Protein AF-A0A366FU27-F1 (afdb_monomer)

Structure (mmCIF, N/CA/C/O backbone):
data_AF-A0A366FU27-F1
#
_entry.id   AF-A0A366FU27-F1
#
loop_
_atom_site.group_PDB
_atom_site.id
_atom_site.type_symbol
_atom_site.label_atom_id
_atom_site.label_alt_id
_atom_site.label_comp_id
_atom_site.label_asym_id
_atom_site.label_entity_id
_atom_site.label_seq_id
_atom_site.pdbx_PDB_ins_code
_atom_site.Cartn_x
_atom_site.Cartn_y
_atom_site.Cartn_z
_atom_site.occupancy
_atom_site.B_iso_or_equiv
_atom_site.auth_seq_id
_atom_site.auth_comp_id
_atom_site.auth_asym_id
_atom_site.auth_atom_id
_atom_site.pdbx_PDB_model_num
ATOM 1 N N . MET A 1 1 ? -55.704 -5.945 47.387 1.00 74.50 1 MET A N 1
ATOM 2 C CA . MET A 1 1 ? -55.134 -5.609 46.074 1.00 74.50 1 MET A CA 1
ATOM 3 C C . MET A 1 1 ? -56.054 -4.610 45.411 1.00 74.50 1 MET A C 1
ATOM 5 O O . MET A 1 1 ? -57.040 -4.972 44.779 1.00 74.50 1 MET A O 1
ATOM 9 N N . THR A 1 2 ? -55.766 -3.348 45.656 1.00 91.44 2 THR A N 1
ATOM 10 C CA . THR A 1 2 ? -56.342 -2.193 44.978 1.00 91.44 2 THR A CA 1
ATOM 11 C C . THR A 1 2 ? -55.203 -1.431 44.317 1.00 91.44 2 THR A C 1
ATOM 13 O O . THR A 1 2 ? -54.064 -1.523 44.774 1.00 91.44 2 THR A O 1
ATOM 16 N N . THR A 1 3 ? -55.480 -0.724 43.225 1.00 96.06 3 THR A N 1
ATOM 17 C CA . THR A 1 3 ? -54.504 0.211 42.657 1.00 96.06 3 THR A CA 1
ATOM 18 C C . THR A 1 3 ? -54.583 1.519 43.434 1.00 96.06 3 THR A C 1
ATOM 20 O O . THR A 1 3 ? -55.664 2.095 43.535 1.00 96.06 3 THR A O 1
ATOM 23 N N . LYS A 1 4 ? -53.456 1.951 43.997 1.00 94.44 4 LYS A N 1
ATOM 24 C CA . LYS A 1 4 ? -53.262 3.196 44.735 1.00 94.44 4 LYS A CA 1
ATOM 25 C C . LYS A 1 4 ? -52.426 4.136 43.879 1.00 94.44 4 LYS A C 1
ATOM 27 O O . LYS A 1 4 ? -51.267 3.852 43.591 1.00 94.44 4 LYS A O 1
ATOM 32 N N . THR A 1 5 ? -53.026 5.235 43.449 1.00 93.75 5 THR A N 1
ATOM 33 C CA . THR A 1 5 ? -52.354 6.259 42.650 1.00 93.75 5 THR A CA 1
ATOM 34 C C . THR A 1 5 ? -51.985 7.437 43.535 1.00 93.75 5 THR A C 1
ATOM 36 O O . THR A 1 5 ? -52.839 7.947 44.262 1.00 93.75 5 THR A O 1
ATOM 39 N N . TRP A 1 6 ? -50.726 7.854 43.470 1.00 92.88 6 TRP A N 1
ATOM 40 C CA . TRP A 1 6 ? -50.245 9.066 44.114 1.00 92.88 6 TRP A CA 1
ATOM 41 C C . TRP A 1 6 ? -50.742 10.296 43.355 1.00 92.88 6 TRP A C 1
ATOM 43 O O . TRP A 1 6 ? -50.497 10.437 42.156 1.00 92.88 6 TRP A O 1
ATOM 53 N N . ASN A 1 7 ? -51.436 11.173 44.069 1.00 85.31 7 ASN A N 1
ATOM 54 C CA . ASN A 1 7 ? -51.923 12.468 43.599 1.00 85.31 7 ASN A CA 1
ATOM 55 C C . ASN A 1 7 ? -51.308 13.638 44.388 1.00 85.31 7 ASN A C 1
ATOM 57 O O . ASN A 1 7 ? -51.693 14.787 44.160 1.00 85.31 7 ASN A O 1
ATOM 61 N N . GLY A 1 8 ? -50.412 13.351 45.336 1.00 76.56 8 GLY A N 1
ATOM 62 C CA . GLY A 1 8 ? -49.719 14.354 46.135 1.00 76.56 8 GLY A CA 1
ATOM 63 C C . GLY A 1 8 ? -48.652 15.118 45.343 1.00 76.56 8 GLY A C 1
ATOM 64 O O . GLY A 1 8 ? -48.301 14.771 44.214 1.00 76.56 8 GLY A O 1
ATOM 65 N N . GLY A 1 9 ? -48.133 16.184 45.956 1.00 84.56 9 GLY A N 1
ATOM 66 C CA . GLY A 1 9 ? -46.940 16.893 45.483 1.00 84.56 9 GLY A CA 1
ATOM 67 C C . GLY A 1 9 ? -45.661 16.153 45.886 1.00 84.56 9 GLY A C 1
ATOM 68 O O . GLY A 1 9 ? -45.522 14.965 45.608 1.00 84.56 9 GLY A O 1
ATOM 69 N N . ASN A 1 10 ? -44.750 16.857 46.561 1.00 87.44 10 ASN A N 1
ATOM 70 C CA . ASN A 1 10 ? -43.615 16.244 47.252 1.00 87.44 10 ASN A CA 1
ATOM 71 C C . ASN A 1 10 ? -44.003 16.032 48.715 1.00 87.44 10 ASN A C 1
ATOM 73 O O . ASN A 1 10 ? -44.158 17.013 49.448 1.00 87.44 10 ASN A O 1
ATOM 77 N N . ALA A 1 11 ? -44.211 14.784 49.119 1.00 89.50 11 ALA A N 1
ATOM 78 C CA . ALA A 1 11 ? -44.597 14.456 50.483 1.00 89.50 11 ALA A CA 1
ATOM 79 C C . ALA A 1 11 ? -44.113 13.060 50.886 1.00 89.50 11 ALA A C 1
ATOM 81 O O . ALA A 1 11 ? -43.762 12.229 50.051 1.00 89.50 11 ALA A O 1
ATOM 82 N N . ASP A 1 12 ? -44.095 12.835 52.193 1.00 89.06 12 ASP A N 1
ATOM 83 C CA . ASP A 1 12 ? -43.779 11.541 52.781 1.00 89.06 12 ASP A CA 1
ATOM 84 C C . ASP A 1 12 ? -44.888 10.513 52.474 1.00 89.06 12 ASP A C 1
ATOM 86 O O . ASP A 1 12 ? -46.065 10.870 52.384 1.00 89.06 12 ASP A O 1
ATOM 90 N N . TRP A 1 13 ? -44.534 9.239 52.314 1.00 91.06 13 TRP A N 1
ATOM 91 C CA . TRP A 1 13 ? -45.439 8.131 51.998 1.00 91.06 13 TRP A CA 1
ATOM 92 C C . TRP A 1 13 ? -46.598 8.021 52.990 1.00 91.06 13 TRP A C 1
ATOM 94 O O . TRP A 1 13 ? -47.720 7.680 52.595 1.00 91.06 13 TRP A O 1
ATOM 104 N N . TYR A 1 14 ? -46.318 8.327 54.260 1.00 88.38 14 TYR A N 1
ATOM 105 C CA . TYR A 1 14 ? -47.270 8.302 55.366 1.00 88.38 14 TYR A CA 1
ATOM 106 C C . TYR A 1 14 ? -47.801 9.700 55.730 1.00 88.38 14 TYR A C 1
ATOM 108 O O . TYR A 1 14 ? -48.590 9.842 56.676 1.00 88.38 14 TYR A O 1
ATOM 116 N N . ALA A 1 15 ? -47.421 10.750 54.988 1.00 77.44 15 ALA A N 1
ATOM 117 C CA . ALA A 1 15 ? -48.007 12.072 55.165 1.00 77.44 15 ALA A CA 1
ATOM 118 C C . ALA A 1 15 ? -49.478 12.055 54.733 1.00 77.44 15 ALA A C 1
ATOM 120 O O . ALA A 1 15 ? -49.824 11.729 53.604 1.00 77.44 15 ALA A O 1
ATOM 121 N N . ASN A 1 16 ? -50.359 12.456 55.656 1.00 66.12 16 ASN A N 1
ATOM 122 C CA . ASN A 1 16 ? -51.783 12.667 55.397 1.00 66.12 16 ASN A CA 1
ATOM 123 C C . ASN A 1 16 ? -52.486 11.450 54.757 1.00 66.12 16 ASN A C 1
ATOM 125 O O . ASN A 1 16 ? -53.028 11.540 53.652 1.00 66.12 16 ASN A O 1
ATOM 129 N N . SER A 1 17 ? -52.551 10.347 55.513 1.00 61.59 17 SER A N 1
ATOM 130 C CA . SER A 1 17 ? -53.090 9.016 55.162 1.00 61.59 17 SER A CA 1
ATOM 131 C C . SER A 1 17 ? -54.532 8.936 54.608 1.00 61.59 17 SER A C 1
ATOM 133 O O . SER A 1 17 ? -55.102 7.855 54.467 1.00 61.59 17 SER A O 1
ATOM 135 N N . GLY A 1 18 ? -55.152 10.060 54.236 1.00 60.66 18 GLY A N 1
ATOM 136 C CA . GLY A 1 18 ? -56.428 10.135 53.524 1.00 60.66 18 GLY A CA 1
ATOM 137 C C . GLY A 1 18 ? -56.489 11.101 52.328 1.00 60.66 18 GLY A C 1
ATOM 138 O O . GLY A 1 18 ? -57.560 11.185 51.728 1.00 60.66 18 GLY A O 1
ATOM 139 N N . GLY A 1 19 ? -55.417 11.832 51.985 1.00 77.94 19 GLY A N 1
ATOM 140 C CA . GLY A 1 19 ? -55.452 12.906 50.974 1.00 77.94 19 GLY A CA 1
ATOM 141 C C . GLY A 1 19 ? -54.652 12.649 49.695 1.00 77.94 19 GLY A C 1
ATOM 142 O O . GLY A 1 19 ? -55.160 12.910 48.605 1.00 77.94 19 GLY A O 1
ATOM 143 N N . ASP A 1 20 ? -53.434 12.122 49.823 1.00 89.00 20 ASP A N 1
ATOM 144 C CA . ASP A 1 20 ? -52.477 12.071 48.706 1.00 89.00 20 ASP A CA 1
ATOM 145 C C . ASP A 1 20 ? -52.554 10.768 47.892 1.00 89.00 20 ASP A C 1
ATOM 147 O O . ASP A 1 20 ? -52.155 10.728 46.727 1.00 89.00 20 ASP A O 1
ATOM 151 N N . TRP A 1 21 ? -53.169 9.722 48.451 1.00 91.50 21 TRP A N 1
ATOM 152 C CA . TRP A 1 21 ? -53.453 8.457 47.769 1.00 91.50 21 TRP A CA 1
ATOM 153 C C . TRP A 1 21 ? -54.894 8.394 47.248 1.00 91.50 21 TRP A C 1
ATOM 155 O O . TRP A 1 21 ? -55.845 8.714 47.961 1.00 91.50 21 TRP A O 1
ATOM 165 N N . SER A 1 22 ? -55.086 7.903 46.020 1.00 90.38 22 SER A N 1
ATOM 166 C CA . SER A 1 22 ? -56.406 7.600 45.453 1.00 90.38 22 SER A CA 1
ATOM 167 C C . SER A 1 22 ? -56.532 6.123 45.062 1.00 90.38 22 SER A C 1
ATOM 169 O O . SER A 1 22 ? -55.721 5.643 44.267 1.00 90.38 22 SER A O 1
ATOM 171 N N . PRO A 1 23 ? -57.546 5.393 45.571 1.00 91.62 23 PRO A N 1
ATOM 172 C CA . PRO A 1 23 ? -58.486 5.811 46.619 1.00 91.62 23 PRO A CA 1
ATOM 173 C C . PRO A 1 23 ? -57.772 6.057 47.970 1.00 91.62 23 PRO A C 1
ATOM 175 O O . PRO A 1 23 ? -56.736 5.429 48.199 1.00 91.62 23 PRO A O 1
ATOM 178 N N . PRO A 1 24 ? -58.328 6.891 48.879 1.00 89.00 24 PRO A N 1
ATOM 179 C CA . PRO A 1 24 ? -57.713 7.245 50.168 1.00 89.00 24 PRO A CA 1
ATOM 180 C C . PRO A 1 24 ? -57.223 6.059 51.008 1.00 89.00 24 PRO A C 1
ATOM 182 O O . PRO A 1 24 ? -57.795 4.964 50.949 1.00 89.00 24 PRO A O 1
ATOM 185 N N . GLY A 1 25 ? -56.185 6.290 51.814 1.00 88.50 25 GLY A N 1
ATOM 186 C CA . GLY A 1 25 ? -55.506 5.285 52.635 1.00 88.50 25 GLY A CA 1
ATOM 187 C C . GLY A 1 25 ? -54.157 4.879 52.053 1.00 88.50 25 GLY A C 1
ATOM 188 O O . GLY A 1 25 ? -54.064 4.650 50.844 1.00 88.50 25 GLY A O 1
ATOM 189 N N . ASP A 1 26 ? -53.158 4.728 52.914 1.00 90.06 26 ASP A N 1
ATOM 190 C CA . ASP A 1 26 ? -51.808 4.316 52.522 1.00 90.06 26 ASP A CA 1
ATOM 191 C C . ASP A 1 26 ? -51.834 2.944 51.816 1.00 90.06 26 ASP A C 1
ATOM 193 O O . ASP A 1 26 ? -52.662 2.086 52.162 1.00 90.06 26 ASP A O 1
ATOM 197 N N . PRO A 1 27 ? -50.976 2.705 50.808 1.00 93.56 27 PRO A N 1
ATOM 198 C CA . PRO A 1 27 ? -50.912 1.417 50.131 1.00 93.56 27 PRO A CA 1
ATOM 199 C C . PRO A 1 27 ? -50.501 0.296 51.087 1.00 93.56 27 PRO A C 1
ATOM 201 O O . PRO A 1 27 ? -49.496 0.388 51.789 1.00 93.56 27 PRO A O 1
ATOM 204 N N . GLY A 1 28 ? -51.282 -0.785 51.103 1.00 90.69 28 GLY A N 1
ATOM 205 C CA . GLY A 1 28 ? -51.053 -1.932 51.973 1.00 90.69 28 GLY A CA 1
ATOM 206 C C . GLY A 1 28 ? -50.503 -3.157 51.244 1.00 90.69 28 GLY A C 1
ATOM 207 O O . GLY A 1 28 ? -50.201 -3.147 50.047 1.00 90.69 28 GLY A O 1
ATOM 208 N N . ARG A 1 29 ? -50.443 -4.274 51.985 1.00 94.50 29 ARG A N 1
ATOM 209 C CA . ARG A 1 29 ? -49.930 -5.559 51.489 1.00 94.50 29 ARG A CA 1
ATOM 210 C C . ARG A 1 29 ? -50.589 -6.002 50.183 1.00 94.50 29 ARG A C 1
ATOM 212 O O . ARG A 1 29 ? -51.761 -6.379 50.161 1.00 94.50 29 ARG A O 1
ATOM 219 N N . GLY A 1 30 ? -49.788 -6.051 49.120 1.00 92.62 30 GLY A N 1
ATOM 220 C CA . GLY A 1 30 ? -50.203 -6.520 47.795 1.00 92.62 30 GLY A CA 1
ATOM 221 C C . GLY A 1 30 ? -50.953 -5.489 46.944 1.00 92.62 30 GLY A C 1
ATOM 222 O O . GLY A 1 30 ? -51.478 -5.856 45.895 1.00 92.62 30 GLY A O 1
ATOM 223 N N . ASP A 1 31 ? -51.046 -4.225 47.361 1.00 96.94 31 ASP A N 1
ATOM 224 C CA . ASP A 1 31 ? -51.638 -3.166 46.534 1.00 96.94 31 ASP A CA 1
ATOM 225 C C . ASP A 1 31 ? -50.713 -2.745 45.384 1.00 96.94 31 ASP A C 1
ATOM 227 O O . ASP A 1 31 ? -49.493 -2.773 45.511 1.00 96.94 31 ASP A O 1
ATOM 231 N N . ALA A 1 32 ? -51.284 -2.375 44.240 1.00 97.19 32 ALA A N 1
ATOM 232 C CA . ALA A 1 32 ? -50.514 -1.881 43.101 1.00 97.19 32 ALA A CA 1
ATOM 233 C C . ALA A 1 32 ? -50.332 -0.368 43.236 1.00 97.19 32 ALA A C 1
ATOM 235 O O . ALA A 1 32 ? -51.322 0.349 43.333 1.00 97.19 32 ALA A O 1
ATOM 236 N N . VAL A 1 33 ? -49.100 0.123 43.225 1.00 97.00 33 VAL A N 1
ATOM 237 C CA . VAL A 1 33 ? -48.789 1.541 43.434 1.00 97.00 33 VAL A CA 1
ATOM 238 C C . VAL A 1 33 ? -48.450 2.201 42.107 1.00 97.00 33 VAL A C 1
ATOM 240 O O . VAL A 1 33 ? -47.660 1.661 41.335 1.00 97.00 33 VAL A O 1
ATOM 243 N N . VAL A 1 34 ? -49.041 3.365 41.842 1.00 96.25 34 VAL A N 1
ATOM 244 C CA . VAL A 1 34 ? -48.754 4.184 40.658 1.00 96.25 34 VAL A CA 1
ATOM 245 C C . VAL A 1 34 ? -48.346 5.587 41.097 1.00 96.25 34 VAL A C 1
ATOM 247 O O . VAL A 1 34 ? -49.153 6.296 41.692 1.00 96.25 34 VAL A O 1
ATOM 250 N N . VAL A 1 35 ? -47.127 6.002 40.761 1.00 95.00 35 VAL A N 1
ATOM 251 C CA . VAL A 1 35 ? -46.602 7.351 41.003 1.00 95.00 35 VAL A CA 1
ATOM 252 C C . VAL A 1 35 ? -46.558 8.098 39.670 1.00 95.00 35 VAL A C 1
ATOM 254 O O . VAL A 1 35 ? -45.629 7.965 38.867 1.00 95.00 35 VAL A O 1
ATOM 257 N N . ALA A 1 36 ? -47.632 8.836 39.386 1.00 91.25 36 ALA A N 1
ATOM 258 C CA . ALA A 1 36 ? -47.817 9.472 38.083 1.00 91.25 36 ALA A CA 1
ATOM 259 C C . ALA A 1 36 ? -47.068 10.810 37.942 1.00 91.25 36 ALA A C 1
ATOM 261 O O . ALA A 1 36 ? -46.682 11.175 36.835 1.00 91.25 36 ALA A O 1
ATOM 262 N N . SER A 1 37 ? -46.862 11.521 39.052 1.00 90.31 37 SER A N 1
ATOM 263 C CA . SER A 1 37 ? -46.200 12.830 39.150 1.00 90.31 37 SER A CA 1
ATOM 264 C C . SER A 1 37 ? -45.815 13.114 40.607 1.00 90.31 37 SER A C 1
ATOM 266 O O . SER A 1 37 ? -46.306 12.417 41.490 1.00 90.31 37 SER A O 1
ATOM 268 N N . GLY A 1 38 ? -45.022 14.156 40.872 1.00 89.94 38 GLY A N 1
ATOM 269 C CA . GLY A 1 38 ? -44.605 14.519 42.238 1.00 89.94 38 GLY A CA 1
ATOM 270 C C . GLY A 1 38 ? -43.522 13.590 42.791 1.00 89.94 38 GLY A C 1
ATOM 271 O O . GLY A 1 38 ? -43.002 12.757 42.053 1.00 89.94 38 GLY A O 1
ATOM 272 N N . SER A 1 39 ? -43.175 13.739 44.068 1.00 89.50 39 SER A N 1
ATOM 273 C CA . SER A 1 39 ? -42.239 12.851 44.766 1.00 89.50 39 SER A CA 1
ATOM 274 C C . SER A 1 39 ? -42.920 12.245 45.986 1.00 89.50 39 SER A C 1
ATOM 276 O O . SER A 1 39 ? -43.482 12.975 46.807 1.00 89.50 39 SER A O 1
ATOM 278 N N . VAL A 1 40 ? -42.882 10.921 46.096 1.00 92.00 40 VAL A N 1
ATOM 279 C CA . VAL A 1 40 ? -43.289 10.216 47.309 1.00 92.00 40 VAL A CA 1
ATOM 280 C C . VAL A 1 40 ? -42.037 9.691 47.999 1.00 92.00 40 VAL A C 1
ATOM 282 O O . VAL A 1 40 ? -41.271 8.933 47.404 1.00 92.00 40 VAL A O 1
ATOM 285 N N . LYS A 1 41 ? -41.833 10.127 49.241 1.00 91.06 41 LYS A N 1
ATOM 286 C CA . LYS A 1 41 ? -40.620 9.863 50.015 1.00 91.06 41 LYS A CA 1
ATOM 287 C C . LYS A 1 41 ? -40.876 8.866 51.140 1.00 91.06 41 LYS A C 1
ATOM 289 O O . LYS A 1 41 ? -41.865 9.005 51.846 1.00 91.06 41 LYS A O 1
ATOM 294 N N . LEU A 1 42 ? -39.994 7.894 51.329 1.00 91.44 42 LEU A N 1
ATOM 295 C CA . LEU A 1 42 ? -39.903 7.098 52.554 1.00 91.44 42 LEU A CA 1
ATOM 296 C C . LEU A 1 42 ? -38.742 7.633 53.383 1.00 91.44 42 LEU A C 1
ATOM 298 O O . LEU A 1 42 ? -37.611 7.643 52.905 1.00 91.44 42 LEU A O 1
ATOM 302 N N . SER A 1 43 ? -39.022 8.103 54.590 1.00 89.12 43 SER A N 1
ATOM 303 C CA . SER A 1 43 ? -38.049 8.768 55.455 1.00 89.12 43 SER A CA 1
ATOM 304 C C . SER A 1 43 ? -37.603 7.870 56.609 1.00 89.12 43 SER A C 1
ATOM 306 O O . SER A 1 43 ? -38.285 6.924 56.998 1.00 89.12 43 SER A O 1
ATOM 308 N N . SER A 1 44 ? -36.473 8.209 57.231 1.00 87.12 44 SER A N 1
ATOM 309 C CA . SER A 1 44 ? -35.987 7.501 58.417 1.00 87.12 44 SER A CA 1
ATOM 310 C C . SER A 1 44 ? -37.038 7.415 59.529 1.00 87.12 44 SER A C 1
ATOM 312 O O . SER A 1 44 ? -37.549 8.428 60.016 1.00 87.12 44 SER A O 1
ATOM 314 N N . GLY A 1 45 ? -37.299 6.186 59.981 1.00 85.38 45 GLY A N 1
ATOM 315 C CA . GLY A 1 45 ? -38.256 5.896 61.053 1.00 85.38 45 GLY A CA 1
ATOM 316 C C . GLY A 1 45 ? -39.652 5.526 60.555 1.00 85.38 45 GLY A C 1
ATOM 317 O O . GLY A 1 45 ? -40.508 5.177 61.377 1.00 85.38 45 GLY A O 1
ATOM 318 N N . ASP A 1 46 ? -39.862 5.548 59.241 1.00 90.00 46 ASP A N 1
ATOM 319 C CA . ASP A 1 46 ? -41.056 5.019 58.609 1.00 90.00 46 ASP A CA 1
ATOM 320 C C . ASP A 1 46 ? -41.171 3.498 58.760 1.00 90.00 46 ASP A C 1
ATOM 322 O O . ASP A 1 46 ? -40.216 2.759 59.011 1.00 90.00 46 ASP A O 1
ATOM 326 N N . ALA A 1 47 ? -42.402 2.999 58.638 1.00 90.19 47 ALA A N 1
ATOM 327 C CA . ALA A 1 47 ? -42.637 1.564 58.613 1.00 90.19 47 ALA A CA 1
ATOM 328 C C . ALA A 1 47 ? -42.298 0.985 57.231 1.00 90.19 47 ALA A C 1
ATOM 330 O O . ALA A 1 47 ? -42.652 1.561 56.203 1.00 90.19 47 ALA A O 1
ATOM 331 N N . ALA A 1 48 ? -41.721 -0.221 57.213 1.00 93.06 48 ALA A N 1
ATOM 332 C CA . ALA A 1 48 ? -41.446 -0.950 55.978 1.00 93.06 48 ALA A CA 1
ATOM 333 C C . ALA A 1 48 ? -42.707 -1.116 55.117 1.00 93.06 48 ALA A C 1
ATOM 335 O O . ALA A 1 48 ? -43.708 -1.693 55.566 1.00 93.06 48 ALA A O 1
ATOM 336 N N . ILE A 1 49 ? -42.635 -0.708 53.852 1.00 95.31 49 ILE A N 1
ATOM 337 C CA . ILE A 1 49 ? -43.705 -0.966 52.894 1.00 95.31 49 ILE A CA 1
ATOM 338 C C . ILE A 1 49 ? -43.665 -2.419 52.412 1.00 95.31 49 ILE A C 1
ATOM 340 O O . ILE A 1 49 ? -42.616 -3.055 52.275 1.00 95.31 49 ILE A O 1
ATOM 344 N N . ASN A 1 50 ? -44.843 -2.954 52.103 1.00 95.69 50 ASN A N 1
ATOM 345 C CA . ASN A 1 50 ? -44.991 -4.228 51.414 1.00 95.69 50 ASN A CA 1
ATOM 346 C C . ASN A 1 50 ? -46.099 -4.070 50.379 1.00 95.69 50 ASN A C 1
ATOM 348 O O . ASN A 1 50 ? -47.266 -4.121 50.737 1.00 95.69 50 ASN A O 1
ATOM 352 N N . VAL A 1 51 ? -45.767 -3.840 49.115 1.00 97.50 51 VAL A N 1
ATOM 353 C CA . VAL A 1 51 ? -46.754 -3.573 48.056 1.00 97.50 51 VAL A CA 1
ATOM 354 C C . VAL A 1 51 ? -46.700 -4.645 46.966 1.00 97.50 51 VAL A C 1
ATOM 356 O O . VAL A 1 51 ? -45.786 -5.466 46.900 1.00 97.50 51 VAL A O 1
ATOM 359 N N . GLY A 1 52 ? -47.741 -4.721 46.146 1.00 97.25 52 GLY A N 1
ATOM 360 C CA . GLY A 1 52 ? -47.895 -5.683 45.053 1.00 97.25 52 GLY A CA 1
ATOM 361 C C . GLY A 1 52 ? -47.060 -5.340 43.822 1.00 97.25 52 GLY A C 1
ATOM 362 O O . GLY A 1 52 ? -46.429 -6.218 43.247 1.00 97.25 52 GLY A O 1
ATOM 363 N N . SER A 1 53 ? -47.027 -4.073 43.425 1.00 98.06 53 SER A N 1
ATOM 364 C CA . SER A 1 53 ? -46.228 -3.570 42.300 1.00 98.06 53 SER A CA 1
ATOM 365 C C . SER A 1 53 ? -45.975 -2.078 42.471 1.00 98.06 53 SER A C 1
ATOM 367 O O . SER A 1 53 ? -46.726 -1.418 43.187 1.00 98.06 53 SER A O 1
ATOM 369 N N . LEU A 1 54 ? -44.977 -1.545 41.770 1.00 98.06 54 LEU A N 1
ATOM 370 C CA . LEU A 1 54 ? -44.714 -0.109 41.690 1.00 98.06 54 LEU A CA 1
ATOM 371 C C . LEU A 1 54 ? -44.615 0.308 40.221 1.00 98.06 54 LEU A C 1
ATOM 373 O O . LEU A 1 54 ? -43.938 -0.337 39.422 1.00 98.06 54 LEU A O 1
ATOM 377 N N . THR A 1 55 ? -45.308 1.375 39.847 1.00 97.44 55 THR A N 1
ATOM 378 C CA . THR A 1 55 ? -45.260 1.938 38.499 1.00 97.44 55 THR A CA 1
ATOM 379 C C . THR A 1 55 ? -45.022 3.437 38.575 1.00 97.44 55 THR A C 1
ATOM 381 O O . THR A 1 55 ? -45.886 4.169 39.048 1.00 97.44 55 THR A O 1
ATOM 384 N N . GLY A 1 56 ? -43.868 3.897 38.099 1.00 95.75 56 GLY A N 1
ATOM 385 C CA . GLY A 1 56 ? -43.550 5.317 37.961 1.00 95.75 56 GLY A CA 1
ATOM 386 C C . GLY A 1 56 ? -43.731 5.749 36.509 1.00 95.75 56 GLY A C 1
ATOM 387 O O . GLY A 1 56 ? -43.011 5.269 35.639 1.00 95.75 56 GLY A O 1
ATOM 388 N N . THR A 1 57 ? -44.689 6.630 36.216 1.00 93.31 57 THR A N 1
ATOM 389 C CA . THR A 1 57 ? -44.876 7.170 34.847 1.00 93.31 57 THR A CA 1
ATOM 390 C C . THR A 1 57 ? -44.401 8.614 34.704 1.00 93.31 57 THR A C 1
ATOM 392 O O . THR A 1 57 ? -44.379 9.152 33.598 1.00 93.31 57 THR A O 1
ATOM 395 N N . GLY A 1 58 ? -44.057 9.259 35.819 1.00 90.00 58 GLY A N 1
ATOM 396 C CA . GLY A 1 58 ? -43.625 10.654 35.822 1.00 90.00 58 GLY A CA 1
ATOM 397 C C . GLY A 1 58 ? -43.239 11.236 37.180 1.00 90.00 58 GLY A C 1
ATOM 398 O O . GLY A 1 58 ? -42.685 12.331 37.202 1.00 90.00 58 GLY A O 1
ATOM 399 N N . GLY A 1 59 ? -43.521 10.544 38.292 1.00 91.06 59 GLY A N 1
ATOM 400 C CA . GLY A 1 59 ? -43.081 10.959 39.627 1.00 91.06 59 GLY A CA 1
ATOM 401 C C . GLY A 1 59 ? -41.897 10.157 40.169 1.00 91.06 59 GLY A C 1
ATOM 402 O O . GLY A 1 59 ? -41.559 9.103 39.624 1.00 91.06 59 GLY A O 1
ATOM 403 N N . ASN A 1 60 ? -41.298 10.675 41.239 1.00 92.31 60 ASN A N 1
ATOM 404 C CA . ASN A 1 60 ? -40.165 10.089 41.946 1.00 92.31 60 ASN A CA 1
ATOM 405 C C . ASN A 1 60 ? -40.638 9.209 43.110 1.00 92.31 60 ASN A C 1
ATOM 407 O O . ASN A 1 60 ? -41.515 9.609 43.878 1.00 92.31 60 ASN A O 1
ATOM 411 N N . PHE A 1 61 ? -40.072 8.010 43.216 1.00 94.12 61 PHE A N 1
ATOM 412 C CA . PHE A 1 61 ? -40.167 7.157 44.394 1.00 94.12 61 PHE A CA 1
ATOM 413 C C . PHE A 1 61 ? -38.825 7.209 45.128 1.00 94.12 61 PHE A C 1
ATOM 415 O O . PHE A 1 61 ? -37.891 6.511 44.741 1.00 94.12 61 PHE A O 1
ATOM 422 N N . ASP A 1 62 ? -38.762 8.059 46.148 1.00 92.31 62 ASP A N 1
ATOM 423 C CA . ASP A 1 62 ? -37.558 8.422 46.899 1.00 92.31 62 ASP A CA 1
ATOM 424 C C . ASP A 1 62 ? -37.496 7.626 48.211 1.00 92.31 62 ASP A C 1
ATOM 426 O O . ASP A 1 62 ? -38.441 7.639 49.004 1.00 92.31 62 ASP A O 1
ATOM 430 N N . ILE A 1 63 ? -36.414 6.886 48.435 1.00 92.56 63 ILE A N 1
ATOM 431 C CA . ILE A 1 63 ? -36.198 6.065 49.627 1.00 92.56 63 ILE A CA 1
ATOM 432 C C . ILE A 1 63 ? -34.973 6.594 50.367 1.00 92.56 63 ILE A C 1
ATOM 434 O O . ILE A 1 63 ? -33.850 6.427 49.907 1.00 92.56 63 ILE A O 1
ATOM 438 N N . GLN A 1 64 ? -35.224 7.162 51.545 1.00 89.81 64 GLN A N 1
ATOM 439 C CA . GLN A 1 64 ? -34.235 7.656 52.505 1.00 89.81 64 GLN A CA 1
ATOM 440 C C . GLN A 1 64 ? -34.567 7.094 53.899 1.00 89.81 64 GLN A C 1
ATOM 442 O O . GLN A 1 64 ? -34.767 7.832 54.871 1.00 89.81 64 GLN A O 1
ATOM 447 N N . ASP A 1 65 ? -34.714 5.767 53.988 1.00 87.06 65 ASP A N 1
ATOM 448 C CA . ASP A 1 65 ? -35.140 5.045 55.197 1.00 87.06 65 ASP A CA 1
ATOM 449 C C . ASP A 1 65 ? -34.092 3.993 55.607 1.00 87.06 65 ASP A C 1
ATOM 451 O O . ASP A 1 65 ? -34.225 2.797 55.298 1.00 87.06 65 ASP A O 1
ATOM 455 N N . PRO A 1 66 ? -33.012 4.425 56.286 1.00 84.12 66 PRO A N 1
ATOM 456 C CA . PRO A 1 66 ? -31.893 3.560 56.617 1.00 84.12 66 PRO A CA 1
ATOM 457 C C . PRO A 1 66 ? -32.286 2.426 57.567 1.00 84.12 66 PRO A C 1
ATOM 459 O O . PRO A 1 66 ? -32.903 2.632 58.613 1.00 84.12 66 PRO A O 1
ATOM 462 N N . GLY A 1 67 ? -31.837 1.209 57.247 1.00 79.44 67 GLY A N 1
ATOM 463 C CA . GLY A 1 67 ? -31.993 0.029 58.108 1.00 79.44 67 GLY A CA 1
ATOM 464 C C . GLY A 1 67 ? -33.337 -0.700 57.988 1.00 79.44 67 GLY A C 1
ATOM 465 O O . GLY A 1 67 ? -33.506 -1.760 58.602 1.00 79.44 67 GLY A O 1
ATOM 466 N N . THR A 1 68 ? -34.256 -0.199 57.161 1.00 89.12 68 THR A N 1
ATOM 467 C CA . THR A 1 68 ? -35.544 -0.833 56.861 1.00 89.12 68 THR A CA 1
ATOM 468 C C . THR A 1 68 ? -35.561 -1.341 55.416 1.00 89.12 68 THR A C 1
ATOM 470 O O . THR A 1 68 ? -35.143 -0.651 54.492 1.00 89.12 68 THR A O 1
ATOM 473 N N . ILE A 1 69 ? -36.051 -2.568 55.189 1.00 93.81 69 ILE A N 1
ATOM 474 C CA . ILE A 1 69 ? -36.176 -3.135 53.835 1.00 93.81 69 ILE A CA 1
ATOM 475 C C . ILE A 1 69 ? -37.577 -2.868 53.292 1.00 93.81 69 ILE A C 1
ATOM 477 O O . ILE A 1 69 ? -38.552 -3.474 53.745 1.00 93.81 69 ILE A O 1
ATOM 481 N N . GLN A 1 70 ? -37.656 -2.044 52.254 1.00 96.88 70 GLN A N 1
ATOM 482 C CA . GLN A 1 70 ? -38.874 -1.796 51.493 1.00 96.88 70 GLN A CA 1
ATOM 483 C C . GLN A 1 70 ? -39.133 -2.960 50.533 1.00 96.88 70 GLN A C 1
ATOM 485 O O . GLN A 1 70 ? -38.213 -3.464 49.885 1.00 96.88 70 GLN A O 1
ATOM 490 N N . SER A 1 71 ? -40.377 -3.437 50.434 1.00 97.12 71 SER A N 1
ATOM 491 C CA . SER A 1 71 ? -40.703 -4.612 49.617 1.00 97.12 71 SER A CA 1
ATOM 492 C C . SER A 1 71 ? -41.780 -4.333 48.574 1.00 97.12 71 SER A C 1
ATOM 494 O O . SER A 1 71 ? -42.918 -3.994 48.894 1.00 97.12 71 SER A O 1
ATOM 496 N N . VAL A 1 72 ? -41.445 -4.591 47.311 1.00 98.31 72 VAL A N 1
ATOM 497 C CA . VAL A 1 72 ? -42.391 -4.714 46.200 1.00 98.31 72 VAL A CA 1
ATOM 498 C C . VAL A 1 72 ? -42.440 -6.189 45.819 1.00 98.31 72 VAL A C 1
ATOM 500 O O . VAL A 1 72 ? -41.463 -6.738 45.336 1.00 98.31 72 VAL A O 1
ATOM 503 N N . THR A 1 73 ? -43.548 -6.881 46.063 1.00 97.69 73 THR A N 1
ATOM 504 C CA . THR A 1 73 ? -43.644 -8.340 45.851 1.00 97.69 73 THR A CA 1
ATOM 505 C C . THR A 1 73 ? -43.725 -8.753 44.377 1.00 97.69 73 THR A C 1
ATOM 507 O O . THR A 1 73 ? -43.367 -9.882 44.047 1.00 97.69 73 THR A O 1
ATOM 510 N N . GLY A 1 74 ? -44.167 -7.853 43.498 1.00 97.56 74 GLY A N 1
ATOM 511 C CA . GLY A 1 74 ? -44.212 -8.010 42.044 1.00 97.56 74 GLY A CA 1
ATOM 512 C C . GLY A 1 74 ? -43.226 -7.085 41.330 1.00 97.56 74 GLY A C 1
ATOM 513 O O . GLY A 1 74 ? -42.109 -6.887 41.799 1.00 97.56 74 GLY A O 1
ATOM 514 N N . ASN A 1 75 ? -43.620 -6.556 40.169 1.00 98.25 75 ASN A N 1
ATOM 515 C CA . ASN A 1 75 ? -42.730 -5.782 39.297 1.00 98.25 75 ASN A CA 1
ATOM 516 C C . ASN A 1 75 ? -42.602 -4.313 39.723 1.00 98.25 75 ASN A C 1
ATOM 518 O O . ASN A 1 75 ? -43.558 -3.721 40.239 1.00 98.25 75 ASN A O 1
ATOM 522 N N . VAL A 1 76 ? -41.451 -3.725 39.394 1.00 98.62 76 VAL A N 1
ATOM 523 C CA . VAL A 1 76 ? -41.243 -2.274 39.325 1.00 98.62 76 VAL A CA 1
ATOM 524 C C . VAL A 1 76 ? -41.099 -1.881 37.856 1.00 98.62 76 VAL A C 1
ATOM 526 O O . VAL A 1 76 ? -40.278 -2.459 37.143 1.00 98.62 76 VAL A O 1
ATOM 529 N N . ALA A 1 77 ? -41.903 -0.925 37.394 1.00 98.12 77 ALA A N 1
ATOM 530 C CA . ALA A 1 77 ? -41.885 -0.445 36.013 1.00 98.12 77 ALA A CA 1
ATOM 531 C C . ALA A 1 77 ? -41.815 1.085 35.960 1.00 98.12 77 ALA A C 1
ATOM 533 O O . ALA A 1 77 ? -42.682 1.762 36.512 1.00 98.12 77 ALA A O 1
ATOM 534 N N . LEU A 1 78 ? -40.808 1.620 35.274 1.00 98.31 78 LEU A N 1
ATOM 535 C CA . LEU A 1 78 ? -40.564 3.053 35.123 1.00 98.31 78 LEU A CA 1
ATOM 536 C C . LEU A 1 78 ? -40.692 3.451 33.656 1.00 98.31 78 LEU A C 1
ATOM 538 O O . LEU A 1 78 ? -40.204 2.754 32.769 1.00 98.31 78 LEU A O 1
ATOM 542 N N . SER A 1 79 ? -41.382 4.554 33.397 1.00 96.62 79 SER A N 1
ATOM 543 C CA . SER A 1 79 ? -41.636 5.099 32.060 1.00 96.62 79 SER A CA 1
ATOM 544 C C . SER A 1 79 ? -41.856 6.609 32.148 1.00 96.62 79 SER A C 1
ATOM 546 O O . SER A 1 79 ? -42.021 7.148 33.245 1.00 96.62 79 SER A O 1
ATOM 548 N N . GLY A 1 80 ? -41.866 7.302 31.006 1.00 94.88 80 GLY A N 1
ATOM 549 C CA . GLY A 1 80 ? -41.967 8.764 31.002 1.00 94.88 80 GLY A CA 1
ATOM 550 C C . GLY A 1 80 ? -40.808 9.367 31.794 1.00 94.88 80 GLY A C 1
ATOM 551 O O . GLY A 1 80 ? -39.670 8.985 31.567 1.00 94.88 80 GLY A O 1
ATOM 552 N N . SER A 1 81 ? -41.081 10.250 32.753 1.00 93.50 81 SER A N 1
ATOM 553 C CA . SER A 1 81 ? -40.051 10.822 33.637 1.00 93.50 81 SER A CA 1
ATOM 554 C C . SER A 1 81 ? -39.965 10.158 35.018 1.00 93.50 81 SER A C 1
ATOM 556 O O . SER A 1 81 ? -39.369 10.743 35.919 1.00 93.50 81 SER A O 1
ATOM 558 N N . GLY A 1 82 ? -40.601 8.996 35.215 1.00 95.62 82 GLY A N 1
ATOM 559 C CA . GLY A 1 82 ? -40.666 8.332 36.520 1.00 95.62 82 GLY A CA 1
ATOM 560 C C . GLY A 1 82 ? -39.315 7.787 36.982 1.00 95.62 82 GLY A C 1
ATOM 561 O O . GLY A 1 82 ? -38.530 7.317 36.156 1.00 95.62 82 GLY A O 1
ATOM 562 N N . THR A 1 83 ? -39.060 7.826 38.288 1.00 95.69 83 THR A N 1
ATOM 563 C CA . THR A 1 83 ? -37.767 7.445 38.878 1.00 95.69 83 THR A CA 1
ATOM 564 C C . THR A 1 83 ? -37.938 6.588 40.130 1.00 95.69 83 THR A C 1
ATOM 566 O O . THR A 1 83 ? -38.977 6.637 40.795 1.00 95.69 83 THR A O 1
ATOM 569 N N . VAL A 1 84 ? -36.922 5.782 40.426 1.00 95.88 84 VAL A N 1
ATOM 570 C CA . VAL A 1 84 ? -36.699 5.172 41.743 1.00 95.88 84 VAL A CA 1
ATOM 571 C C . VAL A 1 84 ? -35.343 5.644 42.220 1.00 95.88 84 VAL A C 1
ATOM 573 O O . VAL A 1 84 ? -34.348 5.419 41.531 1.00 95.88 84 VAL A O 1
ATOM 576 N N . ASP A 1 85 ? -35.339 6.266 43.384 1.00 92.94 85 ASP A N 1
ATOM 577 C CA . ASP A 1 85 ? -34.174 6.895 43.974 1.00 92.94 85 ASP A CA 1
ATOM 578 C C . ASP A 1 85 ? -33.946 6.321 45.376 1.00 92.94 85 ASP A C 1
ATOM 580 O O . ASP A 1 85 ? -34.872 6.256 46.187 1.00 92.94 85 ASP A O 1
ATOM 584 N N . LEU A 1 86 ? -32.742 5.815 45.624 1.00 93.25 86 LEU A N 1
ATOM 585 C CA . LEU A 1 86 ? -32.263 5.421 46.942 1.00 93.25 86 LEU A CA 1
ATOM 586 C C . LEU A 1 86 ? -31.097 6.349 47.273 1.00 93.25 86 LEU A C 1
ATOM 588 O O . LEU A 1 86 ? -29.994 6.113 46.785 1.00 93.25 86 LEU A O 1
ATOM 592 N N . ASP A 1 87 ? -31.364 7.362 48.095 1.00 87.56 87 ASP A N 1
ATOM 593 C CA . ASP A 1 87 ? -30.371 8.310 48.617 1.00 87.56 87 ASP A CA 1
ATOM 594 C C . ASP A 1 87 ? -29.573 9.124 47.558 1.00 87.56 87 ASP A C 1
ATOM 596 O O . ASP A 1 87 ? -28.469 9.575 47.850 1.00 87.56 87 ASP A O 1
ATOM 600 N N . GLY A 1 88 ? -30.102 9.352 46.346 1.00 71.31 88 GLY A N 1
ATOM 601 C CA . GLY A 1 88 ? -29.344 9.893 45.207 1.00 71.31 88 GLY A CA 1
ATOM 602 C C . GLY A 1 88 ? -29.322 11.404 44.964 1.00 71.31 88 GLY A C 1
ATOM 603 O O . GLY A 1 88 ? -28.476 11.849 44.189 1.00 71.31 88 GLY A O 1
ATOM 604 N N . ASP A 1 89 ? -30.179 12.224 45.588 1.00 64.56 89 ASP A N 1
ATOM 605 C CA . ASP A 1 89 ? -30.255 13.667 45.265 1.00 64.56 89 ASP A CA 1
ATOM 606 C C . ASP A 1 89 ? -30.214 14.657 46.450 1.00 64.56 89 ASP A C 1
ATOM 608 O O . ASP A 1 89 ? -30.513 15.843 46.264 1.00 64.56 89 ASP A O 1
ATOM 612 N N . ASN A 1 90 ? -29.834 14.232 47.666 1.00 58.72 90 ASN A N 1
ATOM 613 C CA . ASN A 1 90 ? -30.017 15.075 48.855 1.00 58.72 90 ASN A CA 1
ATOM 614 C C . ASN A 1 90 ? -28.902 15.017 49.923 1.00 58.72 90 ASN A C 1
ATOM 616 O O . ASN A 1 90 ? -28.287 13.988 50.171 1.00 58.72 90 ASN A O 1
ATOM 620 N N . THR A 1 91 ? -28.735 16.149 50.623 1.00 52.12 91 THR A N 1
ATOM 621 C CA . THR A 1 91 ? -27.635 16.578 51.523 1.00 52.12 91 THR A CA 1
ATOM 622 C C . THR A 1 91 ? -27.366 15.733 52.777 1.00 52.12 91 THR A C 1
ATOM 624 O O . THR A 1 91 ? -26.573 16.134 53.634 1.00 52.12 91 THR A O 1
ATOM 627 N N . ASP A 1 92 ? -28.038 14.597 52.929 1.00 57.38 92 ASP A N 1
ATOM 628 C CA . ASP A 1 92 ? -27.985 13.762 54.122 1.00 57.38 92 ASP A CA 1
ATOM 629 C C . ASP A 1 92 ? -27.395 12.395 53.728 1.00 57.38 92 ASP A C 1
ATOM 631 O O . ASP A 1 92 ? -28.116 11.407 53.660 1.00 57.38 92 ASP A O 1
ATOM 635 N N . ALA A 1 93 ? -26.078 12.365 53.473 1.00 59.19 93 ALA A N 1
ATOM 636 C CA . ALA A 1 93 ? -25.195 11.262 53.032 1.00 59.19 93 ALA A CA 1
ATOM 637 C C . ALA A 1 93 ? -25.191 9.958 53.891 1.00 59.19 93 ALA A C 1
ATOM 639 O O . ALA A 1 93 ? -24.174 9.272 54.070 1.00 59.19 93 ALA A O 1
ATOM 640 N N . GLY A 1 94 ? -26.315 9.609 54.514 1.00 75.69 94 GLY A N 1
ATOM 641 C CA . GLY A 1 94 ? -26.452 8.494 55.446 1.00 75.69 94 GLY A CA 1
ATOM 642 C C . GLY A 1 94 ? -26.343 7.123 54.779 1.00 75.69 94 GLY A C 1
ATOM 643 O O . GLY A 1 94 ? -25.746 6.216 55.369 1.00 75.69 94 GLY A O 1
ATOM 644 N N . GLY A 1 95 ? -26.877 6.982 53.559 1.00 86.06 95 GLY A N 1
ATOM 645 C CA . GLY A 1 95 ? -27.095 5.688 52.904 1.00 86.06 95 GLY A CA 1
ATOM 646 C C . GLY A 1 95 ? -27.819 4.678 53.808 1.00 86.06 95 GLY A C 1
ATOM 647 O O . GLY A 1 95 ? -28.341 5.007 54.876 1.00 86.06 95 GLY A O 1
ATOM 648 N N . GLY A 1 96 ? -27.774 3.399 53.446 1.00 90.94 96 GLY A N 1
ATOM 649 C CA . GLY A 1 96 ? -28.391 2.305 54.201 1.00 90.94 96 GLY A CA 1
ATOM 650 C C . GLY A 1 96 ? -29.836 1.993 53.800 1.00 90.94 96 GLY A C 1
ATOM 651 O O . GLY A 1 96 ? -30.495 1.200 54.490 1.00 90.94 96 GLY A O 1
ATOM 652 N N . SER A 1 97 ? -30.333 2.578 52.712 1.00 93.38 97 SER A N 1
ATOM 653 C CA . SER A 1 97 ? -31.656 2.326 52.149 1.00 93.38 97 SER A CA 1
ATOM 654 C C . SER A 1 97 ? -31.693 1.005 51.379 1.00 93.38 97 SER A C 1
ATOM 656 O O . SER A 1 97 ? -30.757 0.603 50.684 1.00 93.38 97 SER A O 1
ATOM 658 N N . ASN A 1 98 ? -32.795 0.264 51.525 1.00 95.38 98 ASN A N 1
ATOM 659 C CA . ASN A 1 98 ? -32.919 -1.082 50.968 1.00 95.38 98 ASN A CA 1
ATOM 660 C C . ASN A 1 98 ? -34.270 -1.299 50.278 1.00 95.38 98 ASN A C 1
ATOM 662 O O . ASN A 1 98 ? -35.323 -1.159 50.900 1.00 95.38 98 ASN A O 1
ATOM 666 N N . LEU A 1 99 ? -34.249 -1.768 49.027 1.00 97.81 99 LEU A N 1
ATOM 667 C CA . LEU A 1 99 ? -35.441 -2.129 48.253 1.00 97.81 99 LEU A CA 1
ATOM 668 C C . LEU A 1 99 ? -35.344 -3.568 47.729 1.00 97.81 99 LEU A C 1
ATOM 670 O O . LEU A 1 99 ? -34.439 -3.923 46.984 1.00 97.81 99 LEU A O 1
ATOM 674 N N . THR A 1 100 ? -36.321 -4.414 48.057 1.00 98.44 100 THR A N 1
ATOM 675 C CA . THR A 1 100 ? -36.471 -5.749 47.458 1.00 98.44 100 THR A CA 1
ATOM 676 C C . THR A 1 100 ? -37.644 -5.784 46.486 1.00 98.44 100 THR A C 1
ATOM 678 O O . THR A 1 100 ? -38.797 -5.615 46.886 1.00 98.44 100 THR A O 1
ATOM 681 N N . ILE A 1 101 ? -37.354 -6.123 45.233 1.00 98.69 101 ILE A N 1
ATOM 682 C CA . ILE A 1 101 ? -38.308 -6.337 44.148 1.00 98.69 101 ILE A CA 1
ATOM 683 C C . ILE A 1 101 ? -38.457 -7.847 43.928 1.00 98.69 101 ILE A C 1
ATOM 685 O O . ILE A 1 101 ? -37.514 -8.539 43.550 1.00 98.69 101 ILE A O 1
ATOM 689 N N . GLY A 1 102 ? -39.640 -8.392 44.197 1.00 98.06 102 GLY A N 1
ATOM 690 C CA . GLY A 1 102 ? -39.965 -9.807 44.026 1.00 98.06 102 GLY A CA 1
ATOM 691 C C . GLY A 1 102 ? -40.122 -10.213 42.559 1.00 98.06 102 GLY A C 1
ATOM 692 O O . GLY A 1 102 ? -39.826 -11.355 42.209 1.00 98.06 102 GLY A O 1
ATOM 693 N N . GLY A 1 103 ? -40.561 -9.278 41.712 1.00 98.12 103 GLY A N 1
ATOM 694 C CA . GLY A 1 103 ? -40.657 -9.411 40.260 1.00 98.12 103 GLY A CA 1
ATOM 695 C C . GLY A 1 103 ? -39.474 -8.786 39.516 1.00 98.12 103 GLY A C 1
ATOM 696 O O . GLY A 1 103 ? -38.357 -8.735 40.029 1.00 98.12 103 GLY A O 1
ATOM 697 N N . ASN A 1 104 ? -39.717 -8.353 38.280 1.00 98.25 104 ASN A N 1
ATOM 698 C CA . ASN A 1 104 ? -38.705 -7.746 37.410 1.00 98.25 104 ASN A CA 1
ATOM 699 C C . ASN A 1 104 ? -38.599 -6.231 37.657 1.00 98.25 104 ASN A C 1
ATOM 701 O O . ASN A 1 104 ? -39.580 -5.600 38.063 1.00 98.25 104 ASN A O 1
ATOM 705 N N . LEU A 1 105 ? -37.437 -5.657 37.338 1.00 98.50 105 LEU A N 1
ATOM 706 C CA . LEU A 1 105 ? -37.230 -4.211 37.239 1.00 98.50 105 LEU A CA 1
ATOM 707 C C . LEU A 1 105 ? -37.168 -3.821 35.759 1.00 98.50 105 LEU A C 1
ATOM 709 O O . LEU A 1 105 ? -36.307 -4.299 35.025 1.00 98.50 105 LEU A O 1
ATOM 713 N N . THR A 1 106 ? -38.096 -2.981 35.307 1.00 98.31 106 THR A N 1
ATOM 714 C CA . THR A 1 106 ? -38.153 -2.487 33.925 1.00 98.31 106 THR A CA 1
ATOM 715 C C . THR A 1 106 ? -38.032 -0.974 33.919 1.00 98.31 106 THR A C 1
ATOM 717 O O . THR A 1 106 ? -38.948 -0.281 34.355 1.00 98.31 106 THR A O 1
ATOM 720 N N . ASN A 1 107 ? -36.916 -0.465 33.411 1.00 98.06 107 ASN A N 1
ATOM 721 C CA . ASN A 1 107 ? -36.660 0.955 33.254 1.00 98.06 107 ASN A CA 1
ATOM 722 C C . ASN A 1 107 ? -36.795 1.353 31.784 1.00 98.06 107 ASN A C 1
ATOM 724 O O . ASN A 1 107 ? -35.998 0.951 30.949 1.00 98.06 107 ASN A O 1
ATOM 728 N N . THR A 1 108 ? -37.817 2.140 31.478 1.00 97.50 108 THR A N 1
ATOM 729 C CA . THR A 1 108 ? -38.006 2.833 30.192 1.00 97.50 108 THR A CA 1
ATOM 730 C C . THR A 1 108 ? -38.179 4.337 30.420 1.00 97.50 108 THR A C 1
ATOM 732 O O . THR A 1 108 ? -38.817 5.036 29.632 1.00 97.50 108 THR A O 1
ATOM 735 N N . SER A 1 109 ? -37.682 4.830 31.560 1.00 97.25 109 SER A N 1
ATOM 736 C CA . SER A 1 109 ? -37.708 6.246 31.903 1.00 97.25 109 SER A CA 1
ATOM 737 C C . SER A 1 109 ? -36.790 7.026 30.970 1.00 97.25 109 SER A C 1
ATOM 739 O O . SER A 1 109 ? -35.696 6.573 30.649 1.00 97.25 109 SER A O 1
ATOM 741 N N . THR A 1 110 ? -37.223 8.204 30.545 1.00 95.19 110 THR A N 1
ATOM 742 C CA . THR A 1 110 ? -36.406 9.184 29.821 1.00 95.19 110 THR A CA 1
ATOM 743 C C . THR A 1 110 ? -35.751 10.183 30.777 1.00 95.19 110 THR A C 1
ATOM 745 O O . THR A 1 110 ? -35.174 11.170 30.329 1.00 95.19 110 THR A O 1
ATOM 748 N N . ASN A 1 111 ? -35.906 9.995 32.092 1.00 92.56 111 ASN A N 1
ATOM 749 C CA . ASN A 1 111 ? -35.213 10.785 33.101 1.00 92.56 111 ASN A CA 1
ATOM 750 C C . ASN A 1 111 ? -33.769 10.278 33.254 1.00 92.56 111 ASN A C 1
ATOM 752 O O . ASN A 1 111 ? -33.539 9.067 33.307 1.00 92.56 111 ASN A O 1
ATOM 756 N N . SER A 1 112 ? -32.809 11.199 33.375 1.00 85.81 112 SER A N 1
ATOM 757 C CA . SER A 1 112 ? -31.397 10.891 33.641 1.00 85.81 112 SER A CA 1
ATOM 758 C C . SER A 1 112 ? -31.171 10.138 34.958 1.00 85.81 112 SER A C 1
ATOM 760 O O . SER A 1 112 ? -30.117 9.539 35.134 1.00 85.81 112 SER A O 1
ATOM 762 N N . TYR A 1 113 ? -32.159 10.123 35.852 1.00 85.75 113 TYR A N 1
ATOM 763 C CA . TYR A 1 113 ? -32.131 9.424 37.137 1.00 85.75 113 TYR A CA 1
ATOM 764 C C . TYR A 1 113 ? -33.188 8.314 37.213 1.00 85.75 113 TYR A C 1
ATOM 766 O O . TYR A 1 113 ? -33.804 8.108 38.252 1.00 85.75 113 TYR A O 1
ATOM 774 N N . GLY A 1 114 ? -33.455 7.620 36.096 1.00 94.12 114 GLY A N 1
ATOM 775 C CA . GLY A 1 114 ? -34.465 6.556 36.023 1.00 94.12 114 GLY A CA 1
ATOM 776 C C . GLY A 1 114 ? -34.380 5.574 37.197 1.00 94.12 114 GLY A C 1
ATOM 777 O O . GLY A 1 114 ? -35.349 5.412 37.933 1.00 94.12 114 GLY A O 1
ATOM 778 N N . VAL A 1 115 ? -33.212 4.970 37.410 1.00 96.62 115 VAL A N 1
ATOM 779 C CA . VAL A 1 115 ? -32.893 4.252 38.652 1.00 96.62 115 VAL A CA 1
ATOM 780 C C . VAL A 1 115 ? -31.613 4.835 39.224 1.00 96.62 115 VAL A C 1
ATOM 782 O O . VAL A 1 115 ? -30.591 4.816 38.536 1.00 96.62 115 VAL A O 1
ATOM 785 N N . PHE A 1 116 ? -31.659 5.306 40.463 1.00 94.25 116 PHE A N 1
ATOM 786 C CA . PHE A 1 116 ? -30.512 5.870 41.160 1.00 94.25 116 PHE A CA 1
ATOM 787 C C . PHE A 1 116 ? -30.336 5.182 42.521 1.00 94.25 116 PHE A C 1
ATOM 789 O O . PHE A 1 116 ? -31.306 5.003 43.254 1.00 94.25 116 PHE A O 1
ATOM 796 N N . ILE A 1 117 ? -29.130 4.682 42.801 1.00 94.62 117 ILE A N 1
ATOM 797 C CA . ILE A 1 117 ? -28.771 3.990 44.041 1.00 94.62 117 ILE A CA 1
ATOM 798 C C . ILE A 1 117 ? -27.473 4.582 44.590 1.00 94.62 117 ILE A C 1
ATOM 800 O O . ILE A 1 117 ? -26.426 4.453 43.948 1.00 94.62 117 ILE A O 1
ATOM 804 N N . GLY A 1 118 ? -27.541 5.137 45.794 1.00 91.25 118 GLY A N 1
ATOM 805 C CA . GLY A 1 118 ? -26.459 5.870 46.437 1.00 91.25 118 GLY A CA 1
ATOM 806 C C . GLY A 1 118 ? -26.289 7.276 45.875 1.00 91.25 118 GLY A C 1
ATOM 807 O O . GLY A 1 118 ? -27.113 7.728 45.095 1.00 91.25 118 GLY A O 1
ATOM 808 N N . ASP A 1 119 ? -25.198 7.945 46.237 1.00 86.19 119 ASP A N 1
ATOM 809 C CA . ASP A 1 119 ? -25.005 9.390 46.061 1.00 86.19 119 ASP A CA 1
ATOM 810 C C . ASP A 1 119 ? -23.743 9.701 45.234 1.00 86.19 119 ASP A C 1
ATOM 812 O O . ASP A 1 119 ? -22.674 9.131 45.481 1.00 86.19 119 ASP A O 1
ATOM 816 N N . ILE A 1 120 ? -23.875 10.608 44.257 1.00 76.25 120 ILE A N 1
ATOM 817 C CA . ILE A 1 120 ? -22.819 11.052 43.328 1.00 76.25 120 ILE A CA 1
ATOM 818 C C . ILE A 1 120 ? -22.121 12.349 43.734 1.00 76.25 120 ILE A C 1
ATOM 820 O O . ILE A 1 120 ? -21.221 12.742 42.991 1.00 76.25 120 ILE A O 1
ATOM 824 N N . ASP A 1 121 ? -22.515 13.000 44.838 1.00 74.12 121 ASP A N 1
ATOM 825 C CA . ASP A 1 121 ? -21.959 14.285 45.293 1.00 74.12 121 ASP A CA 1
ATOM 826 C C . ASP A 1 121 ? -21.125 14.178 46.589 1.00 74.12 121 ASP A C 1
ATOM 828 O O . ASP A 1 121 ? -19.974 14.624 46.599 1.00 74.12 121 ASP A O 1
ATOM 832 N N . ASP A 1 122 ? -21.651 13.562 47.656 1.00 72.38 122 ASP A N 1
ATOM 833 C CA . ASP A 1 122 ? -20.952 13.426 48.952 1.00 72.38 122 ASP A CA 1
ATOM 834 C C . ASP A 1 122 ? -20.623 11.963 49.311 1.00 72.38 122 ASP A C 1
ATOM 836 O O . ASP A 1 122 ? -19.677 11.678 50.060 1.00 72.38 122 ASP A O 1
ATOM 840 N N . GLY A 1 123 ? -21.373 11.027 48.731 1.00 76.12 123 GLY A N 1
ATOM 841 C CA . GLY A 1 123 ? -21.183 9.592 48.867 1.00 76.12 123 GLY A CA 1
ATOM 842 C C . GLY A 1 123 ? -21.852 8.996 50.082 1.00 76.12 123 GLY A C 1
ATOM 843 O O . GLY A 1 123 ? -22.052 9.635 51.105 1.00 76.12 123 GLY A O 1
ATOM 844 N N . ILE A 1 124 ? -22.151 7.707 49.997 1.00 85.50 124 ILE A N 1
ATOM 845 C CA . ILE A 1 124 ? -22.881 7.014 51.056 1.00 85.50 124 ILE A CA 1
ATOM 846 C C . ILE A 1 124 ? -21.969 6.582 52.207 1.00 85.50 124 ILE A C 1
ATOM 848 O O . ILE A 1 124 ? -20.863 6.073 52.005 1.00 85.50 124 ILE A O 1
ATOM 852 N N . THR A 1 125 ? -22.452 6.737 53.442 1.00 88.19 125 THR A N 1
ATOM 853 C CA . THR A 1 125 ? -21.761 6.248 54.652 1.00 88.19 125 THR A CA 1
ATOM 854 C C . THR A 1 125 ? -22.207 4.849 55.091 1.00 88.19 125 THR A C 1
ATOM 856 O O . THR A 1 125 ? -21.495 4.186 55.849 1.00 88.19 125 THR A O 1
ATOM 859 N N . SER A 1 126 ? -23.338 4.364 54.572 1.00 91.62 126 SER A N 1
ATOM 860 C CA . SER A 1 126 ? -23.844 2.992 54.716 1.00 91.62 126 SER A CA 1
ATOM 861 C C . SER A 1 126 ? -24.290 2.446 53.358 1.00 91.62 126 SER A C 1
ATOM 863 O O . SER A 1 126 ? -24.667 3.213 52.488 1.00 91.62 126 SER A O 1
ATOM 865 N N . ALA A 1 127 ? -24.234 1.127 53.161 1.00 93.38 127 ALA A N 1
ATOM 866 C CA . ALA A 1 127 ? -24.501 0.505 51.862 1.00 93.38 127 ALA A CA 1
ATOM 867 C C . ALA A 1 127 ? -25.982 0.568 51.452 1.00 93.38 127 ALA A C 1
ATOM 869 O O . ALA A 1 127 ? -26.839 0.066 52.184 1.00 93.38 127 ALA A O 1
ATOM 870 N N . ASP A 1 128 ? -26.246 1.063 50.244 1.00 94.88 128 ASP A N 1
ATOM 871 C CA . ASP A 1 128 ? -27.564 0.987 49.612 1.00 94.88 128 ASP A CA 1
ATOM 872 C C . ASP A 1 128 ? -27.699 -0.264 48.767 1.00 94.88 128 ASP A C 1
ATOM 874 O O . ASP A 1 128 ? -26.749 -0.724 48.123 1.00 94.88 128 ASP A O 1
ATOM 878 N N . THR A 1 129 ? -28.886 -0.867 48.782 1.00 96.94 129 THR A N 1
ATOM 879 C CA . THR A 1 129 ? -29.123 -2.102 48.031 1.00 96.94 129 THR A CA 1
ATOM 880 C C . THR A 1 129 ? -30.515 -2.167 47.423 1.00 96.94 129 THR A C 1
ATOM 882 O O . THR A 1 129 ? -31.531 -2.200 48.120 1.00 96.94 129 THR A O 1
ATOM 885 N N . VAL A 1 130 ? -30.559 -2.345 46.104 1.00 98.50 130 VAL A N 1
ATOM 886 C CA . VAL A 1 130 ? -31.743 -2.825 45.384 1.00 98.50 130 VAL A CA 1
ATOM 887 C C . VAL A 1 130 ? -31.542 -4.297 45.035 1.00 98.50 130 VAL A C 1
ATOM 889 O O . VAL A 1 130 ? -30.566 -4.659 44.392 1.00 98.50 130 VAL A O 1
ATOM 892 N N . THR A 1 131 ? -32.467 -5.174 45.428 1.00 98.56 131 THR A N 1
ATOM 893 C CA . THR A 1 131 ? -32.448 -6.603 45.067 1.00 98.56 131 THR A CA 1
ATOM 894 C C . THR A 1 131 ? -33.627 -6.959 44.167 1.00 98.56 131 THR A C 1
ATOM 896 O O . THR A 1 131 ? -34.775 -6.897 44.603 1.00 98.56 131 THR A O 1
ATOM 899 N N . VAL A 1 132 ? -33.358 -7.424 42.948 1.00 98.69 132 VAL A N 1
ATOM 900 C CA . VAL A 1 132 ? -34.341 -7.888 41.959 1.00 98.69 132 VAL A CA 1
ATOM 901 C C . VAL A 1 132 ? -34.376 -9.418 41.927 1.00 98.69 132 VAL A C 1
ATOM 903 O O . VAL A 1 132 ? -33.390 -10.076 41.603 1.00 98.69 132 VAL A O 1
ATOM 906 N N . LYS A 1 133 ? -35.526 -10.010 42.259 1.00 98.12 133 LYS A N 1
ATOM 907 C CA . LYS A 1 133 ? -35.712 -11.470 42.381 1.00 98.12 133 LYS A CA 1
ATOM 908 C C . LYS A 1 133 ? -36.525 -12.090 41.247 1.00 98.12 133 LYS A C 1
ATOM 910 O O . LYS A 1 133 ? -36.637 -13.318 41.202 1.00 98.12 133 LYS A O 1
ATOM 915 N N . GLY A 1 134 ? -37.083 -11.287 40.346 1.00 96.56 134 GLY A N 1
ATOM 916 C CA . GLY A 1 134 ? -37.819 -11.774 39.186 1.00 96.56 134 GLY A CA 1
ATOM 917 C C . GLY A 1 134 ? -36.929 -12.553 38.223 1.00 96.56 134 GLY A C 1
ATOM 918 O O . GLY A 1 134 ? -35.778 -12.197 37.987 1.00 96.56 134 GLY A O 1
ATOM 919 N N . ALA A 1 135 ? -37.476 -13.617 37.634 1.00 93.56 135 ALA A N 1
ATOM 920 C CA . ALA A 1 135 ? -36.753 -14.444 36.665 1.00 93.56 135 ALA A CA 1
ATOM 921 C C . ALA A 1 135 ? -36.468 -13.716 35.337 1.00 93.56 135 ALA A C 1
ATOM 923 O O . ALA A 1 135 ? -35.574 -14.130 34.607 1.00 93.56 135 ALA A O 1
ATOM 924 N N . GLY A 1 136 ? -37.216 -12.649 35.024 1.00 91.81 136 GLY A N 1
ATOM 925 C CA . GLY A 1 136 ? -36.921 -11.761 33.895 1.00 91.81 136 GLY A CA 1
ATOM 926 C C . GLY A 1 136 ? -35.861 -10.704 34.215 1.00 91.81 136 GLY A C 1
ATOM 927 O O . GLY A 1 136 ? -35.407 -10.029 33.302 1.00 91.81 136 GLY A O 1
ATOM 928 N N . GLY A 1 137 ? -35.458 -10.577 35.485 1.00 96.38 137 GLY A N 1
ATOM 929 C CA . GLY A 1 137 ? -34.335 -9.750 35.908 1.00 96.38 137 GLY A CA 1
ATOM 930 C C . GLY A 1 137 ? -34.535 -8.256 35.675 1.00 96.38 137 GLY A C 1
ATOM 931 O O . GLY A 1 137 ? -35.555 -7.679 36.067 1.00 96.38 137 GLY A O 1
ATOM 932 N N . LEU A 1 138 ? -33.512 -7.656 35.072 1.00 97.94 138 LEU A N 1
ATOM 933 C CA . LEU A 1 138 ? -33.393 -6.237 34.774 1.00 97.94 138 LEU A CA 1
ATOM 934 C C . LEU A 1 138 ? -33.652 -5.987 33.285 1.00 97.94 138 LEU A C 1
ATOM 936 O O . LEU A 1 138 ? -33.137 -6.702 32.430 1.00 97.94 138 LEU A O 1
ATOM 940 N N . SER A 1 139 ? -34.414 -4.943 32.975 1.00 97.81 139 SER A N 1
ATOM 941 C CA . SER A 1 139 ? -34.516 -4.383 31.631 1.00 97.81 139 SER A CA 1
ATOM 942 C C . SER A 1 139 ? -34.292 -2.880 31.677 1.00 97.81 139 SER A C 1
ATOM 944 O O . SER A 1 139 ? -34.916 -2.206 32.496 1.00 97.81 139 SER A O 1
ATOM 946 N N . ASN A 1 140 ? -33.415 -2.373 30.812 1.00 97.50 140 ASN A N 1
ATOM 947 C CA . ASN A 1 140 ? -33.111 -0.951 30.694 1.00 97.50 140 ASN A CA 1
ATOM 948 C C . ASN A 1 140 ? -33.241 -0.540 29.228 1.00 97.50 140 ASN A C 1
ATOM 950 O O . ASN A 1 140 ? -32.513 -1.031 28.370 1.00 97.50 140 ASN A O 1
ATOM 954 N N . GLY A 1 141 ? -34.237 0.283 28.925 1.00 95.75 141 GLY A N 1
ATOM 955 C CA . GLY A 1 141 ? -34.554 0.692 27.566 1.00 95.75 141 GLY A CA 1
ATOM 956 C C . GLY A 1 141 ? -33.486 1.603 26.969 1.00 95.75 141 GLY A C 1
ATOM 957 O O . GLY A 1 141 ? -32.734 2.270 27.676 1.00 95.75 141 GLY A O 1
ATOM 958 N N . VAL A 1 142 ? -33.457 1.673 25.639 1.00 94.12 142 VAL A N 1
ATOM 959 C CA . VAL A 1 142 ? -32.630 2.650 24.919 1.00 94.12 142 VAL A CA 1
ATOM 960 C C . VAL A 1 142 ? -33.019 4.066 25.363 1.00 94.12 142 VAL A C 1
ATOM 962 O O . VAL A 1 142 ? -34.198 4.420 25.336 1.00 94.12 142 VAL A O 1
ATOM 965 N N . GLY A 1 143 ? -32.029 4.864 25.774 1.00 91.56 143 GLY A N 1
ATOM 966 C CA . GLY A 1 143 ? -32.229 6.211 26.322 1.00 91.56 143 GLY A CA 1
ATOM 967 C C . GLY A 1 143 ? -32.635 6.259 27.801 1.00 91.56 143 GLY A C 1
ATOM 968 O O . GLY A 1 143 ? -32.880 7.348 28.317 1.00 91.56 143 GLY A O 1
ATOM 969 N N . SER A 1 144 ? -32.710 5.113 28.485 1.00 96.75 144 SER A N 1
ATOM 970 C CA . SER A 1 144 ? -32.963 5.031 29.926 1.00 96.75 144 SER A CA 1
ATOM 971 C C . SER A 1 144 ? -31.676 4.851 30.714 1.00 96.75 144 SER A C 1
ATOM 973 O O . SER A 1 144 ? -30.780 4.127 30.287 1.00 96.75 144 SER A O 1
ATOM 975 N N . ARG A 1 145 ? -31.593 5.491 31.884 1.00 96.31 145 ARG A N 1
ATOM 976 C CA . ARG A 1 145 ? -30.374 5.533 32.696 1.00 96.31 145 ARG A CA 1
ATOM 977 C C . ARG A 1 145 ? -30.530 4.831 34.041 1.00 96.31 145 ARG A C 1
ATOM 979 O O . ARG A 1 145 ? -31.548 4.991 34.719 1.00 96.31 145 ARG A O 1
ATOM 986 N N . ILE A 1 146 ? -29.499 4.075 34.405 1.00 97.44 146 ILE A N 1
ATOM 987 C CA . ILE A 1 146 ? -29.262 3.508 35.732 1.00 97.44 146 ILE A CA 1
ATOM 988 C C . ILE A 1 146 ? -27.956 4.104 36.256 1.00 97.44 146 ILE A C 1
ATOM 990 O O . ILE A 1 146 ? -26.947 4.113 35.551 1.00 97.44 146 ILE A O 1
ATOM 994 N N . THR A 1 147 ? -27.960 4.602 37.486 1.00 94.44 147 THR A N 1
ATOM 995 C CA . THR A 1 147 ? -26.768 5.118 38.164 1.00 94.44 147 THR A CA 1
ATOM 996 C C . THR A 1 147 ? -26.631 4.447 39.526 1.00 94.44 147 THR A C 1
ATOM 998 O O . THR A 1 147 ? -27.587 4.375 40.294 1.00 94.44 147 THR A O 1
ATOM 1001 N N . ILE A 1 148 ? -25.443 3.909 39.794 1.00 94.88 148 ILE A N 1
ATOM 1002 C CA . ILE A 1 148 ? -25.069 3.289 41.065 1.00 94.88 148 ILE A CA 1
ATOM 1003 C C . ILE A 1 148 ? -23.811 4.004 41.543 1.00 94.88 148 ILE A C 1
ATOM 1005 O O . ILE A 1 148 ? -22.794 3.968 40.850 1.00 94.88 148 ILE A O 1
ATOM 1009 N N . ALA A 1 149 ? -23.874 4.642 42.704 1.00 91.19 149 ALA A N 1
ATOM 1010 C CA . ALA A 1 149 ? -22.799 5.471 43.223 1.00 91.19 149 ALA A CA 1
ATOM 1011 C C . ALA A 1 149 ? -22.458 5.068 44.662 1.00 91.19 149 ALA A C 1
ATOM 1013 O O . ALA A 1 149 ? -23.230 5.271 45.595 1.00 91.19 149 ALA A O 1
ATOM 1014 N N . GLY A 1 150 ? -21.303 4.424 44.831 1.00 90.56 150 GLY A N 1
ATOM 1015 C CA . GLY A 1 150 ? -20.791 4.015 46.138 1.00 90.56 150 GLY A CA 1
ATOM 1016 C C . GLY A 1 150 ? -19.817 5.034 46.728 1.00 90.56 150 GLY A C 1
ATOM 1017 O O . GLY A 1 150 ? -19.075 5.700 46.005 1.00 90.56 150 GLY A O 1
ATOM 1018 N N . GLY A 1 151 ? -19.755 5.098 48.057 1.00 86.38 151 GLY A N 1
ATOM 1019 C CA . GLY A 1 151 ? -18.751 5.870 48.788 1.00 86.38 151 GLY A CA 1
ATOM 1020 C C . GLY A 1 151 ? -17.404 5.143 48.877 1.00 86.38 151 GLY A C 1
ATOM 1021 O O . GLY A 1 151 ? -17.285 3.961 48.564 1.00 86.38 151 GLY A O 1
ATOM 1022 N N . ALA A 1 152 ? -16.359 5.825 49.350 1.00 82.44 152 ALA A N 1
ATOM 1023 C CA . ALA A 1 152 ? -15.048 5.201 49.544 1.00 82.44 152 ALA A CA 1
ATOM 1024 C C . ALA A 1 152 ? -15.099 4.108 50.635 1.00 82.44 152 ALA A C 1
ATOM 1026 O O . ALA A 1 152 ? -15.232 4.401 51.823 1.00 82.44 152 ALA A O 1
ATOM 1027 N N . GLY A 1 153 ? -14.969 2.841 50.239 1.00 86.19 153 GLY A N 1
ATOM 1028 C CA . GLY A 1 153 ? -15.098 1.675 51.112 1.00 86.19 153 GLY A CA 1
ATOM 1029 C C . GLY A 1 153 ? -16.543 1.289 51.447 1.00 86.19 153 GLY A C 1
ATOM 1030 O O . GLY A 1 153 ? -16.743 0.379 52.256 1.00 86.19 153 GLY A O 1
ATOM 1031 N N . VAL A 1 154 ? -17.539 1.953 50.850 1.00 91.56 154 VAL A N 1
ATOM 1032 C CA . VAL A 1 154 ? -18.967 1.735 51.123 1.00 91.56 154 VAL A CA 1
ATOM 1033 C C . VAL A 1 154 ? -19.693 1.453 49.817 1.00 91.56 154 VAL A C 1
ATOM 1035 O O . VAL A 1 154 ? -19.840 2.321 48.963 1.00 91.56 154 VAL A O 1
ATOM 1038 N N . GLN A 1 155 ? -20.156 0.214 49.668 1.00 93.56 155 GLN A N 1
ATOM 1039 C CA . GLN A 1 155 ? -20.668 -0.261 48.394 1.00 93.56 155 GLN A CA 1
ATOM 1040 C C . GLN A 1 155 ? -22.157 0.031 48.184 1.00 93.56 155 GLN A C 1
ATOM 1042 O O . GLN A 1 155 ? -22.977 -0.396 48.993 1.00 93.56 155 GLN A O 1
ATOM 1047 N N . ALA A 1 156 ? -22.502 0.651 47.055 1.00 95.06 156 ALA A N 1
ATOM 1048 C CA . ALA A 1 156 ? -23.872 0.701 46.539 1.00 95.06 156 ALA A CA 1
ATOM 1049 C C . ALA A 1 156 ? -24.112 -0.490 45.601 1.00 95.06 156 ALA A C 1
ATOM 1051 O O . ALA A 1 156 ? -23.260 -0.798 44.763 1.00 95.06 156 ALA A O 1
ATOM 1052 N N . THR A 1 157 ? -25.248 -1.181 45.741 1.00 98.00 157 THR A N 1
ATOM 1053 C CA . THR A 1 157 ? -25.501 -2.441 45.022 1.00 98.00 157 THR A CA 1
ATOM 1054 C C . THR A 1 157 ? -26.853 -2.483 44.312 1.00 98.00 157 THR A C 1
ATOM 1056 O O . THR A 1 157 ? -27.904 -2.323 44.933 1.00 98.00 157 THR A O 1
ATOM 1059 N N . LEU A 1 158 ? -26.841 -2.853 43.030 1.00 98.62 158 LEU A N 1
ATOM 1060 C CA . LEU A 1 158 ? -27.998 -3.421 42.333 1.00 98.62 158 LEU A CA 1
ATOM 1061 C C . LEU A 1 158 ? -27.772 -4.924 42.140 1.00 98.62 158 LEU A C 1
ATOM 1063 O O . LEU A 1 158 ? -26.950 -5.338 41.329 1.00 98.62 158 LEU A O 1
ATOM 1067 N N . ASN A 1 159 ? -28.507 -5.749 42.881 1.00 98.62 159 ASN A N 1
ATOM 1068 C CA . ASN A 1 159 ? -28.404 -7.206 42.848 1.00 98.62 159 ASN A CA 1
ATOM 1069 C C . ASN A 1 159 ? -29.553 -7.834 42.047 1.00 98.62 159 ASN A C 1
ATOM 1071 O O . ASN A 1 159 ? -30.688 -7.916 42.518 1.00 98.62 159 ASN A O 1
ATOM 1075 N N . VAL A 1 160 ? -29.257 -8.352 40.859 1.00 98.50 160 VAL A N 1
ATOM 1076 C CA . VAL A 1 160 ? -30.160 -9.139 40.012 1.00 98.50 160 VAL A CA 1
ATOM 1077 C C . VAL A 1 160 ? -30.030 -10.629 40.364 1.00 98.50 160 VAL A C 1
ATOM 1079 O O . VAL A 1 160 ? -29.483 -11.452 39.627 1.00 98.50 160 VAL A O 1
ATOM 1082 N N . ALA A 1 161 ? -30.581 -10.983 41.523 1.00 97.31 161 ALA A N 1
ATOM 1083 C CA . ALA A 1 161 ? -30.299 -12.226 42.242 1.00 97.31 161 ALA A CA 1
ATOM 1084 C C . ALA A 1 161 ? -30.723 -13.524 41.529 1.00 97.31 161 ALA A C 1
ATOM 1086 O O . ALA A 1 161 ? -30.223 -14.603 41.853 1.00 97.31 161 ALA A O 1
ATOM 1087 N N . ASN A 1 162 ? -31.681 -13.460 40.598 1.00 96.31 162 ASN A N 1
ATOM 1088 C CA . ASN A 1 162 ? -32.320 -14.648 40.013 1.00 96.31 162 ASN A CA 1
ATOM 1089 C C . ASN A 1 162 ? -32.262 -14.745 38.485 1.00 96.31 162 ASN A C 1
ATOM 1091 O O . ASN A 1 162 ? -32.762 -15.735 37.943 1.00 96.31 162 ASN A O 1
ATOM 1095 N N . ALA A 1 163 ? -31.646 -13.782 37.803 1.00 96.62 163 ALA A N 1
ATOM 1096 C CA . ALA A 1 163 ? -31.562 -13.759 36.346 1.00 96.62 163 ALA A CA 1
ATOM 1097 C C . ALA A 1 163 ? -30.109 -13.734 35.868 1.00 96.62 163 ALA A C 1
ATOM 1099 O O . ALA A 1 163 ? -29.198 -13.373 36.615 1.00 96.62 163 ALA A O 1
ATOM 1100 N N . ALA A 1 164 ? -29.907 -14.164 34.622 1.00 96.44 164 ALA A N 1
ATOM 1101 C CA . ALA A 1 164 ? -28.606 -14.073 33.983 1.00 96.44 164 ALA A CA 1
ATOM 1102 C C . ALA A 1 164 ? -28.263 -12.618 33.614 1.00 96.44 164 ALA A C 1
ATOM 1104 O O . ALA A 1 164 ? -29.169 -11.793 33.498 1.00 96.44 164 ALA A O 1
ATOM 1105 N N . ALA A 1 165 ? -26.977 -12.327 33.402 1.00 97.56 165 ALA A N 1
ATOM 1106 C CA . ALA A 1 165 ? -26.505 -11.017 32.956 1.00 97.56 165 ALA A CA 1
ATOM 1107 C C . ALA A 1 165 ? -27.226 -10.538 31.682 1.00 97.56 165 ALA A C 1
ATOM 1109 O O . ALA A 1 165 ? -27.277 -11.264 30.685 1.00 97.56 165 ALA A O 1
ATOM 1110 N N . GLY A 1 166 ? -27.794 -9.328 31.719 1.00 96.88 166 GLY A N 1
ATOM 1111 C CA . GLY A 1 166 ? -28.505 -8.714 30.594 1.00 96.88 166 GLY A CA 1
ATOM 1112 C C . GLY A 1 166 ? -29.513 -7.638 31.010 1.00 96.88 166 GLY A C 1
ATOM 1113 O O . GLY A 1 166 ? -29.934 -7.586 32.166 1.00 96.88 166 GLY A O 1
ATOM 1114 N N . PHE A 1 167 ? -29.913 -6.802 30.047 1.00 97.50 167 PHE A N 1
ATOM 1115 C CA . PHE A 1 167 ? -30.781 -5.632 30.251 1.00 97.50 167 PHE A CA 1
ATOM 1116 C C . PHE A 1 167 ? -32.090 -5.735 29.449 1.00 97.50 167 PHE A C 1
ATOM 1118 O O . PHE A 1 167 ? -32.564 -4.797 28.814 1.00 97.50 167 PHE A O 1
ATOM 1125 N N . GLY A 1 168 ? -32.741 -6.895 29.533 1.00 92.19 168 GLY A N 1
ATOM 1126 C CA . GLY A 1 168 ? -33.962 -7.247 28.795 1.00 92.19 168 GLY A CA 1
ATOM 1127 C C . GLY A 1 168 ? -33.696 -8.264 27.685 1.00 92.19 168 GLY A C 1
ATOM 1128 O O . GLY A 1 168 ? -34.565 -9.078 27.374 1.00 92.19 168 GLY A O 1
ATOM 1129 N N . ALA A 1 169 ? -32.464 -8.292 27.176 1.00 94.44 169 ALA A N 1
ATOM 1130 C CA . ALA A 1 169 ? -31.908 -9.375 26.378 1.00 94.44 169 ALA A CA 1
ATOM 1131 C C . ALA A 1 169 ? -30.695 -9.978 27.103 1.00 94.44 169 ALA A C 1
ATOM 1133 O O . ALA A 1 169 ? -29.886 -9.258 27.688 1.00 94.44 169 ALA A O 1
ATOM 1134 N N . ALA A 1 170 ? -30.577 -11.307 27.089 1.00 95.25 170 ALA A N 1
ATOM 1135 C CA . ALA A 1 170 ? -29.464 -11.995 27.739 1.00 95.25 170 ALA A CA 1
ATOM 1136 C C . ALA A 1 170 ? -28.133 -11.626 27.066 1.00 95.25 170 ALA A C 1
ATOM 1138 O O . ALA A 1 170 ? -28.018 -11.695 25.845 1.00 95.25 170 ALA A O 1
ATOM 1139 N N . GLY A 1 171 ? -27.140 -11.258 27.872 1.00 97.56 171 GLY A N 1
ATOM 1140 C CA . GLY A 1 171 ? -25.792 -10.905 27.436 1.00 97.56 171 GLY A CA 1
ATOM 1141 C C . GLY A 1 171 ? -25.653 -9.571 26.702 1.00 97.56 171 GLY A C 1
ATOM 1142 O O . GLY A 1 171 ? -24.572 -9.287 26.192 1.00 97.56 171 GLY A O 1
ATOM 1143 N N . VAL A 1 172 ? -26.703 -8.751 26.657 1.00 98.12 172 VAL A N 1
ATOM 1144 C CA . VAL A 1 172 ? -26.675 -7.443 25.992 1.00 98.12 172 VAL A CA 1
ATOM 1145 C C . VAL A 1 172 ? -26.960 -6.353 27.015 1.00 98.12 172 VAL A C 1
ATOM 1147 O O . VAL A 1 172 ? -27.962 -6.413 27.734 1.00 98.12 172 VAL A O 1
ATOM 1150 N N . GLU A 1 173 ? -26.055 -5.383 27.088 1.00 98.31 173 GLU A N 1
ATOM 1151 C CA . GLU A 1 173 ? -26.273 -4.103 27.753 1.00 98.31 173 GLU A CA 1
ATOM 1152 C C . GLU A 1 173 ? -26.982 -3.138 26.795 1.00 98.31 173 GLU A C 1
ATOM 1154 O O . GLU A 1 173 ? -26.655 -3.077 25.611 1.00 98.31 173 GLU A O 1
ATOM 1159 N N . THR A 1 174 ? -28.000 -2.448 27.317 1.00 96.94 174 THR A N 1
ATOM 1160 C CA . THR A 1 174 ? -28.798 -1.442 26.610 1.00 96.94 174 THR A CA 1
ATOM 1161 C C . THR A 1 174 ? -29.127 -0.271 27.539 1.00 96.94 174 THR A C 1
ATOM 1163 O O . THR A 1 174 ? -29.317 -0.447 28.748 1.00 96.94 174 THR A O 1
ATOM 1166 N N . GLY A 1 175 ? -29.315 0.913 26.948 1.00 96.56 175 GLY A N 1
ATOM 1167 C CA . GLY A 1 175 ? -29.546 2.155 27.693 1.00 96.56 175 GLY A CA 1
ATOM 1168 C C . GLY A 1 175 ? -28.232 2.753 28.192 1.00 96.56 175 GLY A C 1
ATOM 1169 O O . GLY A 1 175 ? -27.221 2.590 27.536 1.00 96.56 175 GLY A O 1
ATOM 1170 N N . THR A 1 176 ? -28.248 3.470 29.311 1.00 97.50 176 THR A N 1
ATOM 1171 C CA . THR A 1 176 ? -27.046 3.992 29.976 1.00 97.50 176 THR A CA 1
ATOM 1172 C C . THR A 1 176 ? -26.938 3.387 31.371 1.00 97.50 176 THR A C 1
ATOM 1174 O O . THR A 1 176 ? -27.908 3.396 32.137 1.00 97.50 176 THR A O 1
ATOM 1177 N N . VAL A 1 177 ? -25.761 2.885 31.726 1.00 97.75 177 VAL A N 1
ATOM 1178 C CA . VAL A 1 177 ? -25.466 2.232 33.000 1.00 97.75 177 VAL A CA 1
ATOM 1179 C C . VAL A 1 177 ? -24.154 2.785 33.541 1.00 97.75 177 VAL A C 1
ATOM 1181 O O . VAL A 1 177 ? -23.085 2.534 32.991 1.00 97.75 177 VAL A O 1
ATOM 1184 N N . ILE A 1 178 ? -24.242 3.526 34.643 1.00 94.00 178 ILE A N 1
ATOM 1185 C CA . ILE A 1 178 ? -23.102 4.229 35.235 1.00 94.00 178 ILE A CA 1
ATOM 1186 C C . ILE A 1 178 ? -22.847 3.692 36.633 1.00 94.00 178 ILE A C 1
ATOM 1188 O O . ILE A 1 178 ? -23.746 3.672 37.477 1.00 94.00 178 ILE A O 1
ATOM 1192 N N . LEU A 1 179 ? -21.614 3.252 36.859 1.00 94.75 179 LEU A N 1
ATOM 1193 C CA . LEU A 1 179 ? -21.124 2.753 38.132 1.00 94.75 179 LEU A CA 1
ATOM 1194 C C . LEU A 1 179 ? -19.978 3.652 38.589 1.00 94.75 179 LEU A C 1
ATOM 1196 O O . LEU A 1 179 ? -18.933 3.685 37.944 1.00 94.75 179 LEU A O 1
ATOM 1200 N N . GLN A 1 180 ? -20.177 4.349 39.705 1.00 89.94 180 GLN A N 1
ATOM 1201 C CA . GLN A 1 180 ? -19.226 5.307 40.266 1.00 89.94 180 GLN A CA 1
ATOM 1202 C C . GLN A 1 180 ? -18.780 4.904 41.675 1.00 89.94 180 GLN A C 1
ATOM 1204 O O . GLN A 1 180 ? -19.572 4.406 42.479 1.00 89.94 180 GLN A O 1
ATOM 1209 N N . GLY A 1 181 ? -17.500 5.114 41.986 1.00 89.81 181 GLY A N 1
ATOM 1210 C CA . GLY A 1 181 ? -16.925 4.773 43.288 1.00 89.81 181 GLY A CA 1
ATOM 1211 C C . GLY A 1 181 ? -16.969 3.267 43.571 1.00 89.81 181 GLY A C 1
ATOM 1212 O O . GLY A 1 181 ? -16.643 2.457 42.705 1.00 89.81 181 GLY A O 1
ATOM 1213 N N . ASP A 1 182 ? -17.336 2.853 44.790 1.00 91.69 182 ASP A N 1
ATOM 1214 C CA . ASP A 1 182 ? -17.555 1.432 45.120 1.00 91.69 182 ASP A CA 1
ATOM 1215 C C . ASP A 1 182 ? -18.958 0.961 44.687 1.00 91.69 182 ASP A C 1
ATOM 1217 O O . ASP A 1 182 ? -19.786 0.559 45.496 1.00 91.69 182 ASP A O 1
ATOM 1221 N N . ALA A 1 183 ? -19.250 0.987 43.391 1.00 95.06 183 ALA A N 1
ATOM 1222 C CA . ALA A 1 183 ? -20.525 0.516 42.849 1.00 95.06 183 ALA A CA 1
ATOM 1223 C C . ALA A 1 183 ? -20.474 -0.955 42.402 1.00 95.06 183 ALA A C 1
ATOM 1225 O O . ALA A 1 183 ? -19.512 -1.399 41.771 1.00 95.06 183 ALA A O 1
ATOM 1226 N N . LEU A 1 184 ? -21.535 -1.717 42.681 1.00 98.19 184 LEU A N 1
ATOM 1227 C CA . LEU A 1 184 ? -21.692 -3.101 42.230 1.00 98.19 184 LEU A CA 1
ATOM 1228 C C . LEU A 1 184 ? -23.033 -3.318 41.523 1.00 98.19 184 LEU A C 1
ATOM 1230 O O . LEU A 1 184 ? -24.098 -3.228 42.130 1.00 98.19 184 LEU A O 1
ATOM 1234 N N . LEU A 1 185 ? -22.965 -3.710 40.253 1.00 98.69 185 LEU A N 1
ATOM 1235 C CA . LEU A 1 185 ? -24.062 -4.379 39.562 1.00 98.69 185 LEU A CA 1
ATOM 1236 C C . LEU A 1 185 ? -23.796 -5.887 39.579 1.00 98.69 185 LEU A C 1
ATOM 1238 O O . LEU A 1 185 ? -22.885 -6.374 38.910 1.00 98.69 185 LEU A O 1
ATOM 1242 N N . GLU A 1 186 ? -24.579 -6.623 40.361 1.00 98.56 186 GLU A N 1
ATOM 1243 C CA . GLU A 1 186 ? -24.444 -8.070 40.525 1.00 98.56 186 GLU A CA 1
ATOM 1244 C C . GLU A 1 186 ? -25.528 -8.814 39.736 1.00 98.56 186 GLU A C 1
ATOM 1246 O O . GLU A 1 186 ? -26.711 -8.496 39.837 1.00 98.56 186 GLU A O 1
ATOM 1251 N N . PHE A 1 187 ? -25.141 -9.854 39.001 1.00 98.56 187 PHE A N 1
ATOM 1252 C CA . PHE A 1 187 ? -26.051 -10.833 38.408 1.00 98.56 187 PHE A CA 1
ATOM 1253 C C . PHE A 1 187 ? -25.854 -12.207 39.041 1.00 98.56 187 PHE A C 1
ATOM 1255 O O . PHE A 1 187 ? -24.793 -12.532 39.568 1.00 98.56 187 PHE A O 1
ATOM 1262 N N . LYS A 1 188 ? -26.860 -13.079 38.940 1.00 97.50 188 LYS A N 1
ATOM 1263 C CA . LYS A 1 188 ? -26.729 -14.464 39.416 1.00 97.50 188 LYS A CA 1
ATOM 1264 C C . LYS A 1 188 ? -25.598 -15.226 38.715 1.00 97.50 188 LYS A C 1
ATOM 1266 O O . LYS A 1 188 ? -24.918 -16.035 39.346 1.00 97.50 188 LYS A O 1
ATOM 1271 N N . SER A 1 189 ? -25.489 -15.044 37.401 1.00 96.12 189 SER A N 1
ATOM 1272 C CA . SER A 1 189 ? -24.558 -15.744 36.508 1.00 96.12 189 SER A CA 1
ATOM 1273 C C . SER A 1 189 ? -24.611 -15.147 35.099 1.00 96.12 189 SER A C 1
ATOM 1275 O O . SER A 1 189 ? -25.651 -14.621 34.708 1.00 96.12 189 SER A O 1
ATOM 1277 N N . GLY A 1 190 ? -23.613 -15.412 34.266 1.00 95.31 190 GLY A N 1
ATOM 1278 C CA . GLY A 1 190 ? -23.688 -15.185 32.822 1.00 95.31 190 GLY A CA 1
ATOM 1279 C C . GLY A 1 190 ? -22.631 -14.198 32.358 1.00 95.31 190 GLY A C 1
ATOM 1280 O O . GLY A 1 190 ? -21.718 -13.857 33.093 1.00 95.31 190 GLY A O 1
ATOM 1281 N N . GLN A 1 191 ? -22.711 -13.775 31.100 1.00 96.94 191 GLN A N 1
ATOM 1282 C CA . GLN A 1 191 ? -21.740 -12.835 30.545 1.00 96.94 191 GLN A CA 1
ATOM 1283 C C . GLN A 1 191 ? -22.470 -11.786 29.724 1.00 96.94 191 GLN A C 1
ATOM 1285 O O . GLN A 1 191 ? -23.315 -12.142 28.904 1.00 96.94 191 GLN A O 1
ATOM 1290 N N . ILE A 1 192 ? -22.113 -10.519 29.916 1.00 98.62 192 ILE A N 1
ATOM 1291 C CA . ILE A 1 192 ? -22.393 -9.462 28.952 1.00 98.62 192 ILE A CA 1
ATOM 1292 C C . ILE A 1 192 ? -21.417 -9.656 27.795 1.00 98.62 192 ILE A C 1
ATOM 1294 O O . ILE A 1 192 ? -20.208 -9.492 27.937 1.00 98.62 192 ILE A O 1
ATOM 1298 N N . THR A 1 193 ? -21.954 -10.074 26.656 1.00 98.50 193 THR A N 1
ATOM 1299 C CA . THR A 1 193 ? -21.217 -10.301 25.412 1.00 98.50 193 THR A CA 1
ATOM 1300 C C . THR A 1 193 ? -21.231 -9.074 24.505 1.00 98.50 193 THR A C 1
ATOM 1302 O O . THR A 1 193 ? -20.388 -8.971 23.611 1.00 98.50 193 THR A O 1
ATOM 1305 N N . THR A 1 194 ? -22.170 -8.148 24.718 1.00 98.62 194 THR A N 1
ATOM 1306 C CA . THR A 1 194 ? -22.347 -6.949 23.892 1.00 98.62 194 THR A CA 1
ATOM 1307 C C . THR A 1 194 ? -22.696 -5.731 24.739 1.00 98.62 194 THR A C 1
ATOM 1309 O O . THR A 1 194 ? -23.619 -5.799 25.548 1.00 98.62 194 THR A O 1
ATOM 1312 N N . VAL A 1 195 ? -21.975 -4.633 24.510 1.00 98.69 195 VAL A N 1
ATOM 1313 C CA . VAL A 1 195 ? -22.336 -3.278 24.955 1.00 98.69 195 VAL A CA 1
ATOM 1314 C C . VAL A 1 195 ? -22.946 -2.554 23.758 1.00 98.69 195 VAL A C 1
ATOM 1316 O O . VAL A 1 195 ? -22.235 -2.234 22.800 1.00 98.69 195 VAL A O 1
ATOM 1319 N N . ASP A 1 196 ? -24.268 -2.391 23.778 1.00 98.06 196 ASP A N 1
ATOM 1320 C CA . ASP A 1 196 ? -25.041 -1.714 22.725 1.00 98.06 196 ASP A CA 1
ATOM 1321 C C . ASP A 1 196 ? -25.520 -0.324 23.171 1.00 98.06 196 ASP A C 1
ATOM 1323 O O . ASP A 1 196 ? -25.790 0.536 22.334 1.00 98.06 196 ASP A O 1
ATOM 1327 N N . GLY A 1 197 ? -25.610 -0.104 24.485 1.00 96.75 197 GLY A N 1
ATOM 1328 C CA . GLY A 1 197 ? -25.878 1.175 25.122 1.00 96.75 197 GLY A CA 1
ATOM 1329 C C . GLY A 1 197 ? -24.594 1.871 25.571 1.00 96.75 197 GLY A C 1
ATOM 1330 O O . GLY A 1 197 ? -23.633 1.948 24.817 1.00 96.75 197 GLY A O 1
ATOM 1331 N N . GLU A 1 198 ? -24.578 2.396 26.788 1.00 95.94 198 GLU A N 1
ATOM 1332 C CA . GLU A 1 198 ? -23.440 3.058 27.423 1.00 95.94 198 GLU A CA 1
ATOM 1333 C C . GLU A 1 198 ? -23.162 2.359 28.753 1.00 95.94 198 GLU A C 1
ATOM 1335 O O . GLU A 1 198 ? -23.981 2.398 29.673 1.00 95.94 198 GLU A O 1
ATOM 1340 N N . LEU A 1 199 ? -21.995 1.731 28.870 1.00 97.69 199 LEU A N 1
ATOM 1341 C CA . LEU A 1 199 ? -21.514 1.141 30.110 1.00 97.69 199 LEU A CA 1
ATOM 1342 C C . LEU A 1 199 ? -20.298 1.919 30.603 1.00 97.69 199 LEU A C 1
ATOM 1344 O O . LEU A 1 199 ? -19.215 1.825 30.026 1.00 97.69 199 LEU A O 1
ATOM 1348 N N . TRP A 1 200 ? -20.466 2.632 31.711 1.00 94.38 200 TRP A N 1
ATOM 1349 C CA . TRP A 1 200 ? -19.427 3.466 32.298 1.00 94.38 200 TRP A CA 1
ATOM 1350 C C . TRP A 1 200 ? -19.026 2.937 33.672 1.00 94.38 200 TRP A C 1
ATOM 1352 O O . TRP A 1 200 ? -19.826 2.919 34.612 1.00 94.38 200 TRP A O 1
ATOM 1362 N N . LEU A 1 201 ? -17.771 2.499 33.783 1.00 94.81 201 LEU A N 1
ATOM 1363 C CA . LEU A 1 201 ? -17.135 2.152 35.049 1.00 94.81 201 LEU A CA 1
ATOM 1364 C C . LEU A 1 201 ? -16.168 3.266 35.443 1.00 94.81 201 LEU A C 1
ATOM 1366 O O . LEU A 1 201 ? -15.209 3.540 34.724 1.00 94.81 201 LEU A O 1
ATOM 1370 N N . ASP A 1 202 ? -16.410 3.884 36.592 1.00 90.25 202 ASP A N 1
ATOM 1371 C CA . ASP A 1 202 ? -15.581 4.950 37.139 1.00 90.25 202 ASP A CA 1
ATOM 1372 C C . ASP A 1 202 ? -15.250 4.649 38.599 1.00 90.25 202 ASP A C 1
ATOM 1374 O O . ASP A 1 202 ? -16.119 4.610 39.472 1.00 90.25 202 ASP A O 1
ATOM 1378 N N . THR A 1 203 ? -13.972 4.427 38.896 1.00 88.88 203 THR A N 1
ATOM 1379 C CA . THR A 1 203 ? -13.552 4.155 40.273 1.00 88.88 203 THR A CA 1
ATOM 1380 C C . THR A 1 203 ? -13.389 5.407 41.128 1.00 88.88 203 THR A C 1
ATOM 1382 O O . THR A 1 203 ? -13.131 5.262 42.322 1.00 88.88 203 THR A O 1
ATOM 1385 N N . SER A 1 204 ? -13.509 6.617 40.572 1.00 81.00 204 SER A N 1
ATOM 1386 C CA . SER A 1 204 ? -13.476 7.856 41.349 1.00 81.00 204 SER A CA 1
ATOM 1387 C C . SER A 1 204 ? -14.879 8.210 41.855 1.00 81.00 204 SER A C 1
ATOM 1389 O O . SER A 1 204 ? -15.787 8.469 41.067 1.00 81.00 204 SER A O 1
ATOM 1391 N N . PRO A 1 205 ? -15.096 8.242 43.176 1.00 66.62 205 PRO A N 1
ATOM 1392 C CA . PRO A 1 205 ? -16.245 8.936 43.728 1.00 66.62 205 PRO A CA 1
ATOM 1393 C C . PRO A 1 205 ? -16.046 10.443 43.482 1.00 66.62 205 PRO A C 1
ATOM 1395 O O . PRO A 1 205 ? -14.968 10.967 43.776 1.00 66.62 205 PRO A O 1
ATOM 1398 N N . PHE A 1 206 ? -17.052 11.147 42.957 1.00 62.34 206 PHE A N 1
ATOM 1399 C CA . PHE A 1 206 ? -17.091 12.624 42.894 1.00 62.34 206 PHE A CA 1
ATOM 1400 C C . PHE A 1 206 ? -15.994 13.293 42.040 1.00 62.34 206 PHE A C 1
ATOM 1402 O O . PHE A 1 206 ? -15.747 14.493 42.175 1.00 62.34 206 PHE A O 1
ATOM 1409 N N . GLY A 1 207 ? -15.275 12.543 41.194 1.00 59.38 207 GLY A N 1
ATOM 1410 C CA . GLY A 1 207 ? -14.159 13.084 40.413 1.00 59.38 207 GLY A CA 1
ATOM 1411 C C . GLY A 1 207 ? -13.038 13.692 41.269 1.00 59.38 207 GLY A C 1
ATOM 1412 O O . GLY A 1 207 ? -12.332 14.580 40.791 1.00 59.38 207 GLY A O 1
ATOM 1413 N N . VAL A 1 208 ? -12.876 13.260 42.532 1.00 58.28 208 VAL A N 1
ATOM 1414 C CA . VAL A 1 208 ? -11.823 13.761 43.437 1.00 58.28 208 VAL A CA 1
ATOM 1415 C C . VAL A 1 208 ? -10.596 12.857 43.414 1.00 58.28 208 VAL A C 1
ATOM 1417 O O . VAL A 1 208 ? -10.663 11.657 43.688 1.00 58.28 208 VAL A O 1
ATOM 1420 N N . ALA A 1 209 ? -9.432 13.458 43.175 1.00 57.59 209 ALA A N 1
ATOM 1421 C CA . ALA A 1 209 ? -8.151 12.764 43.189 1.00 57.59 209 ALA A CA 1
ATOM 1422 C C . ALA A 1 209 ? -7.896 12.061 44.537 1.00 57.59 209 ALA A C 1
ATOM 1424 O O . ALA A 1 209 ? -7.840 12.706 45.585 1.00 57.59 209 ALA A O 1
ATOM 1425 N N . GLY A 1 210 ? -7.647 10.748 44.504 1.00 57.47 210 GLY A N 1
ATOM 1426 C CA . GLY A 1 210 ? -7.152 9.982 45.656 1.00 57.47 210 GLY A CA 1
ATOM 1427 C C . GLY A 1 210 ? -8.208 9.232 46.472 1.00 57.47 210 GLY A C 1
ATOM 1428 O O . GLY A 1 210 ? -7.829 8.426 47.322 1.00 57.47 210 GLY A O 1
ATOM 142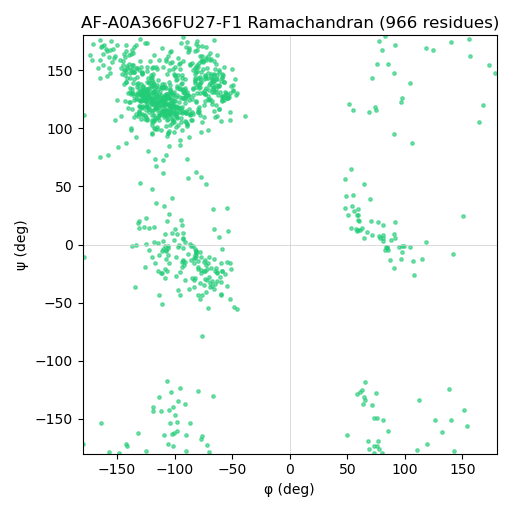9 N N . LEU A 1 211 ? -9.499 9.417 46.187 1.00 63.56 211 LEU A N 1
ATOM 1430 C CA . LEU A 1 211 ? -10.554 8.515 46.651 1.00 63.56 211 LEU A CA 1
ATOM 1431 C C . LEU A 1 211 ? -10.744 7.431 45.584 1.00 63.56 211 LEU A C 1
ATOM 1433 O O . LEU A 1 211 ? -11.091 7.736 44.449 1.00 63.56 211 LEU A O 1
ATOM 1437 N N . LYS A 1 212 ? -10.443 6.172 45.922 1.00 70.56 212 LYS A N 1
ATOM 1438 C CA . LYS A 1 212 ? -10.578 5.036 44.999 1.00 70.56 212 LYS A CA 1
ATOM 1439 C C . LYS A 1 212 ? -11.622 4.062 45.519 1.00 70.56 212 LYS A C 1
ATOM 1441 O O . LYS A 1 212 ? -11.441 3.501 46.599 1.00 70.56 212 LYS A O 1
ATOM 1446 N N . GLY A 1 213 ? -12.674 3.872 44.736 1.00 84.94 213 GLY A N 1
ATOM 1447 C CA . GLY A 1 213 ? -13.599 2.756 44.856 1.00 84.94 213 GLY A CA 1
ATOM 1448 C C . GLY A 1 213 ? -13.324 1.688 43.797 1.00 84.94 213 GLY A C 1
ATOM 1449 O O . GLY A 1 213 ? -12.254 1.640 43.191 1.00 84.94 213 GLY A O 1
ATOM 1450 N N . ASN A 1 214 ? -14.295 0.810 43.587 1.00 89.69 214 ASN A N 1
ATOM 1451 C CA . ASN A 1 214 ? -14.242 -0.286 42.637 1.00 89.69 214 ASN A CA 1
ATOM 1452 C C . ASN A 1 214 ? -15.604 -0.494 41.954 1.00 89.69 214 ASN A C 1
ATOM 1454 O O . ASN A 1 214 ? -16.394 -1.342 42.382 1.00 89.69 214 ASN A O 1
ATOM 1458 N N . ALA A 1 215 ? -15.833 0.226 40.860 1.00 93.94 215 ALA A N 1
ATOM 1459 C CA . ALA A 1 215 ? -16.983 0.043 39.987 1.00 93.94 215 ALA A CA 1
ATOM 1460 C C . ALA A 1 215 ? -16.907 -1.313 39.267 1.00 93.94 215 ALA A C 1
ATOM 1462 O O . ALA A 1 215 ? -15.924 -1.607 38.574 1.00 93.94 215 ALA A O 1
ATOM 1463 N N . ARG A 1 216 ? -17.917 -2.175 39.457 1.00 97.56 216 ARG A N 1
ATOM 1464 C CA . ARG A 1 216 ? -17.918 -3.531 38.886 1.00 97.56 216 ARG A CA 1
ATOM 1465 C C . ARG A 1 216 ? -19.280 -4.012 38.401 1.00 97.56 216 ARG A C 1
ATOM 1467 O O . ARG A 1 216 ? -20.277 -3.896 39.110 1.00 97.56 216 ARG A O 1
ATOM 1474 N N . VAL A 1 217 ? -19.270 -4.697 37.256 1.00 98.62 217 VAL A N 1
ATOM 1475 C CA . VAL A 1 217 ? -20.355 -5.584 36.812 1.00 98.62 217 VAL A CA 1
ATOM 1476 C C . VAL A 1 217 ? -19.903 -7.029 36.999 1.00 98.62 217 VAL A C 1
ATOM 1478 O O . VAL A 1 217 ? -18.950 -7.485 36.359 1.00 98.62 217 VAL A O 1
ATOM 1481 N N . ALA A 1 218 ? -20.556 -7.758 37.899 1.00 98.44 218 ALA A N 1
ATOM 1482 C CA . ALA A 1 218 ? -20.060 -9.045 38.364 1.00 98.44 218 ALA A CA 1
ATOM 1483 C C . ALA A 1 218 ? -21.148 -10.114 38.482 1.00 98.44 218 ALA A C 1
ATOM 1485 O O . ALA A 1 218 ? -22.316 -9.828 38.721 1.00 98.44 218 ALA A O 1
ATOM 1486 N N . ASP A 1 219 ? -20.727 -11.367 38.375 1.00 97.12 219 ASP A N 1
ATOM 1487 C CA . ASP A 1 219 ? -21.514 -12.518 38.784 1.00 97.12 219 ASP A CA 1
ATOM 1488 C C . ASP A 1 219 ? -21.378 -12.753 40.294 1.00 97.12 219 ASP A C 1
ATOM 1490 O O . ASP A 1 219 ? -20.292 -12.616 40.865 1.00 97.12 219 ASP A O 1
ATOM 1494 N N . ALA A 1 220 ? -22.447 -13.243 40.921 1.00 96.88 220 ALA A N 1
ATOM 1495 C CA . ALA A 1 220 ? -22.498 -13.569 42.348 1.00 96.88 220 ALA A CA 1
ATOM 1496 C C . ALA A 1 220 ? -21.447 -14.609 42.782 1.00 96.88 220 ALA A C 1
ATOM 1498 O O . ALA A 1 220 ? -21.059 -14.680 43.947 1.00 96.88 220 ALA A O 1
ATOM 1499 N N . GLY A 1 221 ? -20.956 -15.425 41.842 1.00 93.75 221 GLY A N 1
ATOM 1500 C CA . GLY A 1 221 ? -19.860 -16.364 42.088 1.00 93.75 221 GLY A CA 1
ATOM 1501 C C . GLY A 1 221 ? -18.480 -15.706 42.227 1.00 93.75 221 GLY A C 1
ATOM 1502 O O . GLY A 1 221 ? -17.560 -16.350 42.727 1.00 93.75 221 GLY A O 1
ATOM 1503 N N . SER A 1 222 ? -18.314 -14.456 41.780 1.00 95.69 222 SER A N 1
ATOM 1504 C CA . SER A 1 222 ? -17.044 -13.721 41.796 1.00 95.69 222 SER A CA 1
ATOM 1505 C C . SER A 1 222 ? -17.275 -12.205 41.733 1.00 95.69 222 SER A C 1
ATOM 1507 O O . SER A 1 222 ? -17.054 -11.574 40.698 1.00 95.69 222 SER A O 1
ATOM 1509 N N . THR A 1 223 ? -17.672 -11.602 42.854 1.00 95.75 223 THR A N 1
ATOM 1510 C CA . THR A 1 223 ? -18.034 -10.173 42.941 1.00 95.75 223 THR A CA 1
ATOM 1511 C C . THR A 1 223 ? -16.855 -9.214 43.069 1.00 95.75 223 THR A C 1
ATOM 1513 O O . THR A 1 223 ? -17.038 -8.004 42.968 1.00 95.75 223 THR A O 1
ATOM 1516 N N . SER A 1 224 ? -15.639 -9.720 43.288 1.00 93.75 224 SER A N 1
ATOM 1517 C CA . SER A 1 224 ? -14.430 -8.903 43.458 1.00 93.75 224 SER A CA 1
ATOM 1518 C C . SER A 1 224 ? -13.799 -8.443 42.140 1.00 93.75 224 SER A C 1
ATOM 1520 O O . SER A 1 224 ? -12.806 -7.722 42.158 1.00 93.75 224 SER A O 1
ATOM 1522 N N . THR A 1 225 ? -14.331 -8.878 40.998 1.00 94.94 225 THR A N 1
ATOM 1523 C CA . THR A 1 225 ? -13.831 -8.567 39.652 1.00 94.94 225 THR A CA 1
ATOM 1524 C C . THR A 1 225 ? -14.996 -8.252 38.718 1.00 94.94 225 THR A C 1
ATOM 1526 O O . THR A 1 225 ? -16.146 -8.536 39.047 1.00 94.94 225 THR A O 1
ATOM 1529 N N . ASN A 1 226 ? -14.706 -7.710 37.534 1.00 97.62 226 ASN A N 1
ATOM 1530 C CA . ASN A 1 226 ? -15.676 -7.547 36.446 1.00 97.62 226 ASN A CA 1
ATOM 1531 C C . ASN A 1 226 ? -16.031 -8.897 35.781 1.00 97.62 226 ASN A C 1
ATOM 1533 O O . ASN A 1 226 ? -15.887 -9.079 34.573 1.00 97.62 226 ASN A O 1
ATOM 1537 N N . SER A 1 227 ? -16.420 -9.894 36.582 1.00 97.62 227 SER A N 1
ATOM 1538 C CA . SER A 1 227 ? -16.580 -11.291 36.155 1.00 97.62 227 SER A CA 1
ATOM 1539 C C . SER A 1 227 ? -17.665 -11.478 35.091 1.00 97.62 227 SER A C 1
ATOM 1541 O O . SER A 1 227 ? -17.484 -12.296 34.188 1.00 97.62 227 SER A O 1
ATOM 1543 N N . ALA A 1 228 ? -18.719 -10.659 35.114 1.00 98.31 228 ALA A N 1
ATOM 1544 C CA . ALA A 1 228 ? -19.772 -10.680 34.101 1.00 98.31 228 ALA A CA 1
ATOM 1545 C C . ALA A 1 228 ? -19.331 -10.065 32.755 1.00 98.31 228 ALA A C 1
ATOM 1547 O O . ALA A 1 228 ? -20.006 -10.271 31.751 1.00 98.31 228 ALA A O 1
ATOM 1548 N N . LEU A 1 229 ? -18.200 -9.348 32.691 1.00 98.56 229 LEU A N 1
ATOM 1549 C CA . LEU A 1 229 ? -17.659 -8.758 31.453 1.00 98.56 229 LEU A CA 1
ATOM 1550 C C . LEU A 1 229 ? -16.587 -9.633 30.781 1.00 98.56 229 LEU A C 1
ATOM 1552 O O . LEU A 1 229 ? -16.068 -9.290 29.722 1.00 98.56 229 LEU A O 1
ATOM 1556 N N . THR A 1 230 ? -16.252 -10.788 31.362 1.00 98.00 230 THR A N 1
ATOM 1557 C CA . THR A 1 230 ? -15.181 -11.671 30.853 1.00 98.00 230 THR A CA 1
ATOM 1558 C C . THR A 1 230 ? -15.447 -12.236 29.452 1.00 98.00 230 THR A C 1
ATOM 1560 O O . THR A 1 230 ? -14.503 -12.576 28.728 1.00 98.00 230 THR A O 1
ATOM 1563 N N . GLY A 1 231 ? -16.719 -12.307 29.059 1.00 97.88 231 GLY A N 1
ATOM 1564 C CA . GLY A 1 231 ? -17.179 -12.757 27.746 1.00 97.88 231 GLY A CA 1
ATOM 1565 C C . GLY A 1 231 ? -17.497 -11.637 26.756 1.00 97.88 231 GLY A C 1
ATOM 1566 O O . GLY A 1 231 ? -18.067 -11.936 25.708 1.00 97.88 231 GLY A O 1
ATOM 1567 N N . LEU A 1 232 ? -17.175 -10.376 27.069 1.00 98.81 232 LEU A N 1
ATOM 1568 C CA . LEU A 1 232 ? -17.440 -9.244 26.182 1.00 98.81 232 LEU A CA 1
ATOM 1569 C C . LEU A 1 232 ? -16.734 -9.442 24.834 1.00 98.81 232 LEU A C 1
ATOM 1571 O O . LEU A 1 232 ? -15.516 -9.626 24.783 1.00 98.81 232 LEU A O 1
ATOM 1575 N N . ALA A 1 233 ? -17.518 -9.400 23.756 1.00 98.69 233 ALA A N 1
ATOM 1576 C CA . ALA A 1 233 ? -17.065 -9.686 22.398 1.00 98.69 233 ALA A CA 1
ATOM 1577 C C . ALA A 1 233 ? -17.380 -8.567 21.396 1.00 98.69 233 ALA A C 1
ATOM 1579 O O . ALA A 1 233 ? -16.741 -8.495 20.345 1.00 98.69 233 ALA A O 1
ATOM 1580 N N . SER A 1 234 ? -18.334 -7.682 21.704 1.00 98.56 234 SER A N 1
ATOM 1581 C CA . SER A 1 234 ? -18.721 -6.575 20.827 1.00 98.56 234 SER A CA 1
ATOM 1582 C C . SER A 1 234 ? -19.041 -5.298 21.601 1.00 98.56 234 SER A C 1
ATOM 1584 O O . SER A 1 234 ? -19.719 -5.348 22.625 1.00 98.56 234 SER A O 1
ATOM 1586 N N . VAL A 1 235 ? -18.610 -4.161 21.058 1.00 98.69 235 VAL A N 1
ATOM 1587 C CA . VAL A 1 235 ? -18.995 -2.809 21.476 1.00 98.69 235 VAL A CA 1
ATOM 1588 C C . VAL A 1 235 ? -19.564 -2.092 20.249 1.00 98.69 235 VAL A C 1
ATOM 1590 O O . VAL A 1 235 ? -18.838 -1.803 19.293 1.00 98.69 235 VAL A O 1
ATOM 1593 N N . SER A 1 236 ? -20.879 -1.882 20.242 1.00 97.56 236 SER A N 1
ATOM 1594 C CA . SER A 1 236 ? -21.611 -1.091 19.236 1.00 97.56 236 SER A CA 1
ATOM 1595 C C . SER A 1 236 ? -22.108 0.243 19.795 1.00 97.56 236 SER A C 1
ATOM 1597 O O . SER A 1 236 ? -22.330 1.168 19.012 1.00 97.56 236 SER A O 1
ATOM 1599 N N . GLY A 1 237 ? -22.230 0.337 21.121 1.00 96.88 237 GLY A N 1
ATOM 1600 C CA . GLY A 1 237 ? -22.419 1.572 21.874 1.00 96.88 237 GLY A CA 1
ATOM 1601 C C . GLY A 1 237 ? -21.118 2.051 22.532 1.00 96.88 237 GLY A C 1
ATOM 1602 O O . GLY A 1 237 ? -20.049 1.969 21.933 1.00 96.88 237 GLY A O 1
ATOM 1603 N N . GLU A 1 238 ? -21.175 2.542 23.760 1.00 95.88 238 GLU A N 1
ATOM 1604 C CA . GLU A 1 238 ? -20.061 3.179 24.462 1.00 95.88 238 GLU A CA 1
ATOM 1605 C C . GLU A 1 238 ? -19.618 2.351 25.671 1.00 95.88 238 GLU A C 1
ATOM 1607 O O . GLU A 1 238 ? -20.422 1.991 26.527 1.00 95.88 238 GLU A O 1
ATOM 1612 N N . PHE A 1 239 ? -18.327 2.033 25.752 1.00 97.56 239 PHE A N 1
ATOM 1613 C CA . PHE A 1 239 ? -17.748 1.332 26.892 1.00 97.56 239 PHE A CA 1
ATOM 1614 C C . PHE A 1 239 ? -16.589 2.134 27.473 1.00 97.56 239 PHE A C 1
ATOM 1616 O O . PHE A 1 239 ? -15.536 2.241 26.840 1.00 97.56 239 PHE A O 1
ATOM 1623 N N . TRP A 1 240 ? -16.801 2.694 28.664 1.00 94.19 240 TRP A N 1
ATOM 1624 C CA . TRP A 1 240 ? -15.874 3.618 29.312 1.00 94.19 240 TRP A CA 1
ATOM 1625 C C . TRP A 1 240 ? -15.288 3.013 30.582 1.00 94.19 240 TRP A C 1
ATOM 1627 O O . TRP A 1 240 ? -16.013 2.526 31.459 1.00 94.19 240 TRP A O 1
ATOM 1637 N N . LEU A 1 241 ? -13.964 3.064 30.677 1.00 94.56 241 LEU A N 1
ATOM 1638 C CA . LEU A 1 241 ? -13.192 2.675 31.845 1.00 94.56 241 LEU A CA 1
ATOM 1639 C C . LEU A 1 241 ? -12.411 3.893 32.326 1.00 94.56 241 LEU A C 1
ATOM 1641 O O . LEU A 1 241 ? -11.420 4.269 31.713 1.00 94.56 241 LEU A O 1
ATOM 1645 N N . GLU A 1 242 ? -12.839 4.465 33.443 1.00 89.88 242 GLU A N 1
ATOM 1646 C CA . GLU A 1 242 ? -12.259 5.695 33.974 1.00 89.88 242 GLU A CA 1
ATOM 1647 C C . GLU A 1 242 ? -11.600 5.480 35.342 1.00 89.88 242 GLU A C 1
ATOM 1649 O O . GLU A 1 242 ? -12.013 4.630 36.148 1.00 89.88 242 GLU A O 1
ATOM 1654 N N . ASN A 1 243 ? -10.603 6.321 35.619 1.00 86.94 243 ASN A N 1
ATOM 1655 C CA . ASN A 1 243 ? -9.991 6.586 36.918 1.00 86.94 243 ASN A CA 1
ATOM 1656 C C . ASN A 1 243 ? -9.348 5.390 37.638 1.00 86.94 243 ASN A C 1
ATOM 1658 O O . ASN A 1 243 ? -9.154 5.438 38.863 1.00 86.94 243 ASN A O 1
ATOM 1662 N N . GLY A 1 244 ? -8.988 4.328 36.915 1.00 89.19 244 GLY A N 1
ATOM 1663 C CA . GLY A 1 244 ? -8.443 3.101 37.502 1.00 89.19 244 GLY A CA 1
ATOM 1664 C C . GLY A 1 244 ? -9.281 1.849 37.261 1.00 89.19 244 GLY A C 1
ATOM 1665 O O . GLY A 1 244 ? -8.927 0.775 37.760 1.00 89.19 244 GLY A O 1
ATOM 1666 N N . SER A 1 245 ? -10.379 1.964 36.517 1.00 92.81 245 SER A N 1
ATOM 1667 C CA . SER A 1 245 ? -11.251 0.837 36.194 1.00 92.81 245 SER A CA 1
ATOM 1668 C C . SER A 1 245 ? -10.509 -0.241 35.405 1.00 92.81 245 SER A C 1
ATOM 1670 O O . SER A 1 245 ? -9.744 0.045 34.484 1.00 92.81 245 SER A O 1
ATOM 1672 N N . SER A 1 246 ? -10.729 -1.514 35.760 1.00 95.31 246 SER A N 1
ATOM 1673 C CA . SER A 1 246 ? -10.030 -2.633 35.119 1.00 95.31 246 SER A CA 1
ATOM 1674 C C . SER A 1 246 ? -10.946 -3.778 34.699 1.00 95.31 246 SER A C 1
ATOM 1676 O O . SER A 1 246 ? -11.716 -4.314 35.501 1.00 95.31 246 SER A O 1
ATOM 1678 N N . VAL A 1 247 ? -10.822 -4.188 33.435 1.00 98.38 247 VAL A N 1
ATOM 1679 C CA . VAL A 1 247 ? -11.587 -5.279 32.821 1.00 98.38 247 VAL A CA 1
ATOM 1680 C C . VAL A 1 247 ? -10.656 -6.213 32.049 1.00 98.38 247 VAL A C 1
ATOM 1682 O O . VAL A 1 247 ? -9.674 -5.796 31.436 1.00 98.38 247 VAL A O 1
ATOM 1685 N N . ALA A 1 248 ? -10.964 -7.509 32.077 1.00 98.31 248 ALA A N 1
ATOM 1686 C CA . ALA A 1 248 ? -10.273 -8.512 31.280 1.00 98.31 248 ALA A CA 1
ATOM 1687 C C . ALA A 1 248 ? -11.289 -9.409 30.569 1.00 98.31 248 ALA A C 1
ATOM 1689 O O . ALA A 1 248 ? -12.136 -10.018 31.223 1.00 98.31 248 ALA A O 1
ATOM 1690 N N . THR A 1 249 ? -11.176 -9.514 29.248 1.00 98.44 249 THR A N 1
ATOM 1691 C CA . THR A 1 249 ? -11.974 -10.417 28.415 1.00 98.44 249 THR A CA 1
ATOM 1692 C C . THR A 1 249 ? -11.141 -11.626 27.995 1.00 98.44 249 THR A C 1
ATOM 1694 O O . THR A 1 249 ? -9.908 -11.592 27.977 1.00 98.44 249 THR A O 1
ATOM 1697 N N . THR A 1 250 ? -11.805 -12.733 27.673 1.00 97.69 250 THR A N 1
ATOM 1698 C CA . THR A 1 250 ? -11.134 -13.994 27.311 1.00 97.69 250 THR A CA 1
ATOM 1699 C C . THR A 1 250 ? -11.037 -14.225 25.804 1.00 97.69 250 THR A C 1
ATOM 1701 O O . THR A 1 250 ? -10.120 -14.911 25.355 1.00 97.69 250 THR A O 1
ATOM 1704 N N . GLY A 1 251 ? -11.963 -13.658 25.028 1.00 97.88 251 GLY A N 1
ATOM 1705 C CA . GLY A 1 251 ? -12.082 -13.858 23.585 1.00 97.88 251 GLY A CA 1
ATOM 1706 C C . GLY A 1 251 ? -11.696 -12.636 22.755 1.00 97.88 251 GLY A C 1
ATOM 1707 O O . GLY A 1 251 ? -11.047 -11.707 23.235 1.00 97.88 251 GLY A O 1
ATOM 1708 N N . ASN A 1 252 ? -12.098 -12.663 21.484 1.00 98.69 252 ASN A N 1
ATOM 1709 C CA . ASN A 1 252 ? -11.950 -11.532 20.570 1.00 98.69 252 A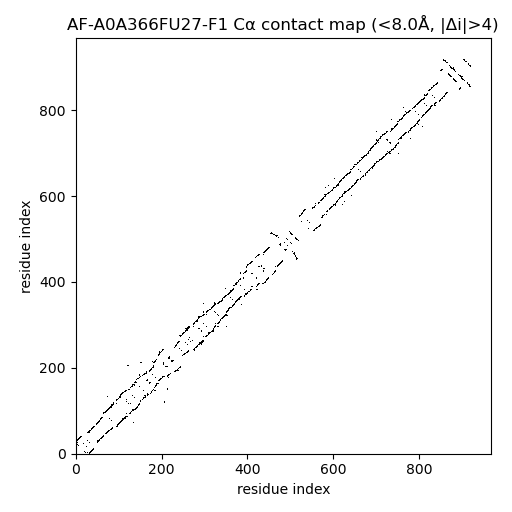SN A CA 1
ATOM 1710 C C . ASN A 1 252 ? -12.915 -10.407 20.953 1.00 98.69 252 ASN A C 1
ATOM 1712 O O . ASN A 1 252 ? -14.033 -10.692 21.378 1.00 98.69 252 ASN A O 1
ATOM 1716 N N . LEU A 1 253 ? -12.513 -9.160 20.718 1.00 98.81 253 LEU A N 1
ATOM 1717 C CA . LEU A 1 253 ? -13.355 -7.979 20.890 1.00 98.81 253 LEU A CA 1
ATOM 1718 C C . LEU A 1 253 ? -13.464 -7.216 19.568 1.00 98.81 253 LEU A C 1
ATOM 1720 O O . LEU A 1 253 ? -12.454 -6.957 18.913 1.00 98.81 253 LEU A O 1
ATOM 1724 N N . SER A 1 254 ? -14.685 -6.855 19.180 1.00 98.69 254 SER A N 1
ATOM 1725 C CA . SER A 1 254 ? -14.953 -6.019 18.007 1.00 98.69 254 SER A CA 1
ATOM 1726 C C . SER A 1 254 ? -15.586 -4.694 18.419 1.00 98.69 254 SER A C 1
ATOM 1728 O O . SER A 1 254 ? -16.583 -4.694 19.135 1.00 98.69 254 SER A O 1
ATOM 1730 N N . VAL A 1 255 ? -15.046 -3.575 17.939 1.00 98.69 255 VAL A N 1
ATOM 1731 C CA . VAL A 1 255 ? -15.672 -2.250 18.048 1.00 98.69 255 VAL A CA 1
ATOM 1732 C C . VAL A 1 255 ? -16.238 -1.891 16.677 1.00 98.69 255 VAL A C 1
ATOM 1734 O O . VAL A 1 255 ? -15.509 -1.890 15.679 1.00 98.69 255 VAL A O 1
ATOM 1737 N N . THR A 1 256 ? -17.550 -1.680 16.593 1.00 97.94 256 THR A N 1
ATOM 1738 C CA . THR A 1 256 ? -18.280 -1.627 15.313 1.00 97.94 256 THR A CA 1
ATOM 1739 C C . THR A 1 256 ? -19.332 -0.523 15.299 1.00 97.94 256 THR A C 1
ATOM 1741 O O . THR A 1 256 ? -19.723 -0.012 16.345 1.00 97.94 256 THR A O 1
ATOM 1744 N N . GLY A 1 257 ? -19.817 -0.151 14.110 1.00 96.50 257 GLY A N 1
ATOM 1745 C CA . GLY A 1 257 ? -20.871 0.856 13.978 1.00 96.50 257 GLY A CA 1
ATOM 1746 C C . GLY A 1 257 ? -20.416 2.217 14.506 1.00 96.50 257 GLY A C 1
ATOM 1747 O O . GLY A 1 257 ? -19.388 2.729 14.070 1.00 96.50 257 GLY A O 1
ATOM 1748 N N . ALA A 1 258 ? -21.176 2.795 15.436 1.00 94.56 258 ALA A N 1
ATOM 1749 C CA . ALA A 1 258 ? -20.816 4.034 16.129 1.00 94.56 258 ALA A CA 1
ATOM 1750 C C . ALA A 1 258 ? -20.073 3.784 17.455 1.00 94.56 258 ALA A C 1
ATOM 1752 O O . ALA A 1 258 ? -19.881 4.725 18.222 1.00 94.56 258 ALA A O 1
ATOM 1753 N N . GLY A 1 259 ? -19.670 2.539 17.727 1.00 96.94 259 GLY A N 1
ATOM 1754 C CA . GLY A 1 259 ? -19.190 2.146 19.041 1.00 96.94 259 GLY A CA 1
ATOM 1755 C C . GLY A 1 259 ? -17.884 2.823 19.451 1.00 96.94 259 GLY A C 1
ATOM 1756 O O . GLY A 1 259 ? -17.025 3.089 18.607 1.00 96.94 259 GLY A O 1
ATOM 1757 N N . ALA A 1 260 ? -17.723 3.084 20.742 1.00 96.75 260 ALA A N 1
ATOM 1758 C CA . ALA A 1 260 ? -16.538 3.702 21.320 1.00 96.75 260 ALA A CA 1
ATOM 1759 C C . ALA A 1 260 ? -16.026 2.867 22.495 1.00 96.75 260 ALA A C 1
ATOM 1761 O O . ALA A 1 260 ? -16.782 2.518 23.402 1.00 96.75 260 ALA A O 1
ATOM 1762 N N . LEU A 1 261 ? -14.735 2.555 22.468 1.00 97.38 261 LEU A N 1
ATOM 1763 C CA . LEU A 1 261 ? -14.007 1.961 23.579 1.00 97.38 261 LEU A CA 1
ATOM 1764 C C . LEU A 1 261 ? -13.057 3.017 24.139 1.00 97.38 261 LEU A C 1
ATOM 1766 O O . LEU A 1 261 ? -12.108 3.406 23.459 1.00 97.38 261 LEU A O 1
ATOM 1770 N N . ASP A 1 262 ? -13.308 3.457 25.364 1.00 94.44 262 ASP A N 1
ATOM 1771 C CA . ASP A 1 262 ? -12.617 4.591 25.967 1.00 94.44 262 ASP A CA 1
ATOM 1772 C C . ASP A 1 262 ? -12.000 4.186 27.316 1.00 94.44 262 ASP A C 1
ATOM 1774 O O . ASP A 1 262 ? -12.660 3.574 28.161 1.00 94.44 262 ASP A O 1
ATOM 1778 N N . LEU A 1 263 ? -10.701 4.442 27.469 1.00 94.75 263 LEU A N 1
ATOM 1779 C CA . LEU A 1 263 ? -9.956 4.278 28.715 1.00 94.75 263 LEU A CA 1
ATOM 1780 C C . LEU A 1 263 ? -9.394 5.646 29.107 1.00 94.75 263 LEU A C 1
ATOM 1782 O O . LEU A 1 263 ? -8.335 6.001 28.586 1.00 94.75 263 LEU A O 1
ATOM 1786 N N . ASP A 1 264 ? -10.074 6.390 29.986 1.00 89.12 264 ASP A N 1
ATOM 1787 C CA . ASP A 1 264 ? -9.676 7.741 30.420 1.00 89.12 264 ASP A CA 1
ATOM 1788 C C . ASP A 1 264 ? -9.334 8.660 29.222 1.00 89.12 264 ASP A C 1
ATOM 1790 O O . ASP A 1 264 ? -8.336 9.385 29.208 1.00 89.12 264 ASP A O 1
ATOM 1794 N N . GLY A 1 265 ? -10.135 8.581 28.164 1.00 78.31 265 GLY A N 1
ATOM 1795 C CA . GLY A 1 265 ? -9.977 9.267 26.890 1.00 78.31 265 GLY A CA 1
ATOM 1796 C C . GLY A 1 265 ? -10.651 10.637 26.830 1.00 78.31 265 GLY A C 1
ATOM 1797 O O . GLY A 1 265 ? -10.972 11.277 27.832 1.00 78.31 265 GLY A O 1
ATOM 1798 N N . PHE A 1 266 ? -10.826 11.150 25.611 1.00 68.25 266 PHE A N 1
ATOM 1799 C CA . PHE A 1 266 ? -11.350 12.502 25.371 1.00 68.25 266 PHE A CA 1
ATOM 1800 C C . PHE A 1 266 ? -12.871 12.624 25.424 1.00 68.25 266 PHE A C 1
ATOM 1802 O O . PHE A 1 266 ? -13.384 13.746 25.382 1.00 68.25 266 PHE A O 1
ATOM 1809 N N . ASN A 1 267 ? -13.599 11.505 25.435 1.00 61.41 267 ASN A N 1
ATOM 1810 C CA . ASN A 1 267 ? -15.056 11.537 25.340 1.00 61.41 267 ASN A CA 1
ATOM 1811 C C . ASN A 1 267 ? -15.723 11.873 26.688 1.00 61.41 267 ASN A C 1
ATOM 1813 O O . ASN A 1 267 ? -16.853 12.359 26.720 1.00 61.41 267 ASN A O 1
ATOM 1817 N N . THR A 1 268 ? -15.014 11.700 27.806 1.00 55.19 268 THR A N 1
ATOM 1818 C CA . THR A 1 268 ? -15.543 11.977 29.142 1.00 55.19 268 THR A CA 1
ATOM 1819 C C . THR A 1 268 ? -15.146 13.397 29.572 1.00 55.19 268 THR A C 1
ATOM 1821 O O . THR A 1 268 ? -13.979 13.748 29.732 1.00 55.19 268 THR A O 1
ATOM 1824 N N . GLY A 1 269 ? -16.123 14.282 29.789 1.00 50.91 269 GLY A N 1
ATOM 1825 C CA . GLY A 1 269 ? -15.888 15.645 30.301 1.00 50.91 269 GLY A CA 1
ATOM 1826 C C . GLY A 1 269 ? -15.341 15.712 31.743 1.00 50.91 269 GLY A C 1
ATOM 1827 O O . GLY A 1 269 ? -15.404 16.774 32.361 1.00 50.91 269 GLY A O 1
ATOM 1828 N N . GLY A 1 270 ? -14.868 14.592 32.302 1.00 55.47 270 GLY A N 1
ATOM 1829 C CA . GLY A 1 270 ? -14.395 14.452 33.678 1.00 55.47 270 GLY A CA 1
ATOM 1830 C C . GLY A 1 270 ? -12.903 14.743 33.848 1.00 55.47 270 GLY A C 1
ATOM 1831 O O . GLY A 1 270 ? -12.160 14.946 32.892 1.00 55.47 270 GLY A O 1
ATOM 1832 N N . LEU A 1 271 ? -12.427 14.756 35.094 1.00 60.78 271 LEU A N 1
ATOM 1833 C CA . LEU A 1 271 ? -11.003 14.823 35.428 1.00 60.78 271 LEU A CA 1
ATOM 1834 C C . LEU A 1 271 ? -10.401 13.401 35.501 1.00 60.78 271 LEU A C 1
ATOM 1836 O O . LEU A 1 271 ? -9.852 13.047 36.530 1.00 60.78 271 LEU A O 1
ATOM 1840 N N . GLY A 1 272 ? -10.482 12.600 34.429 1.00 65.88 272 GLY A N 1
ATOM 1841 C CA . GLY A 1 272 ? -9.751 11.329 34.275 1.00 65.88 272 GLY A CA 1
ATOM 1842 C C . GLY A 1 272 ? -8.314 11.366 34.828 1.00 65.88 272 GLY A C 1
ATOM 1843 O O . GLY A 1 272 ? -7.433 12.070 34.311 1.00 65.88 272 GLY A O 1
ATOM 1844 N N . TYR A 1 273 ? -8.100 10.644 35.924 1.00 78.69 273 TYR A N 1
ATOM 1845 C CA . TYR A 1 273 ? -6.833 10.496 36.641 1.00 78.69 273 TYR A CA 1
ATOM 1846 C C . TYR A 1 273 ? -5.955 9.374 36.051 1.00 78.69 273 TYR A C 1
ATOM 1848 O O . TYR A 1 273 ? -4.821 9.169 36.507 1.00 78.69 273 TYR A O 1
ATOM 1856 N N . GLY A 1 274 ? -6.450 8.681 35.024 1.00 87.00 274 GLY A N 1
ATOM 1857 C CA . GLY A 1 274 ? -5.791 7.542 34.402 1.00 87.00 274 GLY A CA 1
ATOM 1858 C C . GLY A 1 274 ? -5.733 6.320 35.320 1.00 87.00 274 GLY A C 1
ATOM 1859 O O . GLY A 1 274 ? -6.298 6.284 36.422 1.00 87.00 274 GLY A O 1
ATOM 1860 N N . GLY A 1 275 ? -4.954 5.330 34.895 1.00 90.62 275 GLY A N 1
ATOM 1861 C CA . GLY A 1 275 ? -4.773 4.062 35.592 1.00 90.62 275 GLY A CA 1
ATOM 1862 C C . GLY A 1 275 ? -5.753 2.979 35.147 1.00 90.62 275 GLY A C 1
ATOM 1863 O O . GLY A 1 275 ? -5.779 1.908 35.761 1.00 90.62 275 GLY A O 1
ATOM 1864 N N . SER A 1 276 ? -6.562 3.234 34.124 1.00 93.88 276 SER A N 1
ATOM 1865 C CA . SER A 1 276 ? -7.547 2.307 33.585 1.00 93.88 276 SER A CA 1
ATOM 1866 C C . SER A 1 276 ? -6.902 1.248 32.695 1.00 93.88 276 SER A C 1
ATOM 1868 O O . SER A 1 276 ? -5.899 1.464 32.010 1.00 93.88 276 SER A O 1
ATOM 1870 N N . ASN A 1 277 ? -7.442 0.032 32.762 1.00 96.75 277 ASN A N 1
ATOM 1871 C CA . ASN A 1 277 ? -6.816 -1.147 32.172 1.00 96.75 277 ASN A CA 1
ATOM 1872 C C . ASN A 1 277 ? -7.840 -2.063 31.502 1.00 96.75 277 ASN A C 1
ATOM 1874 O O . ASN A 1 277 ? -8.702 -2.630 32.174 1.00 96.75 277 ASN A O 1
ATOM 1878 N N . LEU A 1 278 ? -7.660 -2.333 30.210 1.00 98.62 278 LEU A N 1
ATOM 1879 C CA . LEU A 1 278 ? -8.404 -3.370 29.495 1.00 98.62 278 LEU A CA 1
ATOM 1880 C C . LEU A 1 278 ? -7.444 -4.414 28.933 1.00 98.62 278 LEU A C 1
ATOM 1882 O O . LEU A 1 278 ? -6.548 -4.104 28.154 1.00 98.62 278 LEU A O 1
ATOM 1886 N N . THR A 1 279 ? -7.641 -5.679 29.300 1.00 98.81 279 THR A N 1
ATOM 1887 C CA . THR A 1 279 ? -6.948 -6.811 28.671 1.00 98.81 279 THR A CA 1
ATOM 1888 C C . THR A 1 279 ? -7.910 -7.614 27.808 1.00 98.81 279 THR A C 1
ATOM 1890 O O . THR A 1 279 ? -8.875 -8.170 28.319 1.00 98.81 279 THR A O 1
ATOM 1893 N N . ILE A 1 280 ? -7.601 -7.749 26.523 1.00 98.88 280 ILE A N 1
ATOM 1894 C CA . ILE A 1 280 ? -8.321 -8.587 25.567 1.00 98.88 280 ILE A CA 1
ATOM 1895 C C . ILE A 1 280 ? -7.531 -9.883 25.372 1.00 98.88 280 ILE A C 1
ATOM 1897 O O . ILE A 1 280 ? -6.382 -9.870 24.919 1.00 98.88 280 ILE A O 1
ATOM 1901 N N . GLY A 1 281 ? -8.135 -11.012 25.746 1.00 98.50 281 GLY A N 1
ATOM 1902 C CA . GLY A 1 281 ? -7.522 -12.337 25.612 1.00 98.50 281 GLY A CA 1
ATOM 1903 C C . GLY A 1 281 ? -7.336 -12.784 24.159 1.00 98.50 281 GLY A C 1
ATOM 1904 O O . GLY A 1 281 ? -6.370 -13.485 23.860 1.00 98.50 281 GLY A O 1
ATOM 1905 N N . GLY A 1 282 ? -8.230 -12.359 23.263 1.00 98.56 282 GLY A N 1
ATOM 1906 C CA . GLY A 1 282 ? -8.179 -12.614 21.824 1.00 98.56 282 GLY A CA 1
ATOM 1907 C C . GLY A 1 282 ? -7.717 -11.411 20.995 1.00 98.56 282 GLY A C 1
ATOM 1908 O O . GLY A 1 282 ? -6.947 -10.568 21.456 1.00 98.56 282 GLY A O 1
ATOM 1909 N N . ASN A 1 283 ? -8.158 -11.375 19.737 1.00 98.62 283 ASN A N 1
ATOM 1910 C CA . ASN A 1 283 ? -7.847 -10.314 18.775 1.00 98.62 283 ASN A CA 1
ATOM 1911 C C . ASN A 1 283 ? -8.743 -9.086 19.003 1.00 98.62 283 ASN A C 1
ATOM 1913 O O . ASN A 1 283 ?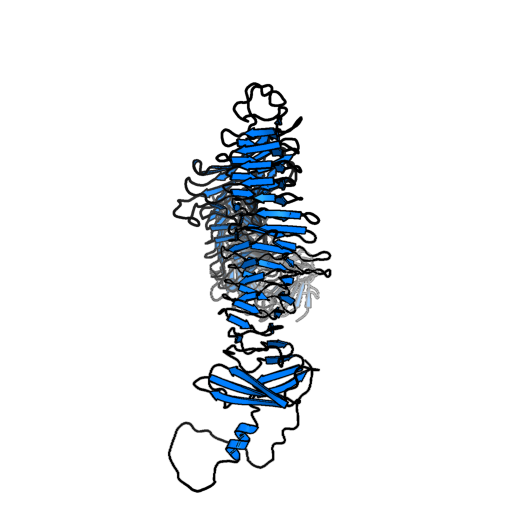 -9.882 -9.230 19.456 1.00 98.62 283 ASN A O 1
ATOM 1917 N N . LEU A 1 284 ? -8.268 -7.903 18.605 1.00 98.81 284 LEU A N 1
ATOM 1918 C CA . LEU A 1 284 ? -9.076 -6.681 18.546 1.00 98.81 284 LEU A CA 1
ATOM 1919 C C . LEU A 1 284 ? -9.372 -6.316 17.087 1.00 98.81 284 LEU A C 1
ATOM 1921 O O . LEU A 1 284 ? -8.458 -6.183 16.278 1.00 98.81 284 LEU A O 1
ATOM 1925 N N . THR A 1 285 ? -10.648 -6.148 16.744 1.00 98.75 285 THR A N 1
ATOM 1926 C CA . THR A 1 285 ? -11.077 -5.594 15.450 1.00 98.75 285 THR A CA 1
ATOM 1927 C C . THR A 1 285 ? -11.755 -4.250 15.676 1.00 98.75 285 THR A C 1
ATOM 1929 O O . THR A 1 285 ? -12.831 -4.197 16.264 1.00 98.75 285 THR A O 1
ATOM 1932 N N . ASN A 1 286 ? -11.145 -3.164 15.209 1.00 98.69 286 ASN A N 1
ATOM 1933 C CA . ASN A 1 286 ? -11.746 -1.835 15.238 1.00 98.69 286 ASN A CA 1
ATOM 1934 C C . ASN A 1 286 ? -12.239 -1.452 13.841 1.00 98.69 286 ASN A C 1
ATOM 1936 O O . ASN A 1 286 ? -11.453 -1.273 12.911 1.00 98.69 286 ASN A O 1
ATOM 1940 N N . SER A 1 287 ? -13.551 -1.311 13.707 1.00 98.19 287 SER A N 1
ATOM 1941 C CA . SER A 1 287 ? -14.239 -0.859 12.491 1.00 98.19 287 SER A CA 1
ATOM 1942 C C . SER A 1 287 ? -15.245 0.249 12.786 1.00 98.19 287 SER A C 1
ATOM 1944 O O . SER A 1 287 ? -16.187 0.472 12.027 1.00 98.19 287 SER A O 1
ATOM 1946 N N . SER A 1 288 ? -15.067 0.921 13.925 1.00 97.38 288 SER A N 1
ATOM 1947 C CA . SER A 1 288 ? -15.939 2.008 14.335 1.00 97.38 288 SER A CA 1
ATOM 1948 C C . SER A 1 288 ? -15.818 3.202 13.393 1.00 97.38 288 SER A C 1
ATOM 1950 O O . SER A 1 288 ? -14.718 3.631 13.043 1.00 97.38 288 SER A O 1
ATOM 1952 N N . ALA A 1 289 ? -16.968 3.767 13.034 1.00 95.31 289 ALA A N 1
ATOM 1953 C CA . ALA A 1 289 ? -17.076 5.049 12.353 1.00 95.31 289 ALA A CA 1
ATOM 1954 C C . ALA A 1 289 ? -16.974 6.240 13.326 1.00 95.31 289 ALA A C 1
ATOM 1956 O O . ALA A 1 289 ? -16.926 7.388 12.885 1.00 95.31 289 ALA A O 1
ATOM 1957 N N . SER A 1 290 ? -16.950 5.992 14.642 1.00 91.88 290 SER A N 1
ATOM 1958 C CA . SER A 1 290 ? -16.728 7.035 15.642 1.00 91.88 290 SER A CA 1
ATOM 1959 C C . SER A 1 290 ? -15.302 7.572 15.549 1.00 91.88 290 SER A C 1
ATOM 1961 O O . SER A 1 290 ? -14.342 6.818 15.362 1.00 91.88 290 SER A O 1
ATOM 1963 N N . ARG A 1 291 ? -15.144 8.887 15.749 1.00 87.06 291 ARG A N 1
ATOM 1964 C CA . ARG A 1 291 ? -13.820 9.514 15.911 1.00 87.06 291 ARG A CA 1
ATOM 1965 C C . ARG A 1 291 ? -13.091 9.021 17.166 1.00 87.06 291 ARG A C 1
ATOM 1967 O O . ARG A 1 291 ? -11.876 9.116 17.226 1.00 87.06 291 ARG A O 1
ATOM 1974 N N . TYR A 1 292 ? -13.838 8.475 18.126 1.00 85.00 292 TYR A N 1
ATOM 1975 C CA . TYR A 1 292 ? -13.342 7.895 19.374 1.00 85.00 292 TYR A CA 1
ATOM 1976 C C . TYR A 1 292 ? -13.483 6.367 19.381 1.00 85.00 292 TYR A C 1
ATOM 1978 O O . TYR A 1 292 ? -13.783 5.783 20.416 1.00 85.00 292 TYR A O 1
ATOM 1986 N N . GLY A 1 293 ? -13.341 5.713 18.219 1.00 95.19 293 GLY A N 1
ATOM 1987 C CA . GLY A 1 293 ? -13.524 4.263 18.093 1.00 95.19 293 GLY A CA 1
ATOM 1988 C C . GLY A 1 293 ? -12.761 3.484 19.167 1.00 95.19 293 GLY A C 1
ATOM 1989 O O . GLY A 1 293 ? -13.362 2.730 19.927 1.00 95.19 293 GLY A O 1
ATOM 1990 N N . VAL A 1 294 ? -11.456 3.730 19.280 1.00 97.88 294 VAL A N 1
ATOM 1991 C CA . VAL A 1 294 ? -10.653 3.322 20.438 1.00 97.88 294 VAL A CA 1
ATOM 1992 C C . VAL A 1 294 ? -9.854 4.525 20.927 1.00 97.88 294 VAL A C 1
ATOM 1994 O O . VAL A 1 294 ? -9.013 5.033 20.189 1.00 97.88 294 VAL A O 1
ATOM 1997 N N . SER A 1 295 ? -10.085 4.965 22.160 1.00 96.00 295 SER A N 1
ATOM 1998 C CA . SER A 1 295 ? -9.317 6.029 22.810 1.00 96.00 295 SER A CA 1
ATOM 1999 C C . SER A 1 295 ? -8.633 5.471 24.051 1.00 96.00 295 SER A C 1
ATOM 2001 O O . SER A 1 295 ? -9.287 4.876 24.905 1.00 96.00 295 SER A O 1
ATOM 2003 N N . VAL A 1 296 ? -7.316 5.646 24.148 1.00 96.12 296 VAL A N 1
ATOM 2004 C CA . VAL A 1 296 ? -6.544 5.264 25.333 1.00 96.12 296 VAL A CA 1
ATOM 2005 C C . VAL A 1 296 ? -5.796 6.477 25.835 1.00 96.12 296 VAL A C 1
ATOM 2007 O O . VAL A 1 296 ? -4.799 6.913 25.252 1.00 96.12 296 VAL A O 1
ATOM 2010 N N . GLY A 1 297 ? -6.290 6.974 26.952 1.00 92.81 297 GLY A N 1
ATOM 2011 C CA . GLY A 1 297 ? -5.748 8.110 27.633 1.00 92.81 297 GLY A CA 1
ATOM 2012 C C . GLY A 1 297 ? -6.013 9.448 26.950 1.00 92.81 297 GLY A C 1
ATOM 2013 O O . GLY A 1 297 ? -6.661 9.562 25.908 1.00 92.81 297 GLY A O 1
ATOM 2014 N N . ARG A 1 298 ? -5.491 10.483 27.600 1.00 88.94 298 ARG A N 1
ATOM 2015 C CA . ARG A 1 298 ? -5.676 11.903 27.345 1.00 88.94 298 ARG A CA 1
ATOM 2016 C C . ARG A 1 298 ? -4.527 12.722 27.964 1.00 88.94 298 ARG A C 1
ATOM 2018 O O . ARG A 1 298 ? -3.802 12.240 28.843 1.00 88.94 298 ARG A O 1
ATOM 2025 N N . PRO A 1 299 ? -4.385 14.003 27.603 1.00 86.94 299 PRO A N 1
ATOM 2026 C CA . PRO A 1 299 ? -3.421 14.899 28.224 1.00 86.94 299 PRO A CA 1
ATOM 2027 C C . PRO A 1 299 ? -3.601 15.009 29.743 1.00 86.94 299 PRO A C 1
ATOM 2029 O O . PRO A 1 299 ? -4.704 14.913 30.274 1.00 86.94 299 PRO A O 1
ATOM 2032 N N . SER A 1 300 ? -2.514 15.314 30.455 1.00 84.00 300 SER A N 1
ATOM 2033 C CA . SER A 1 300 ? -2.489 15.652 31.896 1.00 84.00 300 SER A CA 1
ATOM 2034 C C . SER A 1 300 ? -2.852 14.549 32.911 1.00 84.00 300 SER A C 1
ATOM 2036 O O . SER A 1 300 ? -2.947 14.840 34.104 1.00 84.00 300 SER A O 1
ATOM 2038 N N . MET A 1 301 ? -2.962 13.283 32.496 1.00 86.75 301 MET A N 1
ATOM 2039 C CA . MET A 1 301 ? -3.169 12.168 33.435 1.00 86.75 301 MET A CA 1
ATOM 2040 C C . MET A 1 301 ? -1.948 11.907 34.351 1.00 86.75 301 MET A C 1
ATOM 2042 O O . MET A 1 301 ? -0.805 11.903 33.880 1.00 86.75 301 MET A O 1
ATOM 2046 N N . PRO A 1 302 ? -2.135 11.658 35.660 1.00 87.88 302 PRO A N 1
ATOM 2047 C CA . PRO A 1 302 ? -1.050 11.311 36.582 1.00 87.88 302 PRO A CA 1
ATOM 2048 C C . PRO A 1 302 ? -0.663 9.825 36.580 1.00 87.88 302 PRO A C 1
ATOM 2050 O O . PRO A 1 302 ? 0.393 9.488 37.112 1.00 87.88 302 PRO A O 1
ATOM 2053 N N . THR A 1 303 ? -1.498 8.935 36.040 1.00 91.25 303 THR A N 1
ATOM 2054 C CA . THR A 1 303 ? -1.224 7.492 35.962 1.00 91.25 303 THR A CA 1
ATOM 2055 C C . THR A 1 303 ? -1.528 6.957 34.570 1.00 91.25 303 THR A C 1
ATOM 2057 O O . THR A 1 303 ? -2.308 7.561 33.853 1.00 91.25 303 THR A O 1
ATOM 2060 N N . ALA A 1 304 ? -0.839 5.892 34.159 1.00 94.44 304 ALA A N 1
ATOM 2061 C CA . ALA A 1 304 ? -0.895 5.388 32.790 1.00 94.44 304 ALA A CA 1
ATOM 2062 C C . ALA A 1 304 ? -2.118 4.502 32.540 1.00 94.44 304 ALA A C 1
ATOM 2064 O O . ALA A 1 304 ? -2.424 3.636 33.363 1.00 94.44 304 ALA A O 1
ATOM 2065 N N . ASP A 1 305 ? -2.705 4.643 31.358 1.00 95.94 305 ASP A N 1
ATOM 2066 C CA . ASP A 1 305 ? -3.751 3.758 30.854 1.00 95.94 305 ASP A CA 1
ATOM 2067 C C . ASP A 1 305 ? -3.156 2.703 29.941 1.00 95.94 305 ASP A C 1
ATOM 2069 O O . ASP A 1 305 ? -2.150 2.928 29.258 1.00 95.94 305 ASP A O 1
ATOM 2073 N N . THR A 1 306 ? -3.732 1.503 29.969 1.00 98.06 306 THR A N 1
ATOM 2074 C CA . THR A 1 306 ? -3.224 0.388 29.168 1.00 98.06 306 THR A CA 1
ATOM 2075 C C . THR A 1 306 ? -4.343 -0.457 28.573 1.00 98.06 306 THR A C 1
ATOM 2077 O O . THR A 1 306 ? -5.077 -1.151 29.277 1.00 98.06 306 THR A O 1
ATOM 2080 N N . LEU A 1 307 ? -4.388 -0.489 27.242 1.00 98.81 307 LEU A N 1
ATOM 2081 C CA . LEU A 1 307 ? -5.114 -1.478 26.455 1.00 98.81 307 LEU A CA 1
ATOM 2082 C C . LEU A 1 307 ? -4.141 -2.571 25.995 1.00 98.81 307 LEU A C 1
ATOM 2084 O O . LEU A 1 307 ? -3.187 -2.300 25.272 1.00 98.81 307 LEU A O 1
ATOM 2088 N N . THR A 1 308 ? -4.371 -3.819 26.405 1.00 98.88 308 THR A N 1
ATOM 2089 C CA . THR A 1 308 ? -3.549 -4.980 26.026 1.00 98.88 308 THR A CA 1
ATOM 2090 C C . THR A 1 308 ? -4.326 -5.942 25.129 1.00 98.88 308 THR A C 1
ATOM 2092 O O . THR A 1 308 ? -5.391 -6.409 25.522 1.00 98.88 308 THR A O 1
ATOM 2095 N N . VAL A 1 309 ? -3.763 -6.324 23.981 1.00 98.88 309 VAL A N 1
ATOM 2096 C CA . VAL A 1 309 ? -4.310 -7.318 23.040 1.00 98.88 309 VAL A CA 1
ATOM 2097 C C . VAL A 1 309 ? -3.373 -8.526 22.958 1.00 98.88 309 VAL A C 1
ATOM 2099 O O . VAL A 1 309 ? -2.191 -8.395 22.621 1.00 98.88 309 VAL A O 1
ATOM 2102 N N . LYS A 1 310 ? -3.886 -9.720 23.280 1.00 98.31 310 LYS A N 1
ATOM 2103 C CA . LYS A 1 310 ? -3.084 -10.958 23.383 1.00 98.31 310 LYS A CA 1
ATOM 2104 C C . LYS A 1 310 ? -3.294 -11.954 22.245 1.00 98.31 310 LYS A C 1
ATOM 2106 O O . LYS A 1 310 ? -2.526 -12.907 22.129 1.00 98.31 310 LYS A O 1
ATOM 2111 N N . GLY A 1 311 ? -4.322 -11.762 21.424 1.00 97.00 311 GLY A N 1
ATOM 2112 C CA . GLY A 1 311 ? -4.679 -12.694 20.363 1.00 97.00 311 GLY A CA 1
ATOM 2113 C C . GLY A 1 311 ? -3.601 -12.846 19.293 1.00 97.00 311 GLY A C 1
ATOM 2114 O O . GLY A 1 311 ? -2.907 -11.890 18.944 1.00 97.00 311 GLY A O 1
ATOM 2115 N N . ALA A 1 312 ? -3.484 -14.061 18.752 1.00 95.31 312 ALA A N 1
ATOM 2116 C CA . ALA A 1 312 ? -2.499 -14.422 17.730 1.00 95.31 312 ALA A CA 1
ATOM 2117 C C . ALA A 1 312 ? -2.672 -13.656 16.406 1.00 95.31 312 ALA A C 1
ATOM 2119 O O . ALA A 1 312 ? -1.709 -13.504 15.668 1.00 95.31 312 ALA A O 1
ATOM 2120 N N . GLY A 1 313 ? -3.885 -13.174 16.111 1.00 94.00 313 GLY A N 1
ATOM 2121 C CA . GLY A 1 313 ? -4.155 -12.320 14.951 1.00 94.00 313 GLY A CA 1
ATOM 2122 C C . GLY A 1 313 ? -3.928 -10.830 15.213 1.00 94.00 313 GLY A C 1
ATOM 2123 O O . GLY A 1 313 ? -4.169 -10.033 14.317 1.00 94.00 313 GLY A O 1
ATOM 2124 N N . GLY A 1 314 ? -3.516 -10.452 16.429 1.00 98.25 314 GLY A N 1
ATOM 2125 C CA . GLY A 1 314 ? -3.178 -9.076 16.775 1.00 98.25 314 GLY A CA 1
ATOM 2126 C C . GLY A 1 314 ? -4.368 -8.116 16.720 1.00 98.25 314 GLY A C 1
ATOM 2127 O O . GLY A 1 314 ? -5.444 -8.406 17.263 1.00 98.25 314 GLY A O 1
ATOM 2128 N N . LEU A 1 315 ? -4.148 -6.955 16.102 1.00 98.81 315 LEU A N 1
ATOM 2129 C CA . LEU A 1 315 ? -5.126 -5.878 15.967 1.00 98.81 315 LEU A CA 1
ATOM 2130 C C . LEU A 1 315 ? -5.366 -5.548 14.491 1.00 98.81 315 LEU A C 1
ATOM 2132 O O . LEU A 1 315 ? -4.424 -5.256 13.760 1.00 98.81 315 LEU A O 1
ATOM 2136 N N . SER A 1 316 ? -6.634 -5.507 14.077 1.00 98.69 316 SER A N 1
ATOM 2137 C CA . SER A 1 316 ? -7.041 -4.988 12.765 1.00 98.69 316 SER A CA 1
ATOM 2138 C C . SER A 1 316 ? -7.815 -3.682 12.923 1.00 98.69 316 SER A C 1
ATOM 2140 O O . SER A 1 316 ? -8.820 -3.640 13.637 1.00 98.69 316 SER A O 1
ATOM 2142 N N . ASN A 1 317 ? -7.353 -2.618 12.263 1.00 98.69 317 ASN A N 1
ATOM 2143 C CA . ASN A 1 317 ? -7.957 -1.291 12.323 1.00 98.69 317 ASN A CA 1
ATOM 2144 C C . ASN A 1 317 ? -8.432 -0.814 10.944 1.00 98.69 317 ASN A C 1
ATOM 2146 O O . ASN A 1 317 ? -7.648 -0.645 10.013 1.00 98.69 317 ASN A O 1
ATOM 2150 N N . THR A 1 318 ? -9.725 -0.534 10.841 1.00 98.38 318 THR A N 1
ATOM 2151 C CA . THR A 1 318 ? -10.366 0.191 9.729 1.00 98.38 318 THR A CA 1
ATOM 2152 C C . THR A 1 318 ? -11.047 1.479 10.213 1.00 98.38 318 THR A C 1
ATOM 2154 O O . THR A 1 318 ? -11.445 2.296 9.389 1.00 98.38 318 THR A O 1
ATOM 2157 N N . GLY A 1 319 ? -11.167 1.661 11.535 1.00 98.00 319 GLY A N 1
ATOM 2158 C CA . GLY A 1 319 ? -11.722 2.849 12.186 1.00 98.00 319 GLY A CA 1
ATOM 2159 C C . GLY A 1 319 ? -10.643 3.810 12.694 1.00 98.00 319 GLY A C 1
ATOM 2160 O O . GLY A 1 319 ? -9.575 3.938 12.093 1.00 98.00 319 GLY A O 1
ATOM 2161 N N . ASN A 1 320 ? -10.930 4.476 13.817 1.00 96.81 320 ASN A N 1
ATOM 2162 C CA . ASN A 1 320 ? -10.032 5.439 14.465 1.00 96.81 320 ASN A CA 1
ATOM 2163 C C . ASN A 1 320 ? -9.479 4.899 15.788 1.00 96.81 320 ASN A C 1
ATOM 2165 O O . ASN A 1 320 ? -10.239 4.354 16.596 1.00 96.81 320 ASN A O 1
ATOM 2169 N N . ILE A 1 321 ? -8.177 5.085 16.009 1.00 98.19 321 ILE A N 1
ATOM 2170 C CA . ILE A 1 321 ? -7.493 4.831 17.283 1.00 98.19 321 ILE A CA 1
ATOM 2171 C C . ILE A 1 321 ? -6.763 6.104 17.713 1.00 98.19 321 ILE A C 1
ATOM 2173 O O . ILE A 1 321 ? -6.039 6.682 16.906 1.00 98.19 321 ILE A O 1
ATOM 2177 N N . THR A 1 322 ? -6.891 6.498 18.977 1.00 96.44 322 THR A N 1
ATOM 2178 C CA . THR A 1 322 ? -6.180 7.641 19.566 1.00 96.44 322 THR A CA 1
ATOM 2179 C C . THR A 1 322 ? -5.487 7.225 20.856 1.00 96.44 322 THR A C 1
ATOM 2181 O O . THR A 1 322 ? -6.113 6.645 21.740 1.00 96.44 322 THR A O 1
ATOM 2184 N N . LEU A 1 323 ? -4.188 7.512 20.952 1.00 97.12 323 LEU A N 1
ATOM 2185 C CA . LEU A 1 323 ? -3.347 7.238 22.114 1.00 97.12 323 LEU A CA 1
ATOM 2186 C C . LEU A 1 323 ? -2.699 8.540 22.572 1.00 97.12 323 LEU A C 1
ATOM 2188 O O . LEU A 1 323 ? -1.912 9.121 21.823 1.00 97.12 323 LEU A O 1
ATOM 2192 N N . GLU A 1 324 ? -2.984 8.972 23.794 1.00 93.25 324 GLU A N 1
ATOM 2193 C CA . GLU A 1 324 ? -2.441 10.215 24.347 1.00 93.25 324 GLU A CA 1
ATOM 2194 C C . GLU A 1 324 ? -2.155 10.098 25.842 1.00 93.25 324 GLU A C 1
ATOM 2196 O O . GLU A 1 324 ? -2.707 9.250 26.540 1.00 93.25 324 GLU A O 1
ATOM 2201 N N . GLY A 1 325 ? -1.268 10.950 26.350 1.00 93.56 325 GLY A N 1
ATOM 2202 C CA . GLY A 1 325 ? -0.904 10.944 27.758 1.00 93.56 325 GLY A CA 1
ATOM 2203 C C . GLY A 1 325 ? -0.189 12.208 28.217 1.00 93.56 325 GLY A C 1
ATOM 2204 O O . GLY A 1 325 ? -0.328 13.308 27.684 1.00 93.56 325 GLY A O 1
ATOM 2205 N N . SER A 1 326 ? 0.615 12.042 29.255 1.00 91.94 326 SER A N 1
ATOM 2206 C CA . SER A 1 326 ? 1.481 13.048 29.843 1.00 91.94 326 SER A CA 1
ATOM 2207 C C . SER A 1 326 ? 2.809 12.425 30.286 1.00 91.94 326 SER A C 1
ATOM 2209 O O . SER A 1 326 ? 2.969 11.204 30.341 1.00 91.94 326 SER A O 1
ATOM 2211 N N . ALA A 1 327 ? 3.762 13.264 30.693 1.00 90.12 327 ALA A N 1
ATOM 2212 C CA . ALA A 1 327 ? 5.027 12.795 31.255 1.00 90.12 327 ALA A CA 1
ATOM 2213 C C . ALA A 1 327 ? 4.863 11.918 32.518 1.00 90.12 327 ALA A C 1
ATOM 2215 O O . ALA A 1 327 ? 5.772 11.157 32.847 1.00 90.12 327 ALA A O 1
ATOM 2216 N N . SER A 1 328 ? 3.738 12.029 33.237 1.00 88.56 328 SER A N 1
ATOM 2217 C CA . SER A 1 328 ? 3.439 11.247 34.447 1.00 88.56 328 SER A CA 1
ATOM 2218 C C . SER A 1 328 ? 2.591 9.995 34.199 1.00 88.56 328 SER A C 1
ATOM 2220 O O . SER A 1 328 ? 2.673 9.056 34.987 1.00 88.56 328 SER A O 1
ATOM 2222 N N . GLY A 1 329 ? 1.815 9.947 33.116 1.00 91.81 329 GLY A N 1
ATOM 2223 C CA . GLY A 1 329 ? 0.945 8.822 32.772 1.00 91.81 329 GLY A CA 1
ATOM 2224 C C . GLY A 1 329 ? 0.790 8.717 31.261 1.00 91.81 329 GLY A C 1
ATOM 2225 O O . GLY A 1 329 ? 0.436 9.691 30.615 1.00 91.81 329 GLY A O 1
ATOM 2226 N N . THR A 1 330 ? 1.110 7.562 30.690 1.00 94.88 330 THR A N 1
ATOM 2227 C CA . THR A 1 330 ? 1.114 7.333 29.236 1.00 94.88 330 THR A CA 1
ATOM 2228 C C . THR A 1 330 ? -0.167 6.628 28.800 1.00 94.88 330 THR A C 1
ATOM 2230 O O . THR A 1 330 ? -0.650 5.757 29.522 1.00 94.88 330 THR A O 1
ATOM 2233 N N . GLY A 1 331 ? -0.677 6.949 27.609 1.00 96.88 331 GLY A N 1
ATOM 2234 C CA . GLY A 1 331 ? -1.724 6.166 26.949 1.00 96.88 331 GLY A CA 1
ATOM 2235 C C . GLY A 1 331 ? -1.094 5.018 26.165 1.00 96.88 331 GLY A C 1
ATOM 2236 O O . GLY A 1 331 ? -0.449 5.249 25.139 1.00 96.88 331 GLY A O 1
ATOM 2237 N N . ASN A 1 332 ? -1.223 3.783 26.656 1.00 98.12 332 ASN A N 1
ATOM 2238 C CA . ASN A 1 332 ? -0.530 2.625 26.087 1.00 98.12 332 ASN A CA 1
ATOM 2239 C C . ASN A 1 332 ? -1.479 1.671 25.360 1.00 98.12 332 ASN A C 1
ATOM 2241 O O . ASN A 1 332 ? -2.405 1.122 25.954 1.00 98.12 332 ASN A O 1
ATOM 2245 N N . LEU A 1 333 ? -1.152 1.357 24.110 1.00 98.75 333 LEU A N 1
ATOM 2246 C CA . LEU A 1 333 ? -1.700 0.216 23.385 1.00 98.75 333 LEU A CA 1
ATOM 2247 C C . LEU A 1 333 ? -0.603 -0.831 23.198 1.00 98.75 333 LEU A C 1
ATOM 2249 O O . LEU A 1 333 ? 0.395 -0.591 22.522 1.00 98.75 333 LEU A O 1
ATOM 2253 N N . VAL A 1 334 ? -0.787 -1.998 23.813 1.00 98.81 334 VAL A N 1
ATOM 2254 C CA . VAL A 1 334 ? 0.159 -3.116 23.784 1.00 98.81 334 VAL A CA 1
ATOM 2255 C C . VAL A 1 334 ? -0.469 -4.292 23.050 1.00 98.81 334 VAL A C 1
ATOM 2257 O O . VAL A 1 334 ? -1.373 -4.949 23.559 1.00 98.81 334 VAL A O 1
ATOM 2260 N N . VAL A 1 335 ? 0.035 -4.592 21.862 1.00 98.88 335 VAL A N 1
ATOM 2261 C CA . VAL A 1 335 ? -0.387 -5.716 21.028 1.00 98.88 335 VAL A CA 1
ATOM 2262 C C . VAL A 1 335 ? 0.737 -6.745 21.010 1.00 98.88 335 VAL A C 1
ATOM 2264 O O . VAL A 1 335 ? 1.891 -6.426 20.758 1.00 98.88 335 VAL A O 1
ATOM 2267 N N . THR A 1 336 ? 0.417 -7.997 21.335 1.00 97.94 336 THR A N 1
ATOM 2268 C CA . THR A 1 336 ? 1.437 -9.062 21.440 1.00 97.94 336 THR A CA 1
ATOM 2269 C C . THR A 1 336 ? 2.011 -9.460 20.075 1.00 97.94 336 THR A C 1
ATOM 2271 O O . THR A 1 336 ? 3.151 -9.907 19.998 1.00 97.94 336 THR A O 1
ATOM 2274 N N . ASN A 1 337 ? 1.214 -9.304 19.018 1.00 98.00 337 ASN A N 1
ATOM 2275 C CA . ASN A 1 337 ? 1.564 -9.615 17.632 1.00 98.00 337 ASN A CA 1
ATOM 2276 C C . ASN A 1 337 ? 1.488 -8.329 16.794 1.00 98.00 337 ASN A C 1
ATOM 2278 O O . ASN A 1 337 ? 1.824 -7.253 17.292 1.00 98.00 337 ASN A O 1
ATOM 2282 N N . ASP A 1 338 ? 1.036 -8.437 15.549 1.00 98.31 338 ASP A N 1
ATOM 2283 C CA . ASP A 1 338 ? 1.036 -7.327 14.604 1.00 98.31 338 ASP A CA 1
ATOM 2284 C C . ASP A 1 338 ? -0.217 -6.449 14.712 1.00 98.31 338 ASP A C 1
ATOM 2286 O O . ASP A 1 338 ? -1.297 -6.874 15.141 1.00 98.31 338 ASP A O 1
ATOM 2290 N N . VAL A 1 339 ? -0.056 -5.194 14.309 1.00 98.88 339 VAL A N 1
ATOM 2291 C CA . VAL A 1 339 ? -1.128 -4.228 14.083 1.00 98.88 339 VAL A CA 1
ATOM 2292 C C . VAL A 1 339 ? -1.227 -4.007 12.584 1.00 98.88 339 VAL A C 1
ATOM 2294 O O . VAL A 1 339 ? -0.282 -3.513 11.986 1.00 98.88 339 VAL A O 1
ATOM 2297 N N . THR A 1 340 ? -2.374 -4.298 11.979 1.00 98.62 340 THR A N 1
ATOM 2298 C CA . THR A 1 340 ? -2.640 -3.949 10.578 1.00 98.62 340 THR A CA 1
ATOM 2299 C C . THR A 1 340 ? -3.681 -2.841 10.524 1.00 98.62 340 THR A C 1
ATOM 2301 O O . THR A 1 340 ? -4.811 -3.020 10.987 1.00 98.62 340 THR A O 1
ATOM 2304 N N . SER A 1 341 ? -3.324 -1.700 9.935 1.00 98.50 341 SER A N 1
ATOM 2305 C CA . SER A 1 341 ? -4.216 -0.551 9.797 1.00 98.50 341 SER A CA 1
ATOM 2306 C C . SER A 1 341 ? -4.481 -0.197 8.341 1.00 98.50 341 SER A C 1
ATOM 2308 O O . SER A 1 341 ? -3.581 -0.112 7.505 1.00 98.50 341 SER A O 1
ATOM 2310 N N . SER A 1 342 ? -5.756 0.038 8.062 1.00 98.19 342 SER A N 1
ATOM 2311 C CA . SER A 1 342 ? -6.264 0.732 6.878 1.00 98.19 342 SER A CA 1
ATOM 2312 C C . SER A 1 342 ? -7.109 1.964 7.246 1.00 98.19 342 SER A C 1
ATOM 2314 O O . SER A 1 342 ? -7.539 2.692 6.352 1.00 98.19 342 SER A O 1
ATOM 2316 N N . GLY A 1 343 ? -7.344 2.183 8.548 1.00 98.00 343 GLY A N 1
ATOM 2317 C CA . GLY A 1 343 ? -7.968 3.374 9.131 1.00 98.00 343 GLY A CA 1
ATOM 2318 C C . GLY A 1 343 ? -6.939 4.345 9.721 1.00 98.00 343 GLY A C 1
ATOM 2319 O O . GLY A 1 343 ? -5.751 4.259 9.407 1.00 98.00 343 GLY A O 1
ATOM 2320 N N . ALA A 1 344 ? -7.388 5.259 10.583 1.00 97.62 344 ALA A N 1
ATOM 2321 C CA . ALA A 1 344 ? -6.534 6.272 11.206 1.00 97.62 344 ALA A CA 1
ATOM 2322 C C . ALA A 1 344 ? -6.023 5.825 12.584 1.00 97.62 344 ALA A C 1
ATOM 2324 O O . ALA A 1 344 ? -6.775 5.279 13.400 1.00 97.62 344 ALA A O 1
ATOM 2325 N N . ILE A 1 345 ? -4.746 6.087 12.849 1.00 98.44 345 ILE A N 1
ATOM 2326 C CA . ILE A 1 345 ? -4.102 5.920 14.150 1.00 98.44 345 ILE A CA 1
ATOM 2327 C C . ILE A 1 345 ? -3.434 7.242 14.525 1.00 98.44 345 ILE A C 1
ATOM 2329 O O . ILE A 1 345 ? -2.591 7.759 13.796 1.00 98.44 345 ILE A O 1
ATOM 2333 N N . VAL A 1 346 ? -3.785 7.767 15.691 1.00 97.69 346 VAL A N 1
ATOM 2334 C CA . VAL A 1 346 ? -3.152 8.932 16.300 1.00 97.69 346 VAL A CA 1
ATOM 2335 C C . VAL A 1 346 ? -2.328 8.460 17.491 1.00 97.69 346 VAL A C 1
ATOM 2337 O O . VAL A 1 346 ? -2.880 7.961 18.470 1.00 97.69 346 VAL A O 1
ATOM 2340 N N . VAL A 1 347 ? -1.007 8.611 17.409 1.00 97.81 347 VAL A N 1
ATOM 2341 C CA . VAL A 1 347 ? -0.076 8.370 18.519 1.00 97.81 347 VAL A CA 1
ATOM 2342 C C . VAL A 1 347 ? 0.425 9.730 18.993 1.00 97.81 347 VAL A C 1
ATOM 2344 O O . VAL A 1 347 ? 1.507 10.163 18.609 1.00 97.81 347 VAL A O 1
ATOM 2347 N N . GLY A 1 348 ? -0.410 10.439 19.751 1.00 95.50 348 GLY A N 1
ATOM 2348 C CA . GLY A 1 348 ? -0.134 11.805 20.195 1.00 95.50 348 GLY A CA 1
ATOM 2349 C C . GLY A 1 348 ? 0.875 11.886 21.348 1.00 95.50 348 GLY A C 1
ATOM 2350 O O . GLY A 1 348 ? 1.552 10.894 21.655 1.00 95.50 348 GLY A O 1
ATOM 2351 N N . PRO A 1 349 ? 0.971 13.042 22.032 1.00 94.56 349 PRO A N 1
ATOM 2352 C CA . PRO A 1 349 ? 2.000 13.283 23.030 1.00 94.56 349 PRO A CA 1
ATOM 2353 C C . PRO A 1 349 ? 1.928 12.244 24.143 1.00 94.56 349 PRO A C 1
ATOM 2355 O O . PRO A 1 349 ? 0.876 12.032 24.747 1.00 94.56 349 PRO A O 1
ATOM 2358 N N . TYR A 1 350 ? 3.056 11.588 24.426 1.00 95.56 350 TYR A N 1
ATOM 2359 C CA . TYR A 1 350 ? 3.157 10.510 25.422 1.00 95.56 350 TYR A CA 1
ATOM 2360 C C . TYR A 1 350 ? 2.218 9.307 25.180 1.00 95.56 350 TYR A C 1
ATOM 2362 O O . TYR A 1 350 ? 2.077 8.449 26.057 1.00 95.56 350 TYR A O 1
ATOM 2370 N N . GLY A 1 351 ? 1.613 9.211 23.996 1.00 97.44 351 GLY A N 1
ATOM 2371 C CA . GLY A 1 351 ? 0.979 8.003 23.496 1.00 97.44 351 GLY A CA 1
ATOM 2372 C C . GLY A 1 351 ? 2.034 6.972 23.098 1.00 97.44 351 GLY A C 1
ATOM 2373 O O . GLY A 1 351 ? 3.105 7.313 22.580 1.00 97.44 351 GLY A O 1
ATOM 2374 N N . LYS A 1 352 ? 1.747 5.694 23.349 1.00 98.25 352 LYS A N 1
ATOM 2375 C CA . LYS A 1 352 ? 2.664 4.598 23.038 1.00 98.25 352 LYS A CA 1
ATOM 2376 C C . LYS A 1 352 ? 1.942 3.413 22.410 1.00 98.25 352 LYS A C 1
ATOM 2378 O O . LYS A 1 352 ? 1.158 2.732 23.069 1.00 98.25 352 LYS A O 1
ATOM 2383 N N . LEU A 1 353 ? 2.295 3.112 21.164 1.00 98.75 353 LEU A N 1
ATOM 2384 C CA . LEU A 1 353 ? 1.881 1.90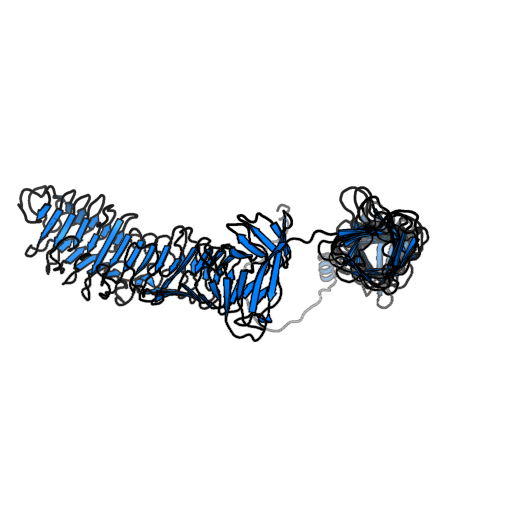7 20.450 1.00 98.75 353 LEU A CA 1
ATOM 2385 C C . LEU A 1 353 ? 3.013 0.880 20.481 1.00 98.75 353 LEU A C 1
ATOM 2387 O O . LEU A 1 353 ? 4.106 1.149 19.997 1.00 98.75 353 LEU A O 1
ATOM 2391 N N . THR A 1 354 ? 2.775 -0.293 21.060 1.00 98.69 354 THR A N 1
ATOM 2392 C CA . THR A 1 354 ? 3.738 -1.402 21.107 1.00 98.69 354 THR A CA 1
ATOM 2393 C C . THR A 1 354 ? 3.170 -2.615 20.385 1.00 98.69 354 THR A C 1
ATOM 2395 O O . THR A 1 354 ? 2.105 -3.091 20.768 1.00 98.69 354 THR A O 1
ATOM 2398 N N . ALA A 1 355 ? 3.881 -3.118 19.379 1.00 98.56 355 ALA A N 1
ATOM 2399 C CA . ALA A 1 355 ? 3.535 -4.298 18.589 1.00 98.56 355 ALA A CA 1
ATOM 2400 C C . ALA A 1 355 ? 4.809 -5.005 18.089 1.00 98.56 355 ALA A C 1
ATOM 2402 O O . ALA A 1 355 ? 5.913 -4.480 18.240 1.00 98.56 355 ALA A O 1
ATOM 2403 N N . ALA A 1 356 ? 4.680 -6.192 17.493 1.00 96.75 356 ALA A N 1
ATOM 2404 C CA . ALA A 1 356 ? 5.797 -6.803 16.765 1.00 96.75 356 ALA A CA 1
ATOM 2405 C C . ALA A 1 356 ? 6.065 -6.031 15.458 1.00 96.75 356 ALA A C 1
ATOM 2407 O O . ALA A 1 356 ? 7.167 -5.505 15.263 1.00 96.75 356 ALA A O 1
ATOM 2408 N N . ALA A 1 357 ? 5.028 -5.871 14.636 1.00 97.56 357 ALA A N 1
ATOM 2409 C CA . ALA A 1 357 ? 4.977 -4.929 13.525 1.00 97.56 357 ALA A CA 1
ATOM 2410 C C . ALA A 1 357 ? 3.707 -4.058 13.561 1.00 97.56 357 ALA A C 1
ATOM 2412 O O . ALA A 1 357 ? 2.666 -4.452 14.089 1.00 97.56 357 ALA A O 1
ATOM 2413 N N . VAL A 1 358 ? 3.806 -2.862 12.989 1.00 98.69 358 VAL A N 1
ATOM 2414 C CA . VAL A 1 358 ? 2.712 -1.937 12.697 1.00 98.69 358 VAL A CA 1
ATOM 2415 C C . VAL A 1 358 ? 2.700 -1.722 11.188 1.00 98.69 358 VAL A C 1
ATOM 2417 O O . VAL A 1 358 ? 3.535 -0.999 10.648 1.00 98.69 358 VAL A O 1
ATOM 2420 N N . ASP A 1 359 ? 1.757 -2.371 10.517 1.00 98.44 359 ASP A N 1
ATOM 2421 C CA . ASP A 1 359 ? 1.592 -2.344 9.071 1.00 98.44 359 ASP A CA 1
ATOM 2422 C C . ASP A 1 359 ? 0.516 -1.328 8.684 1.00 98.44 359 ASP A C 1
ATOM 2424 O O . ASP A 1 359 ? -0.684 -1.535 8.903 1.00 98.44 359 ASP A O 1
ATOM 2428 N N . ILE A 1 360 ? 0.941 -0.227 8.071 1.00 98.62 360 ILE A N 1
ATOM 2429 C CA . ILE A 1 360 ? 0.052 0.754 7.454 1.00 98.62 360 ILE A CA 1
ATOM 2430 C C . ILE A 1 360 ? -0.125 0.353 5.989 1.00 98.62 360 ILE A C 1
ATOM 2432 O O . ILE A 1 360 ? 0.822 0.310 5.199 1.00 98.62 360 ILE A O 1
ATOM 2436 N N . THR A 1 361 ? -1.355 -0.031 5.656 1.00 97.88 361 THR A N 1
ATOM 2437 C CA . THR A 1 361 ? -1.739 -0.534 4.325 1.00 97.88 361 THR A CA 1
ATOM 2438 C C . THR A 1 361 ? -2.600 0.472 3.565 1.00 97.88 361 THR A C 1
ATOM 2440 O O . THR A 1 361 ? -2.584 0.504 2.337 1.00 97.88 361 THR A O 1
ATOM 2443 N N . ARG A 1 362 ? -3.360 1.296 4.299 1.00 97.19 362 ARG A N 1
ATOM 2444 C CA . ARG A 1 362 ? -4.142 2.469 3.869 1.00 97.19 362 ARG A CA 1
ATOM 2445 C C . ARG A 1 362 ? -4.341 3.374 5.100 1.00 97.19 362 ARG A C 1
ATOM 2447 O O . ARG A 1 362 ? -3.900 3.023 6.192 1.00 97.19 362 ARG A O 1
ATOM 2454 N N . GLY A 1 363 ? -5.058 4.487 4.950 1.00 97.06 363 GLY A N 1
ATOM 2455 C CA . GLY A 1 363 ? -5.370 5.375 6.075 1.00 97.06 363 GLY A CA 1
ATOM 2456 C C . GLY A 1 363 ? -4.144 6.163 6.528 1.00 97.06 363 GLY A C 1
ATOM 2457 O O . GLY A 1 363 ? -3.293 6.481 5.695 1.00 97.06 363 GLY A O 1
ATOM 2458 N N . SER A 1 364 ? -4.059 6.487 7.818 1.00 97.31 364 SER A N 1
ATOM 2459 C CA . SER A 1 364 ? -2.958 7.291 8.353 1.00 97.31 364 SER A CA 1
ATOM 2460 C C . SER A 1 364 ? -2.436 6.799 9.700 1.00 97.31 364 SER A C 1
ATOM 2462 O O . SER A 1 364 ? -3.181 6.251 10.514 1.00 97.31 364 SER A O 1
ATOM 2464 N N . LEU A 1 365 ? -1.150 7.042 9.949 1.00 98.50 365 LEU A N 1
ATOM 2465 C CA . LEU A 1 365 ? -0.562 7.072 11.284 1.00 98.50 365 LEU A CA 1
ATOM 2466 C C . LEU A 1 365 ? 0.084 8.441 11.490 1.00 98.50 365 LEU A C 1
ATOM 2468 O O . LEU A 1 365 ? 1.024 8.797 10.786 1.00 98.50 365 LEU A O 1
ATOM 2472 N N . GLN A 1 366 ? -0.406 9.204 12.460 1.00 97.31 366 GLN A N 1
ATOM 2473 C CA . GLN A 1 366 ? 0.107 10.541 12.758 1.00 97.31 366 GLN A CA 1
ATOM 2474 C C . GLN A 1 366 ? 0.394 10.718 14.247 1.00 97.31 366 GLN A C 1
ATOM 2476 O O . GLN A 1 366 ? -0.278 10.121 15.090 1.00 97.31 366 GLN A O 1
ATOM 2481 N N . GLY A 1 367 ? 1.363 11.566 14.571 1.00 97.00 367 GLY A N 1
ATOM 2482 C CA . GLY A 1 367 ? 1.577 12.049 15.930 1.00 97.00 367 GLY A CA 1
ATOM 2483 C C . GLY A 1 367 ? 3.036 12.218 16.316 1.00 97.00 367 GLY A C 1
ATOM 2484 O O . GLY A 1 367 ? 3.945 12.049 15.508 1.00 97.00 367 GLY A O 1
ATOM 2485 N N . ASP A 1 368 ? 3.250 12.604 17.565 1.00 95.88 368 ASP A N 1
ATOM 2486 C CA . ASP A 1 368 ? 4.542 12.896 18.189 1.00 95.88 368 ASP A CA 1
ATOM 2487 C C . ASP A 1 368 ? 4.855 11.954 19.372 1.00 95.88 368 ASP A C 1
ATOM 2489 O O . ASP A 1 368 ? 5.735 12.211 20.197 1.00 95.88 368 ASP A O 1
ATOM 2493 N N . GLY A 1 369 ? 4.119 10.845 19.472 1.00 97.19 369 GLY A N 1
ATOM 2494 C CA . GLY A 1 369 ? 4.325 9.795 20.459 1.00 97.19 369 GLY A CA 1
ATOM 2495 C C . GLY A 1 369 ? 5.348 8.741 20.027 1.00 97.19 369 GLY A C 1
ATOM 2496 O O . GLY A 1 369 ? 6.290 9.002 19.278 1.00 97.19 369 GLY A O 1
ATOM 2497 N N . THR A 1 370 ? 5.207 7.524 20.561 1.00 97.62 370 THR A N 1
ATOM 2498 C CA . THR A 1 370 ? 6.176 6.433 20.358 1.00 97.62 370 THR A CA 1
ATOM 2499 C C . THR A 1 370 ? 5.545 5.183 19.755 1.00 97.62 370 THR A C 1
ATOM 2501 O O . THR A 1 370 ? 4.588 4.632 20.297 1.00 97.62 370 THR A O 1
ATOM 2504 N N . VAL A 1 371 ? 6.168 4.667 18.698 1.00 98.50 371 VAL A N 1
ATOM 2505 C CA . VAL A 1 371 ? 5.929 3.342 18.126 1.00 98.50 371 VAL A CA 1
ATOM 2506 C C . VAL A 1 371 ? 7.080 2.402 18.505 1.00 98.50 371 VAL A C 1
ATOM 2508 O O . VAL A 1 371 ? 8.265 2.679 18.291 1.00 98.50 371 VAL A O 1
ATOM 2511 N N . VAL A 1 372 ? 6.730 1.265 19.096 1.00 97.19 372 VAL A N 1
ATOM 2512 C CA . VAL A 1 372 ? 7.646 0.181 19.454 1.00 97.19 372 VAL A CA 1
ATOM 2513 C C . VAL A 1 372 ? 7.285 -1.044 18.630 1.00 97.19 372 VAL A C 1
ATOM 2515 O O . VAL A 1 372 ? 6.149 -1.501 18.697 1.00 97.19 372 VAL A O 1
ATOM 2518 N N . GLY A 1 373 ? 8.252 -1.562 17.876 1.00 95.19 373 GLY A N 1
ATOM 2519 C CA . GLY A 1 373 ? 8.020 -2.564 16.832 1.00 95.19 373 GLY A CA 1
ATOM 2520 C C . GLY A 1 373 ? 8.419 -2.039 15.457 1.00 95.19 373 GLY A C 1
ATOM 2521 O O . GLY A 1 373 ? 8.720 -0.852 15.311 1.00 95.19 373 GLY A O 1
ATOM 2522 N N . ALA A 1 374 ? 8.469 -2.926 14.464 1.00 96.44 374 ALA A N 1
ATOM 2523 C CA . ALA A 1 374 ? 8.690 -2.508 13.082 1.00 96.44 374 ALA A CA 1
ATOM 2524 C C . ALA A 1 374 ? 7.519 -1.634 12.604 1.00 96.44 374 ALA A C 1
ATOM 2526 O O . ALA A 1 374 ? 6.371 -1.955 12.886 1.00 96.44 374 ALA A O 1
ATOM 2527 N N . LEU A 1 375 ? 7.796 -0.545 11.891 1.00 98.12 375 LEU A N 1
ATOM 2528 C CA . LEU A 1 375 ? 6.799 0.286 11.225 1.00 98.12 375 LEU A CA 1
ATOM 2529 C C . LEU A 1 375 ? 6.940 0.081 9.716 1.00 98.12 375 LEU A C 1
ATOM 2531 O O . LEU A 1 375 ? 7.925 0.523 9.123 1.00 98.12 375 LEU A O 1
ATOM 2535 N N . ASN A 1 376 ? 5.959 -0.589 9.114 1.00 97.62 376 ASN A N 1
ATOM 2536 C CA . ASN A 1 376 ? 5.945 -0.905 7.692 1.00 97.62 376 ASN A CA 1
ATOM 2537 C C . ASN A 1 376 ? 4.849 -0.105 6.992 1.00 97.62 376 ASN A C 1
ATOM 2539 O O . ASN A 1 376 ? 3.678 -0.173 7.361 1.00 97.62 376 ASN A O 1
ATOM 2543 N N . ILE A 1 377 ? 5.220 0.616 5.942 1.00 98.12 377 ILE A N 1
ATOM 2544 C CA . ILE A 1 377 ? 4.316 1.460 5.169 1.00 98.12 377 ILE A CA 1
ATOM 2545 C C . ILE A 1 377 ? 4.286 0.905 3.751 1.00 98.12 377 ILE A C 1
ATOM 2547 O O . ILE A 1 377 ? 5.203 1.105 2.954 1.00 98.12 377 ILE A O 1
ATOM 2551 N N . THR A 1 378 ? 3.238 0.144 3.458 1.00 96.31 378 THR A N 1
ATOM 2552 C CA . THR A 1 378 ? 2.997 -0.446 2.126 1.00 96.31 378 THR A CA 1
ATOM 2553 C C . THR A 1 378 ? 1.891 0.293 1.369 1.00 96.31 378 THR A C 1
ATOM 2555 O O . THR A 1 378 ? 1.778 0.184 0.146 1.00 96.31 378 THR A O 1
ATOM 2558 N N . GLY A 1 379 ? 1.108 1.086 2.104 1.00 92.56 379 GLY A N 1
ATOM 2559 C CA . GLY A 1 379 ? 0.157 2.077 1.618 1.00 92.56 379 GLY A CA 1
ATOM 2560 C C . GLY A 1 379 ? -0.254 3.023 2.751 1.00 92.56 379 GLY A C 1
ATOM 2561 O O . GLY A 1 379 ? 0.151 2.834 3.894 1.00 92.56 379 GLY A O 1
ATOM 2562 N N . GLY A 1 380 ? -1.067 4.037 2.450 1.00 97.25 380 GLY A N 1
ATOM 2563 C CA . GLY A 1 380 ? -1.456 5.054 3.438 1.00 97.25 380 GLY A CA 1
ATOM 2564 C C . GLY A 1 380 ? -0.326 6.032 3.774 1.00 97.25 380 GLY A C 1
ATOM 2565 O O . GLY A 1 380 ? 0.729 6.005 3.142 1.00 97.25 380 GLY A O 1
ATOM 2566 N N . THR A 1 381 ? -0.568 6.892 4.763 1.00 98.06 381 THR A N 1
ATOM 2567 C CA . THR A 1 381 ? 0.297 8.040 5.073 1.00 98.06 381 THR A CA 1
ATOM 2568 C C . THR A 1 381 ? 0.816 7.994 6.506 1.00 98.06 381 THR A C 1
ATOM 2570 O O . THR A 1 381 ? 0.046 7.788 7.444 1.00 98.06 381 THR A O 1
ATOM 2573 N N . VAL A 1 382 ? 2.110 8.241 6.697 1.00 98.50 382 VAL A N 1
ATOM 2574 C CA . VAL A 1 382 ? 2.710 8.470 8.018 1.00 98.50 382 VAL A CA 1
ATOM 2575 C C . VAL A 1 382 ? 3.158 9.921 8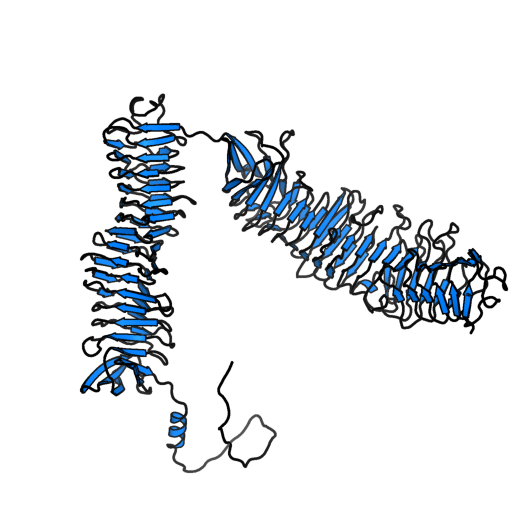.146 1.00 98.50 382 VAL A C 1
ATOM 2577 O O . VAL A 1 382 ? 3.775 10.440 7.221 1.00 98.50 382 VAL A O 1
ATOM 2580 N N . VAL A 1 383 ? 2.865 10.563 9.282 1.00 97.75 383 VAL A N 1
ATOM 2581 C CA . VAL A 1 383 ? 3.228 11.968 9.554 1.00 97.75 383 VAL A CA 1
ATOM 2582 C C . VAL A 1 383 ? 3.757 12.130 10.977 1.00 97.75 383 VAL A C 1
ATOM 2584 O O . VAL A 1 383 ? 3.121 11.696 11.938 1.00 97.75 383 VAL A O 1
ATOM 2587 N N . GLY A 1 384 ? 4.905 12.792 11.127 1.00 96.62 384 GLY A N 1
ATOM 2588 C CA . GLY A 1 384 ? 5.397 13.234 12.433 1.00 96.62 384 GLY A CA 1
ATOM 2589 C C . GLY A 1 384 ? 4.698 14.516 12.889 1.00 96.62 384 GLY A C 1
ATOM 2590 O O . GLY A 1 384 ? 4.904 15.566 12.300 1.00 96.62 384 GLY A O 1
ATOM 2591 N N . GLY A 1 385 ? 3.909 14.464 13.958 1.00 94.25 385 GLY A N 1
ATOM 2592 C CA . GLY A 1 385 ? 3.128 15.608 14.448 1.00 94.25 385 GLY A CA 1
ATOM 2593 C C . GLY A 1 385 ? 1.619 15.464 14.263 1.00 94.25 385 GLY A C 1
ATOM 2594 O O . GLY A 1 385 ? 1.118 14.411 13.866 1.00 94.25 385 GLY A O 1
ATOM 2595 N N . LEU A 1 386 ? 0.873 16.507 14.630 1.00 91.94 386 LEU A N 1
ATOM 2596 C CA . LEU A 1 386 ? -0.584 16.461 14.778 1.00 91.94 386 LEU A CA 1
ATOM 2597 C C . LEU A 1 386 ? -1.255 17.671 14.139 1.00 91.94 386 LEU A C 1
ATOM 2599 O O . LEU A 1 386 ? -0.782 18.788 14.277 1.00 91.94 386 LEU A O 1
ATOM 2603 N N . ASN A 1 387 ? -2.418 17.458 13.518 1.00 87.06 387 ASN A N 1
ATOM 2604 C CA . ASN A 1 387 ? -3.287 18.528 13.003 1.00 87.06 387 ASN A CA 1
ATOM 2605 C C . ASN A 1 387 ? -2.594 19.515 12.042 1.00 87.06 387 ASN A C 1
ATOM 2607 O O . ASN A 1 387 ? -2.941 20.691 12.025 1.00 87.06 387 ASN A O 1
ATOM 2611 N N . GLY A 1 388 ? -1.628 19.038 11.251 1.00 86.44 388 GLY A N 1
ATOM 2612 C CA . GLY A 1 388 ? -0.826 19.884 10.359 1.00 86.44 388 GLY A CA 1
ATOM 2613 C C . GLY A 1 388 ? 0.449 20.428 11.010 1.00 86.44 388 GLY A C 1
ATOM 2614 O O . GLY A 1 388 ? 1.406 20.733 10.304 1.00 86.44 388 GLY A O 1
ATOM 2615 N N . ASP A 1 389 ? 0.521 20.455 12.342 1.00 91.31 389 ASP A N 1
ATOM 2616 C CA . ASP A 1 389 ? 1.678 20.975 13.062 1.00 91.31 389 ASP A CA 1
ATOM 2617 C C . ASP A 1 389 ? 2.855 19.981 13.025 1.00 91.31 389 ASP A C 1
ATOM 2619 O O . ASP A 1 389 ? 2.681 18.801 13.361 1.00 91.31 389 ASP A O 1
ATOM 2623 N N . PRO A 1 390 ? 4.070 20.448 12.677 1.00 94.56 390 PRO A N 1
ATOM 2624 C CA . PRO A 1 390 ? 5.281 19.644 12.737 1.00 94.56 390 PRO A CA 1
ATOM 2625 C C . PRO A 1 390 ? 5.552 19.044 14.121 1.00 94.56 390 PRO A C 1
ATOM 2627 O O . PRO A 1 390 ? 5.594 19.755 15.127 1.00 94.56 390 PRO A O 1
ATOM 2630 N N . GLY A 1 391 ? 5.831 17.742 14.166 1.00 95.56 391 GLY A N 1
ATOM 2631 C CA . GLY A 1 391 ? 6.258 17.030 15.373 1.00 95.56 391 GLY A CA 1
ATOM 2632 C C . GLY A 1 391 ? 7.206 15.876 15.057 1.00 95.56 391 GLY A C 1
ATOM 2633 O O . GLY A 1 391 ? 7.560 15.648 13.902 1.00 95.56 391 GLY A O 1
ATOM 2634 N N . ALA A 1 392 ? 7.638 15.148 16.087 1.00 96.38 392 ALA A N 1
ATOM 2635 C CA . ALA A 1 392 ? 8.565 14.028 15.932 1.00 96.38 392 ALA A CA 1
ATOM 2636 C C . ALA A 1 392 ? 7.922 12.710 16.374 1.00 96.38 392 ALA A C 1
ATOM 2638 O O . ALA A 1 392 ? 7.763 12.477 17.570 1.00 96.38 392 ALA A O 1
ATOM 2639 N N . LEU A 1 393 ? 7.604 11.830 15.424 1.00 98.25 393 LEU A N 1
ATOM 2640 C CA . LEU A 1 393 ? 7.152 10.474 15.729 1.00 98.25 393 LEU A CA 1
ATOM 2641 C C . LEU A 1 393 ? 8.362 9.593 16.049 1.00 98.25 393 LEU A C 1
ATOM 2643 O O . LEU A 1 393 ? 9.205 9.355 15.183 1.00 98.25 393 LEU A O 1
ATOM 2647 N N . SER A 1 394 ? 8.447 9.077 17.272 1.00 97.62 394 SER A N 1
ATOM 2648 C CA . SER A 1 394 ? 9.539 8.187 17.674 1.00 97.62 394 SER A CA 1
ATOM 2649 C C . SER A 1 394 ? 9.251 6.742 17.272 1.00 97.62 394 SER A C 1
ATOM 2651 O O . SER A 1 394 ? 8.207 6.195 17.620 1.00 97.62 394 SER A O 1
ATOM 2653 N N . VAL A 1 395 ? 10.189 6.093 16.585 1.00 97.50 395 VAL A N 1
ATOM 2654 C CA . VAL A 1 395 ? 10.120 4.683 16.181 1.00 97.50 395 VAL A CA 1
ATOM 2655 C C . VAL A 1 395 ? 11.336 3.957 16.743 1.00 97.50 395 VAL A C 1
ATOM 2657 O O . VAL A 1 395 ? 12.473 4.367 16.528 1.00 97.50 395 VAL A O 1
ATOM 2660 N N . SER A 1 396 ? 11.121 2.871 17.484 1.00 92.44 396 SER A N 1
ATOM 2661 C CA . SER A 1 396 ? 12.217 2.086 18.093 1.00 92.44 396 SER A CA 1
ATOM 2662 C C . SER A 1 396 ? 12.470 0.722 17.435 1.00 92.44 396 SER A C 1
ATOM 2664 O O . SER A 1 396 ? 13.404 0.010 17.811 1.00 92.44 396 SER A O 1
ATOM 2666 N N . GLY A 1 397 ? 11.646 0.328 16.459 1.00 92.56 397 GLY A N 1
ATOM 2667 C CA . GLY A 1 397 ? 11.920 -0.810 15.577 1.00 92.56 397 GLY A CA 1
ATOM 2668 C C . GLY A 1 397 ? 12.523 -0.387 14.239 1.00 92.56 397 GLY A C 1
ATOM 2669 O O . GLY A 1 397 ? 13.106 0.687 14.122 1.00 92.56 397 GLY A O 1
ATOM 2670 N N . ALA A 1 398 ? 12.440 -1.270 13.243 1.00 93.81 398 ALA A N 1
ATOM 2671 C CA . ALA A 1 398 ? 12.801 -0.928 11.870 1.00 93.81 398 ALA A CA 1
ATOM 2672 C C . ALA A 1 398 ? 11.725 -0.029 11.251 1.00 93.81 398 ALA A C 1
ATOM 2674 O O . ALA A 1 398 ? 10.541 -0.230 11.511 1.00 93.81 398 ALA A O 1
ATOM 2675 N N . TYR A 1 399 ? 12.127 0.914 10.411 1.00 96.88 399 TYR A N 1
ATOM 2676 C CA . TYR A 1 399 ? 11.235 1.660 9.533 1.00 96.88 399 TYR A CA 1
ATOM 2677 C C . TYR A 1 399 ? 11.372 1.110 8.115 1.00 96.88 399 TYR A C 1
ATOM 2679 O O . TYR A 1 399 ? 12.487 0.945 7.617 1.00 96.88 399 TYR A O 1
ATOM 2687 N N . SER A 1 400 ? 10.262 0.802 7.453 1.00 96.31 400 SER A N 1
ATOM 2688 C CA . SER A 1 400 ? 10.266 0.333 6.067 1.00 96.31 400 SER A CA 1
ATOM 2689 C C . SER A 1 400 ? 9.141 0.964 5.261 1.00 96.31 400 SER A C 1
ATOM 2691 O O . SER A 1 400 ? 7.996 0.981 5.706 1.00 96.31 400 SER A O 1
ATOM 2693 N N . GLN A 1 401 ? 9.457 1.431 4.055 1.00 96.62 401 GLN A N 1
ATOM 2694 C CA . GLN A 1 401 ? 8.485 2.004 3.125 1.00 96.62 401 GLN A CA 1
ATOM 2695 C C . GLN A 1 401 ? 8.649 1.411 1.725 1.00 96.62 401 GLN A C 1
ATOM 2697 O O . GLN A 1 401 ? 9.764 1.172 1.256 1.00 96.62 401 GLN A O 1
ATOM 2702 N N . SER A 1 402 ? 7.521 1.123 1.076 1.00 93.56 402 SER A N 1
ATOM 2703 C CA . SER A 1 402 ? 7.468 0.547 -0.270 1.00 93.56 402 SER A CA 1
ATOM 2704 C C . SER A 1 402 ? 6.093 0.759 -0.912 1.00 93.56 402 SER A C 1
ATOM 2706 O O . SER A 1 402 ? 5.137 1.161 -0.246 1.00 93.56 402 SER A O 1
ATOM 2708 N N . GLY A 1 403 ? 5.971 0.436 -2.203 1.00 93.38 403 GLY A N 1
ATOM 2709 C CA . GLY A 1 403 ? 4.683 0.432 -2.898 1.00 93.38 403 GLY A CA 1
ATOM 2710 C C . GLY A 1 403 ? 4.022 1.811 -2.902 1.00 93.38 403 GLY A C 1
ATOM 2711 O O . GLY A 1 403 ? 4.645 2.783 -3.308 1.00 93.38 403 GLY A O 1
ATOM 2712 N N . ALA A 1 404 ? 2.770 1.885 -2.446 1.00 93.62 404 ALA A N 1
ATOM 2713 C CA . ALA A 1 404 ? 1.986 3.123 -2.390 1.00 93.62 404 ALA A CA 1
ATOM 2714 C C . ALA A 1 404 ? 2.077 3.833 -1.023 1.00 93.62 404 ALA A C 1
ATOM 2716 O O . ALA A 1 404 ? 1.196 4.619 -0.674 1.00 93.62 404 ALA A O 1
ATOM 2717 N N . GLY A 1 405 ? 3.063 3.478 -0.194 1.00 97.62 405 GLY A N 1
ATOM 2718 C CA . GLY A 1 405 ? 3.276 4.108 1.105 1.00 97.62 405 GLY A CA 1
ATOM 2719 C C . GLY A 1 405 ? 3.767 5.546 0.966 1.00 97.62 405 GLY A C 1
ATOM 2720 O O . GLY A 1 405 ? 4.641 5.814 0.139 1.00 97.62 405 GLY A O 1
ATOM 2721 N N . VAL A 1 406 ? 3.239 6.442 1.802 1.00 98.44 406 VAL A N 1
ATOM 2722 C CA . VAL A 1 406 ? 3.587 7.867 1.832 1.00 98.44 406 VAL A CA 1
ATOM 2723 C C . VAL A 1 406 ? 4.169 8.238 3.194 1.00 98.44 406 VAL A C 1
ATOM 2725 O O . VAL A 1 406 ? 3.552 7.987 4.232 1.00 98.44 406 VAL A O 1
ATOM 2728 N N . LEU A 1 407 ? 5.331 8.884 3.190 1.00 98.38 407 LEU A N 1
ATOM 2729 C CA . LEU A 1 407 ? 5.813 9.667 4.323 1.00 98.38 407 LEU A CA 1
ATOM 2730 C C . LEU A 1 407 ? 5.504 11.127 4.019 1.00 98.38 407 LEU A C 1
ATOM 2732 O O . LEU A 1 407 ? 6.072 11.681 3.084 1.00 98.38 407 LEU A O 1
ATOM 2736 N N . GLN A 1 408 ? 4.600 11.735 4.780 1.00 97.75 408 GLN A N 1
ATOM 2737 C CA . GLN A 1 408 ? 4.294 13.150 4.631 1.00 97.75 408 GLN A CA 1
ATOM 2738 C C . GLN A 1 408 ? 5.061 13.970 5.668 1.00 97.75 408 GLN A C 1
ATOM 2740 O O . GLN A 1 408 ? 5.092 13.648 6.860 1.00 97.75 408 GLN A O 1
ATOM 2745 N N . THR A 1 409 ? 5.650 15.062 5.194 1.00 97.19 409 THR A N 1
ATOM 2746 C CA . THR A 1 409 ? 6.361 16.040 5.998 1.00 97.19 409 THR A CA 1
ATOM 2747 C C . THR A 1 409 ? 5.675 17.394 5.895 1.00 97.19 409 THR A C 1
ATOM 2749 O O . THR A 1 409 ? 5.818 18.081 4.888 1.00 97.19 409 THR A O 1
ATOM 2752 N N . ASN A 1 410 ? 4.976 17.804 6.958 1.00 95.81 410 ASN A N 1
ATOM 2753 C CA . ASN A 1 410 ? 4.447 19.165 7.056 1.00 95.81 410 ASN A CA 1
ATOM 2754 C C . ASN A 1 410 ? 5.566 20.121 7.446 1.00 95.81 410 ASN A C 1
ATOM 2756 O O . ASN A 1 410 ? 6.378 19.796 8.324 1.00 95.81 410 ASN A O 1
ATOM 2760 N N . VAL A 1 411 ? 5.587 21.294 6.824 1.00 93.88 411 VAL A N 1
ATOM 2761 C CA . VAL A 1 411 ? 6.662 22.277 6.952 1.00 93.88 411 VAL A CA 1
ATOM 2762 C C . VAL A 1 411 ? 6.098 23.620 7.389 1.00 93.88 411 VAL A C 1
ATOM 2764 O O . VAL A 1 411 ? 5.136 24.125 6.813 1.00 93.88 411 VAL A O 1
ATOM 2767 N N . VAL A 1 412 ? 6.756 24.240 8.371 1.00 89.56 412 VAL A N 1
ATOM 2768 C CA . VAL A 1 412 ? 6.485 25.623 8.780 1.00 89.56 412 VAL A CA 1
ATOM 2769 C C . VAL A 1 412 ? 7.727 26.468 8.476 1.00 89.56 412 VAL A C 1
ATOM 2771 O O . VAL A 1 412 ? 8.697 26.439 9.241 1.00 89.56 412 VAL A O 1
ATOM 2774 N N . PRO A 1 413 ? 7.741 27.211 7.351 1.00 82.62 413 PRO A N 1
ATOM 2775 C CA . PRO A 1 413 ? 8.878 28.048 6.980 1.00 82.62 413 PRO A CA 1
ATOM 2776 C C . PRO A 1 413 ? 9.013 29.306 7.850 1.00 82.62 413 PRO A C 1
ATOM 2778 O O . PRO A 1 413 ? 8.050 29.800 8.434 1.00 82.62 413 PRO A O 1
ATOM 2781 N N . GLY A 1 414 ? 10.219 29.883 7.895 1.00 77.56 414 GLY A N 1
ATOM 2782 C CA . GLY A 1 414 ? 10.452 31.215 8.478 1.00 77.56 414 GLY A CA 1
ATOM 2783 C C . GLY A 1 414 ? 10.585 31.274 10.007 1.00 77.56 414 GLY A C 1
ATOM 2784 O O . GLY A 1 414 ? 10.719 32.364 10.566 1.00 77.56 414 GLY A O 1
ATOM 2785 N N . VAL A 1 415 ? 10.598 30.125 10.686 1.00 80.56 415 VAL A N 1
ATOM 2786 C CA . VAL A 1 415 ? 10.970 29.992 12.105 1.00 80.56 415 VAL A CA 1
ATOM 2787 C C . VAL A 1 415 ? 12.442 29.576 12.245 1.00 80.56 415 VAL A C 1
ATOM 2789 O O . VAL A 1 415 ? 13.029 29.021 11.319 1.00 80.56 415 VAL A O 1
ATOM 2792 N N . SER A 1 416 ? 13.073 29.882 13.386 1.00 81.06 416 SER A N 1
ATOM 2793 C CA . SER A 1 416 ? 14.473 29.520 13.660 1.00 81.06 416 SER A CA 1
ATOM 2794 C C . SER A 1 416 ? 14.570 28.670 14.934 1.00 81.06 416 SER A C 1
ATOM 2796 O O . SER A 1 416 ? 14.250 29.185 16.011 1.00 81.06 416 SER A O 1
ATOM 2798 N N . PRO A 1 417 ? 15.024 27.402 14.846 1.00 82.56 417 PRO A N 1
ATOM 2799 C CA . PRO A 1 417 ? 15.364 26.660 13.620 1.00 82.56 417 PRO A CA 1
ATOM 2800 C C . PRO A 1 417 ? 14.124 26.332 12.755 1.00 82.56 417 PRO A C 1
ATOM 2802 O O . PRO A 1 417 ? 13.016 26.343 13.293 1.00 82.56 417 PRO A O 1
ATOM 2805 N N . PRO A 1 418 ? 14.292 26.049 11.446 1.00 83.31 418 PRO A N 1
ATOM 2806 C CA . PRO A 1 418 ? 13.197 25.616 10.575 1.00 83.31 418 PRO A CA 1
ATOM 2807 C C . PRO A 1 418 ? 12.517 24.354 11.123 1.00 83.31 418 PRO A C 1
ATOM 2809 O O . PRO A 1 418 ? 13.186 23.455 11.636 1.00 83.31 418 PRO A O 1
ATOM 2812 N N . GLN A 1 419 ? 11.185 24.294 11.034 1.00 91.81 419 GLN A N 1
ATOM 2813 C CA . GLN A 1 419 ? 10.387 23.196 11.581 1.00 91.81 419 GLN A CA 1
ATOM 2814 C C . GLN A 1 419 ? 9.793 22.339 10.466 1.00 91.81 419 GLN A C 1
ATOM 2816 O O . GLN A 1 419 ? 9.252 22.847 9.485 1.00 91.81 419 GLN A O 1
ATOM 2821 N N . SER A 1 420 ? 9.897 21.027 10.646 1.00 95.00 420 SER A N 1
ATOM 2822 C CA . SER A 1 420 ? 9.376 20.004 9.740 1.00 95.00 420 SER A CA 1
ATOM 2823 C C . SER A 1 420 ? 8.922 18.798 10.552 1.00 95.00 420 SER A C 1
ATOM 2825 O O . SER A 1 420 ? 9.387 18.582 11.672 1.00 95.00 420 SER A O 1
ATOM 2827 N N . SER A 1 421 ? 7.949 18.072 10.020 1.00 97.50 421 SER A N 1
ATOM 2828 C CA . SER A 1 421 ? 7.475 16.810 10.582 1.00 97.50 421 SER A CA 1
ATOM 2829 C C . SER A 1 421 ? 8.548 15.736 10.409 1.00 97.50 421 SER A C 1
ATOM 2831 O O . SER A 1 421 ? 8.990 15.487 9.287 1.00 97.50 421 SER A O 1
ATOM 2833 N N . VAL A 1 422 ? 8.952 15.096 11.506 1.00 97.56 422 VAL A N 1
ATOM 2834 C CA . VAL A 1 422 ? 10.076 14.150 11.539 1.00 97.56 422 VAL A CA 1
ATOM 2835 C C . VAL A 1 422 ? 9.611 12.765 11.969 1.00 97.56 422 VAL A C 1
ATOM 2837 O O . VAL A 1 422 ? 8.887 12.617 12.953 1.00 97.56 422 VAL A O 1
ATOM 2840 N N . VAL A 1 423 ? 10.116 11.727 11.304 1.00 98.00 423 VAL A N 1
ATOM 2841 C CA . VAL A 1 423 ? 10.148 10.369 11.868 1.00 98.00 423 VAL A CA 1
ATOM 2842 C C . VAL A 1 423 ? 11.532 10.116 12.466 1.00 98.00 423 VAL A C 1
ATOM 2844 O O . VAL A 1 423 ? 12.548 10.172 11.776 1.00 98.00 423 VAL A O 1
ATOM 2847 N N . ALA A 1 424 ? 11.593 9.877 13.772 1.00 96.56 424 ALA A N 1
ATOM 2848 C CA . ALA A 1 424 ? 12.835 9.663 14.507 1.00 96.56 424 ALA A CA 1
ATOM 2849 C C . ALA A 1 424 ? 13.020 8.175 14.814 1.00 96.56 424 ALA A C 1
ATOM 2851 O O . ALA A 1 424 ? 12.392 7.632 15.723 1.00 96.56 424 ALA A O 1
ATOM 2852 N N . VAL A 1 425 ? 13.887 7.510 14.055 1.00 95.56 425 VAL A N 1
ATOM 2853 C CA . VAL A 1 425 ? 14.165 6.078 14.176 1.00 95.56 425 VAL A CA 1
ATOM 2854 C C . VAL A 1 425 ? 15.352 5.858 15.114 1.00 95.56 425 VAL A C 1
ATOM 2856 O O . VAL A 1 425 ? 16.430 6.420 14.941 1.00 95.56 425 VAL A O 1
ATOM 2859 N N . SER A 1 426 ? 15.163 5.026 16.135 1.00 89.31 426 SER A N 1
ATOM 2860 C CA . SER A 1 426 ? 16.143 4.772 17.195 1.00 89.31 426 SER A CA 1
ATOM 2861 C C . SER A 1 426 ? 16.401 3.274 17.385 1.00 89.31 426 SER A C 1
ATOM 2863 O O . SER A 1 426 ? 15.516 2.447 17.187 1.00 89.31 426 SER A O 1
ATOM 2865 N N . GLY A 1 427 ? 17.628 2.906 17.764 1.00 79.56 427 GLY A N 1
ATOM 2866 C CA . GLY A 1 427 ? 18.066 1.509 17.905 1.00 79.56 427 GLY A CA 1
ATOM 2867 C C . GLY A 1 427 ? 19.490 1.306 17.386 1.00 79.56 427 GLY A C 1
ATOM 2868 O O . GLY A 1 427 ? 20.079 2.246 16.869 1.00 79.56 427 GLY A O 1
ATOM 2869 N N . GLY A 1 428 ? 20.062 0.109 17.554 1.00 65.81 428 GLY A N 1
ATOM 2870 C CA . GLY A 1 428 ? 21.367 -0.262 16.985 1.00 65.81 428 GLY A CA 1
ATOM 2871 C C . GLY A 1 428 ? 21.192 -1.272 15.845 1.00 65.81 428 GLY A C 1
ATOM 2872 O O . GLY A 1 428 ? 20.391 -2.195 16.007 1.00 65.81 428 GLY A O 1
ATOM 2873 N N . PRO A 1 429 ? 21.919 -1.150 14.723 1.00 60.00 429 PRO A N 1
ATOM 2874 C CA . PRO A 1 429 ? 21.671 -1.929 13.525 1.00 60.00 429 PRO A CA 1
ATOM 2875 C C . PRO A 1 429 ? 22.391 -3.282 13.628 1.00 60.00 429 PRO A C 1
ATOM 2877 O O . PRO A 1 429 ? 23.406 -3.434 14.311 1.00 60.00 429 PRO A O 1
ATOM 2880 N N . ALA A 1 430 ? 21.901 -4.269 12.889 1.00 54.72 430 ALA A N 1
ATOM 2881 C CA . ALA A 1 430 ? 22.665 -5.485 12.603 1.00 54.72 430 ALA A CA 1
ATOM 2882 C C . ALA A 1 430 ? 22.569 -5.866 11.118 1.00 54.72 430 ALA A C 1
ATOM 2884 O O . ALA A 1 430 ? 23.560 -6.311 10.548 1.00 54.72 430 ALA A O 1
ATOM 2885 N N . THR A 1 431 ? 21.396 -5.657 10.502 1.00 62.12 431 THR A N 1
ATOM 2886 C CA . THR A 1 431 ? 21.058 -5.903 9.083 1.00 62.12 431 THR A CA 1
ATOM 2887 C C . THR A 1 431 ? 19.778 -5.126 8.694 1.00 62.12 431 THR A C 1
ATOM 2889 O O . THR A 1 431 ? 19.046 -4.728 9.609 1.00 62.12 431 THR A O 1
ATOM 2892 N N . PRO A 1 432 ? 19.448 -4.932 7.396 1.00 62.22 432 PRO A N 1
ATOM 2893 C CA . PRO A 1 432 ? 18.148 -4.394 6.971 1.00 62.22 432 PRO A CA 1
ATOM 2894 C C . PRO A 1 432 ? 16.970 -5.122 7.639 1.00 62.22 432 PRO A C 1
ATOM 2896 O O . PRO A 1 432 ? 16.956 -6.351 7.703 1.00 62.22 432 PRO A O 1
ATOM 2899 N N . GLY A 1 433 ? 16.002 -4.371 8.172 1.00 63.41 433 GLY A N 1
ATOM 2900 C CA . GLY A 1 433 ? 14.854 -4.918 8.911 1.00 63.41 433 GLY A CA 1
ATOM 2901 C C . GLY A 1 433 ? 15.117 -5.196 10.398 1.00 63.41 433 GLY A C 1
ATOM 2902 O O . GLY A 1 433 ? 14.203 -5.581 11.122 1.00 63.41 433 GLY A O 1
ATOM 2903 N N . SER A 1 434 ? 16.341 -4.978 10.892 1.00 78.31 434 SER A N 1
ATOM 2904 C CA . SER A 1 434 ? 16.635 -4.988 12.335 1.00 78.31 434 SER A CA 1
ATOM 2905 C C . SER A 1 434 ? 16.217 -3.668 12.997 1.00 78.31 434 SER A C 1
ATOM 2907 O O . SER A 1 434 ? 16.144 -2.633 12.331 1.00 78.31 434 SER A O 1
ATOM 2909 N N . SER A 1 435 ? 15.962 -3.680 14.309 1.00 81.19 435 SER A N 1
ATOM 2910 C CA . SER A 1 435 ? 15.607 -2.476 15.076 1.00 81.19 435 SER A CA 1
ATOM 2911 C C . SER A 1 435 ? 16.567 -1.314 14.807 1.00 81.19 435 SER A C 1
ATOM 2913 O O . SER A 1 435 ? 17.780 -1.493 14.848 1.00 81.19 435 SER A O 1
ATOM 2915 N N . GLY A 1 436 ? 16.028 -0.125 14.539 1.00 83.06 436 GLY A N 1
ATOM 2916 C CA . GLY A 1 436 ? 16.819 1.066 14.235 1.00 83.06 436 GLY A CA 1
ATOM 2917 C C . GLY A 1 436 ? 17.234 1.227 12.768 1.00 83.06 436 GLY A C 1
ATOM 2918 O O . GLY A 1 436 ? 17.824 2.257 12.454 1.00 83.06 436 GLY A O 1
ATOM 2919 N N . SER A 1 437 ? 16.948 0.257 11.886 1.00 89.88 437 SER A N 1
ATOM 2920 C CA . SER A 1 437 ? 17.192 0.388 10.438 1.00 89.88 437 SER A CA 1
ATOM 2921 C C . SER A 1 437 ? 16.093 1.174 9.722 1.00 89.88 437 SER A C 1
ATOM 2923 O O . SER A 1 437 ? 14.928 1.118 10.115 1.00 89.88 437 SER A O 1
ATOM 2925 N N . VAL A 1 438 ? 16.470 1.870 8.650 1.00 94.00 438 VAL A N 1
ATOM 2926 C CA . VAL A 1 438 ? 15.580 2.564 7.714 1.00 94.00 438 VAL A CA 1
ATOM 2927 C C . VAL A 1 438 ? 15.743 1.926 6.339 1.00 94.00 438 VAL A C 1
ATOM 2929 O O . VAL A 1 438 ? 16.846 1.895 5.798 1.00 94.00 438 VAL A O 1
ATOM 2932 N N . ASN A 1 439 ? 14.652 1.416 5.773 1.00 92.94 439 ASN A N 1
ATOM 2933 C CA . ASN A 1 439 ? 14.641 0.764 4.466 1.00 92.94 439 ASN A CA 1
ATOM 2934 C C . ASN A 1 439 ? 13.600 1.407 3.539 1.00 92.94 439 ASN A C 1
ATOM 2936 O O . ASN A 1 439 ? 12.396 1.225 3.726 1.00 92.94 439 ASN A O 1
ATOM 2940 N N . LEU A 1 440 ? 14.066 2.147 2.539 1.00 94.31 440 LEU A N 1
ATOM 2941 C CA . LEU A 1 440 ? 13.241 2.801 1.529 1.00 94.31 440 LEU A CA 1
ATOM 2942 C C . LEU A 1 440 ? 13.355 2.029 0.210 1.00 94.31 440 LEU A C 1
ATOM 2944 O O . LEU A 1 440 ? 14.284 2.222 -0.568 1.00 94.31 440 LEU A O 1
ATOM 2948 N N . ALA A 1 441 ? 12.406 1.133 -0.048 1.00 89.00 441 ALA A N 1
ATOM 2949 C CA . ALA A 1 441 ? 12.353 0.349 -1.284 1.00 89.00 441 ALA A CA 1
ATOM 2950 C C . ALA A 1 441 ? 11.449 1.000 -2.355 1.00 89.00 441 ALA A C 1
ATOM 2952 O O . ALA A 1 441 ? 10.944 0.307 -3.240 1.00 89.00 441 ALA A O 1
ATOM 2953 N N . GLY A 1 442 ? 11.192 2.308 -2.241 1.00 87.81 442 GLY A N 1
ATOM 2954 C CA . GLY A 1 442 ? 10.251 3.083 -3.052 1.00 87.81 442 GLY A CA 1
ATOM 2955 C C . GLY A 1 442 ? 9.236 3.852 -2.197 1.00 87.81 442 GLY A C 1
ATOM 2956 O O . GLY A 1 442 ? 9.522 4.209 -1.055 1.00 87.81 442 GLY A O 1
ATOM 2957 N N . GLY A 1 443 ? 8.039 4.081 -2.743 1.00 94.38 443 GLY A N 1
ATOM 2958 C CA . GLY A 1 443 ? 7.014 4.929 -2.124 1.00 94.38 443 GLY A CA 1
ATOM 2959 C C . GLY A 1 443 ? 7.296 6.424 -2.295 1.00 94.38 443 GLY A C 1
ATOM 2960 O O . GLY A 1 443 ? 8.267 6.807 -2.951 1.00 94.38 443 GLY A O 1
ATOM 2961 N N . THR A 1 444 ? 6.443 7.250 -1.691 1.00 97.75 444 THR A N 1
ATOM 2962 C CA . THR A 1 444 ? 6.442 8.706 -1.885 1.00 97.75 444 THR A CA 1
ATOM 2963 C C . THR A 1 444 ? 6.891 9.447 -0.627 1.00 97.75 444 THR A C 1
ATOM 2965 O O . THR A 1 444 ? 6.421 9.152 0.478 1.00 97.75 444 THR A O 1
ATOM 2968 N N . LEU A 1 445 ? 7.759 10.443 -0.796 1.00 98.38 445 LEU A N 1
ATOM 2969 C CA . LEU A 1 445 ? 7.931 11.530 0.168 1.00 98.38 445 LEU A CA 1
ATOM 2970 C C . LEU A 1 445 ? 7.030 12.697 -0.248 1.00 98.38 445 LEU A C 1
ATOM 2972 O O . LEU A 1 445 ? 7.252 13.289 -1.299 1.00 98.38 445 LEU A O 1
ATOM 2976 N N . LEU A 1 446 ? 6.028 13.028 0.564 1.00 97.88 446 LEU A N 1
ATOM 2977 C CA . LEU A 1 446 ? 5.123 14.153 0.323 1.00 97.88 446 LEU A CA 1
ATOM 2978 C C . LEU A 1 446 ? 5.523 15.343 1.200 1.00 97.88 446 LEU A C 1
ATOM 2980 O O . LEU A 1 446 ? 5.509 15.245 2.424 1.00 97.88 446 LEU A O 1
ATOM 2984 N N . ILE A 1 447 ? 5.850 16.476 0.591 1.00 97.31 447 ILE A N 1
ATOM 2985 C CA . ILE A 1 447 ? 6.220 17.706 1.293 1.00 97.31 447 ILE A CA 1
ATOM 2986 C C . ILE A 1 447 ? 5.033 18.665 1.249 1.00 97.31 447 ILE A C 1
ATOM 2988 O O . ILE A 1 447 ? 4.688 19.209 0.200 1.00 97.31 447 ILE A O 1
ATOM 2992 N N . ASP A 1 448 ? 4.416 18.878 2.406 1.00 94.69 448 ASP A N 1
ATOM 2993 C CA . ASP A 1 448 ? 3.260 19.757 2.556 1.00 94.69 448 ASP A CA 1
ATOM 2994 C C . ASP A 1 448 ? 3.696 21.073 3.209 1.00 94.69 448 ASP A C 1
ATOM 2996 O O . ASP A 1 448 ? 4.152 21.108 4.357 1.00 94.69 448 ASP A O 1
ATOM 3000 N N . GLY A 1 449 ? 3.630 22.163 2.445 1.00 86.31 449 GLY A N 1
ATOM 3001 C CA . GLY A 1 449 ? 4.062 23.483 2.891 1.00 86.31 449 GLY A CA 1
ATOM 3002 C C . GLY A 1 449 ? 2.905 24.470 2.942 1.00 86.31 449 GLY A C 1
ATOM 3003 O O . GLY A 1 449 ? 2.260 24.727 1.933 1.00 86.31 449 GLY A O 1
ATOM 3004 N N . GLU A 1 450 ? 2.707 25.128 4.084 1.00 80.88 450 GLU A N 1
ATOM 3005 C CA . GLU A 1 450 ? 1.726 26.222 4.227 1.00 80.88 450 GLU A CA 1
ATOM 3006 C C . GLU A 1 450 ? 2.198 27.539 3.568 1.00 80.88 450 GLU A C 1
ATOM 3008 O O . GLU A 1 450 ? 1.416 28.465 3.347 1.00 80.88 450 GLU A O 1
ATOM 3013 N N . LEU A 1 451 ? 3.495 27.643 3.246 1.00 82.00 451 LEU A N 1
ATOM 3014 C CA . LEU A 1 451 ? 4.141 28.786 2.589 1.00 82.00 451 LEU A CA 1
ATOM 3015 C C . LEU A 1 451 ? 5.237 28.308 1.624 1.00 82.00 451 LEU A C 1
ATOM 3017 O O . LEU A 1 451 ? 5.729 27.189 1.742 1.00 82.00 451 LEU A O 1
ATOM 3021 N N . SER A 1 452 ? 5.677 29.191 0.721 1.00 83.75 452 SER A N 1
ATOM 3022 C CA . SER A 1 452 ? 6.858 28.961 -0.122 1.00 83.75 452 SER A CA 1
ATOM 3023 C C . SER A 1 452 ? 8.112 28.699 0.719 1.00 83.75 452 SER A C 1
ATOM 3025 O O . SER A 1 452 ? 8.352 29.398 1.712 1.00 83.75 452 SER A O 1
ATOM 3027 N N . LEU A 1 453 ? 8.945 27.754 0.288 1.00 89.62 453 LEU A N 1
ATOM 3028 C CA . LEU A 1 453 ? 10.215 27.449 0.943 1.00 89.62 453 LEU A CA 1
ATOM 3029 C C . LEU A 1 453 ? 11.257 28.545 0.651 1.00 89.62 453 LEU A C 1
ATOM 3031 O O . LEU A 1 453 ? 11.457 28.902 -0.509 1.00 89.62 453 LEU A O 1
ATOM 3035 N N . PRO A 1 454 ? 11.947 29.088 1.669 1.00 90.94 454 PRO A N 1
ATOM 3036 C CA . PRO A 1 454 ? 13.148 29.880 1.447 1.00 90.94 454 PRO A CA 1
ATOM 3037 C C . PRO A 1 454 ? 14.227 29.024 0.777 1.00 90.94 454 PRO A C 1
ATOM 3039 O O . PRO A 1 454 ? 14.453 27.888 1.202 1.00 90.94 454 PRO A O 1
ATOM 3042 N N . LEU A 1 455 ? 14.904 29.588 -0.228 1.00 89.75 455 LEU A N 1
ATOM 3043 C CA . LEU A 1 455 ? 16.015 28.909 -0.892 1.00 89.75 455 LEU A CA 1
ATOM 3044 C C . LEU A 1 455 ? 17.159 28.615 0.089 1.00 89.75 455 LEU A C 1
ATOM 3046 O O . LEU A 1 455 ? 17.361 29.357 1.058 1.00 89.75 455 LEU A O 1
ATOM 3050 N N . ASP A 1 456 ? 17.887 27.532 -0.174 1.00 90.06 456 ASP A N 1
ATOM 3051 C CA . ASP A 1 456 ? 19.063 27.072 0.573 1.00 90.06 456 ASP A CA 1
ATOM 3052 C C . ASP A 1 456 ? 18.789 26.872 2.080 1.00 90.06 456 ASP A C 1
ATOM 3054 O O . ASP A 1 456 ? 19.658 27.065 2.937 1.00 90.06 456 ASP A O 1
ATOM 3058 N N . THR A 1 457 ? 17.539 26.544 2.432 1.00 92.69 457 THR A N 1
ATOM 3059 C CA . THR A 1 457 ? 17.131 26.204 3.800 1.00 92.69 457 THR A CA 1
ATOM 3060 C C . THR A 1 457 ? 16.818 24.721 3.890 1.00 92.69 457 THR A C 1
ATOM 3062 O O . THR A 1 457 ? 15.834 24.251 3.323 1.00 92.69 457 THR A O 1
ATOM 3065 N N . THR A 1 458 ? 17.633 24.003 4.657 1.00 93.06 458 THR A N 1
ATOM 3066 C CA . THR A 1 458 ? 17.496 22.561 4.857 1.00 93.06 458 THR A CA 1
ATOM 3067 C C . THR A 1 458 ? 16.442 22.220 5.916 1.00 93.06 458 THR A C 1
ATOM 3069 O O . THR A 1 458 ? 16.442 22.784 7.016 1.00 93.06 458 THR A O 1
ATOM 3072 N N . TYR A 1 459 ? 15.597 21.236 5.616 1.00 95.44 459 TYR A N 1
ATOM 3073 C CA . TYR A 1 459 ? 14.595 20.664 6.519 1.00 95.44 459 TYR A CA 1
ATOM 3074 C C . TYR A 1 459 ? 14.859 19.170 6.718 1.00 95.44 459 TYR A C 1
ATOM 3076 O O . TYR A 1 459 ? 15.270 18.481 5.786 1.00 95.44 459 TYR A O 1
ATOM 3084 N N . THR A 1 460 ? 14.626 18.658 7.926 1.00 95.50 460 THR A N 1
ATOM 3085 C CA . THR A 1 460 ? 14.853 17.243 8.251 1.00 95.50 460 THR A CA 1
ATOM 3086 C C . THR A 1 460 ? 13.539 16.476 8.167 1.00 95.50 460 THR A C 1
ATOM 3088 O O . THR A 1 460 ? 12.555 16.844 8.790 1.00 95.50 460 THR A O 1
ATOM 3091 N N . VAL A 1 461 ? 13.538 15.372 7.428 1.00 96.31 461 VAL A N 1
ATOM 3092 C CA . VAL A 1 461 ? 12.377 14.481 7.253 1.00 96.31 461 VAL A CA 1
ATOM 3093 C C . VAL A 1 461 ? 12.464 13.296 8.205 1.00 96.31 461 VAL A C 1
ATOM 3095 O O . VAL A 1 461 ? 11.478 12.842 8.786 1.00 96.31 461 VAL A O 1
ATOM 3098 N N . MET A 1 462 ? 13.677 12.778 8.378 1.00 96.50 462 MET A N 1
ATOM 3099 C CA . MET A 1 462 ? 13.922 11.583 9.165 1.00 96.50 462 MET A CA 1
ATOM 3100 C C . MET A 1 462 ? 15.262 11.676 9.878 1.00 96.50 462 MET A C 1
ATOM 3102 O O . MET A 1 462 ? 16.218 12.231 9.337 1.00 96.50 462 MET A O 1
ATOM 3106 N N . THR A 1 463 ? 15.335 11.090 11.072 1.00 94.94 463 THR A N 1
ATOM 3107 C CA . THR A 1 463 ? 16.596 10.873 11.792 1.00 94.94 463 THR A CA 1
ATOM 3108 C C . THR A 1 463 ? 16.786 9.391 12.115 1.00 94.94 463 THR A C 1
ATOM 3110 O O . THR A 1 463 ? 15.815 8.687 12.386 1.00 94.94 463 THR A O 1
ATOM 3113 N N . PHE A 1 464 ? 18.026 8.908 12.049 1.00 92.88 464 PHE A N 1
ATOM 3114 C CA . PHE A 1 464 ? 18.438 7.524 12.304 1.00 92.88 464 PHE A CA 1
ATOM 3115 C C . PHE A 1 464 ? 19.922 7.470 12.728 1.00 92.88 464 PHE A C 1
ATOM 3117 O O . PHE A 1 464 ? 20.598 8.494 12.784 1.00 92.88 464 PHE A O 1
ATOM 3124 N N . GLY A 1 465 ? 20.443 6.296 13.099 1.00 85.00 465 GLY A N 1
ATOM 3125 C CA . GLY A 1 465 ? 21.873 6.133 13.415 1.00 85.00 465 GLY A CA 1
ATOM 3126 C C . GLY A 1 465 ? 22.739 5.963 12.160 1.00 85.00 465 GLY A C 1
ATOM 3127 O O . GLY A 1 465 ? 22.256 5.473 11.147 1.00 85.00 465 GLY A O 1
ATOM 3128 N N . ALA A 1 466 ? 24.019 6.340 12.210 1.00 76.31 466 ALA A N 1
ATOM 3129 C CA . ALA A 1 466 ? 24.945 6.078 11.099 1.00 76.31 466 ALA A CA 1
ATOM 3130 C C . ALA A 1 466 ? 25.055 4.567 10.808 1.00 76.31 466 ALA A C 1
ATOM 3132 O O . ALA A 1 466 ? 25.045 3.770 11.741 1.00 76.31 466 ALA A O 1
ATOM 3133 N N . ASP A 1 467 ? 25.174 4.194 9.536 1.00 72.19 467 ASP A N 1
ATOM 3134 C CA . ASP A 1 467 ? 25.180 2.844 8.948 1.00 72.19 467 ASP A CA 1
ATOM 3135 C C . ASP A 1 467 ? 23.820 2.110 8.974 1.00 72.19 467 ASP A C 1
ATOM 3137 O O . ASP A 1 467 ? 23.762 0.881 8.886 1.00 72.19 467 ASP A O 1
ATOM 3141 N N . HIS A 1 468 ? 22.697 2.833 9.119 1.00 77.69 468 HIS A N 1
ATOM 3142 C CA . HIS A 1 468 ? 21.356 2.233 9.290 1.00 77.69 468 HIS A CA 1
ATOM 3143 C C . HIS A 1 468 ? 20.418 2.379 8.080 1.00 77.69 468 HIS A C 1
ATOM 3145 O O . HIS A 1 468 ? 19.277 1.915 8.155 1.00 77.69 468 HIS A O 1
ATOM 3151 N N . PHE A 1 469 ? 20.848 3.038 7.002 1.00 85.62 469 PHE A N 1
ATOM 3152 C CA . PHE A 1 469 ? 19.978 3.482 5.909 1.00 85.62 469 PHE A CA 1
ATOM 3153 C C . PHE A 1 469 ? 20.196 2.707 4.608 1.00 85.62 469 PHE A C 1
ATOM 3155 O O . PHE A 1 469 ? 21.332 2.498 4.181 1.00 85.62 469 PHE A O 1
ATOM 3162 N N . TYR A 1 470 ? 19.097 2.311 3.964 1.00 87.25 470 TYR A N 1
ATOM 3163 C CA . TYR A 1 470 ? 19.098 1.549 2.718 1.00 87.25 470 TYR A CA 1
ATOM 3164 C C . TYR A 1 470 ? 18.030 2.079 1.751 1.00 87.25 470 TYR A C 1
ATOM 3166 O O . TYR A 1 470 ? 16.861 2.167 2.121 1.00 87.25 470 TYR A O 1
ATOM 3174 N N . GLY A 1 471 ? 18.423 2.353 0.503 1.00 89.81 471 GLY A N 1
ATOM 3175 C CA . GLY A 1 471 ? 17.515 2.728 -0.590 1.00 89.81 471 GLY A CA 1
ATOM 3176 C C . GLY A 1 471 ? 17.170 4.221 -0.656 1.00 89.81 471 GLY A C 1
ATOM 3177 O O . GLY A 1 471 ? 17.918 5.044 -0.145 1.00 89.81 471 GLY A O 1
ATOM 3178 N N . GLN A 1 472 ? 16.075 4.567 -1.334 1.00 93.94 472 GLN A N 1
ATOM 3179 C CA . GLN A 1 472 ? 15.580 5.941 -1.515 1.00 93.94 472 GLN A CA 1
ATOM 3180 C C . GLN A 1 472 ? 14.069 5.940 -1.799 1.00 93.94 472 GLN A C 1
ATOM 3182 O O . GLN A 1 472 ? 13.492 4.886 -2.090 1.00 93.94 472 GLN A O 1
ATOM 3187 N N . PHE A 1 473 ? 13.419 7.105 -1.725 1.00 96.00 473 PHE A N 1
ATOM 3188 C CA . PHE A 1 473 ? 12.039 7.246 -2.203 1.00 96.00 473 PHE A CA 1
ATOM 3189 C C . PHE A 1 473 ? 11.974 7.031 -3.724 1.00 96.00 473 PHE A C 1
ATOM 3191 O O . PHE A 1 473 ? 12.949 7.279 -4.434 1.00 96.00 473 PHE A O 1
ATOM 3198 N N . ALA A 1 474 ? 10.841 6.541 -4.236 1.00 90.69 474 ALA A N 1
ATOM 3199 C CA . ALA A 1 474 ? 10.630 6.443 -5.683 1.00 90.69 474 ALA A CA 1
ATOM 3200 C C . ALA A 1 474 ? 10.278 7.820 -6.257 1.00 90.69 474 ALA A C 1
ATOM 3202 O O . ALA A 1 474 ? 10.889 8.261 -7.232 1.00 90.69 474 ALA A O 1
ATOM 3203 N N . ASP A 1 475 ? 9.356 8.497 -5.575 1.00 92.94 475 ASP A N 1
ATOM 3204 C CA . ASP A 1 475 ? 8.805 9.783 -5.969 1.00 92.94 475 ASP A CA 1
ATOM 3205 C C . ASP A 1 475 ? 8.901 10.775 -4.806 1.00 92.94 475 ASP A C 1
ATOM 3207 O O . ASP A 1 475 ? 8.792 10.410 -3.627 1.00 92.94 475 ASP A O 1
ATOM 3211 N N . VAL A 1 476 ? 9.075 12.046 -5.150 1.00 96.62 476 VAL A N 1
ATOM 3212 C CA . VAL A 1 476 ? 8.917 13.168 -4.225 1.00 96.62 476 VAL A CA 1
ATOM 3213 C C . VAL A 1 476 ? 7.793 14.035 -4.771 1.00 96.62 476 VAL A C 1
ATOM 3215 O O . VAL A 1 476 ? 7.762 14.365 -5.960 1.00 96.62 476 VAL A O 1
ATOM 3218 N N . GLU A 1 477 ? 6.847 14.373 -3.908 1.00 96.81 477 GLU A N 1
ATOM 3219 C CA . GLU A 1 477 ? 5.671 15.165 -4.241 1.00 96.81 477 GLU A CA 1
ATOM 3220 C C . GLU A 1 477 ? 5.589 16.393 -3.342 1.00 96.81 477 GLU A C 1
ATOM 3222 O O . GLU A 1 477 ? 6.073 16.389 -2.208 1.00 96.81 477 GLU A O 1
ATOM 3227 N N . THR A 1 478 ? 4.954 17.448 -3.841 1.00 95.75 478 THR A N 1
ATOM 3228 C CA . THR A 1 478 ? 4.637 18.638 -3.050 1.00 95.75 478 THR A CA 1
ATOM 3229 C C . THR A 1 478 ? 3.147 18.927 -3.089 1.00 95.75 478 THR A C 1
ATOM 3231 O O . THR A 1 478 ? 2.494 18.662 -4.098 1.00 95.75 478 THR A O 1
ATOM 3234 N N . GLU A 1 479 ? 2.616 19.511 -2.018 1.00 93.69 479 GLU A N 1
ATOM 3235 C CA . GLU A 1 479 ? 1.247 20.034 -1.951 1.00 93.69 479 GLU A CA 1
ATOM 3236 C C . GLU A 1 479 ? 1.192 21.350 -1.140 1.00 93.69 479 GLU A C 1
ATOM 3238 O O . GLU A 1 479 ? 2.216 21.975 -0.840 1.00 93.69 479 GLU A O 1
ATOM 3243 N N . GLY A 1 480 ? -0.018 21.837 -0.853 1.00 88.56 480 GLY A N 1
ATOM 3244 C CA . GLY A 1 480 ? -0.232 23.085 -0.125 1.00 88.56 480 GLY A CA 1
ATOM 3245 C C . GLY A 1 480 ? 0.129 24.321 -0.954 1.00 88.56 480 GLY A C 1
ATOM 3246 O O . GLY A 1 480 ? -0.181 24.423 -2.145 1.00 88.56 480 GLY A O 1
ATOM 3247 N N . ALA A 1 481 ? 0.786 25.290 -0.322 1.00 86.44 481 ALA A N 1
ATOM 3248 C CA . ALA A 1 481 ? 1.259 26.521 -0.951 1.00 86.44 481 ALA A CA 1
ATOM 3249 C C . ALA A 1 481 ? 2.431 26.307 -1.924 1.00 86.44 481 ALA A C 1
ATOM 3251 O O . ALA A 1 481 ? 2.770 27.233 -2.660 1.00 86.44 481 ALA A O 1
ATOM 3252 N N . LEU A 1 482 ? 3.036 25.114 -1.940 1.00 85.88 482 LEU A N 1
ATOM 3253 C CA . LEU A 1 482 ? 4.088 24.745 -2.891 1.00 85.88 482 LEU A CA 1
ATOM 3254 C C . LEU A 1 482 ? 3.532 24.343 -4.259 1.00 85.88 482 LEU A C 1
ATOM 3256 O O . LEU A 1 482 ? 4.289 24.291 -5.217 1.00 85.88 482 LEU A O 1
ATOM 3260 N N . GLY A 1 483 ? 2.222 24.091 -4.360 1.00 87.38 483 GLY A N 1
ATOM 3261 C CA . GLY A 1 483 ? 1.608 23.542 -5.565 1.00 87.38 483 GLY A CA 1
ATOM 3262 C C . GLY A 1 483 ? 1.785 22.028 -5.672 1.00 87.38 483 GLY A C 1
ATOM 3263 O O . GLY A 1 483 ? 2.552 21.421 -4.928 1.00 87.38 483 GLY A O 1
ATOM 3264 N N . SER A 1 484 ? 1.039 21.417 -6.596 1.00 91.38 484 SER A N 1
ATOM 3265 C CA . SER A 1 484 ? 1.111 19.978 -6.864 1.00 91.38 484 SER A CA 1
ATOM 3266 C C . SER A 1 484 ? 2.172 19.710 -7.925 1.00 91.38 484 SER A C 1
ATOM 3268 O O . SER A 1 484 ? 1.956 19.973 -9.112 1.00 91.38 484 SER A O 1
ATOM 3270 N N . HIS A 1 485 ? 3.322 19.219 -7.475 1.00 90.06 485 HIS A N 1
ATOM 3271 C CA . HIS A 1 485 ? 4.451 18.849 -8.316 1.00 90.06 485 HIS A CA 1
ATOM 3272 C C . HIS A 1 485 ? 4.883 17.427 -7.975 1.00 90.06 485 HIS A C 1
ATOM 3274 O O . HIS A 1 485 ? 4.807 17.010 -6.822 1.00 90.06 485 HIS A O 1
ATOM 3280 N N . THR A 1 486 ? 5.364 16.703 -8.981 1.00 90.88 486 THR A N 1
ATOM 3281 C CA . THR A 1 486 ? 5.900 15.350 -8.823 1.00 90.88 486 THR A CA 1
ATOM 3282 C C . THR A 1 486 ? 7.256 15.297 -9.499 1.00 90.88 486 THR A C 1
ATOM 3284 O O . THR A 1 486 ? 7.413 15.745 -10.639 1.00 90.88 486 THR A O 1
ATOM 3287 N N . GLY A 1 487 ? 8.231 14.757 -8.789 1.00 88.12 487 GLY A N 1
ATOM 3288 C CA . GLY A 1 487 ? 9.557 14.475 -9.301 1.00 88.12 487 GLY A CA 1
ATOM 3289 C C . GLY A 1 487 ? 9.996 13.064 -8.940 1.00 88.12 487 GLY A C 1
ATOM 3290 O O . GLY A 1 487 ? 9.174 12.212 -8.615 1.00 88.12 487 GLY A O 1
ATOM 3291 N N . ASN A 1 488 ? 11.296 12.811 -9.020 1.00 88.94 488 ASN A N 1
ATOM 3292 C CA . ASN A 1 488 ? 11.867 11.522 -8.638 1.00 88.94 488 ASN A CA 1
ATOM 3293 C C . ASN A 1 488 ? 12.319 11.549 -7.171 1.00 88.94 488 ASN A C 1
ATOM 3295 O O . ASN A 1 488 ? 12.237 12.581 -6.510 1.00 88.94 488 ASN A O 1
ATOM 3299 N N . GLY A 1 489 ? 12.839 10.423 -6.682 1.00 86.31 489 GLY A N 1
ATOM 3300 C CA . GLY A 1 489 ? 13.380 10.277 -5.328 1.00 86.31 489 GLY A CA 1
ATOM 3301 C C . GLY A 1 489 ? 14.418 11.316 -4.887 1.00 86.31 489 GLY A C 1
ATOM 3302 O O . GLY A 1 489 ? 14.665 11.422 -3.689 1.00 86.31 489 GLY A O 1
ATOM 3303 N N . ASP A 1 490 ? 15.008 12.077 -5.809 1.00 89.19 490 ASP A N 1
ATOM 3304 C CA . ASP A 1 490 ? 16.081 13.028 -5.517 1.00 89.19 490 ASP A CA 1
ATOM 3305 C C . ASP A 1 490 ? 15.654 14.489 -5.697 1.00 89.19 490 ASP A C 1
ATOM 3307 O O . ASP A 1 490 ? 16.272 15.376 -5.113 1.00 89.19 490 ASP A O 1
ATOM 3311 N N . SER A 1 491 ? 14.634 14.780 -6.515 1.00 88.81 491 SER A N 1
ATOM 3312 C CA . SER A 1 491 ? 14.281 16.167 -6.828 1.00 88.81 491 SER A CA 1
ATOM 3313 C C . SER A 1 491 ? 12.885 16.369 -7.413 1.00 88.81 491 SER A C 1
ATOM 3315 O O . SER A 1 491 ? 12.357 15.493 -8.096 1.00 88.81 491 SER A O 1
ATOM 3317 N N . VAL A 1 492 ? 12.330 17.574 -7.221 1.00 89.94 492 VAL A N 1
ATOM 3318 C CA . VAL A 1 492 ? 11.060 18.050 -7.798 1.00 89.94 492 VAL A CA 1
ATOM 3319 C C . VAL A 1 492 ? 11.240 19.445 -8.390 1.00 89.94 492 VAL A C 1
ATOM 3321 O O . VAL A 1 492 ? 11.711 20.354 -7.716 1.00 89.94 492 VAL A O 1
ATOM 3324 N N . ASN A 1 493 ? 10.818 19.660 -9.636 1.00 86.31 493 ASN A N 1
ATOM 3325 C CA . ASN A 1 493 ? 10.788 21.003 -10.221 1.00 86.31 493 ASN A CA 1
ATOM 3326 C C . ASN A 1 493 ? 9.546 21.763 -9.725 1.00 86.31 493 ASN A C 1
ATOM 3328 O O . ASN A 1 493 ? 8.420 21.397 -10.074 1.00 86.31 493 ASN A O 1
ATOM 3332 N N . LEU A 1 494 ? 9.761 22.827 -8.949 1.00 84.12 494 LEU A N 1
ATOM 3333 C CA . LEU A 1 494 ? 8.698 23.642 -8.351 1.00 84.12 494 LEU A CA 1
ATOM 3334 C C . LEU A 1 494 ? 8.115 24.673 -9.335 1.00 84.12 494 LEU A C 1
ATOM 3336 O O . LEU A 1 494 ? 7.126 25.337 -9.039 1.00 84.12 494 LEU A O 1
ATOM 3340 N N . GLY A 1 495 ? 8.698 24.811 -10.529 1.00 75.31 495 GLY A N 1
ATOM 3341 C CA . GLY A 1 4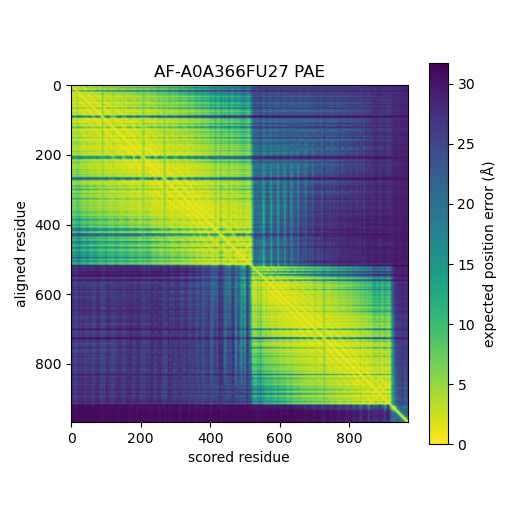95 ? 8.382 25.898 -11.450 1.00 75.31 495 GLY A CA 1
ATOM 3342 C C . GLY A 1 495 ? 9.097 27.198 -11.072 1.00 75.31 495 GLY A C 1
ATOM 3343 O O . GLY A 1 495 ? 9.914 27.233 -10.160 1.00 75.31 495 GLY A O 1
ATOM 3344 N N . ASP A 1 496 ? 8.866 28.258 -11.853 1.00 70.25 496 ASP A N 1
ATOM 3345 C CA . ASP A 1 496 ? 9.418 29.611 -11.640 1.00 70.25 496 ASP A CA 1
ATOM 3346 C C . ASP A 1 496 ? 10.949 29.722 -11.489 1.00 70.25 496 ASP A C 1
ATOM 3348 O O . ASP A 1 496 ? 11.479 30.785 -11.170 1.00 70.25 496 ASP A O 1
ATOM 3352 N N . GLY A 1 497 ? 11.672 28.659 -11.847 1.00 74.94 497 GLY A N 1
ATOM 3353 C CA . GLY A 1 497 ? 13.120 28.603 -11.754 1.00 74.94 497 GLY A CA 1
ATOM 3354 C C . GLY A 1 497 ? 13.637 28.042 -10.436 1.00 74.94 497 GLY A C 1
ATOM 3355 O O . GLY A 1 497 ? 14.819 28.226 -10.199 1.00 74.94 497 GLY A O 1
ATOM 3356 N N . ASP A 1 498 ? 12.844 27.303 -9.653 1.00 86.56 498 ASP A N 1
ATOM 3357 C CA . ASP A 1 498 ? 13.258 26.653 -8.398 1.00 86.56 498 ASP A CA 1
ATOM 3358 C C . ASP A 1 498 ? 13.078 25.120 -8.452 1.00 86.56 498 ASP A C 1
ATOM 3360 O O . ASP A 1 498 ? 12.170 24.594 -9.097 1.00 86.56 498 ASP A O 1
ATOM 3364 N N . THR A 1 499 ? 13.977 24.388 -7.797 1.00 88.44 499 THR A N 1
ATOM 3365 C CA . THR A 1 499 ? 13.976 22.923 -7.687 1.00 88.44 499 THR A CA 1
ATOM 3366 C C . THR A 1 499 ? 14.071 22.546 -6.214 1.00 88.44 499 THR A C 1
ATOM 3368 O O . THR A 1 499 ? 14.856 23.127 -5.476 1.00 88.44 499 THR A O 1
ATOM 3371 N N . LEU A 1 500 ? 13.272 21.583 -5.772 1.00 93.75 500 LEU A N 1
ATOM 3372 C CA . LEU A 1 500 ? 13.420 20.939 -4.476 1.00 93.75 500 LEU A CA 1
ATOM 3373 C C . LEU A 1 500 ? 14.369 19.752 -4.630 1.00 93.75 500 LEU A C 1
ATOM 3375 O O . LEU A 1 500 ? 14.145 18.927 -5.508 1.00 93.75 500 LEU A O 1
ATOM 3379 N N . GLU A 1 501 ? 15.396 19.659 -3.795 1.00 94.56 501 GLU A N 1
ATOM 3380 C CA . GLU A 1 501 ? 16.376 18.568 -3.766 1.00 94.56 501 GLU A CA 1
ATOM 3381 C C . GLU A 1 501 ? 16.259 17.787 -2.455 1.00 94.56 501 GLU A C 1
ATOM 3383 O O . GLU A 1 501 ? 16.043 18.376 -1.395 1.00 94.56 501 GLU A O 1
ATOM 3388 N N . VAL A 1 502 ? 16.406 16.463 -2.516 1.00 96.12 502 VAL A N 1
ATOM 3389 C CA . VAL A 1 502 ? 16.371 15.555 -1.362 1.00 96.12 502 VAL A CA 1
ATOM 3390 C C . VAL A 1 502 ? 17.755 14.949 -1.144 1.00 96.12 502 VAL A C 1
ATOM 3392 O O . VAL A 1 502 ? 18.390 14.438 -2.062 1.00 96.12 502 VAL A O 1
ATOM 3395 N N . PHE A 1 503 ? 18.221 14.973 0.103 1.00 92.75 503 PHE A N 1
ATOM 3396 C CA . PHE A 1 503 ? 19.528 14.477 0.516 1.00 92.75 503 PHE A CA 1
ATOM 3397 C C . PHE A 1 503 ? 19.389 13.289 1.463 1.00 92.75 503 PHE A C 1
ATOM 3399 O O . PHE A 1 503 ? 18.756 13.376 2.518 1.00 92.75 503 PHE A O 1
ATOM 3406 N N . TYR A 1 504 ? 20.078 12.202 1.133 1.00 93.00 504 TYR A N 1
ATOM 3407 C CA . TYR A 1 504 ? 20.153 10.990 1.945 1.00 93.00 504 TYR A CA 1
ATOM 3408 C C . TYR A 1 504 ? 21.520 10.910 2.633 1.00 93.00 504 TYR A C 1
ATOM 3410 O O . TYR A 1 504 ? 22.468 10.311 2.125 1.00 93.00 504 TYR A O 1
ATOM 3418 N N . ASN A 1 505 ? 21.659 11.566 3.787 1.00 87.06 505 ASN A N 1
ATOM 3419 C CA . ASN A 1 505 ? 22.933 11.680 4.490 1.00 87.06 505 ASN A CA 1
ATOM 3420 C C . ASN A 1 505 ? 23.080 10.596 5.561 1.00 87.06 505 ASN A C 1
ATOM 3422 O O . ASN A 1 505 ? 22.805 10.808 6.747 1.00 87.06 505 ASN A O 1
ATOM 3426 N N . GLU A 1 506 ? 23.570 9.444 5.119 1.00 84.25 506 GLU A N 1
ATOM 3427 C CA . GLU A 1 506 ? 23.807 8.269 5.951 1.00 84.25 506 GLU A CA 1
ATOM 3428 C C . GLU A 1 506 ? 24.796 8.545 7.101 1.00 84.25 506 GLU A C 1
ATOM 3430 O O . GLU A 1 506 ? 24.491 8.225 8.250 1.00 84.25 506 GLU A O 1
ATOM 3435 N N . ALA A 1 507 ? 25.898 9.259 6.843 1.00 80.94 507 ALA A N 1
ATOM 3436 C CA . ALA A 1 507 ? 26.922 9.542 7.852 1.00 80.94 507 ALA A CA 1
ATOM 3437 C C . ALA A 1 507 ? 26.405 10.425 9.001 1.00 80.94 507 ALA A C 1
ATOM 3439 O O . ALA A 1 507 ? 26.833 10.288 10.149 1.00 80.94 507 ALA A O 1
ATOM 3440 N N . SER A 1 508 ? 25.496 11.354 8.693 1.00 83.25 508 SER A N 1
ATOM 3441 C CA . SER A 1 508 ? 24.840 12.199 9.698 1.00 83.25 508 SER A CA 1
ATOM 3442 C C . SER A 1 508 ? 23.564 11.584 10.275 1.00 83.25 508 SER A C 1
ATOM 3444 O O . SER A 1 508 ? 23.009 12.141 11.222 1.00 83.25 508 SER A O 1
ATOM 3446 N N . GLY A 1 509 ? 23.101 10.464 9.711 1.00 89.56 509 GLY A N 1
ATOM 3447 C CA . GLY A 1 509 ? 21.880 9.793 10.128 1.00 89.56 509 GLY A CA 1
ATOM 3448 C C . GLY A 1 509 ? 20.606 10.569 9.792 1.00 89.56 509 GLY A C 1
ATOM 3449 O O . GLY A 1 509 ? 19.713 10.652 10.634 1.00 89.56 509 GLY A O 1
ATOM 3450 N N . GLN A 1 510 ? 20.531 11.220 8.625 1.00 92.81 510 GLN A N 1
ATOM 3451 C CA . GLN A 1 510 ? 19.396 12.079 8.269 1.00 92.81 510 GLN A CA 1
ATOM 3452 C C . GLN A 1 510 ? 18.952 11.919 6.814 1.00 92.81 510 GLN A C 1
ATOM 3454 O O . GLN A 1 510 ? 19.782 11.811 5.914 1.00 92.81 510 GLN A O 1
ATOM 3459 N N . VAL A 1 511 ? 17.637 11.997 6.592 1.00 95.62 511 VAL A N 1
ATOM 3460 C CA . VAL A 1 511 ? 17.068 12.384 5.291 1.00 95.62 511 VAL A CA 1
ATOM 3461 C C . VAL A 1 511 ? 16.606 13.830 5.395 1.00 95.62 511 VAL A C 1
ATOM 3463 O O . VAL A 1 511 ? 15.927 14.197 6.361 1.00 95.62 511 VAL A O 1
ATOM 3466 N N . GLN A 1 512 ? 16.995 14.650 4.427 1.00 96.50 512 GLN A N 1
ATOM 3467 C CA . GLN A 1 512 ? 16.738 16.086 4.410 1.00 96.50 512 GLN A CA 1
ATOM 3468 C C . GLN A 1 512 ? 16.277 16.540 3.025 1.00 96.50 512 GLN A C 1
ATOM 3470 O O . GLN A 1 512 ? 16.456 15.812 2.056 1.00 96.50 512 GLN A O 1
ATOM 3475 N N . PHE A 1 513 ? 15.720 17.741 2.919 1.00 96.25 513 PHE A N 1
ATOM 3476 C CA . PHE A 1 513 ? 15.481 18.395 1.632 1.00 96.25 513 PHE A CA 1
ATOM 3477 C C . PHE A 1 513 ? 15.726 19.901 1.724 1.00 96.25 513 PHE A C 1
ATOM 3479 O O . PHE A 1 513 ? 15.707 20.471 2.820 1.00 96.25 513 PHE A O 1
ATOM 3486 N N . GLU A 1 514 ? 15.915 20.547 0.579 1.00 94.69 514 GLU A N 1
ATOM 3487 C CA . GLU A 1 514 ? 15.945 22.004 0.459 1.00 94.69 514 GLU A CA 1
ATOM 3488 C C . GLU A 1 514 ? 15.398 22.467 -0.896 1.00 94.69 514 GLU A C 1
ATOM 3490 O O . GLU A 1 514 ? 15.333 21.690 -1.843 1.00 94.69 514 GLU A O 1
ATOM 3495 N N . ALA A 1 515 ? 14.972 23.727 -0.986 1.00 92.56 515 ALA A N 1
ATOM 3496 C CA . ALA A 1 515 ? 14.660 24.359 -2.266 1.00 92.56 515 ALA A CA 1
ATOM 3497 C C . ALA A 1 515 ? 15.876 25.163 -2.744 1.00 92.56 515 ALA A C 1
ATOM 3499 O O . ALA A 1 515 ? 16.453 25.914 -1.961 1.00 92.56 515 ALA A O 1
ATOM 3500 N N . VAL A 1 516 ? 16.241 25.041 -4.016 1.00 90.19 516 VAL A N 1
ATOM 3501 C CA . VAL A 1 516 ? 17.366 25.737 -4.657 1.00 90.19 516 VAL A CA 1
ATOM 3502 C C . VAL A 1 516 ? 16.918 26.401 -5.957 1.00 90.19 516 VAL A C 1
ATOM 3504 O O . VAL A 1 516 ? 15.933 25.996 -6.573 1.00 90.19 516 VAL A O 1
ATOM 3507 N N . ALA A 1 517 ? 17.661 27.408 -6.417 1.00 84.44 517 ALA A N 1
ATOM 3508 C CA . ALA A 1 517 ? 17.427 27.982 -7.738 1.00 84.44 517 ALA A CA 1
ATOM 3509 C C . ALA A 1 517 ? 17.841 26.987 -8.842 1.00 84.44 517 ALA A C 1
ATOM 3511 O O . ALA A 1 517 ? 18.996 26.567 -8.935 1.00 84.44 517 ALA A O 1
ATOM 3512 N N . THR A 1 518 ? 16.911 26.665 -9.736 1.00 74.12 518 THR A N 1
ATOM 3513 C CA . THR A 1 518 ? 17.126 25.875 -10.952 1.00 74.12 518 THR A CA 1
ATOM 3514 C C . THR A 1 518 ? 18.116 26.590 -11.869 1.00 74.12 518 THR A C 1
ATOM 3516 O O . THR A 1 518 ? 17.852 27.675 -12.395 1.00 74.12 518 THR A O 1
ATOM 3519 N N . SER A 1 519 ? 19.271 25.971 -12.109 1.00 56.84 519 SER A N 1
ATOM 3520 C CA . SER A 1 519 ? 20.278 26.535 -13.011 1.00 56.84 519 SER A CA 1
ATOM 3521 C C . SER A 1 519 ? 19.760 26.626 -14.462 1.00 56.84 519 SER A C 1
ATOM 3523 O O . SER A 1 519 ? 19.397 25.629 -15.083 1.00 56.84 519 SER A O 1
ATOM 3525 N N . SER A 1 520 ? 19.714 27.838 -15.034 1.00 57.69 520 SER A N 1
ATOM 3526 C CA . SER A 1 520 ? 19.337 28.039 -16.443 1.00 57.69 520 SER A CA 1
ATOM 3527 C C . SER A 1 520 ? 20.446 27.533 -17.367 1.00 57.69 520 SER A C 1
ATOM 3529 O O . SER A 1 520 ? 21.586 27.996 -17.290 1.00 57.69 520 SER A O 1
ATOM 3531 N N . ALA A 1 521 ? 20.107 26.633 -18.291 1.00 63.28 521 ALA A N 1
ATOM 3532 C CA . ALA A 1 521 ? 21.065 26.083 -19.240 1.00 63.28 521 ALA A CA 1
ATOM 3533 C C . ALA A 1 521 ? 21.585 27.147 -20.231 1.00 63.28 521 ALA A C 1
ATOM 3535 O O . ALA A 1 521 ? 20.804 27.911 -20.803 1.00 63.28 521 ALA A O 1
ATOM 3536 N N . THR A 1 522 ? 22.901 27.196 -20.458 1.00 71.00 522 THR A N 1
ATOM 3537 C CA . THR A 1 522 ? 23.531 28.149 -21.398 1.00 71.00 522 THR A CA 1
ATOM 3538 C C . THR A 1 522 ? 23.635 27.519 -22.788 1.00 71.00 522 THR A C 1
ATOM 3540 O O . THR A 1 522 ? 24.102 26.392 -22.911 1.00 71.00 522 THR A O 1
ATOM 3543 N N . ALA A 1 523 ? 23.203 28.202 -23.851 1.00 82.62 523 ALA A N 1
ATOM 3544 C CA . ALA A 1 523 ? 23.283 27.665 -25.216 1.00 82.62 523 ALA A CA 1
ATOM 3545 C C . ALA A 1 523 ? 24.662 27.911 -25.854 1.00 82.62 523 ALA A C 1
ATOM 3547 O O . ALA A 1 523 ? 25.147 29.039 -25.808 1.00 82.62 523 ALA A O 1
ATOM 3548 N N . TYR A 1 524 ? 25.244 26.882 -26.477 1.00 87.00 524 TYR A N 1
ATOM 3549 C CA . TYR A 1 524 ? 26.515 26.920 -27.207 1.00 87.00 524 TYR A CA 1
ATOM 3550 C C . TYR A 1 524 ? 26.359 26.329 -28.617 1.00 87.00 524 TYR A C 1
ATOM 3552 O O . TYR A 1 524 ? 26.110 25.135 -28.771 1.00 87.00 524 TYR A O 1
ATOM 3560 N N . ASP A 1 525 ? 26.577 27.143 -29.652 1.00 87.19 525 ASP A N 1
ATOM 3561 C CA . ASP A 1 525 ? 26.585 26.708 -31.054 1.00 87.19 525 ASP A CA 1
ATOM 3562 C C . ASP A 1 525 ? 28.020 26.559 -31.581 1.00 87.19 525 ASP A C 1
ATOM 3564 O O . ASP A 1 525 ? 28.795 27.514 -31.539 1.00 87.19 525 ASP A O 1
ATOM 3568 N N . TRP A 1 526 ? 28.363 25.423 -32.179 1.00 87.62 526 TRP A N 1
ATOM 3569 C CA . TRP A 1 526 ? 29.582 25.256 -32.971 1.00 87.62 526 TRP A CA 1
ATOM 3570 C C . TRP A 1 526 ? 29.386 25.864 -34.364 1.00 87.62 526 TRP A C 1
ATOM 3572 O O . TRP A 1 526 ? 28.558 25.388 -35.153 1.00 87.62 526 TRP A O 1
ATOM 3582 N N . ARG A 1 527 ? 30.134 26.926 -34.683 1.00 78.44 527 ARG A N 1
ATOM 3583 C CA . ARG A 1 527 ? 29.924 27.724 -35.910 1.00 78.44 527 ARG A CA 1
ATOM 3584 C C . ARG A 1 527 ? 31.011 27.589 -36.965 1.00 78.44 527 ARG A C 1
ATOM 3586 O O . ARG A 1 527 ? 30.877 28.158 -38.044 1.00 78.44 527 ARG A O 1
ATOM 3593 N N . VAL A 1 528 ? 32.073 26.846 -36.686 1.00 69.62 528 VAL A N 1
ATOM 3594 C CA . VAL A 1 528 ? 33.131 26.580 -37.667 1.00 69.62 528 VAL A CA 1
ATOM 3595 C C . VAL A 1 528 ? 32.882 25.255 -38.397 1.00 69.62 528 VAL A C 1
ATOM 3597 O O . VAL A 1 528 ? 31.932 24.530 -38.096 1.00 69.62 528 VAL A O 1
ATOM 3600 N N . GLY A 1 529 ? 33.701 24.957 -39.412 1.00 79.56 529 GLY A N 1
ATOM 3601 C CA . GLY A 1 529 ? 33.717 23.649 -40.077 1.00 79.56 529 GLY A CA 1
ATOM 3602 C C . GLY A 1 529 ? 34.226 22.547 -39.136 1.00 79.56 529 GLY A C 1
ATOM 3603 O O . GLY A 1 529 ? 33.777 22.421 -38.000 1.00 79.56 529 GLY A O 1
ATOM 3604 N N . GLY A 1 530 ? 35.184 21.731 -39.581 1.00 82.69 530 GLY A N 1
ATOM 3605 C CA . GLY A 1 530 ? 35.805 20.741 -38.693 1.00 82.69 530 GLY A CA 1
ATOM 3606 C C . GLY A 1 530 ? 36.731 21.360 -37.635 1.00 82.69 530 GLY A C 1
ATOM 3607 O O . GLY A 1 530 ? 37.335 22.403 -37.883 1.00 82.69 530 GLY A O 1
ATOM 3608 N N . GLY A 1 531 ? 36.883 20.697 -36.487 1.00 87.25 531 GLY A N 1
ATOM 3609 C CA . GLY A 1 531 ? 37.791 21.102 -35.408 1.00 87.25 531 GLY A CA 1
ATOM 3610 C C . GLY A 1 531 ? 37.761 20.149 -34.210 1.00 87.25 531 GLY A C 1
ATOM 3611 O O . GLY A 1 531 ? 37.165 19.080 -34.279 1.00 87.25 531 GLY A O 1
ATOM 3612 N N . THR A 1 532 ? 38.422 20.519 -33.115 1.00 87.12 532 THR A N 1
ATOM 3613 C CA . THR A 1 532 ? 38.480 19.718 -31.880 1.00 87.12 532 THR A CA 1
ATOM 3614 C C . THR A 1 532 ? 37.727 20.444 -30.770 1.00 87.12 532 THR A C 1
ATOM 3616 O O . THR A 1 532 ? 38.058 21.592 -30.481 1.00 87.12 532 THR A O 1
ATOM 3619 N N . TRP A 1 533 ? 36.759 19.773 -30.141 1.00 87.19 533 TRP A N 1
ATOM 3620 C CA . TRP A 1 533 ? 35.853 20.324 -29.124 1.00 87.19 533 TRP A CA 1
ATOM 3621 C C . TRP A 1 533 ? 36.604 21.036 -27.990 1.00 87.19 533 TRP A C 1
ATOM 3623 O O . TRP A 1 533 ? 36.277 22.169 -27.650 1.00 87.19 533 TRP A O 1
ATOM 3633 N N . ASN A 1 534 ? 37.658 20.403 -27.458 1.00 74.88 534 ASN A N 1
ATOM 3634 C CA . ASN A 1 534 ? 38.424 20.900 -26.305 1.00 74.88 534 ASN A CA 1
ATOM 3635 C C . ASN A 1 534 ? 39.653 21.748 -26.660 1.00 74.88 534 ASN A C 1
ATOM 3637 O O . ASN A 1 534 ? 40.227 22.388 -25.782 1.00 74.88 534 ASN A O 1
ATOM 3641 N N . ALA A 1 535 ? 40.096 21.742 -27.922 1.00 66.69 535 ALA A N 1
ATOM 3642 C CA . ALA A 1 535 ? 41.244 22.539 -28.381 1.00 66.69 535 ALA A CA 1
ATOM 3643 C C . ALA A 1 535 ? 40.815 23.797 -29.158 1.00 66.69 535 ALA A C 1
ATOM 3645 O O . ALA A 1 535 ? 41.649 24.461 -29.780 1.00 66.69 535 ALA A O 1
ATOM 3646 N N . SER A 1 536 ? 39.517 24.103 -29.139 1.00 60.84 536 SER A N 1
ATOM 3647 C CA . SER A 1 536 ? 38.914 25.219 -29.852 1.00 60.84 536 SER A CA 1
ATOM 3648 C C . SER A 1 536 ? 39.384 26.571 -29.318 1.00 60.84 536 SER A C 1
ATOM 3650 O O . SER A 1 536 ? 39.495 26.780 -28.108 1.00 60.84 536 SER A O 1
ATOM 3652 N N . SER A 1 537 ? 39.607 27.523 -30.221 1.00 59.44 537 SER A N 1
ATOM 3653 C CA . SER A 1 537 ? 39.757 28.928 -29.842 1.00 59.44 537 SER A CA 1
ATOM 3654 C C . SER A 1 537 ? 38.384 29.514 -29.496 1.00 59.44 537 SER A C 1
ATOM 3656 O O . SER A 1 537 ? 37.365 29.017 -29.973 1.00 59.44 537 SER A O 1
ATOM 3658 N N . ALA A 1 538 ? 38.330 30.604 -28.723 1.00 56.38 538 ALA A N 1
ATOM 3659 C CA . ALA A 1 538 ? 37.067 31.262 -28.368 1.00 56.38 538 ALA A CA 1
ATOM 3660 C C . ALA A 1 538 ? 36.164 31.569 -29.586 1.00 56.38 538 ALA A C 1
ATOM 3662 O O . ALA A 1 538 ? 34.968 31.708 -29.417 1.00 56.38 538 ALA A O 1
ATOM 3663 N N . ALA A 1 539 ? 36.695 31.646 -30.813 1.00 62.84 539 ALA A N 1
ATOM 3664 C CA . ALA A 1 539 ? 35.922 31.926 -32.025 1.00 62.84 539 ALA A CA 1
ATOM 3665 C C . ALA A 1 539 ? 35.105 30.739 -32.587 1.00 62.84 539 ALA A C 1
ATOM 3667 O O . ALA A 1 539 ? 34.302 30.960 -33.493 1.00 62.84 539 ALA A O 1
ATOM 3668 N N . ASP A 1 540 ? 35.305 29.511 -32.097 1.00 77.25 540 ASP A N 1
ATOM 3669 C CA . ASP A 1 540 ? 34.677 28.311 -32.676 1.00 77.25 540 ASP A CA 1
ATOM 3670 C C . ASP A 1 540 ? 33.256 28.056 -32.126 1.00 77.25 540 ASP A C 1
ATOM 3672 O O . ASP A 1 540 ? 32.387 27.541 -32.840 1.00 77.25 540 ASP A O 1
ATOM 3676 N N . TRP A 1 541 ? 33.007 28.488 -30.884 1.00 82.00 541 TRP A N 1
ATOM 3677 C CA . TRP A 1 541 ? 31.717 28.427 -30.192 1.00 82.00 541 TRP A CA 1
ATOM 3678 C C . TRP A 1 541 ? 30.979 29.777 -30.239 1.00 82.00 541 TRP A C 1
ATOM 3680 O O . TRP A 1 541 ? 31.593 30.838 -30.320 1.00 82.00 541 TRP A O 1
ATOM 3690 N N . SER A 1 542 ? 29.648 29.763 -30.170 1.00 77.75 542 SER A N 1
ATOM 3691 C CA . SER A 1 542 ? 28.806 30.952 -30.008 1.00 77.75 542 SER A CA 1
ATOM 3692 C C . SER A 1 542 ? 27.791 30.744 -28.872 1.00 77.75 542 SER A C 1
ATOM 3694 O O . SER A 1 542 ? 26.937 29.873 -29.019 1.00 77.75 542 SER A O 1
ATOM 3696 N N . PRO A 1 543 ? 27.812 31.562 -27.802 1.00 70.38 543 PRO A N 1
ATOM 3697 C CA . PRO A 1 543 ? 28.736 32.671 -27.597 1.00 70.38 543 PRO A CA 1
ATOM 3698 C C . PRO A 1 543 ? 30.191 32.175 -27.551 1.00 70.38 543 PRO A C 1
ATOM 3700 O O . PRO A 1 543 ? 30.429 31.031 -27.164 1.00 70.38 543 PRO A O 1
ATOM 3703 N N . PRO A 1 544 ? 31.146 33.003 -28.013 1.00 63.78 544 PRO A N 1
ATOM 3704 C CA . PRO A 1 544 ? 32.556 32.667 -27.966 1.00 63.78 544 PRO A CA 1
ATOM 3705 C C . PRO A 1 544 ? 32.914 32.451 -26.510 1.00 63.78 544 PRO A C 1
ATOM 3707 O O . PRO A 1 544 ? 32.916 33.418 -25.745 1.00 63.78 544 PRO A O 1
ATOM 3710 N N . GLY A 1 545 ? 33.104 31.184 -26.131 1.00 54.06 545 GLY A N 1
ATOM 3711 C CA . GLY A 1 545 ? 33.383 30.797 -24.757 1.00 54.06 545 GLY A CA 1
ATOM 3712 C C . GLY A 1 545 ? 34.447 31.734 -24.212 1.00 54.06 545 GLY A C 1
ATOM 3713 O O . GLY A 1 545 ? 35.460 31.993 -24.865 1.00 54.06 545 GLY A O 1
ATOM 3714 N N . ASP A 1 546 ? 34.210 32.296 -23.041 1.00 50.75 546 ASP A N 1
ATOM 3715 C CA . ASP A 1 546 ? 35.094 33.219 -22.326 1.00 50.75 546 ASP A CA 1
ATOM 3716 C C . ASP A 1 546 ? 36.408 32.552 -21.849 1.00 50.75 546 ASP A C 1
ATOM 3718 O O . ASP A 1 546 ? 36.999 32.938 -20.843 1.00 50.75 546 ASP A O 1
ATOM 3722 N N . GLY A 1 547 ? 36.892 31.551 -22.591 1.00 55.03 547 GLY A N 1
ATOM 3723 C CA . GLY A 1 547 ? 37.887 30.567 -22.187 1.00 55.03 547 GLY A CA 1
ATOM 3724 C C . GLY A 1 547 ? 37.279 29.238 -21.725 1.00 55.03 547 GLY A C 1
ATOM 3725 O O . GLY A 1 547 ? 38.045 28.338 -21.391 1.00 55.03 547 GLY A O 1
ATOM 3726 N N . THR A 1 548 ? 35.948 29.096 -21.708 1.00 59.69 548 THR A N 1
ATOM 3727 C CA . THR A 1 548 ? 35.253 27.880 -21.258 1.00 59.69 548 THR A CA 1
ATOM 3728 C C . THR A 1 548 ? 34.645 27.091 -22.425 1.00 59.69 548 THR A C 1
ATOM 3730 O O . THR A 1 548 ? 34.068 27.657 -23.354 1.00 59.69 548 THR A O 1
ATOM 3733 N N . THR A 1 549 ? 34.833 25.769 -22.414 1.00 72.25 549 THR A N 1
ATOM 3734 C CA . THR A 1 549 ? 34.121 24.811 -23.276 1.00 72.25 549 THR A CA 1
ATOM 3735 C C . THR A 1 549 ? 32.717 24.562 -22.713 1.00 72.25 549 THR A C 1
ATOM 3737 O O . THR A 1 549 ? 32.491 24.857 -21.534 1.00 72.25 549 THR A O 1
ATOM 3740 N N . PRO A 1 550 ? 31.771 24.011 -23.501 1.00 83.81 550 PRO A N 1
ATOM 3741 C CA . PRO A 1 550 ? 30.493 23.558 -22.961 1.00 83.81 550 PRO A CA 1
ATOM 3742 C C . PRO A 1 550 ? 30.669 22.704 -21.697 1.00 83.81 550 PRO A C 1
ATOM 3744 O O . PRO A 1 550 ? 31.622 21.937 -21.580 1.00 83.81 550 PRO A O 1
ATOM 3747 N N . SER A 1 551 ? 29.755 22.874 -20.747 1.00 81.44 551 SER A N 1
ATOM 3748 C CA . SER A 1 551 ? 29.734 22.197 -19.447 1.00 81.44 551 SER A CA 1
ATOM 3749 C C . SER A 1 551 ? 28.404 21.472 -19.223 1.00 81.44 551 SER A C 1
ATOM 3751 O O . SER A 1 551 ? 27.505 21.543 -20.060 1.00 81.44 551 SER A O 1
ATOM 3753 N N . GLN A 1 552 ? 28.227 20.844 -18.058 1.00 81.12 552 GLN A N 1
ATOM 3754 C CA . GLN A 1 552 ? 27.035 20.054 -17.724 1.00 81.12 552 GLN A CA 1
ATOM 3755 C C . GLN A 1 552 ? 25.701 20.809 -17.845 1.00 81.12 552 GLN A C 1
ATOM 3757 O O . GLN A 1 552 ? 24.675 20.187 -18.094 1.00 81.12 552 GLN A O 1
ATOM 3762 N N . THR A 1 553 ? 25.694 22.139 -17.730 1.00 79.94 553 THR A N 1
ATOM 3763 C CA . THR A 1 553 ? 24.485 22.964 -17.902 1.00 79.94 553 THR A CA 1
ATOM 3764 C C . THR A 1 553 ? 24.313 23.483 -19.331 1.00 79.94 553 THR A C 1
ATOM 3766 O O . THR A 1 553 ? 23.444 24.306 -19.597 1.00 79.94 553 THR A O 1
ATOM 3769 N N . SER A 1 554 ? 25.153 23.065 -20.276 1.00 86.12 554 SER A N 1
ATOM 3770 C CA . SER A 1 554 ? 25.182 23.646 -21.617 1.00 86.12 554 SER A CA 1
ATOM 3771 C C . SER A 1 554 ? 24.270 22.909 -22.594 1.00 86.12 554 SER A C 1
ATOM 3773 O O . SER A 1 554 ? 24.355 21.692 -22.737 1.00 86.12 554 SER A O 1
ATOM 3775 N N . ASN A 1 555 ? 23.431 23.653 -23.315 1.00 88.81 555 ASN A N 1
ATOM 3776 C CA . ASN A 1 555 ? 22.707 23.148 -24.480 1.00 88.81 555 ASN A CA 1
ATOM 3777 C C . ASN A 1 555 ? 23.597 23.310 -25.708 1.00 88.81 555 ASN A C 1
ATOM 3779 O O . ASN A 1 555 ? 23.878 24.439 -26.109 1.00 88.81 555 ASN A O 1
ATOM 3783 N N . VAL A 1 556 ? 24.052 22.207 -26.293 1.00 92.06 556 VAL A N 1
ATOM 3784 C CA . VAL A 1 556 ? 25.051 22.234 -27.359 1.00 92.06 556 VAL A CA 1
ATOM 3785 C C . VAL A 1 556 ? 24.433 21.962 -28.720 1.00 92.06 556 VAL A C 1
ATOM 3787 O O . VAL A 1 556 ? 23.743 20.964 -28.916 1.00 92.06 556 VAL A O 1
ATOM 3790 N N . VAL A 1 557 ? 24.750 22.811 -29.694 1.00 91.81 557 VAL A N 1
ATOM 3791 C CA . VAL A 1 557 ? 24.434 22.599 -31.107 1.00 91.81 557 VAL A CA 1
ATOM 3792 C C . VAL A 1 557 ? 25.729 22.448 -31.897 1.00 91.81 557 VAL A C 1
ATOM 3794 O O . VAL A 1 557 ? 26.518 23.381 -31.994 1.00 91.81 557 VAL A O 1
ATOM 3797 N N . ILE A 1 558 ? 25.948 21.292 -32.516 1.00 90.88 558 ILE A N 1
ATOM 3798 C CA . ILE A 1 558 ? 27.029 21.062 -33.469 1.00 90.88 558 ILE A CA 1
ATOM 3799 C C . ILE A 1 558 ? 26.545 21.371 -34.884 1.00 90.88 558 ILE A C 1
ATOM 3801 O O . ILE A 1 558 ? 25.810 20.591 -35.493 1.00 90.88 558 ILE A O 1
ATOM 3805 N N . GLY A 1 559 ? 27.012 22.507 -35.409 1.00 78.12 559 GLY A N 1
ATOM 3806 C CA . GLY A 1 559 ? 26.936 22.846 -36.821 1.00 78.12 559 GLY A CA 1
ATOM 3807 C C . GLY A 1 559 ? 25.907 23.910 -37.187 1.00 78.12 559 GLY A C 1
ATOM 3808 O O . GLY A 1 559 ? 24.799 23.595 -37.608 1.00 78.12 559 GLY A O 1
ATOM 3809 N N . ALA A 1 560 ? 26.287 25.184 -37.121 1.00 66.94 560 ALA A N 1
ATOM 3810 C CA . ALA A 1 560 ? 25.438 26.274 -37.613 1.00 66.94 560 ALA A CA 1
ATOM 3811 C C . ALA A 1 560 ? 25.687 26.637 -39.097 1.00 66.94 560 ALA A C 1
ATOM 3813 O O . ALA A 1 560 ? 24.751 27.056 -39.778 1.00 66.94 560 ALA A O 1
ATOM 3814 N N . GLU A 1 561 ? 26.915 26.477 -39.626 1.00 64.44 561 GLU A N 1
ATOM 3815 C CA . GLU A 1 561 ? 27.309 26.973 -40.961 1.00 64.44 561 GLU A CA 1
ATOM 3816 C C . GLU A 1 561 ? 28.434 26.127 -41.622 1.00 64.44 561 GLU A C 1
ATOM 3818 O O . GLU A 1 561 ? 29.602 26.251 -41.270 1.00 64.44 561 GLU A O 1
ATOM 3823 N N . GLY A 1 562 ? 28.131 25.316 -42.651 1.00 65.25 562 GLY A N 1
ATOM 3824 C CA . GLY A 1 562 ? 29.153 24.851 -43.619 1.00 65.25 562 GLY A CA 1
ATOM 3825 C C . GLY A 1 562 ? 29.674 23.401 -43.540 1.00 65.25 562 GLY A C 1
ATOM 3826 O O . GLY A 1 562 ? 30.420 23.014 -44.439 1.00 65.25 562 GLY A O 1
ATOM 3827 N N . GLY A 1 563 ? 29.238 22.585 -42.570 1.00 80.19 563 GLY A N 1
ATOM 3828 C CA . GLY A 1 563 ? 29.555 21.144 -42.458 1.00 80.19 563 GLY A CA 1
ATOM 3829 C C . GLY A 1 563 ? 30.975 20.831 -41.952 1.00 80.19 563 GLY A C 1
ATOM 3830 O O . GLY A 1 563 ? 31.896 21.629 -42.122 1.00 80.19 563 GLY A O 1
ATOM 3831 N N . GLY A 1 564 ? 31.190 19.656 -41.347 1.00 90.31 564 GLY A N 1
ATOM 3832 C CA . GLY A 1 564 ? 32.517 19.240 -40.859 1.00 90.31 564 GLY A CA 1
ATOM 3833 C C . GLY A 1 564 ? 32.509 18.215 -39.721 1.00 90.31 564 GLY A C 1
ATOM 3834 O O . GLY A 1 564 ? 31.457 17.832 -39.221 1.00 90.31 564 GLY A O 1
ATOM 3835 N N . THR A 1 565 ? 33.697 17.769 -39.304 1.00 91.94 565 THR A N 1
ATOM 3836 C CA . THR A 1 565 ? 33.875 16.854 -38.163 1.00 91.94 565 THR A CA 1
ATOM 3837 C C . THR A 1 565 ? 34.351 17.615 -36.932 1.00 91.94 565 THR A C 1
ATOM 3839 O O . THR A 1 565 ? 35.418 18.225 -36.976 1.00 91.94 565 THR A O 1
ATOM 3842 N N . VAL A 1 566 ? 33.592 17.542 -35.842 1.00 92.62 566 VAL A N 1
ATOM 3843 C CA . VAL A 1 566 ? 33.999 17.992 -34.508 1.00 92.62 566 VAL A CA 1
ATOM 3844 C C . VAL A 1 566 ? 34.514 16.785 -33.739 1.00 92.62 566 VAL A C 1
ATOM 3846 O O . VAL A 1 566 ? 33.797 15.799 -33.602 1.00 92.62 566 VAL A O 1
ATOM 3849 N N . THR A 1 567 ? 35.755 16.841 -33.269 1.00 92.88 567 THR A N 1
ATOM 3850 C CA . THR A 1 567 ? 36.402 15.725 -32.571 1.00 92.88 567 THR A CA 1
ATOM 3851 C C . THR A 1 567 ? 36.476 15.993 -31.068 1.00 92.88 567 THR A C 1
ATOM 3853 O O . THR A 1 567 ? 37.012 17.029 -30.672 1.00 92.88 567 THR A O 1
ATOM 3856 N N . LEU A 1 568 ? 35.976 15.079 -30.237 1.00 92.62 568 LEU A N 1
ATOM 3857 C CA . LEU A 1 568 ? 36.182 15.076 -28.788 1.00 92.62 568 LEU A CA 1
ATOM 3858 C C . LEU A 1 568 ? 37.634 14.714 -28.465 1.00 92.62 568 LEU A C 1
ATOM 3860 O O . LEU A 1 568 ? 38.240 13.900 -29.158 1.00 92.62 568 LEU A O 1
ATOM 3864 N N . ALA A 1 569 ? 38.204 15.337 -27.436 1.00 89.50 569 ALA A N 1
ATOM 3865 C CA . ALA A 1 569 ? 39.527 14.969 -26.918 1.00 89.50 569 ALA A CA 1
ATOM 3866 C C . ALA A 1 569 ? 39.462 14.319 -25.523 1.00 89.50 569 ALA A C 1
ATOM 3868 O O . ALA A 1 569 ? 40.496 13.933 -24.980 1.00 89.50 569 ALA A O 1
ATOM 3869 N N . GLN A 1 570 ? 38.267 14.275 -24.937 1.00 90.62 570 GLN A N 1
ATOM 3870 C CA . GLN A 1 570 ? 37.934 13.736 -23.623 1.00 90.62 570 GLN A CA 1
ATOM 3871 C C . GLN A 1 570 ? 36.414 13.524 -23.545 1.00 90.62 570 GLN A C 1
ATOM 3873 O O . GLN A 1 570 ? 35.680 13.997 -24.416 1.00 90.62 570 GLN A O 1
ATOM 3878 N N . ASP A 1 571 ? 35.961 12.858 -22.485 1.00 91.81 571 ASP A N 1
ATOM 3879 C CA . ASP A 1 571 ? 34.538 12.694 -22.197 1.00 91.81 571 ASP A CA 1
ATOM 3880 C C . ASP A 1 571 ? 33.870 14.034 -21.870 1.00 91.81 571 ASP A C 1
ATOM 3882 O O . ASP A 1 571 ? 34.462 14.907 -21.224 1.00 91.81 571 ASP A O 1
ATOM 3886 N N . GLU A 1 572 ? 32.610 14.169 -22.279 1.00 92.94 572 GLU A N 1
ATOM 3887 C CA . GLU A 1 572 ? 31.819 15.385 -22.095 1.00 92.94 572 GLU A CA 1
ATOM 3888 C C . GLU A 1 572 ? 30.520 15.113 -21.340 1.00 92.94 572 GLU A C 1
ATOM 3890 O O . GLU A 1 572 ? 29.803 14.149 -21.620 1.00 92.94 572 GLU A O 1
ATOM 3895 N N . THR A 1 573 ? 30.165 16.030 -20.440 1.00 90.44 573 THR A N 1
ATOM 3896 C CA . THR A 1 573 ? 28.849 16.065 -19.793 1.00 90.44 573 THR A CA 1
ATOM 3897 C C . THR A 1 573 ? 28.185 17.395 -20.108 1.00 90.44 573 THR A C 1
ATOM 3899 O O . THR A 1 573 ? 28.762 18.446 -19.833 1.00 90.44 573 THR A O 1
ATOM 3902 N N . ILE A 1 574 ? 26.974 17.355 -20.665 1.00 91.19 574 ILE A N 1
ATOM 3903 C CA . ILE A 1 574 ? 26.223 18.516 -21.168 1.00 91.19 574 ILE A CA 1
ATOM 3904 C C . ILE A 1 574 ? 24.721 18.382 -20.885 1.00 91.19 574 ILE A C 1
ATOM 3906 O O . ILE A 1 574 ? 24.234 17.300 -20.556 1.00 91.19 574 ILE A O 1
ATOM 3910 N N . ALA A 1 575 ? 23.968 19.474 -21.032 1.00 88.88 575 ALA A N 1
ATOM 3911 C CA . ALA A 1 575 ? 22.523 19.469 -20.808 1.00 88.88 575 ALA A CA 1
ATOM 3912 C C . ALA A 1 575 ? 21.757 18.894 -22.006 1.00 88.88 575 ALA A C 1
ATOM 3914 O O . ALA A 1 575 ? 20.842 18.096 -21.841 1.00 88.88 575 ALA A O 1
ATOM 3915 N N . SER A 1 576 ? 22.122 19.265 -23.231 1.00 92.69 576 SER A N 1
ATOM 3916 C CA . SER A 1 576 ? 21.527 18.694 -24.446 1.00 92.69 576 SER A CA 1
ATOM 3917 C C . SER A 1 576 ? 22.494 18.752 -25.619 1.00 92.69 576 SER A C 1
ATOM 3919 O O . SER A 1 576 ? 23.440 19.540 -25.605 1.00 92.69 576 SER A O 1
ATOM 3921 N N . LEU A 1 577 ? 22.250 17.924 -26.636 1.00 95.81 577 LEU A N 1
ATOM 3922 C CA . LEU A 1 577 ? 23.049 17.881 -27.859 1.00 95.81 577 LEU A CA 1
ATOM 3923 C C . LEU A 1 577 ? 22.155 17.906 -29.101 1.00 95.81 577 LEU A C 1
ATOM 3925 O O . LEU A 1 577 ? 21.230 17.111 -29.237 1.00 95.81 577 LEU A O 1
ATOM 3929 N N . SER A 1 578 ? 22.466 18.764 -30.063 1.00 95.44 578 SER A N 1
ATOM 3930 C CA . SER A 1 578 ? 21.860 18.743 -31.392 1.00 95.44 578 SER A CA 1
ATOM 3931 C C . SER A 1 578 ? 22.944 18.761 -32.456 1.00 95.44 578 SER A C 1
ATOM 3933 O O . SER A 1 578 ? 23.767 19.666 -32.467 1.00 95.44 578 SER A O 1
ATOM 3935 N N . ILE A 1 579 ? 22.967 17.781 -33.355 1.00 95.25 579 ILE A N 1
ATOM 3936 C CA . ILE A 1 579 ? 23.902 17.724 -34.483 1.00 95.25 579 ILE A CA 1
ATOM 3937 C C . ILE A 1 579 ? 23.126 17.980 -35.768 1.00 95.25 579 ILE A C 1
ATOM 3939 O O . ILE A 1 579 ? 22.184 17.256 -36.100 1.00 95.25 579 ILE A O 1
ATOM 3943 N N . THR A 1 580 ? 23.524 19.004 -36.516 1.00 92.88 580 THR A N 1
ATOM 3944 C CA . THR A 1 580 ? 22.831 19.398 -37.744 1.00 92.88 580 THR A CA 1
ATOM 3945 C C . THR A 1 580 ? 23.333 18.637 -38.977 1.00 92.88 580 THR A C 1
ATOM 3947 O O . THR A 1 580 ? 24.337 17.920 -38.966 1.00 92.88 580 THR A O 1
ATOM 3950 N N . SER A 1 581 ? 22.603 18.784 -40.086 1.00 92.19 581 SER A N 1
ATOM 3951 C CA . SER A 1 581 ? 22.904 18.113 -41.353 1.00 92.19 581 SER A CA 1
ATOM 3952 C C . SER A 1 581 ? 24.313 18.440 -41.859 1.00 92.19 581 SER A C 1
ATOM 3954 O O . SER A 1 581 ? 24.636 19.598 -42.119 1.00 92.19 581 SER A O 1
ATOM 3956 N N . GLY A 1 582 ? 25.104 17.405 -42.153 1.00 90.00 582 GLY A N 1
ATOM 3957 C CA . GLY A 1 582 ? 26.441 17.536 -42.737 1.00 90.00 582 GLY A CA 1
ATOM 3958 C C . GLY A 1 582 ? 27.562 17.704 -41.712 1.00 90.00 582 GLY A C 1
ATOM 3959 O O . GLY A 1 582 ? 28.713 17.874 -42.120 1.00 90.00 582 GLY A O 1
ATOM 3960 N N . TYR A 1 583 ? 27.243 17.637 -40.418 1.00 94.12 583 TYR A N 1
ATOM 3961 C CA . TYR A 1 583 ? 28.226 17.590 -39.344 1.00 94.12 583 TYR A CA 1
ATOM 3962 C C . TYR A 1 583 ? 28.359 16.195 -38.744 1.00 94.12 583 TYR A C 1
ATOM 3964 O O . TYR A 1 583 ? 27.400 15.428 -38.708 1.00 94.12 583 TYR A O 1
ATOM 3972 N N . MET A 1 584 ? 29.557 15.885 -38.256 1.00 94.19 584 MET A N 1
ATOM 3973 C CA . MET A 1 584 ? 29.841 14.683 -37.482 1.00 94.19 584 MET A CA 1
ATOM 3974 C C . MET A 1 584 ? 30.461 15.063 -36.140 1.00 94.19 584 MET A C 1
ATOM 3976 O O . MET A 1 584 ? 31.461 15.776 -36.136 1.00 94.19 584 MET A O 1
ATOM 3980 N N . LEU A 1 585 ? 29.928 14.560 -35.028 1.00 95.69 585 LEU A N 1
ATOM 3981 C CA . LEU A 1 585 ? 30.653 14.525 -33.755 1.00 95.69 585 LEU A CA 1
ATOM 3982 C C . LEU A 1 585 ? 31.400 13.189 -33.654 1.00 95.69 585 LEU A C 1
ATOM 3984 O O . LEU A 1 585 ? 30.801 12.135 -33.849 1.00 95.69 585 LEU A O 1
ATOM 3988 N N . SER A 1 586 ? 32.704 13.230 -33.400 1.00 95.12 586 SER A N 1
ATOM 3989 C CA . SER A 1 586 ? 33.590 12.064 -33.404 1.00 95.12 586 SER A CA 1
ATOM 3990 C C . SER A 1 586 ? 34.406 11.991 -32.118 1.00 95.12 586 SER A C 1
ATOM 3992 O O . SER A 1 586 ? 35.051 12.962 -31.757 1.00 95.12 586 SER A O 1
ATOM 3994 N N . GLY A 1 587 ? 34.468 10.829 -31.489 1.00 92.56 587 GLY A N 1
ATOM 3995 C CA . GLY A 1 587 ? 35.226 10.556 -30.270 1.00 92.56 587 GLY A CA 1
ATOM 3996 C C . GLY A 1 587 ? 35.338 9.050 -30.079 1.00 92.56 587 GLY A C 1
ATOM 3997 O O . GLY A 1 587 ? 34.596 8.460 -29.313 1.00 92.56 587 GLY A O 1
ATOM 3998 N N . ALA A 1 588 ? 36.192 8.389 -30.862 1.00 81.19 588 ALA A N 1
ATOM 3999 C CA . ALA A 1 588 ? 36.210 6.926 -30.936 1.00 81.19 588 ALA A CA 1
ATOM 4000 C C . ALA A 1 588 ? 36.643 6.225 -29.631 1.00 81.19 588 ALA A C 1
ATOM 4002 O O . ALA A 1 588 ? 36.515 5.007 -29.551 1.00 81.19 588 ALA A O 1
ATOM 4003 N N . ALA A 1 589 ? 37.190 6.964 -28.663 1.00 90.50 589 ALA A N 1
ATOM 4004 C CA . ALA A 1 589 ? 37.535 6.485 -27.325 1.00 90.50 589 ALA A CA 1
ATOM 4005 C C . ALA A 1 589 ? 36.910 7.368 -26.228 1.00 90.50 589 ALA A C 1
ATOM 4007 O O . ALA A 1 589 ? 37.365 7.342 -25.088 1.00 90.50 589 ALA A O 1
ATOM 4008 N N . GLU A 1 590 ? 35.938 8.202 -26.598 1.00 95.62 590 GLU A N 1
ATOM 4009 C CA . GLU A 1 590 ? 35.383 9.256 -25.762 1.00 95.62 590 GLU A CA 1
ATOM 4010 C C . GLU A 1 590 ? 33.858 9.148 -25.718 1.00 95.62 590 GLU A C 1
ATOM 4012 O O . GLU A 1 590 ? 33.205 8.781 -26.702 1.00 95.62 590 GLU A O 1
ATOM 4017 N N . SER A 1 591 ? 33.296 9.526 -24.577 1.00 94.94 591 SER A N 1
ATOM 4018 C CA . SER A 1 591 ? 31.885 9.345 -24.262 1.00 94.94 591 SER A CA 1
ATOM 4019 C C . SER A 1 591 ? 31.168 10.672 -24.029 1.00 94.94 591 SER A C 1
ATOM 4021 O O . SER A 1 591 ? 31.759 11.665 -23.600 1.00 94.94 591 SER A O 1
ATOM 4023 N N . VAL A 1 592 ? 29.860 10.700 -24.294 1.00 96.06 592 VAL A N 1
ATOM 4024 C CA . VAL A 1 592 ? 29.010 11.876 -24.027 1.00 96.06 592 VAL A CA 1
ATOM 4025 C C . VAL A 1 592 ? 27.879 11.513 -23.077 1.00 96.06 592 VAL A C 1
ATOM 4027 O O . VAL A 1 592 ? 27.092 10.611 -23.356 1.00 96.06 592 VAL A O 1
ATOM 4030 N N . THR A 1 593 ? 27.740 12.271 -21.990 1.00 94.81 593 THR A N 1
ATOM 4031 C CA . THR A 1 593 ? 26.567 12.242 -21.109 1.00 94.81 593 THR A CA 1
ATOM 4032 C C . THR A 1 593 ? 25.717 13.494 -21.325 1.00 94.81 593 THR A C 1
ATOM 4034 O O . THR A 1 593 ? 26.125 14.598 -20.970 1.00 94.81 593 THR A O 1
ATOM 4037 N N . ALA A 1 594 ? 24.520 13.332 -21.888 1.00 93.31 594 ALA A N 1
ATOM 4038 C CA . ALA A 1 594 ? 23.525 14.391 -22.034 1.00 93.31 594 ALA A CA 1
ATOM 4039 C C . ALA A 1 594 ? 22.411 14.207 -20.993 1.00 93.31 594 ALA A C 1
ATOM 4041 O O . ALA A 1 594 ? 21.693 13.209 -21.030 1.00 93.31 594 ALA A O 1
ATOM 4042 N N . THR A 1 595 ? 22.232 15.153 -20.069 1.00 87.19 595 THR A N 1
ATOM 4043 C CA . THR A 1 595 ? 21.181 15.041 -19.034 1.00 87.19 595 THR A CA 1
ATOM 4044 C C . THR A 1 595 ? 19.766 15.244 -19.590 1.00 87.19 595 THR A C 1
ATOM 4046 O O . THR A 1 595 ? 18.799 14.777 -18.996 1.00 87.19 595 THR A O 1
ATOM 4049 N N . GLY A 1 596 ? 19.636 15.888 -20.750 1.00 87.69 596 GLY A N 1
ATOM 4050 C CA . GLY A 1 596 ? 18.393 16.126 -21.480 1.00 87.69 596 GLY A CA 1
ATOM 4051 C C . GLY A 1 596 ? 18.381 15.480 -22.869 1.00 87.69 596 GLY A C 1
ATOM 4052 O O . GLY A 1 596 ? 18.812 14.342 -23.051 1.00 87.69 596 GLY A O 1
ATOM 4053 N N . ASN A 1 597 ? 17.830 16.190 -23.857 1.00 92.56 597 ASN A N 1
ATOM 4054 C CA . ASN A 1 597 ? 17.563 15.636 -25.188 1.00 92.56 597 ASN A CA 1
ATOM 4055 C C . ASN A 1 597 ? 18.801 15.618 -26.098 1.00 92.56 597 ASN A C 1
ATOM 4057 O O . ASN A 1 597 ? 19.637 16.523 -26.073 1.00 92.56 597 ASN A O 1
ATOM 4061 N N . VAL A 1 598 ? 18.849 14.621 -26.978 1.00 97.00 598 VAL A N 1
ATOM 4062 C CA . VAL A 1 598 ? 19.825 14.477 -28.058 1.00 97.00 598 VAL A CA 1
ATOM 4063 C C . VAL A 1 598 ? 19.081 14.446 -29.395 1.00 97.00 598 VAL A C 1
ATOM 4065 O O . VAL A 1 598 ? 18.062 13.774 -29.542 1.00 97.00 598 VAL A O 1
ATOM 4068 N N . SER A 1 599 ? 19.574 15.158 -30.405 1.00 96.94 599 SER A N 1
ATOM 4069 C CA . SER A 1 599 ? 19.009 15.105 -31.757 1.00 96.94 599 SER A CA 1
ATOM 4070 C C . SER A 1 599 ? 20.089 15.019 -32.826 1.00 96.94 599 SER A C 1
ATOM 4072 O O . SER A 1 599 ? 21.025 15.815 -32.839 1.00 96.94 599 SER A O 1
ATOM 4074 N N . LEU A 1 600 ? 19.942 14.072 -33.750 1.00 97.25 600 LEU A N 1
ATOM 4075 C CA . LEU A 1 600 ? 20.751 13.965 -34.961 1.00 97.25 600 LEU A CA 1
ATOM 4076 C C . LEU A 1 600 ? 19.865 14.267 -36.166 1.00 97.25 600 LEU A C 1
ATOM 4078 O O . LEU A 1 600 ? 18.927 13.530 -36.465 1.00 97.25 600 LEU A O 1
ATOM 4082 N N . ALA A 1 601 ? 20.156 15.353 -36.877 1.00 95.31 601 ALA A N 1
ATOM 4083 C CA . ALA A 1 601 ? 19.461 15.672 -38.116 1.00 95.31 601 ALA A CA 1
ATOM 4084 C C . ALA A 1 601 ? 19.854 14.705 -39.246 1.00 95.31 601 ALA A C 1
ATOM 4086 O O . ALA A 1 601 ? 20.916 14.084 -39.223 1.00 95.31 601 ALA A O 1
ATOM 4087 N N . SER A 1 602 ? 19.041 14.653 -40.305 1.00 94.69 602 SER A N 1
ATOM 4088 C CA . SER A 1 602 ? 19.392 13.931 -41.535 1.00 94.69 602 SER A CA 1
ATOM 4089 C C . SER A 1 602 ? 20.764 14.350 -42.063 1.00 94.69 602 SER A C 1
ATOM 4091 O O . SER A 1 602 ? 21.029 15.539 -42.230 1.00 94.69 602 SER A O 1
ATOM 4093 N N . ARG A 1 603 ? 21.623 13.369 -42.376 1.00 92.56 603 ARG A N 1
ATOM 4094 C CA . ARG A 1 603 ? 23.046 13.540 -42.753 1.00 92.56 603 ARG A CA 1
ATOM 4095 C C . ARG A 1 603 ? 23.945 14.118 -41.651 1.00 92.56 603 ARG A C 1
ATOM 4097 O O . ARG A 1 603 ? 25.101 14.427 -41.940 1.00 92.56 603 ARG A O 1
ATOM 4104 N N . GLY A 1 604 ? 23.434 14.312 -40.441 1.00 95.56 604 GLY A N 1
ATOM 4105 C CA . GLY A 1 604 ? 24.244 14.455 -39.237 1.00 95.56 604 GLY A CA 1
ATOM 4106 C C . GLY A 1 604 ? 24.778 13.087 -38.813 1.00 95.56 604 GLY A C 1
ATOM 4107 O O . GLY A 1 604 ? 24.161 12.059 -39.102 1.00 95.56 604 GLY A O 1
ATOM 4108 N N . ALA A 1 605 ? 25.938 13.064 -38.170 1.00 96.00 605 ALA A N 1
ATOM 4109 C CA . ALA A 1 605 ? 26.555 11.832 -37.708 1.00 96.00 605 ALA A CA 1
ATOM 4110 C C . ALA A 1 605 ? 27.133 11.965 -36.297 1.00 96.00 605 ALA A C 1
ATOM 4112 O O . ALA A 1 605 ? 27.581 13.031 -35.877 1.00 96.00 605 ALA A O 1
ATOM 4113 N N . LEU A 1 606 ? 27.151 10.846 -35.588 1.00 96.31 606 LEU A N 1
ATOM 4114 C CA . LEU A 1 606 ? 27.780 10.678 -34.288 1.00 96.31 606 LEU A CA 1
ATOM 4115 C C . LEU A 1 606 ? 28.638 9.414 -34.338 1.00 96.31 606 LEU A C 1
ATOM 4117 O O . LEU A 1 606 ? 28.180 8.395 -34.843 1.00 96.31 606 LEU A O 1
ATOM 4121 N N . SER A 1 607 ? 29.865 9.473 -33.831 1.00 96.94 607 SER A N 1
ATOM 4122 C CA . SER A 1 607 ? 30.750 8.317 -33.677 1.00 96.94 607 SER A CA 1
ATOM 4123 C C . SER A 1 607 ? 31.448 8.403 -32.323 1.00 96.94 607 SER A C 1
ATOM 4125 O O . SER A 1 607 ? 32.414 9.153 -32.225 1.00 96.94 607 SER A O 1
ATOM 4127 N N . LEU A 1 608 ? 30.985 7.670 -31.309 1.00 97.38 608 LEU A N 1
ATOM 4128 C CA . LEU A 1 608 ? 31.518 7.723 -29.934 1.00 97.38 608 LEU A CA 1
ATOM 4129 C C . LEU A 1 608 ? 31.927 6.339 -29.400 1.00 97.38 608 LEU A C 1
ATOM 4131 O O . LEU A 1 608 ? 31.663 5.331 -30.061 1.00 97.38 608 LEU A O 1
ATOM 4135 N N . ASP A 1 609 ? 32.543 6.289 -28.215 1.00 96.69 609 ASP A N 1
ATOM 4136 C CA . ASP A 1 609 ? 32.624 5.054 -27.426 1.00 96.69 609 ASP A CA 1
ATOM 4137 C C . ASP A 1 609 ? 31.272 4.779 -26.747 1.00 96.69 609 ASP A C 1
ATOM 4139 O O . ASP A 1 609 ? 30.464 4.036 -27.312 1.00 96.69 609 ASP A O 1
ATOM 4143 N N . ASP A 1 610 ? 30.959 5.456 -25.635 1.00 94.94 610 ASP A N 1
ATOM 4144 C CA . ASP A 1 610 ? 29.649 5.387 -24.972 1.00 94.94 610 ASP A CA 1
ATOM 4145 C C . ASP A 1 610 ? 28.817 6.668 -25.152 1.00 94.94 610 ASP A C 1
ATOM 4147 O O . ASP A 1 610 ? 29.315 7.774 -25.385 1.00 94.94 610 ASP A O 1
ATOM 4151 N N . MET A 1 611 ? 27.505 6.535 -24.963 1.00 96.19 611 MET A N 1
ATOM 4152 C CA . MET A 1 611 ? 26.604 7.674 -24.826 1.00 96.19 611 MET A CA 1
ATOM 4153 C C . MET A 1 611 ? 25.571 7.419 -23.731 1.00 96.19 611 MET A C 1
ATOM 4155 O O . MET A 1 611 ? 24.908 6.389 -23.739 1.00 96.19 611 MET A O 1
ATOM 4159 N N . ASN A 1 612 ? 25.380 8.371 -22.820 1.00 94.25 612 ASN A N 1
ATOM 4160 C CA . ASN A 1 612 ? 24.323 8.331 -21.810 1.00 94.25 612 ASN A CA 1
ATOM 4161 C C . ASN A 1 612 ? 23.337 9.485 -22.031 1.00 94.25 612 ASN A C 1
ATOM 4163 O O . ASN A 1 612 ? 23.760 10.630 -22.194 1.00 94.25 612 ASN A O 1
ATOM 4167 N N . VAL A 1 613 ? 22.035 9.199 -22.037 1.00 93.12 613 VAL A N 1
ATOM 4168 C CA . VAL A 1 613 ? 20.983 10.181 -22.336 1.00 93.12 613 VAL A CA 1
ATOM 4169 C C . VAL A 1 613 ? 19.897 10.142 -21.262 1.00 93.12 613 VAL A C 1
ATOM 4171 O O . VAL A 1 613 ? 19.291 9.101 -21.008 1.00 93.12 613 VAL A O 1
ATOM 4174 N N . GLY A 1 614 ? 19.639 11.287 -20.628 1.00 84.62 614 GLY A N 1
ATOM 4175 C CA . GLY A 1 614 ? 18.555 11.465 -19.656 1.00 84.62 614 GLY A CA 1
ATOM 4176 C C . GLY A 1 614 ? 17.187 11.747 -20.286 1.00 84.62 614 GLY A C 1
ATOM 4177 O O . GLY A 1 614 ? 16.171 11.343 -19.730 1.00 84.62 614 GLY A O 1
ATOM 4178 N N . GLY A 1 615 ? 17.151 12.405 -21.451 1.00 88.44 615 GLY A N 1
ATOM 4179 C CA . GLY A 1 615 ? 15.922 12.732 -22.182 1.00 88.44 615 GLY A CA 1
ATOM 4180 C C . GLY A 1 615 ? 15.666 11.852 -23.413 1.00 88.44 615 GLY A C 1
ATOM 4181 O O . GLY A 1 615 ? 15.927 10.650 -23.428 1.00 88.44 615 GLY A O 1
ATOM 4182 N N . ALA A 1 616 ? 15.132 12.460 -24.474 1.00 92.31 616 ALA A N 1
ATOM 4183 C CA . ALA A 1 616 ? 14.907 11.801 -25.758 1.00 92.31 616 ALA A CA 1
ATOM 4184 C C . ALA A 1 616 ? 16.117 11.958 -26.691 1.00 92.31 616 ALA A C 1
ATOM 4186 O O . ALA A 1 616 ? 16.523 13.078 -26.992 1.00 92.31 616 ALA A O 1
ATOM 4187 N N . PHE A 1 617 ? 16.636 10.853 -27.217 1.00 97.31 617 PHE A N 1
ATOM 4188 C CA . PHE A 1 617 ? 17.541 10.792 -28.355 1.00 97.31 617 PHE A CA 1
ATOM 4189 C C . PHE A 1 617 ? 16.747 10.488 -29.633 1.00 97.31 617 PHE A C 1
ATOM 4191 O O . PHE A 1 617 ? 16.369 9.350 -29.892 1.00 97.31 617 PHE A O 1
ATOM 4198 N N . THR A 1 618 ? 16.510 11.515 -30.453 1.00 97.50 618 THR A N 1
ATOM 4199 C CA . THR A 1 618 ? 15.909 11.370 -31.790 1.00 97.50 618 THR A CA 1
ATOM 4200 C C . THR A 1 618 ? 16.986 11.338 -32.872 1.00 97.50 618 THR A C 1
ATOM 4202 O O . THR A 1 618 ? 17.692 12.327 -33.072 1.00 97.50 618 THR A O 1
ATOM 4205 N N . ASP A 1 619 ? 17.097 10.226 -33.595 1.00 97.56 619 ASP A N 1
ATOM 4206 C CA . ASP A 1 619 ? 18.074 10.044 -34.668 1.00 97.56 619 ASP A CA 1
ATOM 4207 C C . ASP A 1 619 ? 17.406 9.981 -36.049 1.00 97.56 619 ASP A C 1
ATOM 4209 O O . ASP A 1 619 ? 16.670 9.044 -36.360 1.00 97.56 619 ASP A O 1
ATOM 4213 N N . SER A 1 620 ? 17.699 10.972 -36.891 1.00 97.44 620 SER A N 1
ATOM 4214 C CA . SER A 1 620 ? 17.407 10.983 -38.331 1.00 97.44 620 SER A CA 1
ATOM 4215 C C . SER A 1 620 ? 18.674 10.879 -39.189 1.00 97.44 620 SER A C 1
ATOM 4217 O O . SER A 1 620 ? 18.600 11.003 -40.411 1.00 97.44 620 SER A O 1
ATOM 4219 N N . GLY A 1 621 ? 19.843 10.733 -38.564 1.00 96.75 621 GLY A N 1
ATOM 4220 C CA . GLY A 1 621 ? 21.161 10.708 -39.183 1.00 96.75 621 GLY A CA 1
ATOM 4221 C C . GLY A 1 621 ? 21.832 9.339 -39.058 1.00 96.75 621 GLY A C 1
ATOM 4222 O O . GLY A 1 621 ? 21.256 8.318 -39.421 1.00 96.75 621 GLY A O 1
ATOM 4223 N N . SER A 1 622 ? 23.093 9.326 -38.624 1.00 96.50 622 SER A N 1
ATOM 4224 C CA . SER A 1 622 ? 23.866 8.097 -38.419 1.00 96.50 622 SER A CA 1
ATOM 4225 C C . SER A 1 622 ? 24.627 8.141 -37.099 1.00 96.50 622 SER A C 1
ATOM 4227 O O . SER A 1 622 ? 25.637 8.838 -36.998 1.00 96.50 622 SER A O 1
ATOM 4229 N N . ALA A 1 623 ? 24.207 7.342 -36.125 1.00 97.44 623 ALA A N 1
ATOM 4230 C CA . ALA A 1 623 ? 24.948 7.077 -34.901 1.00 97.44 623 ALA A CA 1
ATOM 4231 C C . ALA A 1 623 ? 25.807 5.806 -35.030 1.00 97.44 623 ALA A C 1
ATOM 4233 O O . ALA A 1 623 ? 25.351 4.757 -35.488 1.00 97.44 623 ALA A O 1
ATOM 4234 N N . ALA A 1 624 ? 27.062 5.888 -34.605 1.00 97.31 624 ALA A N 1
ATOM 4235 C CA . ALA A 1 624 ? 27.968 4.761 -34.463 1.00 97.31 624 ALA A CA 1
ATOM 4236 C C . ALA A 1 624 ? 28.568 4.763 -33.055 1.00 97.31 624 ALA A C 1
ATOM 4238 O O . ALA A 1 624 ? 29.065 5.794 -32.604 1.00 97.31 624 ALA A O 1
ATOM 4239 N N . LEU A 1 625 ? 28.517 3.626 -32.366 1.00 96.62 625 LEU A N 1
ATOM 4240 C CA . LEU A 1 625 ? 29.052 3.479 -31.012 1.00 96.62 625 LEU A CA 1
ATOM 4241 C C . LEU A 1 625 ? 29.964 2.258 -30.939 1.00 96.62 625 LEU A C 1
ATOM 4243 O O . LEU A 1 625 ? 29.659 1.219 -31.530 1.00 96.62 625 LEU A O 1
ATOM 4247 N N . ALA A 1 626 ? 31.094 2.385 -30.248 1.00 95.31 626 ALA A N 1
ATOM 4248 C CA . ALA A 1 626 ? 31.959 1.246 -29.941 1.00 95.31 626 ALA A CA 1
ATOM 4249 C C . ALA A 1 626 ? 31.535 0.551 -28.634 1.00 95.31 626 ALA A C 1
ATOM 4251 O O . ALA A 1 626 ? 31.537 -0.682 -28.579 1.00 95.31 626 ALA A O 1
ATOM 4252 N N . GLY A 1 627 ? 31.123 1.339 -27.640 1.00 95.12 627 GLY A N 1
ATOM 4253 C CA . GLY A 1 627 ? 30.608 0.938 -26.338 1.00 95.12 627 GLY A CA 1
ATOM 4254 C C . GLY A 1 627 ? 29.079 0.877 -26.309 1.00 95.12 627 GLY A C 1
ATOM 4255 O O . GLY A 1 627 ? 28.473 0.123 -27.067 1.00 95.12 627 GLY A O 1
ATOM 4256 N N . VAL A 1 628 ? 28.428 1.605 -25.404 1.00 94.44 628 VAL A N 1
ATOM 4257 C CA . VAL A 1 628 ? 27.003 1.449 -25.075 1.00 94.44 628 VAL A CA 1
ATOM 4258 C C . VAL A 1 628 ? 26.236 2.771 -25.159 1.00 94.44 628 VAL A C 1
ATOM 4260 O O . VAL A 1 628 ? 26.634 3.778 -24.580 1.00 94.44 628 VAL A O 1
ATOM 4263 N N . LEU A 1 629 ? 25.072 2.750 -25.815 1.00 97.19 629 LEU A N 1
ATOM 4264 C CA . LEU A 1 629 ? 24.024 3.757 -25.651 1.00 97.19 629 LEU A CA 1
ATOM 4265 C C . LEU A 1 629 ? 23.157 3.405 -24.441 1.00 97.19 629 LEU A C 1
ATOM 4267 O O . LEU A 1 629 ? 22.397 2.437 -24.479 1.00 97.19 629 LEU A O 1
ATOM 4271 N N . THR A 1 630 ? 23.228 4.218 -23.396 1.00 94.81 630 THR A N 1
ATOM 4272 C CA . THR A 1 630 ? 22.366 4.117 -22.219 1.00 94.81 630 THR A CA 1
ATOM 4273 C C . THR A 1 630 ? 21.267 5.174 -22.273 1.00 94.81 630 THR A C 1
ATOM 4275 O O . THR A 1 630 ? 21.556 6.366 -22.379 1.00 94.81 630 THR A O 1
ATOM 4278 N N . ILE A 1 631 ? 20.005 4.746 -22.187 1.00 92.38 631 ILE A N 1
ATOM 4279 C CA . ILE A 1 631 ? 18.851 5.639 -22.012 1.00 92.38 631 ILE A CA 1
ATOM 4280 C C . ILE A 1 631 ? 18.314 5.461 -20.591 1.00 92.38 631 ILE A C 1
ATOM 4282 O O . ILE A 1 631 ? 17.863 4.373 -20.223 1.00 92.38 631 ILE A O 1
ATOM 4286 N N . ASN A 1 632 ? 18.356 6.529 -19.795 1.00 84.56 632 ASN A N 1
ATOM 4287 C CA . ASN A 1 632 ? 17.907 6.499 -18.401 1.00 84.56 632 ASN A CA 1
ATOM 4288 C C . ASN A 1 632 ? 16.381 6.334 -18.289 1.00 84.56 632 ASN A C 1
ATOM 4290 O O . ASN A 1 632 ? 15.637 6.518 -19.257 1.00 84.56 632 ASN A O 1
ATOM 4294 N N . ALA A 1 633 ? 15.904 5.986 -17.091 1.00 80.44 633 ALA A N 1
ATOM 4295 C CA . ALA A 1 633 ? 14.475 5.836 -16.819 1.00 80.44 633 ALA A CA 1
ATOM 4296 C C . ALA A 1 633 ? 13.703 7.120 -17.188 1.00 80.44 633 ALA A C 1
ATOM 4298 O O . ALA A 1 633 ? 14.095 8.218 -16.801 1.00 80.44 633 ALA A O 1
ATOM 4299 N N . GLY A 1 634 ? 12.621 6.981 -17.961 1.00 78.00 634 GLY A N 1
ATOM 4300 C CA . GLY A 1 634 ? 11.833 8.106 -18.491 1.00 78.00 634 GLY A CA 1
ATOM 4301 C C . GLY A 1 634 ? 12.333 8.690 -19.824 1.00 78.00 634 GLY A C 1
ATOM 4302 O O . GLY A 1 634 ? 11.582 9.412 -20.480 1.00 78.00 634 GLY A O 1
ATOM 4303 N N . GLY A 1 635 ? 13.548 8.343 -20.263 1.00 85.19 635 GLY A N 1
ATOM 4304 C CA . GLY A 1 635 ? 14.113 8.738 -21.557 1.00 85.19 635 GLY A CA 1
ATOM 4305 C C . GLY A 1 635 ? 13.645 7.872 -22.735 1.00 85.19 635 GLY A C 1
ATOM 4306 O O . GLY A 1 635 ? 12.982 6.843 -22.564 1.00 85.19 635 GLY A O 1
ATOM 4307 N N . GLN A 1 636 ? 14.003 8.279 -23.959 1.00 91.94 636 GLN A N 1
ATOM 4308 C CA . GLN A 1 636 ? 13.648 7.553 -25.190 1.00 91.94 636 GLN A CA 1
ATOM 4309 C C . GLN A 1 636 ? 14.792 7.550 -26.215 1.00 91.94 636 GLN A C 1
ATOM 4311 O O . GLN A 1 636 ? 15.440 8.569 -26.396 1.00 91.94 636 GLN A O 1
ATOM 4316 N N . PHE A 1 637 ? 14.991 6.463 -26.958 1.00 97.50 637 PHE A N 1
ATOM 4317 C CA . PHE A 1 637 ? 15.753 6.421 -28.206 1.00 97.50 637 PHE A CA 1
ATOM 4318 C C . PHE A 1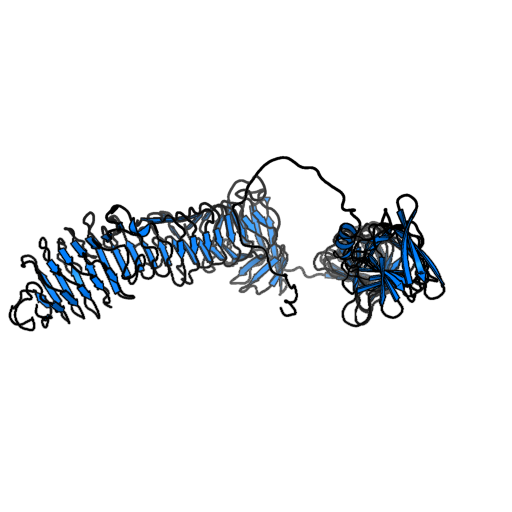 637 ? 14.810 6.159 -29.382 1.00 97.50 637 PHE A C 1
ATOM 4320 O O . PHE A 1 637 ? 14.112 5.144 -29.420 1.00 97.50 637 PHE A O 1
ATOM 4327 N N . ILE A 1 638 ? 14.786 7.077 -30.347 1.00 97.44 638 ILE A N 1
ATOM 4328 C CA . ILE A 1 638 ? 13.829 7.087 -31.454 1.00 97.44 638 ILE A CA 1
ATOM 4329 C C . ILE A 1 638 ? 14.581 7.176 -32.781 1.00 97.44 638 ILE A C 1
ATOM 4331 O O . ILE A 1 638 ? 15.100 8.234 -33.139 1.00 97.44 638 ILE A O 1
ATOM 4335 N N . LEU A 1 639 ? 14.546 6.100 -33.566 1.00 98.06 639 LEU A N 1
ATOM 4336 C CA . LEU A 1 639 ? 14.957 6.135 -34.969 1.00 98.06 639 LEU A CA 1
ATOM 4337 C C . LEU A 1 639 ? 13.839 6.763 -35.815 1.00 98.06 639 LEU A C 1
ATOM 4339 O O . LEU A 1 639 ? 12.768 6.177 -35.994 1.00 98.06 639 LEU A O 1
ATOM 4343 N N . SER A 1 640 ? 14.098 7.959 -36.339 1.00 96.56 640 SER A N 1
ATOM 4344 C CA . SER A 1 640 ? 13.233 8.724 -37.247 1.00 96.56 640 SER A CA 1
ATOM 4345 C C . SER A 1 640 ? 13.933 8.891 -38.594 1.00 96.56 640 SER A C 1
ATOM 4347 O O . SER A 1 640 ? 14.351 9.990 -38.946 1.00 96.56 640 SER A O 1
ATOM 4349 N N . ASP A 1 641 ? 14.105 7.779 -39.309 1.00 96.94 641 ASP A N 1
ATOM 4350 C CA . ASP A 1 641 ? 14.920 7.642 -40.531 1.00 96.94 641 ASP A CA 1
ATOM 4351 C C . ASP A 1 641 ? 16.445 7.552 -40.308 1.00 96.94 641 ASP A C 1
ATOM 4353 O O . ASP A 1 641 ? 17.218 7.565 -41.267 1.00 96.94 641 ASP A O 1
ATOM 4357 N N . GLY A 1 642 ? 16.878 7.445 -39.045 1.00 97.62 642 GLY A N 1
ATOM 4358 C CA . GLY A 1 642 ? 18.282 7.298 -38.657 1.00 97.62 642 GLY A CA 1
ATOM 4359 C C . GLY A 1 642 ? 18.782 5.854 -38.564 1.00 97.62 642 GLY A C 1
ATOM 4360 O O . GLY A 1 642 ? 18.055 4.885 -38.818 1.00 97.62 642 GLY A O 1
ATOM 4361 N N . SER A 1 643 ? 20.043 5.699 -38.159 1.00 97.69 643 SER A N 1
ATOM 4362 C CA . SER A 1 643 ? 20.691 4.394 -38.022 1.00 97.69 643 SER A CA 1
ATOM 4363 C C . SER A 1 643 ? 21.645 4.328 -36.839 1.00 97.69 643 SER A C 1
ATOM 4365 O O . SER A 1 643 ? 22.492 5.208 -36.703 1.00 97.69 643 SER A O 1
ATOM 4367 N N . LEU A 1 644 ? 21.616 3.218 -36.100 1.00 98.06 644 LEU A N 1
ATOM 4368 C CA . LEU A 1 644 ? 22.626 2.861 -35.106 1.00 98.06 644 LEU A CA 1
ATOM 4369 C C . LEU A 1 644 ? 23.525 1.731 -35.627 1.00 98.06 644 LEU A C 1
ATOM 4371 O O . LEU A 1 644 ? 23.039 0.680 -36.054 1.00 98.06 644 LEU A O 1
ATOM 4375 N N . THR A 1 645 ? 24.841 1.939 -35.585 1.00 97.62 645 THR A N 1
ATOM 4376 C CA . THR A 1 645 ? 25.847 0.938 -35.966 1.00 97.62 645 THR A CA 1
ATOM 4377 C C . THR A 1 645 ? 26.831 0.661 -34.832 1.00 97.62 645 THR A C 1
ATOM 4379 O O . THR A 1 645 ? 27.477 1.581 -34.343 1.00 97.62 645 THR A O 1
ATOM 4382 N N . GLY A 1 646 ? 27.039 -0.614 -34.508 1.00 94.69 646 GLY A N 1
ATOM 4383 C CA . GLY A 1 646 ? 27.959 -1.027 -33.449 1.00 94.69 646 GLY A CA 1
ATOM 4384 C C . GLY A 1 646 ? 27.382 -0.844 -32.044 1.00 94.69 646 GLY A C 1
ATOM 4385 O O . GLY A 1 646 ? 26.287 -0.307 -31.872 1.00 94.69 646 GLY A O 1
ATOM 4386 N N . GLY A 1 647 ? 28.149 -1.301 -31.055 1.00 93.50 647 GLY A N 1
ATOM 4387 C CA . GLY A 1 647 ? 27.871 -1.081 -29.642 1.00 93.50 647 GLY A CA 1
ATOM 4388 C C . GLY A 1 647 ? 26.647 -1.817 -29.096 1.00 93.50 647 GLY A C 1
ATOM 4389 O O . GLY A 1 647 ? 26.010 -2.623 -29.777 1.00 93.50 647 GLY A O 1
ATOM 4390 N N . GLY A 1 648 ? 26.339 -1.552 -27.828 1.00 93.94 648 GLY A N 1
ATOM 4391 C CA . GLY A 1 648 ? 25.142 -2.040 -27.151 1.00 93.94 648 GLY A CA 1
ATOM 4392 C C . GLY A 1 648 ? 24.105 -0.945 -26.903 1.00 93.94 648 GLY A C 1
ATOM 4393 O O . GLY A 1 648 ? 24.450 0.229 -26.825 1.00 93.94 648 GLY A O 1
ATOM 4394 N N . ILE A 1 649 ? 22.842 -1.321 -26.720 1.00 97.44 649 ILE A N 1
ATOM 4395 C CA . ILE A 1 649 ? 21.801 -0.462 -26.142 1.00 97.44 649 ILE A CA 1
ATOM 4396 C C . ILE A 1 649 ? 21.392 -1.003 -24.770 1.00 97.44 649 ILE A C 1
ATOM 4398 O O . ILE A 1 649 ? 21.236 -2.216 -24.604 1.00 97.44 649 ILE A O 1
ATOM 4402 N N . ASN A 1 650 ? 21.255 -0.114 -23.786 1.00 92.31 650 ASN A N 1
ATOM 4403 C CA . ASN A 1 650 ? 20.945 -0.456 -22.399 1.00 92.31 650 ASN A CA 1
ATOM 4404 C C . ASN A 1 650 ? 19.994 0.565 -21.755 1.00 92.31 650 ASN A C 1
ATOM 4406 O O . ASN A 1 650 ? 20.076 1.761 -22.032 1.00 92.31 650 ASN A O 1
ATOM 4410 N N . GLY A 1 651 ? 19.153 0.108 -20.832 1.00 86.06 651 GLY A N 1
ATOM 4411 C CA . GLY A 1 651 ? 18.326 0.955 -19.975 1.00 86.06 651 GLY A CA 1
ATOM 4412 C C . GLY A 1 651 ? 16.836 0.633 -20.050 1.00 86.06 651 GLY A C 1
ATOM 4413 O O . GLY A 1 651 ? 16.372 -0.090 -20.928 1.00 86.06 651 GLY A O 1
ATOM 4414 N N . SER A 1 652 ? 16.077 1.184 -19.101 1.00 80.88 652 SER A N 1
ATOM 4415 C CA . SER A 1 652 ? 14.624 0.990 -18.986 1.00 80.88 652 SER A CA 1
ATOM 4416 C C . SER A 1 652 ? 13.797 2.042 -19.737 1.00 80.88 652 SER A C 1
ATOM 4418 O O . SER A 1 652 ? 12.567 2.018 -19.668 1.00 80.88 652 SER A O 1
ATOM 4420 N N . GLY A 1 653 ? 14.452 2.975 -20.438 1.00 84.00 653 GLY A N 1
ATOM 4421 C CA . GLY A 1 653 ? 13.793 3.920 -21.339 1.00 84.00 653 GLY A CA 1
ATOM 4422 C C . GLY A 1 653 ? 13.155 3.246 -22.562 1.00 84.00 653 GLY A C 1
ATOM 4423 O O . GLY A 1 653 ? 13.276 2.042 -22.785 1.00 84.00 653 GLY A O 1
ATOM 4424 N N . VAL A 1 654 ? 12.459 4.031 -23.386 1.00 88.81 654 VAL A N 1
ATOM 4425 C CA . VAL A 1 654 ? 11.787 3.517 -24.595 1.00 88.81 654 VAL A CA 1
ATOM 4426 C C . VAL A 1 654 ? 12.764 3.470 -25.766 1.00 88.81 654 VAL A C 1
ATOM 4428 O O . VAL A 1 654 ? 13.285 4.509 -26.142 1.00 88.81 654 VAL A O 1
ATOM 4431 N N . PHE A 1 655 ? 12.949 2.321 -26.417 1.00 97.44 655 PHE A N 1
ATOM 4432 C CA . PHE A 1 655 ? 13.731 2.211 -27.655 1.00 97.44 655 PHE A CA 1
ATOM 4433 C C . PHE A 1 655 ? 12.812 1.842 -28.814 1.00 97.44 655 PHE A C 1
ATOM 4435 O O . PHE A 1 655 ? 12.104 0.836 -28.745 1.00 97.44 655 PHE A O 1
ATOM 4442 N N . MET A 1 656 ? 12.797 2.636 -29.884 1.00 97.62 656 MET A N 1
ATOM 4443 C CA . MET A 1 656 ? 11.871 2.392 -30.987 1.00 97.62 656 MET A CA 1
ATOM 4444 C C . MET A 1 656 ? 12.326 2.934 -32.340 1.00 97.62 656 MET A C 1
ATOM 4446 O O . MET A 1 656 ? 13.056 3.917 -32.439 1.00 97.62 656 MET A O 1
ATOM 4450 N N . THR A 1 657 ? 11.789 2.343 -33.408 1.00 98.00 657 THR A N 1
ATOM 4451 C CA . THR A 1 657 ? 11.624 3.055 -34.685 1.00 98.00 657 THR A CA 1
ATOM 4452 C C . THR A 1 657 ? 10.271 3.757 -34.694 1.00 98.00 657 THR A C 1
ATOM 4454 O O . THR A 1 657 ? 9.256 3.146 -34.352 1.00 98.00 657 THR A O 1
ATOM 4457 N N . SER A 1 658 ? 10.252 5.040 -35.052 1.00 95.19 658 SER A N 1
ATOM 4458 C CA . SER A 1 658 ? 9.041 5.866 -35.029 1.00 95.19 658 SER A CA 1
ATOM 4459 C C . SER A 1 658 ? 7.997 5.390 -36.057 1.00 95.19 658 SER A C 1
ATOM 4461 O O . SER A 1 658 ? 8.377 5.003 -37.167 1.00 95.19 658 SER A O 1
ATOM 4463 N N . PRO A 1 659 ? 6.684 5.422 -35.750 1.00 92.56 659 PRO A N 1
ATOM 4464 C CA . PRO A 1 659 ? 5.639 5.117 -36.726 1.00 92.56 659 PRO A CA 1
ATOM 4465 C C . PRO A 1 659 ? 5.766 5.956 -38.006 1.00 92.56 659 PRO A C 1
ATOM 4467 O O . PRO A 1 659 ? 5.817 7.183 -37.959 1.00 92.56 659 PRO A O 1
ATOM 4470 N N . GLY A 1 660 ? 5.757 5.300 -39.166 1.00 92.06 660 GLY A N 1
ATOM 4471 C CA . GLY A 1 660 ? 5.911 5.938 -40.478 1.00 92.06 660 GLY A CA 1
ATOM 4472 C C . GLY A 1 660 ? 7.356 6.184 -40.919 1.00 92.06 660 GLY A C 1
ATOM 4473 O O . GLY A 1 660 ? 7.546 6.650 -42.041 1.00 92.06 660 GLY A O 1
ATOM 4474 N N . ALA A 1 661 ? 8.348 5.869 -40.081 1.00 96.19 661 ALA A N 1
ATOM 4475 C CA . ALA A 1 661 ? 9.767 6.049 -40.375 1.00 96.19 661 ALA A CA 1
ATOM 4476 C C . ALA A 1 661 ? 10.472 4.725 -40.722 1.00 96.19 661 ALA A C 1
ATOM 4478 O O . ALA A 1 661 ? 9.954 3.630 -40.476 1.00 96.19 661 ALA A O 1
ATOM 4479 N N . THR A 1 662 ? 11.682 4.836 -41.279 1.00 97.00 662 THR A N 1
ATOM 4480 C CA . THR A 1 662 ? 12.570 3.702 -41.579 1.00 97.00 662 THR A CA 1
ATOM 4481 C C . THR A 1 662 ? 13.874 3.785 -40.784 1.00 97.00 662 THR A C 1
ATOM 4483 O O . THR A 1 662 ? 14.797 4.480 -41.184 1.00 97.00 662 THR A O 1
ATOM 4486 N N . GLY A 1 663 ? 13.987 3.058 -39.675 1.00 98.06 663 GLY A N 1
ATOM 4487 C CA . GLY A 1 663 ? 15.215 2.996 -38.869 1.00 98.06 663 GLY A CA 1
ATOM 4488 C C . GLY A 1 663 ? 16.176 1.901 -39.336 1.00 98.06 663 GLY A C 1
ATOM 4489 O O . GLY A 1 663 ? 15.774 0.996 -40.068 1.00 98.06 663 GLY A O 1
ATOM 4490 N N . ALA A 1 664 ? 17.433 1.929 -38.885 1.00 98.31 664 ALA A N 1
ATOM 4491 C CA . ALA A 1 664 ? 18.365 0.815 -39.071 1.00 98.31 664 ALA A CA 1
ATOM 4492 C C . ALA A 1 664 ? 19.191 0.485 -37.815 1.00 98.31 664 ALA A C 1
ATOM 4494 O O . ALA A 1 664 ? 19.704 1.382 -37.152 1.00 98.31 664 ALA A O 1
ATOM 4495 N N . LEU A 1 665 ? 19.373 -0.808 -37.540 1.00 98.50 665 LEU A N 1
ATOM 4496 C CA . LEU A 1 665 ? 20.307 -1.352 -36.555 1.00 98.50 665 LEU A CA 1
ATOM 4497 C C . LEU A 1 665 ? 21.325 -2.245 -37.272 1.00 98.50 665 LEU A C 1
ATOM 4499 O O . LEU A 1 665 ? 20.962 -3.112 -38.073 1.00 98.50 665 LEU A O 1
ATOM 4503 N N . LYS A 1 666 ? 22.615 -2.056 -36.996 1.00 98.31 666 LYS A N 1
ATOM 4504 C CA . LYS A 1 666 ? 23.682 -2.847 -37.617 1.00 98.31 666 LYS A CA 1
ATOM 4505 C C . LYS A 1 666 ? 24.758 -3.217 -36.612 1.00 98.31 666 LYS A C 1
ATOM 4507 O O . LYS A 1 666 ? 25.414 -2.331 -36.081 1.00 98.31 666 LYS A O 1
ATOM 4512 N N . ASN A 1 667 ? 25.028 -4.511 -36.446 1.00 97.88 667 ASN A N 1
ATOM 4513 C CA . ASN A 1 667 ? 26.026 -4.997 -35.483 1.00 97.88 667 ASN A CA 1
ATOM 4514 C C . ASN A 1 667 ? 25.775 -4.498 -34.041 1.00 97.88 667 ASN A C 1
ATOM 4516 O O . ASN A 1 667 ? 26.711 -4.039 -33.394 1.00 97.88 667 ASN A O 1
ATOM 4520 N N . VAL A 1 668 ? 24.517 -4.508 -33.589 1.00 98.25 668 VAL A N 1
ATOM 4521 C CA . VAL A 1 668 ? 24.094 -3.948 -32.292 1.00 98.25 668 VAL A CA 1
ATOM 4522 C C . VAL A 1 668 ? 23.824 -5.070 -31.292 1.00 98.25 668 VAL A C 1
ATOM 4524 O O . VAL A 1 668 ? 23.201 -6.073 -31.644 1.00 98.25 668 VAL A O 1
ATOM 4527 N N . THR A 1 669 ? 24.231 -4.871 -30.040 1.00 98.06 669 THR A N 1
ATOM 4528 C CA . THR A 1 669 ? 23.816 -5.691 -28.893 1.00 98.06 669 THR A CA 1
ATOM 4529 C C . THR A 1 669 ? 22.630 -5.040 -28.176 1.00 98.06 669 THR A C 1
ATOM 4531 O O . THR A 1 669 ? 22.657 -3.848 -27.889 1.00 98.06 669 THR A O 1
ATOM 4534 N N . ILE A 1 670 ? 21.589 -5.795 -27.844 1.00 98.00 670 ILE A N 1
ATOM 4535 C CA . ILE A 1 670 ? 20.460 -5.351 -27.018 1.00 98.00 670 ILE A CA 1
ATOM 4536 C C . ILE A 1 670 ? 20.608 -6.031 -25.660 1.00 98.00 670 ILE A C 1
ATOM 4538 O O . ILE A 1 670 ? 20.477 -7.248 -25.567 1.00 98.00 670 ILE A O 1
ATOM 4542 N N . TYR A 1 671 ? 20.923 -5.274 -24.609 1.00 96.56 671 TYR A N 1
ATOM 4543 C CA . TYR A 1 671 ? 21.188 -5.865 -23.296 1.00 96.56 671 TYR A CA 1
ATOM 4544 C C . TYR A 1 671 ? 19.913 -6.291 -22.557 1.00 96.56 671 TYR A C 1
ATOM 4546 O O . TYR A 1 671 ? 18.816 -5.769 -22.782 1.00 96.56 671 TYR A O 1
ATOM 4554 N N . ARG A 1 672 ? 20.077 -7.224 -21.609 1.00 92.88 672 ARG A N 1
ATOM 4555 C CA . ARG A 1 672 ? 19.004 -7.720 -20.730 1.00 92.88 672 ARG A CA 1
ATOM 4556 C C . ARG A 1 672 ? 18.223 -6.575 -20.081 1.00 92.88 672 ARG A C 1
ATOM 4558 O O . ARG A 1 672 ? 18.807 -5.620 -19.582 1.00 92.88 672 ARG A O 1
ATOM 4565 N N . GLY A 1 673 ? 16.897 -6.708 -20.043 1.00 89.81 673 GLY A N 1
ATOM 4566 C CA . GLY A 1 673 ? 15.997 -5.690 -19.489 1.00 89.81 673 GLY A CA 1
ATOM 4567 C C . GLY A 1 673 ? 15.650 -4.550 -20.455 1.00 89.81 673 GLY A C 1
ATOM 4568 O O . GLY A 1 673 ? 14.787 -3.743 -20.125 1.00 89.81 673 GLY A O 1
ATOM 4569 N N . THR A 1 674 ? 16.255 -4.516 -21.648 1.00 94.81 674 THR A N 1
ATOM 4570 C CA . THR A 1 674 ? 15.943 -3.547 -22.709 1.00 94.81 674 THR A CA 1
ATOM 4571 C C . THR A 1 674 ? 15.012 -4.177 -23.747 1.00 94.81 674 THR A C 1
ATOM 4573 O O . THR A 1 674 ? 15.155 -5.351 -24.089 1.00 94.81 674 THR A O 1
ATOM 4576 N N . THR A 1 675 ? 14.054 -3.406 -24.270 1.00 96.31 675 THR A N 1
ATOM 4577 C CA . THR A 1 675 ? 13.200 -3.816 -25.399 1.00 96.31 675 THR A CA 1
ATOM 4578 C C . THR A 1 675 ? 13.299 -2.806 -26.532 1.00 96.31 675 THR A C 1
ATOM 4580 O O . THR A 1 675 ? 12.958 -1.638 -26.342 1.00 96.31 675 THR A O 1
ATOM 4583 N N . PHE A 1 676 ? 13.702 -3.253 -27.724 1.00 98.06 676 PHE A N 1
ATOM 4584 C CA . PHE A 1 676 ? 13.639 -2.434 -28.935 1.00 98.06 676 PHE A CA 1
ATOM 4585 C C . PHE A 1 676 ? 12.335 -2.686 -29.694 1.00 98.06 676 PHE A C 1
ATOM 4587 O O . PHE A 1 676 ? 12.032 -3.818 -30.058 1.00 98.06 676 PHE A O 1
ATOM 4594 N N . THR A 1 677 ? 11.576 -1.631 -29.985 1.00 96.69 677 THR A N 1
ATOM 4595 C CA . THR A 1 677 ? 10.268 -1.735 -30.645 1.00 96.69 677 THR A CA 1
ATOM 4596 C C . THR A 1 677 ? 10.311 -1.288 -32.109 1.00 96.69 677 THR A C 1
ATOM 4598 O O . THR A 1 677 ? 10.471 -0.105 -32.422 1.00 96.69 677 THR A O 1
ATOM 4601 N N . ALA A 1 678 ? 10.063 -2.219 -33.027 1.00 95.00 678 ALA A N 1
ATOM 4602 C CA . ALA A 1 678 ? 9.612 -1.912 -34.380 1.00 95.00 678 ALA A CA 1
ATOM 4603 C C . ALA A 1 678 ? 8.112 -1.567 -34.331 1.00 95.00 678 ALA A C 1
ATOM 4605 O O . ALA A 1 678 ? 7.247 -2.447 -34.278 1.00 95.00 678 ALA A O 1
ATOM 4606 N N . SER A 1 679 ? 7.805 -0.268 -34.277 1.00 93.75 679 SER A N 1
ATOM 4607 C CA . SER A 1 679 ? 6.434 0.235 -34.120 1.00 93.75 679 SER A CA 1
ATOM 4608 C C . SER A 1 679 ? 5.522 -0.141 -35.288 1.00 93.75 679 SER A C 1
ATOM 4610 O O . SER A 1 679 ? 5.974 -0.451 -36.392 1.00 93.75 679 SER A O 1
ATOM 4612 N N . ASN A 1 680 ? 4.209 -0.032 -35.077 1.00 89.62 680 ASN A N 1
ATOM 4613 C CA . ASN A 1 680 ? 3.262 -0.126 -36.182 1.00 89.62 680 ASN A CA 1
ATOM 4614 C C . ASN A 1 680 ? 3.559 0.952 -37.240 1.00 89.62 680 ASN A C 1
ATOM 4616 O O . ASN A 1 680 ? 3.998 2.058 -36.925 1.00 89.62 680 ASN A O 1
ATOM 4620 N N . ASN A 1 681 ? 3.328 0.634 -38.515 1.00 90.88 681 ASN A N 1
ATOM 4621 C CA . ASN A 1 681 ? 3.669 1.500 -39.648 1.00 90.88 681 ASN A CA 1
ATOM 4622 C C . ASN A 1 681 ? 5.166 1.865 -39.769 1.00 90.88 681 ASN A C 1
ATOM 4624 O O . ASN A 1 681 ? 5.485 2.799 -40.499 1.00 90.88 681 ASN A O 1
ATOM 4628 N N . ALA A 1 682 ? 6.074 1.209 -39.045 1.00 94.38 682 ALA A N 1
ATOM 4629 C CA . ALA A 1 682 ? 7.509 1.466 -39.122 1.00 94.38 682 ALA A CA 1
ATOM 4630 C C . ALA A 1 682 ? 8.245 0.301 -39.792 1.00 94.38 682 ALA A C 1
ATOM 4632 O O . ALA A 1 682 ? 7.813 -0.851 -39.696 1.00 94.38 682 ALA A O 1
ATOM 4633 N N . THR A 1 683 ? 9.385 0.604 -40.412 1.00 96.00 683 THR A N 1
ATOM 4634 C CA . THR A 1 683 ? 10.335 -0.404 -40.900 1.00 96.00 683 THR A CA 1
ATOM 4635 C C . THR A 1 683 ? 11.643 -0.264 -40.136 1.00 96.00 683 THR A C 1
ATOM 4637 O O . THR A 1 683 ? 12.312 0.761 -40.232 1.00 96.00 683 THR A O 1
ATOM 4640 N N . THR A 1 684 ? 12.043 -1.293 -39.399 1.00 98.12 684 THR A N 1
ATOM 4641 C CA . THR A 1 684 ? 13.373 -1.383 -38.793 1.00 98.12 684 THR A CA 1
ATOM 4642 C C . THR A 1 684 ? 14.236 -2.292 -39.656 1.00 98.12 684 THR A C 1
ATOM 4644 O O . THR A 1 684 ? 13.983 -3.488 -39.759 1.00 98.12 684 THR A O 1
ATOM 4647 N N . ASN A 1 685 ? 15.261 -1.730 -40.287 1.00 98.25 685 ASN A N 1
ATOM 4648 C CA . ASN A 1 685 ? 16.245 -2.488 -41.045 1.00 98.25 685 ASN A CA 1
ATOM 4649 C C . ASN A 1 685 ? 17.285 -3.104 -40.103 1.00 98.25 685 ASN A C 1
ATOM 4651 O O . ASN A 1 685 ? 17.879 -2.388 -39.302 1.00 98.25 685 ASN A O 1
ATOM 4655 N N . ILE A 1 686 ? 17.565 -4.397 -40.233 1.00 98.56 686 ILE A N 1
ATOM 4656 C CA . ILE A 1 686 ? 18.628 -5.095 -39.501 1.00 98.56 686 ILE A CA 1
ATOM 4657 C C . ILE A 1 686 ? 19.666 -5.682 -40.456 1.00 98.56 686 ILE A C 1
ATOM 4659 O O . ILE A 1 686 ? 19.354 -6.050 -41.591 1.00 98.56 686 ILE A O 1
ATOM 4663 N N . SER A 1 687 ? 20.927 -5.707 -40.023 1.00 98.25 687 SER A N 1
ATOM 4664 C CA . SER A 1 687 ? 22.027 -6.342 -40.759 1.00 98.25 687 SER A CA 1
ATOM 4665 C C . SER A 1 687 ? 23.192 -6.714 -39.838 1.00 98.25 687 SER A C 1
ATOM 4667 O O . SER A 1 687 ? 23.449 -6.042 -38.835 1.00 98.25 687 SER A O 1
ATOM 4669 N N . GLY A 1 688 ? 23.949 -7.748 -40.211 1.00 98.12 688 GLY A N 1
ATOM 4670 C CA . GLY A 1 688 ? 25.108 -8.201 -39.442 1.00 98.12 688 GLY A CA 1
ATOM 4671 C C . GLY A 1 688 ? 24.721 -8.986 -38.186 1.00 98.12 688 GLY A C 1
ATOM 4672 O O . GLY A 1 688 ? 23.721 -9.697 -38.178 1.00 98.12 688 GLY A O 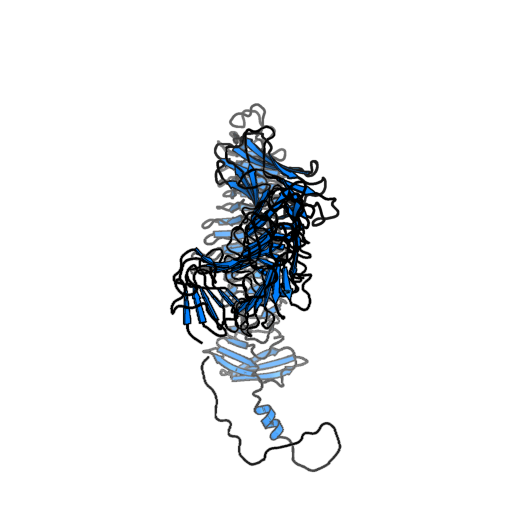1
ATOM 4673 N N . ALA A 1 689 ? 25.536 -8.908 -37.136 1.00 97.69 689 ALA A N 1
ATOM 4674 C CA . ALA A 1 689 ? 25.248 -9.602 -35.880 1.00 97.69 689 ALA A CA 1
ATOM 4675 C C . ALA A 1 689 ? 24.358 -8.733 -34.982 1.00 97.69 689 ALA A C 1
ATOM 4677 O O . ALA A 1 689 ? 24.814 -7.710 -34.484 1.00 97.69 689 ALA A O 1
ATOM 4678 N N . ILE A 1 690 ? 23.108 -9.130 -34.770 1.00 98.62 690 ILE A N 1
ATOM 4679 C CA . ILE A 1 690 ? 22.262 -8.538 -33.734 1.00 98.62 690 ILE A CA 1
ATOM 4680 C C . ILE A 1 690 ? 22.317 -9.478 -32.533 1.00 98.62 690 ILE A C 1
ATOM 4682 O O . ILE A 1 690 ? 21.861 -10.618 -32.609 1.00 98.62 690 ILE A O 1
ATOM 4686 N N . VAL A 1 691 ? 22.955 -9.023 -31.456 1.00 98.31 691 VAL A N 1
ATOM 4687 C CA . VAL A 1 691 ? 23.068 -9.803 -30.221 1.00 98.31 691 VAL A CA 1
ATOM 4688 C C . VAL A 1 691 ? 21.945 -9.371 -29.280 1.00 98.31 691 VAL A C 1
ATOM 4690 O O . VAL A 1 691 ? 22.108 -8.413 -28.537 1.00 98.31 691 VAL A O 1
ATOM 4693 N N . ASP A 1 692 ? 20.788 -10.016 -29.348 1.00 97.56 692 ASP A N 1
ATOM 4694 C CA . ASP A 1 692 ? 19.665 -9.790 -28.449 1.00 97.56 692 ASP A CA 1
ATOM 4695 C C . ASP A 1 692 ? 19.791 -10.635 -27.172 1.00 97.56 692 ASP A C 1
ATOM 4697 O O . ASP A 1 692 ? 19.610 -11.849 -27.178 1.00 97.56 692 ASP A O 1
ATOM 4701 N N . GLU A 1 693 ? 20.102 -9.991 -26.049 1.00 97.25 693 GLU A N 1
ATOM 4702 C CA . GLU A 1 693 ? 19.980 -10.569 -24.704 1.00 97.25 693 GLU A CA 1
ATOM 4703 C C . GLU A 1 693 ? 18.678 -10.129 -24.004 1.00 97.25 693 GLU A C 1
ATOM 4705 O O . GLU A 1 693 ? 18.352 -10.633 -22.924 1.00 97.25 693 GLU A O 1
ATOM 4710 N N . GLY A 1 694 ? 17.970 -9.152 -24.580 1.00 95.94 694 GLY A N 1
ATOM 4711 C CA . GLY A 1 694 ? 16.737 -8.561 -24.079 1.00 95.94 694 GLY A CA 1
ATOM 4712 C C . GLY A 1 694 ? 15.538 -9.024 -24.902 1.00 95.94 694 GLY A C 1
ATOM 4713 O O . GLY A 1 694 ? 15.198 -10.210 -24.891 1.00 95.94 694 GLY A O 1
ATOM 4714 N N . ALA A 1 695 ? 14.867 -8.070 -25.551 1.00 96.75 695 ALA A N 1
ATOM 4715 C CA . ALA A 1 695 ? 13.794 -8.365 -26.488 1.00 96.75 695 ALA A CA 1
ATOM 4716 C C . ALA A 1 695 ? 13.749 -7.406 -27.686 1.00 96.75 695 ALA A C 1
ATOM 4718 O O . ALA A 1 695 ? 13.998 -6.199 -27.573 1.00 96.75 695 ALA A O 1
ATOM 4719 N N . ILE A 1 696 ? 13.280 -7.928 -28.817 1.00 98.44 696 ILE A N 1
ATOM 4720 C CA . ILE A 1 696 ? 12.835 -7.149 -29.974 1.00 98.44 696 ILE A CA 1
ATOM 4721 C C . ILE A 1 696 ? 11.323 -7.317 -30.118 1.00 98.44 696 ILE A C 1
ATOM 4723 O O . ILE A 1 696 ? 10.822 -8.412 -30.347 1.00 98.44 696 ILE A O 1
ATOM 4727 N N . GLN A 1 697 ? 10.573 -6.225 -30.026 1.00 96.88 697 GLN A N 1
ATOM 4728 C CA . GLN A 1 697 ? 9.125 -6.220 -30.207 1.00 96.88 697 GLN A CA 1
ATOM 4729 C C . GLN A 1 697 ? 8.767 -5.731 -31.614 1.00 96.88 697 GLN A C 1
ATOM 4731 O O . GLN A 1 697 ? 9.099 -4.607 -31.986 1.00 96.88 697 GLN A O 1
ATOM 4736 N N . VAL A 1 698 ? 8.028 -6.529 -32.385 1.00 96.06 698 VAL A N 1
ATOM 4737 C CA . VAL A 1 698 ? 7.498 -6.147 -33.703 1.00 96.06 698 VAL A CA 1
ATOM 4738 C C . VAL A 1 698 ? 5.986 -5.980 -33.602 1.00 96.06 698 VAL A C 1
ATOM 4740 O O . VAL A 1 698 ? 5.266 -6.946 -33.353 1.00 96.06 698 VAL A O 1
ATOM 4743 N N . ASN A 1 699 ? 5.502 -4.748 -33.763 1.00 91.56 699 ASN A N 1
ATOM 4744 C CA . ASN A 1 699 ? 4.095 -4.403 -33.555 1.00 91.56 699 ASN A CA 1
ATOM 4745 C C . ASN A 1 699 ? 3.310 -4.340 -34.872 1.00 91.56 699 ASN A C 1
ATOM 4747 O O . ASN A 1 699 ? 3.498 -3.436 -35.687 1.00 91.56 699 ASN A O 1
ATOM 4751 N N . GLY A 1 700 ? 2.362 -5.258 -35.056 1.00 83.38 700 GLY A N 1
ATOM 4752 C CA . GLY A 1 700 ? 1.343 -5.212 -36.111 1.00 83.38 700 GLY A CA 1
ATOM 4753 C C . GLY A 1 700 ? 0.293 -4.102 -35.906 1.00 83.38 700 GLY A C 1
ATOM 4754 O O . GLY A 1 700 ? 0.352 -3.316 -34.961 1.00 83.38 700 GLY A O 1
ATOM 4755 N N . GLY A 1 701 ? -0.698 -4.006 -36.799 1.00 76.69 701 GLY A N 1
ATOM 4756 C CA . GLY A 1 701 ? -1.758 -2.986 -36.756 1.00 76.69 701 GLY A CA 1
ATOM 4757 C C . GLY A 1 701 ? -2.371 -2.677 -38.128 1.00 76.69 701 GLY A C 1
ATOM 4758 O O . GLY A 1 701 ? -2.313 -3.491 -39.035 1.00 76.69 701 GLY A O 1
ATOM 4759 N N . ARG A 1 702 ? -2.970 -1.491 -38.332 1.00 68.81 702 ARG A N 1
ATOM 4760 C CA . ARG A 1 702 ? -3.611 -1.119 -39.624 1.00 68.81 702 ARG A CA 1
ATOM 4761 C C . ARG A 1 702 ? -2.640 -1.126 -40.819 1.00 68.81 702 ARG A C 1
ATOM 4763 O O . ARG A 1 702 ? -3.033 -1.417 -41.943 1.00 68.81 702 ARG A O 1
ATOM 4770 N N . THR A 1 703 ? -1.385 -0.797 -40.555 1.00 75.44 703 THR A N 1
ATOM 4771 C CA . THR A 1 703 ? -0.223 -0.921 -41.441 1.00 75.44 703 THR A CA 1
ATOM 4772 C C . THR A 1 703 ? 0.841 -1.599 -40.580 1.00 75.44 703 THR A C 1
ATOM 4774 O O . THR A 1 703 ? 1.235 -1.030 -39.561 1.00 75.44 703 THR A O 1
ATOM 4777 N N . GLY A 1 704 ? 1.188 -2.853 -40.882 1.00 80.06 704 GLY A N 1
ATOM 4778 C CA . GLY A 1 704 ? 2.040 -3.682 -40.018 1.00 80.06 704 GLY A CA 1
ATOM 4779 C C . GLY A 1 704 ? 3.419 -3.064 -39.763 1.00 80.06 704 GLY A C 1
ATOM 4780 O O . GLY A 1 704 ? 3.942 -2.363 -40.628 1.00 80.06 704 GLY A O 1
ATOM 4781 N N . GLY A 1 705 ? 3.984 -3.287 -38.575 1.00 91.12 705 GLY A N 1
ATOM 4782 C CA . GLY A 1 705 ? 5.398 -3.035 -38.300 1.00 91.12 705 GLY A CA 1
ATOM 4783 C C . GLY A 1 705 ? 6.273 -4.108 -38.949 1.00 91.12 705 GLY A C 1
ATOM 4784 O O . GLY A 1 705 ? 5.884 -5.280 -39.014 1.00 91.12 705 GLY A O 1
ATOM 4785 N N . ARG A 1 706 ? 7.434 -3.698 -39.463 1.00 94.12 706 ARG A N 1
ATOM 4786 C CA . ARG A 1 706 ? 8.337 -4.544 -40.249 1.00 94.12 706 ARG A CA 1
ATOM 4787 C C . ARG A 1 706 ? 9.730 -4.576 -39.640 1.00 94.12 706 ARG A C 1
ATOM 4789 O O . ARG A 1 706 ? 10.316 -3.529 -39.371 1.00 94.12 706 ARG A O 1
ATOM 4796 N N . LEU A 1 707 ? 10.272 -5.775 -39.488 1.00 97.06 707 LEU A N 1
ATOM 4797 C CA . LEU A 1 707 ? 11.677 -6.021 -39.204 1.00 97.06 707 LEU A CA 1
ATOM 4798 C C . LEU A 1 707 ? 12.310 -6.594 -40.479 1.00 97.06 707 LEU A C 1
ATOM 4800 O O . LEU A 1 707 ? 12.089 -7.748 -40.834 1.00 97.06 707 LEU A O 1
ATOM 4804 N N . ASN A 1 708 ? 13.033 -5.754 -41.217 1.00 97.06 708 ASN A N 1
ATOM 4805 C CA . ASN A 1 708 ? 13.516 -6.057 -42.564 1.00 97.06 708 ASN A CA 1
ATOM 4806 C C . ASN A 1 708 ? 15.023 -6.326 -42.567 1.00 97.06 708 ASN A C 1
ATOM 4808 O O . ASN A 1 708 ? 15.809 -5.509 -42.092 1.00 97.06 708 ASN A O 1
ATOM 4812 N N . LEU A 1 709 ? 15.458 -7.430 -43.164 1.00 97.75 709 LEU A N 1
ATOM 4813 C CA . LEU A 1 709 ? 16.871 -7.713 -43.380 1.00 97.75 709 LEU A CA 1
ATOM 4814 C C . LEU A 1 709 ? 17.392 -6.870 -44.550 1.00 97.75 709 LEU A C 1
ATOM 4816 O O . LEU A 1 709 ? 17.151 -7.170 -45.719 1.00 97.75 709 LEU A O 1
ATOM 4820 N N . ALA A 1 710 ? 18.162 -5.829 -44.227 1.00 96.31 710 ALA A N 1
ATOM 4821 C CA . ALA A 1 710 ? 18.903 -5.029 -45.205 1.00 96.31 710 ALA A CA 1
ATOM 4822 C C . ALA A 1 710 ? 20.237 -5.684 -45.624 1.00 96.31 710 ALA A C 1
ATOM 4824 O O . ALA A 1 710 ? 20.937 -5.180 -46.502 1.00 96.31 710 ALA A O 1
ATOM 4825 N N . GLY A 1 711 ? 20.590 -6.800 -44.985 1.00 96.25 711 GLY A N 1
ATOM 4826 C CA . GLY A 1 711 ? 21.679 -7.705 -45.333 1.00 96.25 711 GLY A CA 1
ATOM 4827 C C . GLY A 1 711 ? 21.600 -8.974 -44.481 1.00 96.25 711 GLY A C 1
ATOM 4828 O O . GLY A 1 711 ? 20.801 -9.039 -43.541 1.00 96.25 711 GLY A O 1
ATOM 4829 N N . ALA A 1 712 ? 22.440 -9.969 -44.781 1.00 95.81 712 ALA A N 1
ATOM 4830 C CA . ALA A 1 712 ? 22.564 -11.180 -43.966 1.00 95.81 712 ALA A CA 1
ATOM 4831 C C . ALA A 1 712 ? 22.665 -10.842 -42.467 1.00 95.81 712 ALA A C 1
ATOM 4833 O O . ALA A 1 712 ? 23.472 -9.993 -42.067 1.00 95.81 712 ALA A O 1
ATOM 4834 N N . THR A 1 713 ? 21.821 -11.490 -41.662 1.00 98.38 713 THR A N 1
ATOM 4835 C CA . THR A 1 713 ? 21.650 -11.165 -40.244 1.00 98.38 713 THR A CA 1
ATOM 4836 C C . THR A 1 713 ? 21.695 -12.417 -39.386 1.00 98.38 713 THR A C 1
ATOM 4838 O O . THR A 1 713 ? 21.057 -13.417 -39.711 1.00 98.38 713 THR A O 1
ATOM 4841 N N . THR A 1 714 ? 22.418 -12.339 -38.273 1.00 98.56 714 THR A N 1
ATOM 4842 C CA . THR A 1 714 ? 22.388 -13.346 -37.213 1.00 98.56 714 THR A CA 1
ATOM 4843 C C . THR A 1 714 ? 21.718 -12.744 -35.987 1.00 98.56 714 THR A C 1
ATOM 4845 O O . THR A 1 714 ? 22.194 -11.722 -35.503 1.00 98.56 714 THR A O 1
ATOM 4848 N N . LEU A 1 715 ? 20.659 -13.385 -35.494 1.00 98.62 715 LEU A N 1
ATOM 4849 C CA . LEU A 1 715 ? 20.088 -13.149 -34.165 1.00 98.62 715 LEU A CA 1
ATOM 4850 C C . LEU A 1 715 ? 20.738 -14.136 -33.184 1.00 98.62 715 LEU A C 1
ATOM 4852 O O . LEU A 1 715 ? 20.901 -15.319 -33.510 1.00 98.62 715 LEU A O 1
ATOM 4856 N N . SER A 1 716 ? 21.211 -13.650 -32.043 1.00 97.88 716 SER A N 1
ATOM 4857 C CA . SER A 1 716 ? 21.888 -14.437 -31.002 1.00 97.88 716 SER A CA 1
ATOM 4858 C C . SER A 1 716 ? 21.856 -13.709 -29.660 1.00 97.88 716 SER A C 1
ATOM 4860 O O . SER A 1 716 ? 21.632 -12.517 -29.650 1.00 97.88 716 SER A O 1
ATOM 4862 N N . GLY A 1 717 ? 22.207 -14.362 -28.550 1.00 95.44 717 GLY A N 1
ATOM 4863 C CA . GLY A 1 717 ? 22.225 -13.737 -27.213 1.00 95.44 717 GLY A CA 1
ATOM 4864 C C . GLY A 1 717 ? 21.191 -14.338 -26.256 1.00 95.44 717 GLY A C 1
ATOM 4865 O O . GLY A 1 717 ? 21.312 -14.197 -25.035 1.00 95.44 717 GLY A O 1
ATOM 4866 N N . GLY A 1 718 ? 20.260 -15.128 -26.794 1.00 93.38 718 GLY A N 1
ATOM 4867 C CA . GLY A 1 718 ? 19.243 -15.858 -26.044 1.00 93.38 718 GLY A CA 1
ATOM 4868 C C . GLY A 1 718 ? 18.045 -14.998 -25.642 1.00 93.38 718 GLY A C 1
ATOM 4869 O O . GLY A 1 718 ? 17.332 -15.378 -24.713 1.00 93.38 718 GLY A O 1
ATOM 4870 N N . GLY A 1 719 ? 17.873 -13.839 -26.280 1.00 96.88 719 GLY A N 1
ATOM 4871 C CA . GLY A 1 719 ? 16.718 -12.957 -26.160 1.00 96.88 719 GLY A CA 1
ATOM 4872 C C . GLY A 1 719 ? 15.503 -13.461 -26.940 1.00 96.88 719 GLY A C 1
ATOM 4873 O O . GLY A 1 719 ? 15.441 -14.621 -27.367 1.00 96.88 719 GLY A O 1
ATOM 4874 N N . VAL A 1 720 ? 14.511 -12.582 -27.086 1.00 98.25 720 VAL A N 1
ATOM 4875 C CA . VAL A 1 720 ? 13.212 -12.917 -27.680 1.00 98.25 720 VAL A CA 1
ATOM 4876 C C . VAL A 1 720 ? 12.779 -11.867 -28.699 1.00 98.25 720 VAL A C 1
ATOM 4878 O O . VAL A 1 720 ? 12.589 -10.695 -28.374 1.00 98.25 720 VAL A O 1
ATOM 4881 N N . VAL A 1 721 ? 12.484 -12.316 -29.918 1.00 98.50 721 VAL A N 1
ATOM 4882 C CA . VAL A 1 721 ? 11.740 -11.544 -30.914 1.00 98.50 721 VAL A CA 1
ATOM 4883 C C . VAL A 1 721 ? 10.246 -11.831 -30.767 1.00 98.50 721 VAL A C 1
ATOM 4885 O O . VAL A 1 721 ? 9.753 -12.879 -31.180 1.00 98.50 721 VAL A O 1
ATOM 4888 N N . ASN A 1 722 ? 9.508 -10.873 -30.211 1.00 96.88 722 ASN A N 1
ATOM 4889 C CA . ASN A 1 722 ? 8.059 -10.934 -30.047 1.00 96.88 722 ASN A CA 1
ATOM 4890 C C . ASN A 1 722 ? 7.343 -10.346 -31.267 1.00 96.88 722 ASN A C 1
ATOM 4892 O O . ASN A 1 722 ? 7.360 -9.133 -31.486 1.00 96.88 722 ASN A O 1
ATOM 4896 N N . MET A 1 723 ? 6.638 -11.177 -32.028 1.00 96.38 723 MET A N 1
ATOM 4897 C CA . MET A 1 723 ? 5.812 -10.756 -33.161 1.00 96.38 723 MET A CA 1
ATOM 4898 C C . MET A 1 723 ? 4.343 -10.655 -32.741 1.00 96.38 723 MET A C 1
ATOM 4900 O O . MET A 1 723 ? 3.723 -11.645 -32.360 1.00 96.38 723 MET A O 1
ATOM 4904 N N . THR A 1 724 ? 3.748 -9.462 -32.799 1.00 90.50 724 THR A N 1
ATOM 4905 C CA . THR A 1 724 ? 2.348 -9.266 -32.389 1.00 90.50 724 THR A CA 1
ATOM 4906 C C . THR A 1 724 ? 1.492 -8.755 -33.538 1.00 90.50 724 THR A C 1
ATOM 4908 O O . THR A 1 724 ? 1.867 -7.835 -34.257 1.00 90.50 724 THR A O 1
ATOM 4911 N N . SER A 1 725 ? 0.294 -9.312 -33.705 1.00 80.31 725 SER A N 1
ATOM 4912 C CA . SER A 1 725 ? -0.710 -8.790 -34.636 1.00 80.31 725 SER A CA 1
ATOM 4913 C C . SER A 1 725 ? -1.855 -8.153 -33.845 1.00 80.31 725 SER A C 1
ATOM 4915 O O . SER A 1 725 ? -2.600 -8.838 -33.151 1.00 80.31 725 SER A O 1
ATOM 4917 N N . ALA A 1 726 ? -1.989 -6.825 -33.917 1.00 65.56 726 ALA A N 1
ATOM 4918 C CA . ALA A 1 726 ? -3.048 -6.076 -33.235 1.00 65.56 726 ALA A CA 1
ATOM 4919 C C . ALA A 1 726 ? -4.333 -5.965 -34.083 1.00 65.56 726 ALA A C 1
ATOM 4921 O O . ALA A 1 726 ? -4.342 -6.205 -35.293 1.00 65.56 726 ALA A O 1
ATOM 4922 N N . THR A 1 727 ? -5.438 -5.532 -33.469 1.00 53.28 727 THR A N 1
ATOM 4923 C CA . THR A 1 727 ? -6.705 -5.264 -34.171 1.00 53.28 727 THR A CA 1
ATOM 4924 C C . THR A 1 727 ? -6.512 -4.203 -35.266 1.00 53.28 727 THR A C 1
ATOM 4926 O O . THR A 1 727 ? -6.066 -3.096 -34.969 1.00 53.28 727 THR A O 1
ATOM 4929 N N . GLY A 1 728 ? -6.864 -4.500 -36.524 1.00 54.88 728 GLY A N 1
ATOM 4930 C CA . GLY A 1 728 ? -6.763 -3.525 -37.627 1.00 54.88 728 GLY A CA 1
ATOM 4931 C C . GLY A 1 728 ? -6.315 -4.065 -38.991 1.00 54.88 728 GLY A C 1
ATOM 4932 O O . GLY A 1 728 ? -6.417 -3.323 -39.964 1.00 54.88 728 GLY A O 1
ATOM 4933 N N . GLY A 1 729 ? -5.877 -5.329 -39.084 1.00 57.06 729 GLY A N 1
ATOM 4934 C CA . GLY A 1 729 ? -5.755 -6.082 -40.345 1.00 57.06 729 GLY A CA 1
ATOM 4935 C C . GLY A 1 729 ? -4.343 -6.328 -40.903 1.00 57.06 729 GLY A C 1
ATOM 4936 O O . GLY A 1 729 ? -4.211 -7.178 -41.775 1.00 57.06 729 GLY A O 1
ATOM 4937 N N . GLY A 1 730 ? -3.296 -5.650 -40.430 1.00 69.56 730 GLY A N 1
ATOM 4938 C CA . GLY A 1 730 ? -1.898 -5.905 -40.812 1.00 69.56 730 GLY A CA 1
ATOM 4939 C C . GLY A 1 730 ? -1.115 -6.617 -39.703 1.00 69.56 730 GLY A C 1
ATOM 4940 O O . GLY A 1 730 ? -1.112 -6.164 -38.558 1.00 69.56 730 GLY A O 1
ATOM 4941 N N . GLY A 1 731 ? -0.455 -7.729 -40.030 1.00 83.44 731 GLY A N 1
ATOM 4942 C CA . GLY A 1 731 ? 0.376 -8.487 -39.085 1.00 83.44 731 GLY A CA 1
ATOM 4943 C C . GLY A 1 731 ? 1.772 -7.890 -38.880 1.00 83.44 731 GLY A C 1
ATOM 4944 O O . GLY A 1 731 ? 2.194 -7.016 -39.641 1.00 83.44 731 GLY A O 1
ATOM 4945 N N . ALA A 1 732 ? 2.485 -8.357 -37.854 1.00 93.94 732 ALA A N 1
ATOM 4946 C CA . ALA A 1 732 ? 3.934 -8.170 -37.745 1.00 93.94 732 ALA A CA 1
ATOM 4947 C C . ALA A 1 732 ? 4.651 -8.947 -38.862 1.00 93.94 732 ALA A C 1
ATOM 4949 O O . ALA A 1 732 ? 4.253 -10.070 -39.183 1.00 93.94 732 ALA A O 1
ATOM 4950 N N . VAL A 1 733 ? 5.702 -8.366 -39.447 1.00 94.31 733 VAL A N 1
ATOM 4951 C CA . VAL A 1 733 ? 6.441 -8.986 -40.559 1.00 94.31 733 VAL A CA 1
ATOM 4952 C C . VAL A 1 733 ? 7.943 -8.976 -40.285 1.00 94.31 733 VAL A C 1
ATOM 4954 O O . VAL A 1 733 ? 8.509 -7.928 -39.981 1.00 94.31 733 VAL A O 1
ATOM 4957 N N . LEU A 1 734 ? 8.580 -10.136 -40.427 1.00 96.56 734 LEU A N 1
ATOM 4958 C CA . LEU A 1 734 ? 10.028 -10.321 -40.459 1.00 96.56 734 LEU A CA 1
ATOM 4959 C C . LEU A 1 734 ? 10.418 -10.732 -41.881 1.00 96.56 734 LEU A C 1
ATOM 4961 O O . LEU A 1 734 ? 10.054 -11.822 -42.310 1.00 96.56 734 LEU A O 1
ATOM 4965 N N . GLU A 1 735 ? 11.130 -9.885 -42.618 1.00 95.00 735 GLU A N 1
ATOM 4966 C CA . GLU A 1 735 ? 11.286 -10.045 -44.072 1.00 95.00 735 GLU A CA 1
ATOM 4967 C C . GLU A 1 735 ? 12.711 -9.852 -44.588 1.00 95.00 735 GLU A C 1
ATOM 4969 O O . GLU A 1 735 ? 13.604 -9.399 -43.878 1.00 95.00 735 GLU A O 1
ATOM 4974 N N . GLY A 1 736 ? 12.920 -10.187 -45.862 1.00 93.38 736 GLY A N 1
ATOM 4975 C CA . GLY A 1 736 ? 14.166 -9.933 -46.577 1.00 93.38 736 GLY A CA 1
ATOM 4976 C C . GLY A 1 736 ? 14.057 -10.230 -48.073 1.00 93.38 736 GLY A C 1
ATOM 4977 O O . GLY A 1 736 ? 13.205 -10.997 -48.530 1.00 93.38 736 GLY A O 1
ATOM 4978 N N . ASN A 1 737 ? 14.958 -9.640 -48.861 1.00 91.12 737 ASN A N 1
ATOM 4979 C CA . ASN A 1 737 ? 14.956 -9.757 -50.323 1.00 91.12 737 ASN A CA 1
ATOM 4980 C C . ASN A 1 737 ? 16.133 -10.599 -50.849 1.00 91.12 737 ASN A C 1
ATOM 4982 O O . ASN A 1 737 ? 16.976 -10.108 -51.596 1.00 91.12 737 ASN A O 1
ATOM 4986 N N . GLY A 1 738 ? 16.187 -11.873 -50.451 1.00 92.19 738 GLY A N 1
ATOM 4987 C CA . GLY A 1 738 ? 17.266 -12.806 -50.817 1.00 92.19 738 GLY A CA 1
ATOM 4988 C C . GLY A 1 738 ? 18.330 -12.982 -49.733 1.00 92.19 738 GLY A C 1
ATOM 4989 O O . GLY A 1 738 ? 19.263 -13.764 -49.909 1.00 92.19 738 GLY A O 1
ATOM 4990 N N . GLU A 1 739 ? 18.180 -12.275 -48.615 1.00 96.00 739 GLU A N 1
ATOM 4991 C CA . GLU A 1 739 ? 19.059 -12.394 -47.458 1.00 96.00 739 GLU A CA 1
ATOM 4992 C C . GLU A 1 739 ? 18.767 -13.659 -46.648 1.00 96.00 739 GLU A C 1
ATOM 4994 O O . GLU A 1 739 ? 17.683 -14.241 -46.719 1.00 96.00 739 GLU A O 1
ATOM 4999 N N . THR A 1 740 ? 19.758 -14.088 -45.866 1.00 96.19 740 THR A N 1
ATOM 5000 C CA . THR A 1 740 ? 19.614 -15.196 -44.916 1.00 96.19 740 THR A CA 1
ATOM 5001 C C . THR A 1 740 ? 19.529 -14.659 -43.495 1.00 96.19 740 THR A C 1
ATOM 5003 O O . THR A 1 740 ? 20.415 -13.918 -43.057 1.00 96.19 740 THR A O 1
ATOM 5006 N N . LEU A 1 741 ? 18.487 -15.077 -42.782 1.00 98.12 741 LEU A N 1
ATOM 5007 C CA . LEU A 1 741 ? 18.371 -14.952 -41.338 1.00 98.12 741 LEU A CA 1
ATOM 5008 C C . LEU A 1 741 ? 18.941 -16.206 -40.671 1.00 98.12 741 LEU A C 1
ATOM 5010 O O . LEU A 1 741 ? 18.463 -17.312 -40.923 1.00 98.12 741 LEU A O 1
ATOM 5014 N N . ILE A 1 742 ? 19.938 -16.038 -39.807 1.00 98.38 742 ILE A N 1
ATOM 5015 C CA . ILE A 1 742 ? 20.423 -17.083 -38.902 1.00 98.38 742 ILE A CA 1
ATOM 5016 C C . ILE A 1 742 ? 19.835 -16.796 -37.520 1.00 98.38 742 ILE A C 1
ATOM 5018 O O . ILE A 1 742 ? 20.254 -15.847 -36.863 1.00 98.38 742 ILE A O 1
ATOM 5022 N N . ASN A 1 743 ? 18.863 -17.590 -37.082 1.00 98.50 743 ASN A N 1
ATOM 5023 C CA . ASN A 1 743 ? 18.204 -17.414 -35.790 1.00 98.50 743 ASN A CA 1
ATOM 5024 C C . ASN A 1 743 ? 18.797 -18.351 -34.732 1.00 98.50 743 ASN A C 1
ATOM 5026 O O . ASN A 1 743 ? 18.587 -19.558 -34.829 1.00 98.50 743 ASN A O 1
ATOM 5030 N N . ASN A 1 744 ? 19.471 -17.809 -33.715 1.00 98.38 744 ASN A N 1
ATOM 5031 C CA . ASN A 1 744 ? 19.858 -18.544 -32.501 1.00 98.38 744 ASN A CA 1
ATOM 5032 C C . ASN A 1 744 ? 18.999 -18.178 -31.274 1.00 98.38 744 ASN A C 1
ATOM 5034 O O . ASN A 1 744 ? 19.229 -18.739 -30.204 1.00 98.38 744 ASN A O 1
ATOM 5038 N N . ASP A 1 745 ? 18.049 -17.254 -31.422 1.00 98.56 745 ASP A N 1
ATOM 5039 C CA . ASP A 1 745 ? 17.188 -16.747 -30.350 1.00 98.56 745 ASP A CA 1
ATOM 5040 C C . ASP A 1 745 ? 15.794 -17.391 -30.414 1.00 98.56 745 ASP A C 1
ATOM 5042 O O . ASP A 1 745 ? 15.549 -18.318 -31.198 1.00 98.56 745 ASP A O 1
ATOM 5046 N N . VAL A 1 746 ? 14.873 -16.916 -29.573 1.00 98.62 746 VAL A N 1
ATOM 5047 C CA . VAL A 1 746 ? 13.453 -17.268 -29.658 1.00 98.62 746 VAL A CA 1
ATOM 5048 C C . VAL A 1 746 ? 12.742 -16.253 -30.547 1.00 98.62 746 VAL A C 1
ATOM 5050 O O . VAL A 1 746 ? 12.789 -15.056 -30.282 1.00 98.62 746 VAL A O 1
ATOM 5053 N N . ILE A 1 747 ? 12.044 -16.716 -31.579 1.00 98.69 747 ILE A N 1
ATOM 5054 C CA . ILE A 1 747 ? 11.069 -15.915 -32.322 1.00 98.69 747 ILE A CA 1
ATOM 5055 C C . ILE A 1 747 ? 9.689 -16.462 -31.980 1.00 98.69 747 ILE A C 1
ATOM 5057 O O . ILE A 1 747 ? 9.448 -17.645 -32.195 1.00 98.69 747 ILE A O 1
ATOM 5061 N N . GLN A 1 748 ? 8.789 -15.628 -31.462 1.00 98.00 748 GLN A N 1
ATOM 5062 C CA . GLN A 1 748 ? 7.473 -16.087 -31.015 1.00 98.00 748 GLN A CA 1
ATOM 5063 C C . GLN A 1 748 ? 6.329 -15.147 -31.404 1.00 98.00 748 GLN A C 1
ATOM 5065 O O . GLN A 1 748 ? 6.556 -13.983 -31.751 1.00 98.00 748 GLN A O 1
ATOM 5070 N N . GLY A 1 749 ? 5.091 -15.639 -31.329 1.00 96.25 749 GLY A N 1
ATOM 5071 C CA . GLY A 1 749 ? 3.883 -14.833 -31.480 1.00 96.25 749 GLY A CA 1
ATOM 5072 C C . GLY A 1 749 ? 3.059 -15.129 -32.734 1.00 96.25 749 GLY A C 1
ATOM 5073 O O . GLY A 1 749 ? 2.747 -16.271 -33.059 1.00 96.25 749 GLY A O 1
ATOM 5074 N N . THR A 1 750 ? 2.644 -14.064 -33.428 1.00 93.31 750 THR A N 1
ATOM 5075 C CA . THR A 1 750 ? 1.826 -14.114 -34.656 1.00 93.31 750 THR A CA 1
ATOM 5076 C C . THR A 1 750 ? 2.355 -13.164 -35.713 1.00 93.31 750 THR A C 1
ATOM 5078 O O . THR A 1 750 ? 2.815 -12.064 -35.401 1.00 93.31 750 THR A O 1
ATOM 5081 N N . GLY A 1 751 ? 2.192 -13.531 -36.979 1.00 93.62 751 GLY A N 1
ATOM 5082 C CA . GLY A 1 751 ? 2.611 -12.701 -38.100 1.00 93.62 751 GLY A CA 1
ATOM 5083 C C . GLY A 1 751 ? 3.230 -13.522 -39.217 1.00 93.62 751 GLY A C 1
ATOM 5084 O O . GLY A 1 751 ? 2.887 -14.686 -39.419 1.00 93.62 751 GLY A O 1
ATOM 5085 N N . THR A 1 752 ? 4.138 -12.902 -39.960 1.00 93.69 752 THR A N 1
ATOM 5086 C CA . THR A 1 752 ? 4.783 -13.524 -41.116 1.00 93.69 752 THR A CA 1
ATOM 5087 C C . THR A 1 752 ? 6.297 -13.429 -41.008 1.00 93.69 752 THR A C 1
ATOM 5089 O O . THR A 1 752 ? 6.841 -12.334 -40.901 1.00 93.69 752 THR A O 1
ATOM 5092 N N . ILE A 1 753 ? 6.970 -14.573 -41.087 1.00 95.19 753 ILE A N 1
ATOM 5093 C CA . ILE A 1 753 ? 8.413 -14.688 -41.284 1.00 95.19 753 ILE A CA 1
ATOM 5094 C C . ILE A 1 753 ? 8.640 -15.057 -42.750 1.00 95.19 753 ILE A C 1
ATOM 5096 O O . ILE A 1 753 ? 8.388 -16.180 -43.182 1.00 95.19 753 ILE A O 1
ATOM 5100 N N . GLY A 1 754 ? 9.076 -14.101 -43.554 1.00 85.44 754 GLY A N 1
ATOM 5101 C CA . GLY A 1 754 ? 9.109 -14.247 -45.002 1.00 85.44 754 GLY A CA 1
ATOM 5102 C C . GLY A 1 754 ? 8.653 -12.973 -45.692 1.00 85.44 754 GLY A C 1
ATOM 5103 O O . GLY A 1 754 ? 9.244 -11.933 -45.475 1.00 85.44 754 GLY A O 1
ATOM 5104 N N . ASP A 1 755 ? 7.641 -13.037 -46.550 1.00 78.31 755 ASP A N 1
ATOM 5105 C CA . ASP A 1 755 ? 7.181 -11.915 -47.387 1.00 78.31 755 ASP A CA 1
ATOM 5106 C C . ASP A 1 755 ? 8.231 -11.451 -48.420 1.00 78.31 755 ASP A C 1
ATOM 5108 O O . ASP A 1 755 ? 8.623 -10.290 -48.516 1.00 78.31 755 ASP A O 1
ATOM 5112 N N . GLY A 1 756 ? 8.739 -12.408 -49.203 1.00 81.50 756 GLY A N 1
ATOM 5113 C CA . GLY A 1 756 ? 9.778 -12.168 -50.202 1.00 81.50 756 GLY A CA 1
ATOM 5114 C C . GLY A 1 756 ? 10.645 -13.401 -50.442 1.00 81.50 756 GLY A C 1
ATOM 5115 O O . GLY A 1 756 ? 10.164 -14.532 -50.427 1.00 81.50 756 GLY A O 1
ATOM 5116 N N . ASN A 1 757 ? 11.946 -13.186 -50.649 1.00 89.88 757 ASN A N 1
ATOM 5117 C CA . ASN A 1 757 ? 12.929 -14.247 -50.911 1.00 89.88 757 ASN A CA 1
ATOM 5118 C C . ASN A 1 757 ? 13.819 -14.544 -49.686 1.00 89.88 757 ASN A C 1
ATOM 5120 O O . ASN A 1 757 ? 14.963 -14.962 -49.854 1.00 89.88 757 ASN A O 1
ATOM 5124 N N . LEU A 1 758 ? 13.335 -14.280 -48.467 1.00 95.50 758 LEU A N 1
ATOM 5125 C CA . LEU A 1 758 ? 14.065 -14.548 -47.223 1.00 95.50 758 LEU A CA 1
ATOM 5126 C C . LEU A 1 758 ? 14.378 -16.048 -47.089 1.00 95.50 758 LEU A C 1
ATOM 5128 O O . LEU A 1 758 ? 13.483 -16.881 -47.238 1.00 95.50 758 LEU A O 1
ATOM 5132 N N . ALA A 1 759 ? 15.633 -16.377 -46.781 1.00 96.12 759 ALA A N 1
ATOM 5133 C CA . ALA A 1 759 ? 16.043 -17.704 -46.329 1.00 96.12 759 ALA A CA 1
ATOM 5134 C C . ALA A 1 759 ? 16.197 -17.719 -44.800 1.00 96.12 759 ALA A C 1
ATOM 5136 O O . ALA A 1 759 ? 16.641 -16.732 -44.212 1.00 96.12 759 ALA A O 1
ATOM 5137 N N . LEU A 1 760 ? 15.874 -18.844 -44.161 1.00 97.62 760 LEU A N 1
ATOM 5138 C CA . LEU A 1 760 ? 15.925 -19.008 -42.706 1.00 97.62 760 LEU A CA 1
ATOM 5139 C C . LEU A 1 760 ? 16.801 -20.206 -42.335 1.00 97.62 760 LEU A C 1
ATOM 5141 O O . LEU A 1 760 ? 16.562 -21.320 -42.787 1.00 97.62 760 LEU A O 1
ATOM 5145 N N . THR A 1 761 ? 17.795 -19.983 -41.479 1.00 97.25 761 THR A N 1
ATOM 5146 C CA . THR A 1 761 ? 18.535 -21.029 -40.763 1.00 97.25 761 THR A CA 1
ATOM 5147 C C . THR A 1 761 ? 18.234 -20.899 -39.276 1.00 97.25 761 THR A C 1
ATOM 5149 O O . THR A 1 761 ? 18.710 -19.971 -38.630 1.00 97.25 761 THR A O 1
ATOM 5152 N N . ASN A 1 762 ? 17.440 -21.815 -38.733 1.00 97.94 762 ASN A N 1
ATOM 5153 C CA . ASN A 1 762 ? 17.037 -21.819 -37.334 1.00 97.94 762 ASN A CA 1
ATOM 5154 C C . ASN A 1 762 ? 17.890 -22.790 -36.512 1.00 97.94 762 ASN A C 1
ATOM 5156 O O . ASN A 1 762 ? 17.881 -23.992 -36.763 1.00 97.94 762 ASN A O 1
ATOM 5160 N N . THR A 1 763 ? 18.597 -22.281 -35.514 1.00 97.75 763 THR A N 1
ATOM 5161 C CA . THR A 1 763 ? 19.311 -23.035 -34.469 1.00 97.75 763 THR A CA 1
ATOM 5162 C C . THR A 1 763 ? 18.740 -22.758 -33.074 1.00 97.75 763 THR A C 1
ATOM 5164 O O . THR A 1 763 ? 19.012 -23.534 -32.159 1.00 97.75 763 THR A O 1
ATOM 5167 N N . GLY A 1 764 ? 17.948 -21.691 -32.924 1.00 98.19 764 GLY A N 1
ATOM 5168 C CA . GLY A 1 764 ? 17.138 -21.378 -31.749 1.00 98.19 764 GLY A CA 1
ATOM 5169 C C . GLY A 1 764 ? 15.723 -21.957 -31.841 1.00 98.19 764 GLY A C 1
ATOM 5170 O O . GLY A 1 764 ? 15.534 -23.098 -32.277 1.00 98.19 764 GLY A O 1
ATOM 5171 N N . THR A 1 765 ? 14.732 -21.160 -31.449 1.00 98.56 765 THR A N 1
ATOM 5172 C CA . THR A 1 765 ? 13.317 -21.553 -31.409 1.00 98.56 765 THR A CA 1
ATOM 5173 C C . THR A 1 765 ? 12.470 -20.622 -32.269 1.00 98.56 765 THR A C 1
ATOM 5175 O O . THR A 1 765 ? 12.669 -19.409 -32.254 1.00 98.56 765 THR A O 1
ATOM 5178 N N . VAL A 1 766 ? 11.501 -21.184 -32.992 1.00 98.75 766 VAL A N 1
ATOM 5179 C CA . VAL A 1 766 ? 10.387 -20.437 -33.593 1.00 98.75 766 VAL A CA 1
ATOM 5180 C C . VAL A 1 766 ? 9.078 -21.021 -33.059 1.00 98.75 766 VAL A C 1
ATOM 5182 O O . VAL A 1 766 ? 8.798 -22.180 -33.360 1.00 98.75 766 VAL A O 1
ATOM 5185 N N . ASP A 1 767 ? 8.314 -20.245 -32.283 1.00 98.38 767 ASP A N 1
ATOM 5186 C CA . ASP A 1 767 ? 7.078 -20.680 -31.605 1.00 98.38 767 ASP A CA 1
ATOM 5187 C C . ASP A 1 767 ? 5.843 -19.868 -32.035 1.00 98.38 767 ASP A C 1
ATOM 5189 O O . ASP A 1 767 ? 5.794 -18.644 -31.912 1.00 98.38 767 ASP A O 1
ATOM 5193 N N . ALA A 1 768 ? 4.801 -20.550 -32.504 1.00 98.19 768 ALA A N 1
ATOM 5194 C CA . ALA A 1 768 ? 3.468 -19.967 -32.601 1.00 98.19 768 ALA A CA 1
ATOM 5195 C C . ALA A 1 768 ? 2.703 -20.153 -31.275 1.00 98.19 768 ALA A C 1
ATOM 5197 O O . ALA A 1 768 ? 2.005 -21.153 -31.097 1.00 98.19 768 ALA A O 1
ATOM 5198 N N . ASP A 1 769 ? 2.782 -19.169 -30.373 1.00 96.50 769 ASP A N 1
ATOM 5199 C CA . ASP A 1 769 ? 2.337 -19.274 -28.970 1.00 96.50 769 ASP A CA 1
ATOM 5200 C C . ASP A 1 769 ? 1.056 -18.480 -28.635 1.00 96.50 769 ASP A C 1
ATOM 5202 O O . ASP A 1 769 ? 0.659 -18.357 -27.470 1.00 96.50 769 ASP A O 1
ATOM 5206 N N . VAL A 1 770 ? 0.372 -17.933 -29.644 1.00 95.44 770 VAL A N 1
ATOM 5207 C CA . VAL A 1 770 ? -0.847 -17.131 -29.458 1.00 95.44 770 VAL A CA 1
ATOM 5208 C C . VAL A 1 770 ? -2.082 -17.922 -29.860 1.00 95.44 770 VAL A C 1
ATOM 5210 O O . VAL A 1 770 ? -2.248 -18.308 -31.015 1.00 95.44 770 VAL A O 1
ATOM 5213 N N . SER A 1 771 ? -3.006 -18.084 -28.913 1.00 94.19 771 SER A N 1
ATOM 5214 C CA . SER A 1 771 ? -4.254 -18.821 -29.118 1.00 94.19 771 SER A CA 1
ATOM 5215 C C . SER A 1 771 ? -5.060 -18.306 -30.315 1.00 94.19 771 SER A C 1
ATOM 5217 O O . SER A 1 771 ? -5.375 -17.117 -30.394 1.00 94.19 771 SER A O 1
ATOM 5219 N N . ALA A 1 772 ? -5.414 -19.214 -31.231 1.00 90.50 772 ALA A N 1
ATOM 5220 C CA . ALA A 1 772 ? -6.104 -18.921 -32.492 1.00 90.50 772 ALA A CA 1
ATOM 5221 C C . ALA A 1 772 ? -5.365 -17.940 -33.431 1.00 90.50 772 ALA A C 1
ATOM 5223 O O . ALA A 1 772 ? -5.944 -17.464 -34.410 1.00 90.50 772 ALA A O 1
ATOM 5224 N N . GLY A 1 773 ? -4.099 -17.638 -33.142 1.00 92.38 773 GLY A N 1
ATOM 5225 C CA . GLY A 1 773 ? -3.197 -16.877 -33.992 1.00 92.38 773 GLY A CA 1
ATOM 5226 C C . GLY A 1 773 ? -2.322 -17.794 -34.842 1.00 92.38 773 GLY A C 1
ATOM 5227 O O . GLY A 1 773 ? -2.093 -18.950 -34.488 1.00 92.38 773 GLY A O 1
ATOM 5228 N N . ALA A 1 774 ? -1.830 -17.264 -35.963 1.00 93.75 774 ALA A N 1
ATOM 5229 C CA . ALA A 1 774 ? -0.889 -17.962 -36.829 1.00 93.75 774 ALA A CA 1
ATOM 5230 C C . ALA A 1 774 ? 0.442 -17.208 -36.928 1.00 93.75 774 ALA A C 1
ATOM 5232 O O . ALA A 1 774 ? 0.462 -15.975 -37.048 1.00 93.75 774 ALA A O 1
ATOM 5233 N N . LEU A 1 775 ? 1.535 -17.964 -36.916 1.00 96.75 775 LEU A N 1
ATOM 5234 C CA . LEU A 1 775 ? 2.852 -17.527 -37.355 1.00 96.75 775 LEU A CA 1
ATOM 5235 C C . LEU A 1 775 ? 3.177 -18.271 -38.651 1.00 96.75 775 LEU A C 1
ATOM 5237 O O . LEU A 1 775 ? 3.283 -19.494 -38.661 1.00 96.75 775 LEU A O 1
ATOM 5241 N N . THR A 1 776 ? 3.291 -17.535 -39.753 1.00 95.00 776 THR A N 1
ATOM 5242 C CA . THR A 1 776 ? 3.453 -18.119 -41.090 1.00 95.00 776 THR A CA 1
ATOM 5243 C C . THR A 1 776 ? 4.868 -17.906 -41.611 1.00 95.00 776 THR A C 1
ATOM 5245 O O . THR A 1 776 ? 5.342 -16.773 -41.685 1.00 95.00 776 THR A O 1
ATOM 5248 N N . LEU A 1 777 ? 5.519 -18.982 -42.046 1.00 96.56 777 LEU A N 1
ATOM 5249 C CA . LEU A 1 777 ? 6.817 -18.990 -42.709 1.00 96.56 777 LEU A CA 1
ATOM 5250 C C . LEU A 1 777 ? 6.610 -19.145 -44.222 1.00 96.56 777 LEU A C 1
ATOM 5252 O O . LEU A 1 777 ? 6.450 -20.258 -44.722 1.00 96.56 777 LEU A O 1
ATOM 5256 N N . ASN A 1 778 ? 6.610 -18.032 -44.962 1.00 91.50 778 ASN A N 1
ATOM 5257 C CA . ASN A 1 778 ? 6.253 -17.998 -46.393 1.00 91.50 778 ASN A CA 1
ATOM 5258 C C . ASN A 1 778 ? 7.352 -17.447 -47.322 1.00 91.50 778 ASN A C 1
ATOM 5260 O O . ASN A 1 778 ? 7.072 -17.094 -48.470 1.00 91.50 778 ASN A O 1
ATOM 5264 N N . GLY A 1 779 ? 8.593 -17.333 -46.844 1.00 88.19 779 GLY A N 1
ATOM 5265 C CA . GLY A 1 779 ? 9.720 -16.922 -47.683 1.00 88.19 779 GLY A CA 1
ATOM 5266 C C . GLY A 1 779 ? 9.998 -17.929 -48.806 1.00 88.19 779 GLY A C 1
ATOM 5267 O O . GLY A 1 779 ? 9.912 -19.136 -48.604 1.00 88.19 779 GLY A O 1
ATOM 5268 N N . ALA A 1 780 ? 10.371 -17.442 -49.995 1.00 89.69 780 ALA A N 1
ATOM 5269 C CA . ALA A 1 780 ? 10.766 -18.302 -51.118 1.00 89.69 780 ALA A CA 1
ATOM 5270 C C . ALA A 1 780 ? 12.200 -18.869 -50.994 1.00 89.69 780 ALA A C 1
ATOM 5272 O O . ALA A 1 780 ? 12.627 -19.662 -51.837 1.00 89.69 780 ALA A O 1
ATOM 5273 N N . GLY A 1 781 ? 12.964 -18.437 -49.983 1.00 92.19 781 GLY A N 1
ATOM 5274 C CA . GLY A 1 781 ? 14.290 -18.966 -49.679 1.00 92.19 781 GLY A CA 1
ATOM 5275 C C . GLY A 1 781 ? 14.237 -20.334 -48.994 1.00 92.19 781 GLY A C 1
ATOM 5276 O O . GLY A 1 781 ? 13.184 -20.820 -48.592 1.00 92.19 781 GLY A O 1
ATOM 5277 N N . ALA A 1 782 ? 15.399 -20.977 -48.860 1.00 93.56 782 ALA A N 1
ATOM 5278 C CA . ALA A 1 782 ? 15.491 -22.255 -48.159 1.00 93.56 782 ALA A CA 1
ATOM 5279 C C . ALA A 1 782 ? 15.190 -22.086 -46.660 1.00 93.56 782 ALA A C 1
ATOM 5281 O O . ALA A 1 782 ? 15.655 -21.125 -46.040 1.00 93.56 782 ALA A O 1
ATOM 5282 N N . ILE A 1 783 ? 14.466 -23.052 -46.088 1.00 96.31 783 ILE A N 1
ATOM 5283 C CA . ILE A 1 783 ? 14.194 -23.141 -44.653 1.00 96.31 783 ILE A CA 1
ATOM 5284 C C . ILE A 1 783 ? 14.990 -24.326 -44.096 1.00 96.31 783 ILE A C 1
ATOM 5286 O O . ILE A 1 783 ? 14.765 -25.484 -44.456 1.00 96.31 783 ILE A O 1
ATOM 5290 N N . ALA A 1 784 ? 15.964 -24.026 -43.241 1.00 96.12 784 ALA A N 1
ATOM 5291 C CA . ALA A 1 784 ? 16.788 -25.007 -42.555 1.00 96.12 784 ALA A CA 1
ATOM 5292 C C . ALA A 1 784 ? 16.517 -24.959 -41.046 1.00 96.12 784 ALA A C 1
ATOM 5294 O O . ALA A 1 784 ? 16.713 -23.918 -40.423 1.00 96.12 784 ALA A O 1
ATOM 5295 N N . ASN A 1 785 ? 16.103 -26.077 -40.449 1.00 96.94 785 ASN A N 1
ATOM 5296 C CA . ASN A 1 785 ? 15.841 -26.206 -39.020 1.00 96.94 785 ASN A CA 1
ATOM 5297 C C . ASN A 1 785 ? 16.842 -27.169 -38.357 1.00 96.94 785 ASN A C 1
ATOM 5299 O O . ASN A 1 785 ? 16.839 -28.380 -38.576 1.00 96.94 785 ASN A O 1
ATOM 5303 N N . ALA A 1 786 ? 17.706 -26.621 -37.512 1.00 96.75 786 ALA A N 1
ATOM 5304 C CA . ALA A 1 786 ? 18.612 -27.339 -36.618 1.00 96.75 786 ALA A CA 1
ATOM 5305 C C . ALA A 1 786 ? 18.262 -27.135 -35.130 1.00 96.75 786 ALA A C 1
ATOM 5307 O O . ALA A 1 786 ? 18.840 -27.812 -34.280 1.00 96.75 786 ALA A O 1
ATOM 5308 N N . GLY A 1 787 ? 17.333 -26.222 -34.828 1.00 97.81 787 GLY A N 1
ATOM 5309 C CA . GLY A 1 787 ? 16.793 -25.954 -33.498 1.00 97.81 787 GLY A CA 1
ATOM 5310 C C . GLY A 1 787 ? 15.398 -26.555 -33.316 1.00 97.81 787 GLY A C 1
ATOM 5311 O O . GLY A 1 787 ? 15.196 -27.752 -33.547 1.00 97.81 787 GLY A O 1
ATOM 5312 N N . VAL A 1 788 ? 14.444 -25.727 -32.892 1.00 98.25 788 VAL A N 1
ATOM 5313 C CA . VAL A 1 788 ? 13.047 -26.112 -32.639 1.00 98.25 788 VAL A CA 1
ATOM 5314 C C . VAL A 1 788 ? 12.098 -25.230 -33.441 1.00 98.25 788 VAL A C 1
ATOM 5316 O O . VAL A 1 788 ? 12.210 -24.007 -33.407 1.00 98.25 788 VAL A O 1
ATOM 5319 N N . PHE A 1 789 ? 11.160 -25.861 -34.143 1.00 98.69 789 PHE A N 1
ATOM 5320 C CA . PHE A 1 789 ? 9.932 -25.232 -34.627 1.00 98.69 789 PHE A CA 1
ATOM 5321 C C . PHE A 1 789 ? 8.777 -25.782 -33.807 1.00 98.69 789 PHE A C 1
ATOM 5323 O O . PHE A 1 789 ? 8.607 -26.999 -33.735 1.00 98.69 789 PHE A O 1
ATOM 5330 N N . GLU A 1 790 ? 8.008 -24.909 -33.177 1.00 97.88 790 GLU A N 1
ATOM 5331 C CA . GLU A 1 790 ? 6.956 -25.325 -32.265 1.00 97.88 790 GLU A CA 1
ATOM 5332 C C . GLU A 1 790 ? 5.679 -24.499 -32.394 1.00 97.88 790 GLU A C 1
ATOM 5334 O O . GLU A 1 790 ? 5.668 -23.377 -32.896 1.00 97.88 790 GLU A O 1
ATOM 5339 N N . ALA A 1 791 ? 4.570 -25.113 -31.997 1.00 98.25 791 ALA A N 1
ATOM 5340 C CA . ALA A 1 791 ? 3.296 -24.437 -31.841 1.00 98.25 791 ALA A CA 1
ATOM 5341 C C . ALA A 1 791 ? 2.757 -24.755 -30.449 1.00 98.25 791 ALA A C 1
ATOM 5343 O O . ALA A 1 791 ? 2.481 -25.918 -30.136 1.00 98.25 791 ALA A O 1
ATOM 5344 N N . THR A 1 792 ? 2.583 -23.737 -29.613 1.00 96.62 792 THR A N 1
ATOM 5345 C CA . THR A 1 792 ? 2.134 -23.875 -28.220 1.00 96.62 792 THR A CA 1
ATOM 5346 C C . THR A 1 792 ? 0.873 -23.042 -27.953 1.00 96.62 792 THR A C 1
ATOM 5348 O O . THR A 1 792 ? 0.360 -22.371 -28.843 1.00 96.62 792 THR A O 1
ATOM 5351 N N . ASN A 1 793 ? 0.267 -23.165 -26.763 1.00 95.12 793 ASN A N 1
ATOM 5352 C CA . ASN A 1 793 ? -0.870 -22.341 -26.301 1.00 95.12 793 ASN A CA 1
ATOM 5353 C C . ASN A 1 793 ? -2.086 -22.210 -27.257 1.00 95.12 793 ASN A C 1
ATOM 5355 O O . ASN A 1 793 ? -2.873 -21.261 -27.168 1.00 95.12 793 ASN A O 1
ATOM 5359 N N . GLY A 1 794 ? -2.301 -23.182 -28.145 1.00 94.50 794 GLY A N 1
ATOM 5360 C CA . GLY A 1 794 ? -3.357 -23.146 -29.155 1.00 94.50 794 GLY A CA 1
ATOM 5361 C C . GLY A 1 794 ? -3.080 -22.245 -30.363 1.00 94.50 794 GLY A C 1
ATOM 5362 O O . GLY A 1 794 ? -4.038 -21.825 -31.018 1.00 94.50 794 GLY A O 1
ATOM 5363 N N . GLY A 1 795 ? -1.818 -21.897 -30.620 1.00 96.69 795 GLY A N 1
ATOM 5364 C CA . GLY A 1 795 ? -1.368 -21.233 -31.841 1.00 96.69 795 GLY A CA 1
ATOM 5365 C C . GLY A 1 795 ? -1.135 -22.198 -33.005 1.00 96.69 795 GLY A C 1
ATOM 5366 O O . GLY A 1 795 ? -1.103 -23.422 -32.834 1.00 96.69 795 GLY A O 1
ATOM 5367 N N . ARG A 1 796 ? -0.998 -21.626 -34.206 1.00 97.31 796 ARG A N 1
ATOM 5368 C CA . ARG A 1 796 ? -0.698 -22.340 -35.453 1.00 97.31 796 ARG A CA 1
ATOM 5369 C C . ARG A 1 796 ? 0.633 -21.881 -36.041 1.00 97.31 796 ARG A C 1
ATOM 5371 O O . ARG A 1 796 ? 0.771 -20.712 -36.399 1.00 97.31 796 ARG A O 1
ATOM 5378 N N . LEU A 1 797 ? 1.579 -22.800 -36.198 1.00 98.38 797 LEU A N 1
ATOM 5379 C CA . LEU A 1 797 ? 2.792 -22.580 -36.980 1.00 98.38 797 LEU A CA 1
ATOM 5380 C C . LEU A 1 797 ? 2.573 -23.129 -38.393 1.00 98.38 797 LEU A C 1
ATOM 5382 O O . LEU A 1 797 ? 2.421 -24.335 -38.565 1.00 98.38 797 LEU A O 1
ATOM 5386 N N . ASP A 1 798 ? 2.560 -22.254 -39.394 1.00 97.31 798 ASP A N 1
ATOM 5387 C CA . ASP A 1 798 ? 2.378 -22.615 -40.806 1.00 97.31 798 ASP A CA 1
ATOM 5388 C C . ASP A 1 798 ? 3.708 -22.481 -41.551 1.00 97.31 798 ASP A C 1
ATOM 5390 O O . ASP A 1 798 ? 4.263 -21.386 -41.652 1.00 97.31 798 ASP A O 1
ATOM 5394 N N . VAL A 1 799 ? 4.238 -23.593 -42.059 1.00 96.94 799 VAL A N 1
ATOM 5395 C CA . VAL A 1 799 ? 5.496 -23.637 -42.805 1.00 96.94 799 VAL A CA 1
ATOM 5396 C C . VAL A 1 799 ? 5.223 -23.970 -44.268 1.00 96.94 799 VAL A C 1
ATOM 5398 O O . VAL A 1 799 ? 5.126 -25.136 -44.645 1.00 96.94 799 VAL A O 1
ATOM 5401 N N . ALA A 1 800 ? 5.189 -22.954 -45.131 1.00 93.06 800 ALA A N 1
ATOM 5402 C CA . ALA A 1 800 ? 4.825 -23.132 -46.539 1.00 93.06 800 ALA A CA 1
ATOM 5403 C C . ALA A 1 800 ? 5.901 -23.861 -47.374 1.00 93.06 800 ALA A C 1
ATOM 5405 O O . ALA A 1 800 ? 5.594 -24.518 -48.370 1.00 93.06 800 ALA A O 1
ATOM 5406 N N . GLY A 1 801 ? 7.178 -23.702 -47.012 1.00 91.88 801 GLY A N 1
ATOM 5407 C CA . GLY A 1 801 ? 8.325 -24.241 -47.748 1.00 91.88 801 GLY A CA 1
ATOM 5408 C C . GLY A 1 801 ? 8.753 -25.646 -47.311 1.00 91.88 801 GLY A C 1
ATOM 5409 O O . GLY A 1 801 ? 8.329 -26.162 -46.283 1.00 91.88 801 GLY A O 1
ATOM 5410 N N . ALA A 1 802 ? 9.647 -26.265 -48.089 1.00 94.12 802 ALA A N 1
ATOM 5411 C CA . ALA A 1 802 ? 10.295 -27.509 -47.676 1.00 94.12 802 ALA A CA 1
ATOM 5412 C C . ALA A 1 802 ? 11.276 -27.259 -46.519 1.00 94.12 802 ALA A C 1
ATOM 5414 O O . ALA A 1 802 ? 12.060 -26.307 -46.562 1.00 94.12 802 ALA A O 1
ATOM 5415 N N . LEU A 1 803 ? 11.252 -28.151 -45.531 1.00 95.19 803 LEU A N 1
ATOM 5416 C CA . LEU A 1 803 ? 12.146 -28.161 -44.382 1.00 95.19 803 LEU A CA 1
ATOM 5417 C C . LEU A 1 803 ? 13.355 -29.060 -44.631 1.00 95.19 803 LEU A C 1
ATOM 5419 O O . LEU A 1 803 ? 13.275 -30.116 -45.264 1.00 95.19 803 LEU A O 1
ATOM 5423 N N . SER A 1 804 ? 14.500 -28.621 -44.125 1.00 93.38 804 SER A N 1
ATOM 5424 C CA . SER A 1 804 ? 15.739 -29.389 -44.135 1.00 93.38 804 SER A CA 1
ATOM 5425 C C . SER A 1 804 ? 16.476 -29.231 -42.812 1.00 93.38 804 SER A C 1
ATOM 5427 O O . SER A 1 804 ? 16.472 -28.155 -42.227 1.00 93.38 804 SER A O 1
ATOM 5429 N N . GLY A 1 805 ? 17.188 -30.265 -42.370 1.00 92.38 805 GLY A N 1
ATOM 5430 C CA . GLY A 1 805 ? 18.003 -30.196 -41.161 1.00 92.38 805 GLY A CA 1
ATOM 5431 C C . GLY A 1 805 ? 17.776 -31.381 -40.232 1.00 92.38 805 GLY A C 1
ATOM 5432 O O . GLY A 1 805 ? 17.340 -32.447 -40.658 1.00 92.38 805 GLY A O 1
ATOM 5433 N N . ALA A 1 806 ? 18.172 -31.207 -38.973 1.00 91.88 806 ALA A N 1
ATOM 5434 C CA . ALA A 1 806 ? 18.117 -32.237 -37.932 1.00 91.88 806 ALA A CA 1
ATOM 5435 C C . ALA A 1 806 ? 17.483 -31.714 -36.630 1.00 91.88 806 ALA A C 1
ATOM 5437 O O . ALA A 1 806 ? 17.699 -32.290 -35.562 1.00 91.88 806 ALA A O 1
ATOM 5438 N N . GLY A 1 807 ? 16.756 -30.597 -36.720 1.00 95.56 807 GLY A N 1
ATOM 5439 C CA . GLY A 1 807 ? 16.005 -30.011 -35.618 1.00 95.56 807 GLY A CA 1
ATOM 5440 C C . GLY A 1 807 ? 14.768 -30.827 -35.245 1.00 95.56 807 GLY A C 1
ATOM 5441 O O . GLY A 1 807 ? 14.545 -31.940 -35.734 1.00 95.56 807 GLY A O 1
ATOM 5442 N N . ARG A 1 808 ? 13.957 -30.260 -34.353 1.00 95.69 808 ARG A N 1
ATOM 5443 C CA . ARG A 1 808 ? 12.707 -30.862 -33.873 1.00 95.69 808 ARG A CA 1
ATOM 5444 C C . ARG A 1 808 ? 11.503 -30.026 -34.284 1.00 95.69 808 ARG A C 1
ATOM 5446 O O . ARG A 1 808 ? 11.613 -28.806 -34.420 1.00 95.69 808 ARG A O 1
ATOM 5453 N N . LEU A 1 809 ? 10.378 -30.712 -34.450 1.00 98.44 809 LEU A N 1
ATOM 5454 C CA . LEU A 1 809 ? 9.048 -30.122 -34.522 1.00 98.44 809 LEU A CA 1
ATOM 5455 C C . LEU A 1 809 ? 8.319 -30.467 -33.215 1.00 98.44 809 LEU A C 1
ATOM 5457 O O . LEU A 1 809 ? 8.316 -31.633 -32.816 1.00 98.44 809 LEU A O 1
ATOM 5461 N N . GLU A 1 810 ? 7.729 -29.496 -32.528 1.00 98.12 810 GLU A N 1
ATOM 5462 C CA . GLU A 1 810 ? 7.025 -29.727 -31.257 1.00 98.12 810 GLU A CA 1
ATOM 5463 C C . GLU A 1 810 ? 5.607 -29.139 -31.303 1.00 98.12 810 GLU A C 1
ATOM 5465 O O . GLU A 1 810 ? 5.383 -28.056 -31.835 1.00 98.12 810 GLU A O 1
ATOM 5470 N N . ILE A 1 811 ? 4.616 -29.885 -30.804 1.00 98.50 811 ILE A N 1
ATOM 5471 C CA . ILE A 1 811 ? 3.198 -29.517 -30.936 1.00 98.50 811 ILE A CA 1
ATOM 5472 C C . ILE A 1 811 ? 2.521 -29.619 -29.571 1.00 98.50 811 ILE A C 1
ATOM 5474 O O . ILE A 1 811 ? 2.385 -30.705 -28.998 1.00 98.50 811 ILE A O 1
ATOM 5478 N N . GLY A 1 812 ? 2.123 -28.467 -29.039 1.00 97.06 812 GLY A N 1
ATOM 5479 C CA . GLY A 1 812 ? 1.437 -28.313 -27.763 1.00 97.06 812 GLY A CA 1
ATOM 5480 C C . GLY A 1 812 ? -0.064 -28.606 -27.823 1.00 97.06 812 GLY A C 1
ATOM 5481 O O . GLY A 1 812 ? -0.650 -28.846 -28.879 1.00 97.06 812 GLY A O 1
ATOM 5482 N N . ALA A 1 813 ? -0.710 -28.573 -26.655 1.00 94.38 813 ALA A N 1
ATOM 5483 C CA . ALA A 1 813 ? -2.153 -28.770 -26.536 1.00 94.38 813 ALA A CA 1
ATOM 5484 C C . ALA A 1 813 ? -2.925 -27.781 -27.417 1.00 94.38 813 ALA A C 1
ATOM 5486 O O . ALA A 1 813 ? -2.742 -26.570 -27.299 1.00 94.38 813 ALA A O 1
ATOM 5487 N N . ARG A 1 814 ? -3.875 -28.297 -28.205 1.00 95.19 814 ARG A N 1
ATOM 5488 C CA . ARG A 1 814 ? -4.788 -27.513 -29.054 1.00 95.19 814 ARG A CA 1
ATOM 5489 C C . ARG A 1 814 ? -4.074 -26.672 -30.120 1.00 95.19 814 ARG A C 1
ATOM 5491 O O . ARG A 1 814 ? -4.715 -25.790 -30.687 1.00 95.19 814 ARG A O 1
ATOM 5498 N N . SER A 1 815 ? -2.786 -26.916 -30.347 1.00 97.94 815 SER A N 1
ATOM 5499 C CA . SER A 1 815 ? -1.953 -26.210 -31.315 1.00 97.94 815 SER A CA 1
ATOM 5500 C C . SER A 1 815 ? -1.846 -26.984 -32.621 1.00 97.94 815 SER A C 1
ATOM 5502 O O . SER A 1 815 ? -2.075 -28.196 -32.664 1.00 97.94 815 SER A O 1
ATOM 5504 N N . GLU A 1 816 ? -1.469 -26.277 -33.680 1.00 97.94 816 GLU A N 1
ATOM 5505 C CA . GLU A 1 816 ? -1.307 -26.835 -35.019 1.00 97.94 816 GLU A CA 1
ATOM 5506 C C . GLU A 1 816 ? 0.077 -26.507 -35.578 1.00 97.94 816 GLU A C 1
ATOM 5508 O O . GLU A 1 816 ? 0.504 -25.356 -35.558 1.00 97.94 816 GLU A O 1
ATOM 5513 N N . LEU A 1 817 ? 0.765 -27.517 -36.104 1.00 98.25 817 LEU A N 1
ATOM 5514 C CA . LEU A 1 817 ? 1.934 -27.327 -36.955 1.00 98.25 817 LEU A CA 1
ATOM 5515 C C . LEU A 1 817 ? 1.584 -27.830 -38.353 1.00 98.25 817 LEU A C 1
ATOM 5517 O O . LEU A 1 817 ? 1.225 -28.993 -38.522 1.00 98.25 817 LEU A O 1
ATOM 5521 N N . GLU A 1 818 ? 1.677 -26.957 -39.345 1.00 97.88 818 GLU A N 1
ATOM 5522 C CA . GLU A 1 818 ? 1.286 -27.219 -40.728 1.00 97.88 818 GLU A CA 1
ATOM 5523 C C . GLU A 1 818 ? 2.508 -27.189 -41.648 1.00 97.88 818 GLU A C 1
ATOM 5525 O O . GLU A 1 818 ? 3.364 -26.306 -41.558 1.00 97.88 818 GLU A O 1
ATOM 5530 N N . LEU A 1 819 ? 2.597 -28.190 -42.522 1.00 97.56 819 LEU A N 1
ATOM 5531 C CA . LEU A 1 819 ? 3.705 -28.398 -43.445 1.00 97.56 819 LEU A CA 1
ATOM 5532 C C . LEU A 1 819 ? 3.212 -28.326 -44.893 1.00 97.56 819 LEU A C 1
ATOM 5534 O O . LEU A 1 819 ? 2.603 -29.271 -45.398 1.00 97.56 819 LEU A O 1
ATOM 5538 N N . GLY A 1 820 ? 3.555 -27.229 -45.567 1.00 94.75 820 GLY A N 1
ATOM 5539 C CA . GLY A 1 820 ? 3.330 -26.974 -46.993 1.00 94.75 820 GLY A CA 1
ATOM 5540 C C . GLY A 1 820 ? 4.309 -27.694 -47.929 1.00 94.75 820 GLY A C 1
ATOM 5541 O O . GLY A 1 820 ? 4.018 -27.909 -49.108 1.00 94.75 820 GLY A O 1
ATOM 5542 N N . GLY A 1 821 ? 5.484 -28.078 -47.415 1.00 93.94 821 GLY A N 1
ATOM 5543 C CA . GLY A 1 821 ? 6.568 -28.700 -48.173 1.00 93.94 821 GLY A CA 1
ATOM 5544 C C . GLY A 1 821 ? 7.168 -29.930 -47.491 1.00 93.94 821 GLY A C 1
ATOM 5545 O O . GLY A 1 821 ? 6.837 -30.273 -46.359 1.00 93.94 821 GLY A O 1
ATOM 5546 N N . ALA A 1 822 ? 8.038 -30.644 -48.213 1.00 95.25 822 ALA A N 1
ATOM 5547 C CA . ALA A 1 822 ? 8.645 -31.873 -47.703 1.00 95.25 822 ALA A CA 1
ATOM 5548 C C . ALA A 1 822 ? 9.454 -31.614 -46.419 1.00 95.25 822 ALA A C 1
ATOM 5550 O O . ALA A 1 822 ? 10.169 -30.618 -46.347 1.00 95.25 822 ALA A O 1
ATOM 5551 N N . ALA A 1 823 ? 9.374 -32.530 -45.453 1.00 95.94 823 ALA A N 1
ATOM 5552 C CA . ALA A 1 823 ? 10.060 -32.437 -44.164 1.00 95.94 823 ALA A CA 1
ATOM 5553 C C . ALA A 1 823 ? 10.520 -33.820 -43.671 1.00 95.94 823 ALA A C 1
ATOM 5555 O O . ALA A 1 823 ? 9.949 -34.856 -44.030 1.00 95.94 823 ALA A O 1
ATOM 5556 N N . SER A 1 824 ? 11.563 -33.857 -42.843 1.00 94.81 824 SER A N 1
ATOM 5557 C CA . SER A 1 824 ? 12.129 -35.112 -42.305 1.00 94.81 824 SER A CA 1
ATOM 5558 C C . SER A 1 824 ? 12.481 -35.058 -40.818 1.00 94.81 824 SER A C 1
ATOM 5560 O O . SER A 1 824 ? 12.912 -36.053 -40.241 1.00 94.81 824 SER A O 1
ATOM 5562 N N . GLU A 1 825 ? 12.273 -33.904 -40.200 1.00 95.88 825 GLU A N 1
ATOM 5563 C CA . GLU A 1 825 ? 12.452 -33.636 -38.788 1.00 95.88 825 GLU A CA 1
ATOM 5564 C C . GLU A 1 825 ? 11.418 -34.407 -37.960 1.00 95.88 825 GLU A C 1
ATOM 5566 O O . GLU A 1 825 ? 10.250 -34.548 -38.338 1.00 95.88 825 GLU A O 1
ATOM 5571 N N . ASN A 1 826 ? 11.846 -34.907 -36.802 1.00 96.12 826 ASN A N 1
ATOM 5572 C CA . ASN A 1 826 ? 10.954 -35.627 -35.898 1.00 96.12 826 ASN A CA 1
ATOM 5573 C C . ASN A 1 826 ? 9.951 -34.657 -35.266 1.00 96.12 826 ASN A C 1
ATOM 5575 O O . ASN A 1 826 ? 10.356 -33.611 -34.753 1.00 96.12 826 ASN A O 1
ATOM 5579 N N . ALA A 1 827 ? 8.674 -35.038 -35.260 1.00 97.75 827 ALA A N 1
ATOM 5580 C CA . ALA A 1 827 ? 7.612 -34.299 -34.592 1.00 97.75 827 ALA A CA 1
ATOM 5581 C C . ALA A 1 827 ? 7.276 -34.937 -33.245 1.00 97.75 827 ALA A C 1
ATOM 5583 O O . ALA A 1 827 ? 7.074 -36.146 -33.161 1.00 97.75 827 ALA A O 1
ATOM 5584 N N . THR A 1 828 ? 7.210 -34.130 -32.190 1.00 98.00 828 THR A N 1
ATOM 5585 C CA . THR A 1 828 ? 6.854 -34.567 -30.837 1.00 98.00 828 THR A CA 1
ATOM 5586 C C . THR A 1 828 ? 5.561 -33.898 -30.401 1.00 98.00 828 THR A C 1
ATOM 5588 O O . THR A 1 828 ? 5.471 -32.673 -30.359 1.00 98.00 828 THR A O 1
ATOM 5591 N N . PHE A 1 829 ? 4.572 -34.706 -30.030 1.00 96.81 829 PHE A N 1
ATOM 5592 C CA . PHE A 1 829 ? 3.323 -34.234 -29.440 1.00 96.81 829 PHE A CA 1
ATOM 5593 C C . PHE A 1 829 ? 3.533 -34.074 -27.928 1.00 96.81 829 PHE A C 1
ATOM 5595 O O . PHE A 1 829 ? 3.819 -35.043 -27.222 1.00 96.81 829 PHE A O 1
ATOM 5602 N N . LEU A 1 830 ? 3.471 -32.840 -27.424 1.00 92.12 830 LEU A N 1
ATOM 5603 C CA . LEU A 1 830 ? 3.854 -32.515 -26.044 1.00 92.12 830 LEU A CA 1
ATOM 5604 C C . LEU A 1 830 ? 2.760 -32.868 -25.019 1.00 92.12 830 LEU A C 1
ATOM 5606 O O . LEU A 1 830 ? 3.051 -33.025 -23.832 1.00 92.12 830 LEU A O 1
ATOM 5610 N N . SER A 1 831 ? 1.499 -33.001 -25.451 1.00 79.19 831 SER A N 1
ATOM 5611 C CA . SER A 1 831 ? 0.366 -33.339 -24.577 1.00 79.19 831 SER A CA 1
ATOM 5612 C C . SER A 1 831 ? -0.817 -33.938 -25.346 1.00 79.19 831 SER A C 1
ATOM 5614 O O . SER A 1 831 ? -1.139 -33.448 -26.422 1.00 79.19 831 SER A O 1
ATOM 5616 N N . ALA A 1 832 ? -1.532 -34.889 -24.736 1.00 67.44 832 ALA A N 1
ATOM 5617 C CA . ALA A 1 832 ? -2.677 -35.606 -25.317 1.00 67.44 832 ALA A CA 1
ATOM 5618 C C . ALA A 1 832 ? -3.991 -34.786 -25.326 1.00 67.44 832 ALA A C 1
ATOM 5620 O O . ALA A 1 832 ? -4.985 -35.163 -24.700 1.00 67.44 832 ALA A O 1
ATOM 5621 N N . SER A 1 833 ? -3.996 -33.612 -25.959 1.00 81.06 833 SER A N 1
ATOM 5622 C CA . SER A 1 833 ? -5.186 -32.753 -26.025 1.00 81.06 833 SER A CA 1
ATOM 5623 C C . SER A 1 833 ? -5.226 -31.933 -27.312 1.00 81.06 833 SER A C 1
ATOM 5625 O O . SER A 1 833 ? -4.896 -30.746 -27.295 1.00 81.06 833 SER A O 1
ATOM 5627 N N . ALA A 1 834 ? -5.725 -32.529 -28.399 1.00 88.25 834 ALA A N 1
ATOM 5628 C CA . ALA A 1 834 ? -6.011 -31.847 -29.666 1.00 88.25 834 ALA A CA 1
ATOM 5629 C C . ALA A 1 834 ? -4.790 -31.175 -30.320 1.00 88.25 834 ALA A C 1
ATOM 5631 O O . ALA A 1 834 ? -4.946 -30.152 -30.979 1.00 88.25 834 ALA A O 1
ATOM 5632 N N . ALA A 1 835 ? -3.589 -31.722 -30.117 1.00 96.44 835 ALA A N 1
ATOM 5633 C CA . ALA A 1 835 ? -2.406 -31.319 -30.868 1.00 96.44 835 ALA A CA 1
ATOM 5634 C C . ALA A 1 835 ? -2.510 -31.856 -32.305 1.00 96.44 835 ALA A C 1
ATOM 5636 O O . ALA A 1 835 ? -2.876 -33.018 -32.507 1.00 96.44 835 ALA A O 1
ATOM 5637 N N . LYS A 1 836 ? -2.214 -31.017 -33.300 1.00 96.88 836 LYS A N 1
ATOM 5638 C CA . LYS A 1 836 ? -2.432 -31.329 -34.716 1.00 96.88 836 LYS A CA 1
ATOM 5639 C C . LYS A 1 836 ? -1.161 -31.130 -35.540 1.00 96.88 836 LYS A C 1
ATOM 5641 O O . LYS A 1 836 ? -0.573 -30.053 -35.520 1.00 96.88 836 LYS A O 1
ATOM 5646 N N . LEU A 1 837 ? -0.766 -32.162 -36.284 1.00 97.88 837 LEU A N 1
ATOM 5647 C CA . LEU A 1 837 ? 0.193 -32.047 -37.382 1.00 97.88 837 LEU A CA 1
ATOM 5648 C C . LEU A 1 837 ? -0.572 -32.115 -38.702 1.00 97.88 837 LEU A C 1
ATOM 5650 O O . LEU A 1 837 ? -1.195 -33.140 -38.985 1.00 97.88 837 LEU A O 1
ATOM 5654 N N . SER A 1 838 ? -0.485 -31.064 -39.507 1.00 97.56 838 SER A N 1
ATOM 5655 C CA . SER A 1 838 ? -1.155 -30.962 -40.805 1.00 97.56 838 SER A CA 1
ATOM 5656 C C . SER A 1 838 ? -0.129 -31.067 -41.923 1.00 97.56 838 SER A C 1
ATOM 5658 O O . SER A 1 838 ? 0.891 -30.379 -41.915 1.00 97.56 838 SER A O 1
ATOM 5660 N N . ILE A 1 839 ? -0.370 -31.958 -42.882 1.00 97.62 839 ILE A N 1
ATOM 5661 C CA . ILE A 1 839 ? 0.484 -32.117 -44.061 1.00 97.62 839 ILE A CA 1
ATOM 5662 C C . ILE A 1 839 ? -0.327 -31.725 -45.289 1.00 97.62 839 ILE A C 1
ATOM 5664 O O . ILE A 1 839 ? -1.210 -32.472 -45.724 1.00 97.62 839 ILE A O 1
ATOM 5668 N N . ASP A 1 840 ? 0.006 -30.584 -45.879 1.00 94.06 840 ASP A N 1
ATOM 5669 C CA . ASP A 1 840 ? -0.680 -30.081 -47.061 1.00 94.06 840 ASP A CA 1
ATOM 5670 C C . ASP A 1 840 ? -0.446 -30.987 -48.253 1.00 94.06 840 ASP A C 1
ATOM 5672 O O . ASP A 1 840 ? 0.692 -31.297 -48.594 1.00 94.06 840 ASP A O 1
ATOM 5676 N N . ASN A 1 841 ? -1.517 -31.356 -48.958 1.00 91.31 841 ASN A N 1
ATOM 5677 C CA . ASN A 1 841 ? -1.433 -32.187 -50.159 1.00 91.31 841 ASN A CA 1
ATOM 5678 C C . ASN A 1 841 ? -0.542 -33.421 -49.917 1.00 91.31 841 ASN A C 1
ATOM 5680 O O . ASN A 1 841 ? 0.446 -33.637 -50.622 1.00 91.31 841 ASN A O 1
ATOM 5684 N N . ALA A 1 842 ? -0.875 -34.233 -48.909 1.00 92.00 842 ALA A N 1
ATOM 5685 C CA . ALA A 1 842 ? -0.027 -35.316 -48.390 1.00 92.00 842 ALA A CA 1
ATOM 5686 C C . ALA A 1 842 ? 0.451 -36.354 -49.434 1.00 92.00 842 ALA A C 1
ATOM 5688 O O . ALA A 1 842 ? 1.390 -37.107 -49.191 1.00 92.00 842 ALA A O 1
ATOM 5689 N N . THR A 1 843 ? -0.161 -36.397 -50.622 1.00 89.88 843 THR A N 1
ATOM 5690 C CA . THR A 1 843 ? 0.308 -37.217 -51.756 1.00 89.88 843 THR A CA 1
ATOM 5691 C C . THR A 1 843 ? 1.552 -36.665 -52.463 1.00 89.88 843 THR A C 1
ATOM 5693 O O . THR A 1 843 ? 2.274 -37.426 -53.108 1.00 89.88 843 THR A O 1
ATOM 5696 N N . THR A 1 844 ? 1.817 -35.363 -52.353 1.00 90.25 844 THR A N 1
ATOM 5697 C CA . THR A 1 844 ? 2.985 -34.679 -52.932 1.00 90.25 844 THR A CA 1
ATOM 5698 C C . THR A 1 844 ? 3.971 -34.194 -51.875 1.00 90.25 844 THR A C 1
ATOM 5700 O O . THR A 1 844 ? 5.162 -34.063 -52.162 1.00 90.25 844 THR A O 1
ATOM 5703 N N . THR A 1 845 ? 3.500 -33.972 -50.651 1.00 90.75 845 THR A N 1
ATOM 5704 C CA . THR A 1 845 ? 4.309 -33.488 -49.533 1.00 90.75 845 THR A CA 1
ATOM 5705 C C . THR A 1 845 ? 4.807 -34.665 -48.709 1.00 90.75 845 THR A C 1
ATOM 5707 O O . THR A 1 845 ? 4.055 -35.311 -47.985 1.00 90.75 845 THR A O 1
ATOM 5710 N N . THR A 1 846 ? 6.093 -34.989 -48.855 1.00 91.31 846 THR A N 1
ATOM 5711 C CA . THR A 1 846 ? 6.686 -36.131 -48.146 1.00 91.31 846 THR A CA 1
ATOM 5712 C C . THR A 1 846 ? 7.041 -35.738 -46.717 1.00 91.31 846 THR A C 1
ATOM 5714 O O . THR A 1 846 ? 7.861 -34.842 -46.524 1.00 91.31 846 THR A O 1
ATOM 5717 N N . TYR A 1 847 ? 6.495 -36.456 -45.735 1.00 96.25 847 TYR A N 1
ATOM 5718 C CA . TYR A 1 847 ? 6.944 -36.395 -44.346 1.00 96.25 847 TYR A CA 1
ATOM 5719 C C . TYR A 1 847 ? 7.685 -37.683 -43.975 1.00 96.25 847 TYR A C 1
ATOM 5721 O O . TYR A 1 847 ? 7.115 -38.773 -44.008 1.00 96.25 847 TYR A O 1
ATOM 5729 N N . GLY A 1 848 ? 8.975 -37.558 -43.668 1.00 93.50 848 GLY A N 1
ATOM 5730 C CA . GLY A 1 848 ? 9.857 -38.685 -43.344 1.00 93.50 848 GLY A CA 1
ATOM 5731 C C . GLY A 1 848 ? 10.217 -38.825 -41.863 1.00 93.50 848 GLY A C 1
ATOM 5732 O O . GLY A 1 848 ? 10.936 -39.763 -41.519 1.00 93.50 848 GLY A O 1
ATOM 5733 N N . GLY A 1 849 ? 9.767 -37.899 -41.013 1.00 95.06 849 GLY A N 1
ATOM 5734 C CA . GLY A 1 849 ? 10.128 -37.853 -39.597 1.00 95.06 849 GLY A CA 1
ATOM 5735 C C . GLY A 1 849 ? 9.415 -38.899 -38.735 1.00 95.06 849 GLY A C 1
ATOM 5736 O O . GLY A 1 849 ? 8.397 -39.482 -39.120 1.00 95.06 849 GLY A O 1
ATOM 5737 N N . LEU A 1 850 ? 9.966 -39.141 -37.545 1.00 95.88 850 LEU A N 1
ATOM 5738 C CA . LEU A 1 850 ? 9.310 -39.912 -36.491 1.00 95.88 850 LEU A CA 1
ATOM 5739 C C . LEU A 1 850 ? 8.266 -39.040 -35.782 1.00 95.88 850 LEU A C 1
ATOM 5741 O O . LEU A 1 850 ? 8.594 -37.951 -35.317 1.00 95.88 850 LEU A O 1
ATOM 5745 N N . LEU A 1 851 ? 7.049 -39.561 -35.628 1.00 97.50 851 LEU A N 1
ATOM 5746 C CA . LEU A 1 851 ? 6.003 -38.998 -34.777 1.00 97.50 851 LEU A CA 1
ATOM 5747 C C . LEU A 1 851 ? 6.140 -39.578 -33.361 1.00 97.50 851 LEU A C 1
ATOM 5749 O O . LEU A 1 851 ? 5.799 -40.735 -33.108 1.00 97.50 851 LEU A O 1
ATOM 5753 N N . ALA A 1 852 ? 6.679 -38.796 -32.435 1.00 96.56 852 ALA A N 1
ATOM 5754 C CA . ALA A 1 852 ? 6.874 -39.175 -31.044 1.00 96.56 852 ALA A CA 1
ATOM 5755 C C . ALA A 1 852 ? 5.698 -38.729 -30.163 1.00 96.56 852 ALA A C 1
ATOM 5757 O O . ALA A 1 852 ? 5.119 -37.667 -30.375 1.00 96.56 852 ALA A O 1
ATOM 5758 N N . SER A 1 853 ? 5.379 -39.536 -29.146 1.00 94.75 853 SER A N 1
ATOM 5759 C CA . SER A 1 853 ? 4.344 -39.245 -28.139 1.00 94.75 853 SER A CA 1
ATOM 5760 C C . SER A 1 853 ? 2.917 -39.060 -28.678 1.00 94.75 853 SER A C 1
ATOM 5762 O O . SER A 1 853 ? 2.080 -38.507 -27.975 1.00 94.75 853 SER A O 1
ATOM 5764 N N . PHE A 1 854 ? 2.622 -39.559 -29.883 1.00 94.06 854 PHE A N 1
ATOM 5765 C CA . PHE A 1 854 ? 1.279 -39.516 -30.467 1.00 94.06 854 PHE A CA 1
ATOM 5766 C C . PHE A 1 854 ? 0.281 -40.295 -29.597 1.00 94.06 854 PHE A C 1
ATOM 5768 O O . PHE A 1 854 ? 0.425 -41.508 -29.414 1.00 94.06 854 PHE A O 1
ATOM 5775 N N . ALA A 1 855 ? -0.714 -39.604 -29.049 1.00 91.38 855 ALA A N 1
ATOM 5776 C CA . ALA A 1 855 ? -1.629 -40.125 -28.044 1.00 91.38 855 ALA A CA 1
ATOM 5777 C C . ALA A 1 855 ? -3.104 -39.867 -28.398 1.00 91.38 855 ALA A C 1
ATOM 5779 O O . ALA A 1 855 ? -3.451 -39.276 -29.422 1.00 91.38 855 ALA A O 1
ATOM 5780 N N . GLN A 1 856 ? -4.014 -40.365 -27.554 1.00 89.88 856 GLN A N 1
ATOM 5781 C CA . GLN A 1 856 ? -5.445 -40.139 -27.740 1.00 89.88 856 GLN A CA 1
ATOM 5782 C C . GLN A 1 856 ? -5.758 -38.637 -27.731 1.00 89.88 856 GLN A C 1
ATOM 5784 O O . GLN A 1 856 ? -5.438 -37.939 -26.774 1.00 89.88 856 GLN A O 1
ATOM 5789 N N . GLY A 1 857 ? -6.460 -38.177 -28.766 1.00 87.94 857 GLY A N 1
ATOM 5790 C CA . GLY A 1 857 ? -6.823 -36.772 -28.936 1.00 87.94 857 GLY A CA 1
ATOM 5791 C C . GLY A 1 857 ? -5.878 -35.996 -29.849 1.00 87.94 857 GLY A C 1
ATOM 5792 O O . GLY A 1 857 ? -6.265 -34.909 -30.261 1.00 87.94 857 GLY A O 1
ATOM 5793 N N . ASP A 1 858 ? -4.712 -36.540 -30.200 1.00 94.81 858 ASP A N 1
ATOM 5794 C CA . ASP A 1 858 ? -3.832 -35.953 -31.213 1.00 94.81 858 ASP A CA 1
ATOM 5795 C C . ASP A 1 858 ? -4.324 -36.292 -32.624 1.00 94.81 858 ASP A C 1
ATOM 5797 O O . ASP A 1 858 ? -4.979 -37.319 -32.846 1.00 94.81 858 ASP A O 1
ATOM 5801 N N . VAL A 1 859 ? -4.009 -35.417 -33.578 1.00 95.38 859 VAL A N 1
ATOM 5802 C CA . VAL A 1 859 ? -4.469 -35.510 -34.965 1.00 95.38 859 VAL A CA 1
ATOM 5803 C C . VAL A 1 859 ? -3.285 -35.419 -35.921 1.00 95.38 859 VAL A C 1
ATOM 5805 O O . VAL A 1 859 ? -2.477 -34.493 -35.856 1.00 95.38 859 VAL A O 1
ATOM 5808 N N . LEU A 1 860 ? -3.211 -36.380 -36.837 1.00 97.06 860 LEU A N 1
ATOM 5809 C CA . LEU A 1 860 ? -2.450 -36.266 -38.075 1.00 97.06 860 LEU A CA 1
ATOM 5810 C C . LEU A 1 860 ? -3.443 -35.957 -39.199 1.00 97.06 860 LEU A C 1
ATOM 5812 O O . LEU A 1 860 ? -4.199 -36.842 -39.605 1.00 97.06 860 LEU A O 1
ATOM 5816 N N . GLU A 1 861 ? -3.456 -34.719 -39.681 1.00 97.38 861 GLU A N 1
ATOM 5817 C CA . GLU A 1 861 ? -4.306 -34.301 -40.795 1.00 97.38 861 GLU A CA 1
ATOM 5818 C C . GLU A 1 861 ? -3.569 -34.465 -42.125 1.00 97.38 861 GLU A C 1
ATOM 5820 O O . GLU A 1 861 ? -2.418 -34.055 -42.303 1.00 97.38 861 GLU A O 1
ATOM 5825 N N . LEU A 1 862 ? -4.272 -35.059 -43.085 1.00 96.94 862 LEU A N 1
ATOM 5826 C CA . LEU A 1 862 ? -3.836 -35.202 -44.464 1.00 96.94 862 LEU A CA 1
ATOM 5827 C C . LEU A 1 862 ? -4.617 -34.221 -45.340 1.00 96.94 862 LEU A C 1
ATOM 5829 O O . LEU A 1 862 ? -5.721 -34.529 -45.803 1.00 96.94 862 LEU A O 1
ATOM 5833 N N . GLY A 1 863 ? -4.019 -33.058 -45.589 1.00 94.81 863 GLY A N 1
ATOM 5834 C CA . GLY A 1 863 ? -4.610 -31.996 -46.393 1.00 94.81 863 GLY A CA 1
ATOM 5835 C C . GLY A 1 863 ? -4.857 -32.442 -47.836 1.00 94.81 863 GLY A C 1
ATOM 5836 O O . GLY A 1 863 ? -4.014 -33.102 -48.463 1.00 94.81 863 GLY A O 1
ATOM 5837 N N . ASN A 1 864 ? -6.029 -32.098 -48.368 1.00 93.19 864 ASN A N 1
ATOM 5838 C CA . ASN A 1 864 ? -6.531 -32.437 -49.702 1.00 93.19 864 ASN A CA 1
ATOM 5839 C C . ASN A 1 864 ? -6.378 -33.926 -50.066 1.00 93.19 864 ASN A C 1
ATOM 5841 O O . ASN A 1 864 ? -6.145 -34.279 -51.227 1.00 93.19 864 ASN A O 1
ATOM 5845 N N . THR A 1 865 ? -6.458 -34.813 -49.074 1.00 94.50 865 THR A N 1
ATOM 5846 C CA . THR A 1 865 ? -6.171 -36.238 -49.233 1.00 94.50 865 THR A CA 1
ATOM 5847 C C . THR A 1 865 ? -7.240 -37.077 -48.542 1.00 94.50 865 THR A C 1
ATOM 5849 O O . THR A 1 865 ? -7.466 -36.965 -47.343 1.00 94.50 865 THR A O 1
ATOM 5852 N N . ASN A 1 866 ? -7.868 -37.983 -49.297 1.00 94.31 866 ASN A N 1
ATOM 5853 C CA . ASN A 1 866 ? -8.935 -38.862 -48.808 1.00 94.31 866 ASN A CA 1
ATOM 5854 C C . ASN A 1 866 ? -8.402 -40.260 -48.449 1.00 94.31 866 ASN A C 1
ATOM 5856 O O . ASN A 1 866 ? -8.222 -41.102 -49.343 1.00 94.31 866 ASN A O 1
ATOM 5860 N N . ALA A 1 867 ? -8.201 -40.515 -47.155 1.00 95.31 867 ALA A N 1
ATOM 5861 C CA . ALA A 1 867 ? -7.802 -41.810 -46.606 1.00 95.31 867 ALA A CA 1
ATOM 5862 C C . ALA A 1 867 ? -9.003 -42.760 -46.417 1.00 95.31 867 ALA A C 1
ATOM 5864 O O . ALA A 1 867 ? -10.093 -42.339 -46.057 1.00 95.31 867 ALA A O 1
ATOM 5865 N N . ILE A 1 868 ? -8.813 -44.058 -46.656 1.00 94.62 868 ILE A N 1
ATOM 5866 C CA . ILE A 1 868 ? -9.818 -45.113 -46.429 1.00 94.62 868 ILE A CA 1
ATOM 5867 C C . ILE A 1 868 ? -9.605 -45.768 -45.062 1.00 94.62 868 ILE A C 1
ATOM 5869 O O . ILE A 1 868 ? -10.559 -46.069 -44.349 1.00 94.62 868 ILE A O 1
ATOM 5873 N N . SER A 1 869 ? -8.347 -46.046 -44.720 1.00 94.06 869 SER A N 1
ATOM 5874 C CA . SER A 1 869 ? -7.976 -46.764 -43.501 1.00 94.06 869 SER A CA 1
ATOM 5875 C C . SER A 1 869 ? -6.550 -46.434 -43.095 1.00 94.06 869 SER A C 1
ATOM 5877 O O . SER A 1 869 ? -5.696 -46.293 -43.968 1.00 94.06 869 SER A O 1
ATOM 5879 N N . ALA A 1 870 ? -6.280 -46.416 -41.792 1.00 96.56 870 ALA A N 1
ATOM 5880 C CA . ALA A 1 870 ? -4.945 -46.278 -41.225 1.00 96.56 870 ALA A CA 1
ATOM 5881 C C . ALA A 1 870 ? -4.628 -47.528 -40.386 1.00 96.56 870 ALA A C 1
ATOM 5883 O O . ALA A 1 870 ? -5.311 -47.818 -39.408 1.00 96.56 870 ALA A O 1
ATOM 5884 N N . THR A 1 871 ? -3.630 -48.310 -40.804 1.00 95.75 871 THR A N 1
ATOM 5885 C CA . THR A 1 871 ? -3.318 -49.617 -40.204 1.00 95.75 871 THR A CA 1
ATOM 5886 C C . THR A 1 871 ? -1.925 -49.605 -39.570 1.00 95.75 871 THR A C 1
ATOM 5888 O O . THR A 1 871 ? -0.940 -49.436 -40.300 1.00 95.75 871 THR A O 1
ATOM 5891 N N . PRO A 1 872 ? -1.801 -49.795 -38.243 1.00 96.62 872 PRO A N 1
ATOM 5892 C CA . PRO A 1 872 ? -0.506 -49.858 -37.577 1.00 96.62 872 PRO A CA 1
ATOM 5893 C C . PRO A 1 872 ? 0.150 -51.233 -37.758 1.00 96.62 872 PRO A C 1
ATOM 5895 O O . PRO A 1 872 ? -0.473 -52.279 -37.578 1.00 96.62 872 PRO A O 1
ATOM 5898 N N . THR A 1 873 ? 1.441 -51.244 -38.080 1.00 96.44 873 THR A N 1
ATOM 5899 C CA . THR A 1 873 ? 2.267 -52.459 -38.160 1.00 96.44 873 THR A CA 1
ATOM 5900 C C . THR A 1 873 ? 3.587 -52.250 -37.432 1.00 96.44 873 THR A C 1
ATOM 5902 O O . THR A 1 873 ? 4.197 -51.190 -37.539 1.00 96.44 873 THR A O 1
ATOM 5905 N N . LEU A 1 874 ? 4.047 -53.249 -36.678 1.00 95.38 874 LEU A N 1
ATOM 5906 C CA . LEU A 1 874 ? 5.297 -53.134 -35.929 1.00 95.38 874 LEU A CA 1
ATOM 5907 C C . LEU A 1 874 ? 6.494 -53.204 -36.886 1.00 95.38 874 LEU A C 1
ATOM 5909 O O . LEU A 1 874 ? 6.613 -54.144 -37.675 1.00 95.38 874 LEU A O 1
ATOM 5913 N N . LYS A 1 875 ? 7.414 -52.246 -36.773 1.00 91.62 875 LYS A N 1
ATOM 5914 C CA . LYS A 1 875 ? 8.673 -52.191 -37.520 1.00 91.62 875 LYS A CA 1
ATOM 5915 C C . LYS A 1 875 ? 9.820 -51.863 -36.561 1.00 91.62 875 LYS A C 1
ATOM 5917 O O . LYS A 1 875 ? 10.146 -50.707 -36.317 1.00 91.62 875 LYS A O 1
ATOM 5922 N N . GLY A 1 876 ? 10.468 -52.902 -36.036 1.00 92.06 876 GLY A N 1
ATOM 5923 C CA . GLY A 1 876 ? 11.484 -52.738 -34.990 1.00 92.06 876 GLY A CA 1
ATOM 5924 C C . GLY A 1 876 ? 10.833 -52.424 -33.640 1.00 92.06 876 GLY A C 1
ATOM 5925 O O . GLY A 1 876 ? 9.962 -53.176 -33.209 1.00 92.06 876 GLY A O 1
ATOM 5926 N N . SER A 1 877 ? 11.269 -51.349 -32.977 1.00 92.38 877 SER A N 1
ATOM 5927 C CA . SER A 1 877 ? 10.649 -50.822 -31.747 1.00 92.38 877 SER A CA 1
ATOM 5928 C C . SER A 1 877 ? 9.477 -49.870 -32.003 1.00 92.38 877 SER A C 1
ATOM 5930 O O . SER A 1 877 ? 8.731 -49.586 -31.069 1.00 92.38 877 SER A O 1
ATOM 5932 N N . ASP A 1 878 ? 9.323 -49.405 -33.243 1.00 96.56 878 ASP A N 1
ATOM 5933 C CA . ASP A 1 878 ? 8.375 -48.365 -33.647 1.00 96.56 878 ASP A CA 1
ATOM 5934 C C . ASP A 1 878 ? 7.251 -48.935 -34.520 1.00 96.56 878 ASP A C 1
ATOM 5936 O O . ASP A 1 878 ? 7.309 -50.074 -34.998 1.00 96.56 878 ASP A O 1
ATOM 5940 N N . THR A 1 879 ? 6.220 -48.133 -34.760 1.00 97.12 879 THR A N 1
ATOM 5941 C CA . THR A 1 879 ? 5.046 -48.500 -35.554 1.00 97.12 879 THR A CA 1
ATOM 5942 C C . THR A 1 879 ? 5.081 -47.807 -36.910 1.00 97.12 879 THR A C 1
ATOM 5944 O O . THR A 1 879 ? 5.206 -46.594 -36.997 1.00 97.12 879 THR A O 1
ATOM 5947 N N . THR A 1 880 ? 4.934 -48.563 -37.996 1.00 97.56 880 THR A N 1
ATOM 5948 C CA . THR A 1 880 ? 4.604 -48.011 -39.315 1.00 97.56 880 THR A CA 1
ATOM 5949 C C . THR A 1 880 ? 3.090 -47.965 -39.471 1.00 97.56 880 THR A C 1
ATOM 5951 O O . THR A 1 880 ? 2.442 -49.013 -39.546 1.00 97.56 880 THR A O 1
ATOM 5954 N N . LEU A 1 881 ? 2.532 -46.760 -39.542 1.00 97.50 881 LEU A N 1
ATOM 5955 C CA . LEU A 1 881 ? 1.137 -46.518 -39.880 1.00 97.50 881 LEU A CA 1
ATOM 5956 C C . LEU A 1 881 ? 0.998 -46.448 -41.401 1.00 97.50 881 LEU A C 1
ATOM 5958 O O . LEU A 1 881 ? 1.527 -45.539 -42.038 1.00 97.50 881 LEU A O 1
ATOM 5962 N N . THR A 1 882 ? 0.315 -47.433 -41.980 1.00 97.44 882 THR A N 1
ATOM 5963 C CA . THR A 1 882 ? 0.026 -47.483 -43.419 1.00 97.44 882 THR A CA 1
ATOM 5964 C C . THR A 1 882 ? -1.367 -46.928 -43.672 1.00 97.44 882 THR A C 1
ATOM 5966 O O . THR A 1 882 ? -2.349 -47.485 -43.179 1.00 97.44 882 THR A O 1
ATOM 5969 N N . VAL A 1 883 ? -1.448 -45.832 -44.422 1.00 97.56 883 VAL A N 1
ATOM 5970 C CA . VAL A 1 883 ? -2.691 -45.123 -44.731 1.00 97.56 883 VAL A CA 1
ATOM 5971 C C . VAL A 1 883 ? -3.074 -45.382 -46.183 1.00 97.56 883 VAL A C 1
ATOM 5973 O O . VAL A 1 883 ? -2.437 -44.859 -47.092 1.00 97.56 883 VAL A O 1
ATOM 5976 N N . GLU A 1 884 ? -4.109 -46.186 -46.407 1.00 97.31 884 GLU A N 1
ATOM 5977 C CA . GLU A 1 884 ? -4.618 -46.512 -47.747 1.00 97.31 884 GLU A CA 1
ATOM 5978 C C . GLU A 1 884 ? -5.502 -45.383 -48.278 1.00 97.31 884 GLU A C 1
ATOM 5980 O O . GLU A 1 884 ? -6.341 -44.858 -47.544 1.00 97.31 884 GLU A O 1
ATOM 5985 N N . LEU A 1 885 ? -5.355 -45.023 -49.554 1.00 96.06 885 LEU A N 1
ATOM 5986 C CA . LEU A 1 885 ? -6.039 -43.875 -50.154 1.00 96.06 885 LEU A CA 1
ATOM 5987 C C . LEU A 1 885 ? -7.173 -44.282 -51.100 1.00 96.06 885 LEU A C 1
ATOM 5989 O O . LEU A 1 885 ? -7.074 -45.252 -51.852 1.00 96.06 885 LEU A O 1
ATOM 5993 N N . SER A 1 886 ? -8.232 -43.469 -51.145 1.00 89.06 886 SER A N 1
ATOM 5994 C CA . SER A 1 886 ? -9.395 -43.667 -52.034 1.00 89.06 886 SER A CA 1
ATOM 5995 C C . SER A 1 886 ? -9.050 -43.646 -53.530 1.00 89.06 886 SER A C 1
ATOM 5997 O O . SER A 1 886 ? -9.713 -44.313 -54.324 1.00 89.06 886 SER A O 1
ATOM 5999 N N . GLY A 1 887 ? -7.993 -42.923 -53.914 1.00 83.81 887 GLY A N 1
ATOM 6000 C CA . GLY A 1 887 ? -7.459 -42.868 -55.280 1.00 83.81 887 GLY A CA 1
ATOM 6001 C C . GLY A 1 887 ? -6.494 -44.006 -55.647 1.00 83.81 887 GLY A C 1
ATOM 6002 O O . GLY A 1 887 ? -6.038 -44.055 -56.788 1.00 83.81 887 GLY A O 1
ATOM 6003 N N . GLY A 1 888 ? -6.199 -44.917 -54.711 1.00 85.81 888 GLY A N 1
ATOM 6004 C CA . GLY A 1 888 ? -5.190 -45.970 -54.845 1.00 85.81 888 GLY A CA 1
ATOM 6005 C C . GLY A 1 888 ? -3.798 -45.545 -54.359 1.00 85.81 888 GLY A C 1
ATOM 6006 O O . GLY A 1 888 ? -3.407 -44.387 -54.487 1.00 85.81 888 GLY A O 1
ATOM 6007 N N . GLY A 1 889 ? -3.041 -46.505 -53.820 1.00 92.88 889 GLY A N 1
ATOM 6008 C CA . GLY A 1 889 ? -1.746 -46.268 -53.171 1.00 92.88 889 GLY A CA 1
ATOM 6009 C C . GLY A 1 889 ? -1.870 -46.036 -51.662 1.00 92.88 889 GLY A C 1
ATOM 6010 O O . GLY A 1 889 ? -2.976 -45.904 -51.137 1.00 92.88 889 GLY A O 1
ATOM 6011 N N . ALA A 1 890 ? -0.722 -45.987 -50.982 1.00 94.62 890 ALA A N 1
ATOM 6012 C CA . ALA A 1 890 ? -0.644 -45.816 -49.537 1.00 94.62 890 ALA A CA 1
ATOM 6013 C C . ALA A 1 890 ? 0.428 -44.796 -49.134 1.00 94.62 890 ALA A C 1
ATOM 6015 O O . ALA A 1 890 ? 1.462 -44.674 -49.796 1.00 94.62 890 ALA A O 1
ATOM 6016 N N . LEU A 1 891 ? 0.180 -44.097 -48.028 1.00 96.81 891 LEU A N 1
ATOM 6017 C CA . LEU A 1 891 ? 1.159 -43.268 -47.324 1.00 96.81 891 LEU A CA 1
ATOM 6018 C C . LEU A 1 891 ? 1.676 -44.023 -46.097 1.00 96.81 891 LEU A C 1
ATOM 6020 O O . LEU A 1 891 ? 0.965 -44.847 -45.519 1.00 96.81 891 LEU A O 1
ATOM 6024 N N . HIS A 1 892 ? 2.917 -43.750 -45.696 1.00 96.12 892 HIS A N 1
ATOM 6025 C CA . HIS A 1 892 ? 3.554 -44.421 -44.567 1.00 96.12 892 HIS A CA 1
ATOM 6026 C C . HIS A 1 892 ? 4.126 -43.403 -43.587 1.00 96.12 892 HIS A C 1
ATOM 6028 O O . HIS A 1 892 ? 4.979 -42.603 -43.961 1.00 96.12 892 HIS A O 1
ATOM 6034 N N . TYR A 1 893 ? 3.712 -43.506 -42.326 1.00 97.69 893 TYR A N 1
ATOM 6035 C CA . TYR A 1 893 ? 4.205 -42.678 -41.226 1.00 97.69 893 TYR A CA 1
ATOM 6036 C C . TYR A 1 893 ? 4.838 -43.560 -40.155 1.00 97.69 893 TYR A C 1
ATOM 6038 O O . TYR A 1 893 ? 4.368 -44.671 -39.907 1.00 97.69 893 TYR A O 1
ATOM 6046 N N . THR A 1 894 ? 5.910 -43.085 -39.522 1.00 97.56 894 THR A N 1
ATOM 6047 C CA . THR A 1 894 ? 6.563 -43.814 -38.426 1.00 97.56 894 THR A CA 1
ATOM 6048 C C . THR A 1 894 ? 6.166 -43.169 -37.107 1.00 97.56 894 THR A C 1
ATOM 6050 O O . THR A 1 894 ? 6.402 -41.981 -36.924 1.00 97.56 894 THR A O 1
ATOM 6053 N N . LEU A 1 895 ? 5.571 -43.937 -36.198 1.00 97.62 895 LEU A N 1
ATOM 6054 C CA . LEU A 1 895 ? 5.192 -43.506 -34.854 1.00 97.62 895 LEU A CA 1
ATOM 6055 C C . LEU A 1 895 ? 6.077 -44.213 -33.828 1.00 97.62 895 LEU A C 1
ATOM 6057 O O . LEU A 1 895 ? 6.330 -45.413 -33.954 1.00 97.62 895 LEU A O 1
ATOM 6061 N N . ALA A 1 896 ? 6.530 -43.484 -32.813 1.00 96.69 896 ALA A N 1
ATOM 6062 C CA . ALA A 1 896 ? 7.392 -44.029 -31.773 1.00 96.69 896 ALA A CA 1
ATOM 6063 C C . ALA A 1 896 ? 6.657 -45.078 -30.922 1.00 96.69 896 ALA A C 1
ATOM 6065 O O . ALA A 1 896 ? 5.540 -44.850 -30.457 1.00 96.69 896 ALA A O 1
ATOM 6066 N N . GLY A 1 897 ? 7.316 -46.211 -30.666 1.00 95.19 897 GLY A N 1
ATOM 6067 C CA . GLY A 1 897 ? 6.771 -47.286 -29.833 1.00 95.19 897 GLY A CA 1
ATOM 6068 C C . GLY A 1 897 ? 5.812 -48.245 -30.553 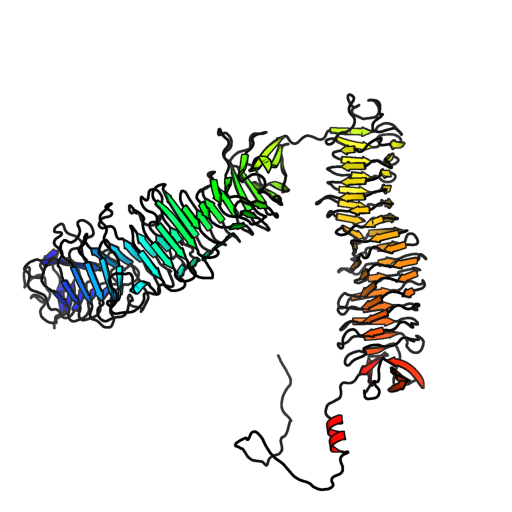1.00 95.19 897 GLY A C 1
ATOM 6069 O O . GLY A 1 897 ? 5.536 -48.132 -31.748 1.00 95.19 897 GLY A O 1
ATOM 6070 N N . ASN A 1 898 ? 5.314 -49.240 -29.810 1.00 94.19 898 ASN A N 1
ATOM 6071 C CA . ASN A 1 898 ? 4.420 -50.280 -30.326 1.00 94.19 898 ASN A CA 1
ATOM 6072 C C . ASN A 1 898 ? 2.943 -49.908 -30.117 1.00 94.19 898 ASN A C 1
ATOM 6074 O O . ASN A 1 898 ? 2.394 -50.170 -29.050 1.00 94.19 898 ASN A O 1
ATOM 6078 N N . LEU A 1 899 ? 2.311 -49.382 -31.167 1.00 93.12 899 LEU A N 1
ATOM 6079 C CA . LEU A 1 899 ? 0.902 -48.977 -31.218 1.00 93.12 899 LEU A CA 1
ATOM 6080 C C . LEU A 1 899 ? 0.044 -49.957 -32.041 1.00 93.12 899 LEU A C 1
ATOM 6082 O O . LEU A 1 899 ? -1.024 -49.617 -32.540 1.00 93.12 899 LEU A O 1
ATOM 6086 N N . THR A 1 900 ? 0.510 -51.196 -32.246 1.00 91.75 900 THR A N 1
ATOM 6087 C CA . THR A 1 900 ? -0.235 -52.202 -33.037 1.00 91.75 900 THR A CA 1
ATOM 6088 C C . THR A 1 900 ? -1.490 -52.733 -32.346 1.00 91.75 900 THR A C 1
ATOM 6090 O O . THR A 1 900 ? -2.330 -53.349 -32.999 1.00 91.75 900 THR A O 1
ATOM 6093 N N . GLY A 1 901 ? -1.607 -52.519 -31.033 1.00 86.75 901 GLY A N 1
ATOM 6094 C CA . GLY A 1 901 ? -2.816 -52.820 -30.266 1.00 86.75 901 GLY A CA 1
ATOM 6095 C C . GLY A 1 901 ? -3.874 -51.718 -30.332 1.00 86.75 901 GLY A C 1
ATOM 6096 O O . GLY A 1 901 ? -5.003 -51.953 -29.906 1.00 86.75 901 GLY A O 1
ATOM 6097 N N . ASP A 1 902 ? -3.520 -50.545 -30.857 1.00 89.88 902 ASP A N 1
ATOM 6098 C CA . ASP A 1 902 ? -4.394 -49.383 -30.915 1.00 89.88 902 ASP A CA 1
ATOM 6099 C C . ASP A 1 902 ? -5.172 -49.305 -32.233 1.00 89.88 902 ASP A C 1
ATOM 6101 O O . ASP A 1 902 ? -4.791 -49.875 -33.259 1.00 89.88 902 ASP A O 1
ATOM 6105 N N . ILE A 1 903 ? -6.289 -48.576 -32.204 1.00 90.50 903 ILE A N 1
ATOM 6106 C CA . ILE A 1 903 ? -7.148 -48.350 -33.369 1.00 90.50 903 ILE A CA 1
ATOM 6107 C C . ILE A 1 903 ? -6.979 -46.902 -33.827 1.00 90.50 903 ILE A C 1
ATOM 6109 O O . ILE A 1 903 ? -7.186 -45.966 -33.053 1.00 90.50 903 ILE A O 1
ATOM 6113 N N . PHE A 1 904 ? -6.654 -46.729 -35.106 1.00 94.44 904 PHE A N 1
ATOM 6114 C CA . PHE A 1 904 ? -6.574 -45.427 -35.758 1.00 94.44 904 PHE A CA 1
ATOM 6115 C C . PHE A 1 904 ? -7.861 -45.180 -36.545 1.00 94.44 904 PHE A C 1
ATOM 6117 O O . PHE A 1 904 ? -8.153 -45.867 -37.527 1.00 94.44 904 PHE A O 1
ATOM 6124 N N . GLY A 1 905 ? -8.652 -44.215 -36.083 1.00 92.94 905 GLY A N 1
ATOM 6125 C CA . GLY A 1 905 ? -9.844 -43.750 -36.777 1.00 92.94 905 GLY A CA 1
ATOM 6126 C C . GLY A 1 905 ? -9.474 -42.785 -37.897 1.00 92.94 905 GLY A C 1
ATOM 6127 O O . GLY A 1 905 ? -8.561 -41.979 -37.738 1.00 92.94 905 GLY A O 1
ATOM 6128 N N . VAL A 1 906 ? -10.204 -42.865 -39.011 1.00 94.62 906 VAL A N 1
ATOM 6129 C CA . VAL A 1 906 ? -10.154 -41.879 -40.096 1.00 94.62 906 VAL A CA 1
ATOM 6130 C C . VAL A 1 906 ? -11.469 -41.111 -40.092 1.00 94.62 906 VAL A C 1
ATOM 6132 O O . VAL A 1 906 ? -12.541 -41.714 -40.187 1.00 94.62 906 VAL A O 1
ATOM 6135 N N . THR A 1 907 ? -11.394 -39.790 -39.988 1.00 94.69 907 THR A N 1
ATOM 6136 C CA . THR A 1 907 ? -12.543 -38.889 -40.097 1.00 94.69 907 THR A CA 1
ATOM 6137 C C . THR A 1 907 ? -12.317 -37.888 -41.215 1.00 94.69 907 THR A C 1
ATOM 6139 O O . THR A 1 907 ? -11.220 -37.375 -41.379 1.00 94.69 907 THR A O 1
ATOM 6142 N N . HIS A 1 908 ? -13.358 -37.602 -41.995 1.00 92.75 908 HIS A N 1
ATOM 6143 C CA . HIS A 1 908 ? -13.265 -36.656 -43.104 1.00 92.75 908 HIS A CA 1
ATOM 6144 C C . HIS A 1 908 ? -13.795 -35.287 -42.696 1.00 92.75 908 HIS A C 1
ATOM 6146 O O . HIS A 1 908 ? -14.946 -35.171 -42.260 1.00 92.75 908 HIS A O 1
ATOM 6152 N N . VAL A 1 909 ? -12.976 -34.259 -42.902 1.00 88.75 909 VAL A N 1
ATOM 6153 C CA . VAL A 1 909 ? -13.327 -32.855 -42.683 1.00 88.75 909 VAL A CA 1
ATOM 6154 C C . VAL A 1 909 ? -13.184 -32.138 -44.022 1.00 88.75 909 VAL A C 1
ATOM 6156 O O . VAL A 1 909 ? -12.105 -31.753 -44.445 1.00 88.75 909 VAL A O 1
ATOM 6159 N N . GLY A 1 910 ? -14.289 -32.012 -44.758 1.00 90.75 910 GLY A N 1
ATOM 6160 C CA . GLY A 1 910 ? -14.236 -31.455 -46.112 1.00 90.75 910 GLY A CA 1
ATOM 6161 C C . GLY A 1 910 ? -13.449 -32.349 -47.080 1.00 90.75 910 GLY A C 1
ATOM 6162 O O . GLY A 1 910 ? -13.886 -33.467 -47.356 1.00 90.75 910 GLY A O 1
ATOM 6163 N N . ALA A 1 911 ? -12.353 -31.826 -47.641 1.00 90.38 911 ALA A N 1
ATOM 6164 C CA . ALA A 1 911 ? -11.454 -32.549 -48.552 1.00 90.38 911 ALA A CA 1
ATOM 6165 C C . ALA A 1 911 ? -10.275 -33.231 -47.829 1.00 90.38 911 ALA A C 1
ATOM 6167 O O . ALA A 1 911 ? -9.482 -33.921 -48.475 1.00 90.38 911 ALA A O 1
ATOM 6168 N N . ASP A 1 912 ? -10.182 -33.038 -46.515 1.00 94.50 912 ASP A N 1
ATOM 6169 C CA . ASP A 1 912 ? -9.074 -33.481 -45.682 1.00 94.50 912 ASP A CA 1
ATOM 6170 C C . ASP A 1 912 ? -9.459 -34.750 -44.913 1.00 94.50 912 ASP A C 1
ATOM 6172 O O . ASP A 1 912 ? -10.644 -35.053 -44.696 1.00 94.50 912 ASP A O 1
ATOM 6176 N N . SER A 1 913 ? -8.449 -35.520 -44.507 1.00 96.19 913 SER A N 1
ATOM 6177 C CA . SER A 1 913 ? -8.633 -36.679 -43.629 1.00 96.19 913 SER A CA 1
ATOM 6178 C C . SER A 1 913 ? -7.842 -36.517 -42.342 1.00 96.19 913 SER A C 1
ATOM 6180 O O . SER A 1 913 ? -6.615 -36.476 -42.375 1.00 96.19 913 SER A O 1
ATOM 6182 N N . ASP A 1 914 ? -8.549 -36.539 -41.221 1.00 96.44 914 ASP A N 1
ATOM 6183 C CA . ASP A 1 914 ? -7.980 -36.580 -39.882 1.00 96.44 914 ASP A CA 1
ATOM 6184 C C . ASP A 1 914 ? -7.778 -38.027 -39.447 1.00 96.44 914 ASP A C 1
ATOM 6186 O O . ASP A 1 914 ? -8.702 -38.849 -39.503 1.00 96.44 914 ASP A O 1
ATOM 6190 N N . ILE A 1 915 ? -6.568 -38.333 -38.988 1.00 96.31 915 ILE A N 1
ATOM 6191 C CA . ILE A 1 915 ? -6.211 -39.626 -38.418 1.00 96.31 915 ILE A CA 1
ATOM 6192 C C . ILE A 1 915 ? -5.895 -39.436 -36.940 1.00 96.31 915 ILE A C 1
ATOM 6194 O O . ILE A 1 915 ? -4.987 -38.689 -36.583 1.00 96.31 915 ILE A O 1
ATOM 6198 N N . ALA A 1 916 ? -6.621 -40.151 -36.085 1.00 94.00 916 ALA A N 1
ATOM 6199 C CA . ALA A 1 916 ? -6.466 -40.062 -34.638 1.00 94.00 916 ALA A CA 1
ATOM 6200 C C . ALA A 1 916 ? -6.601 -41.435 -33.975 1.00 94.00 916 ALA A C 1
ATOM 6202 O O . ALA A 1 916 ? -7.298 -42.326 -34.467 1.00 94.00 916 ALA A O 1
ATOM 6203 N N . LEU A 1 917 ? -5.970 -41.594 -32.813 1.00 90.25 917 LEU A N 1
ATOM 6204 C CA . LEU A 1 917 ? -6.208 -42.742 -31.942 1.00 90.25 917 LEU A CA 1
ATOM 6205 C C . LEU A 1 917 ? -7.646 -42.680 -31.413 1.00 90.25 917 LEU A C 1
ATOM 6207 O O . LEU A 1 917 ? -8.008 -41.777 -30.654 1.00 90.25 917 LEU A O 1
ATOM 6211 N N . SER A 1 918 ? -8.481 -43.645 -31.795 1.00 75.56 918 SER A N 1
ATOM 6212 C CA . SER A 1 918 ? -9.809 -43.772 -31.204 1.00 75.56 918 SER A CA 1
ATOM 6213 C C . SER A 1 918 ? -9.649 -44.355 -29.804 1.00 75.56 918 SER A C 1
ATOM 6215 O O . SER A 1 918 ? -9.137 -45.467 -29.662 1.00 75.56 918 SER A O 1
ATOM 6217 N N . GLY A 1 919 ? -10.088 -43.630 -28.771 1.00 57.78 919 GLY A N 1
ATOM 6218 C CA . GLY A 1 919 ? -10.189 -44.200 -27.429 1.00 57.78 919 GLY A CA 1
ATOM 6219 C C . GLY A 1 919 ? -10.955 -45.513 -27.483 1.00 57.78 919 GLY A C 1
ATOM 6220 O O . GLY A 1 919 ? -11.964 -45.595 -28.184 1.00 57.78 919 GLY A O 1
ATOM 6221 N N . ALA A 1 920 ? -10.470 -46.537 -26.782 1.00 42.44 920 ALA A N 1
ATOM 6222 C CA . ALA A 1 920 ? -11.155 -47.817 -26.698 1.00 42.44 920 ALA A CA 1
ATOM 6223 C C . ALA A 1 920 ? -12.609 -47.585 -26.265 1.00 42.44 920 ALA A C 1
ATOM 6225 O O . ALA A 1 920 ? -12.876 -47.261 -25.107 1.00 42.44 920 ALA A O 1
ATOM 6226 N N . ASP A 1 921 ? -13.553 -47.747 -27.190 1.00 42.97 921 ASP A N 1
ATOM 6227 C CA . ASP A 1 921 ? -14.957 -47.807 -26.828 1.00 42.97 921 ASP A CA 1
ATOM 6228 C C . ASP A 1 921 ? -15.122 -49.049 -25.938 1.00 42.97 921 ASP A C 1
ATOM 6230 O O . ASP A 1 921 ? -14.929 -50.195 -26.368 1.00 42.97 921 ASP A O 1
ATOM 6234 N N . ALA A 1 922 ? -15.396 -48.809 -24.654 1.00 41.19 922 ALA A N 1
ATOM 6235 C CA . ALA A 1 922 ? -15.404 -49.777 -23.557 1.00 41.19 922 ALA A CA 1
ATOM 6236 C C . ALA A 1 922 ? -16.388 -50.951 -23.761 1.00 41.19 922 ALA A C 1
ATOM 6238 O O . ALA A 1 922 ? -16.412 -51.895 -22.967 1.00 41.19 922 ALA A O 1
ATOM 6239 N N . ALA A 1 923 ? -17.170 -50.930 -24.842 1.00 38.59 923 ALA A N 1
ATOM 6240 C CA . ALA A 1 923 ? -18.052 -52.002 -25.269 1.00 38.59 923 ALA A CA 1
ATOM 6241 C C . ALA A 1 923 ? -17.324 -53.168 -25.974 1.00 38.59 923 ALA A C 1
ATOM 6243 O O . ALA A 1 923 ? -17.732 -54.318 -25.802 1.00 38.59 923 ALA A O 1
ATOM 6244 N N . PHE A 1 924 ? -16.237 -52.935 -26.725 1.00 44.84 924 PHE A N 1
ATOM 6245 C CA . PHE A 1 924 ? -15.635 -53.999 -27.550 1.00 44.84 924 PHE A CA 1
ATOM 6246 C C . PHE A 1 924 ? -14.687 -54.919 -26.760 1.00 44.84 924 PHE A C 1
ATOM 6248 O O . PHE A 1 924 ? -14.709 -56.134 -26.950 1.00 44.84 924 PHE A O 1
ATOM 6255 N N . ALA A 1 925 ? -13.921 -54.385 -25.802 1.00 41.22 925 ALA A N 1
ATOM 6256 C CA . ALA A 1 925 ? -13.041 -55.192 -24.947 1.00 41.22 925 ALA A CA 1
ATOM 6257 C C . ALA A 1 925 ? -13.824 -56.084 -23.957 1.00 41.22 925 ALA A C 1
ATOM 6259 O O . ALA A 1 925 ? -13.418 -57.217 -23.690 1.00 41.22 925 ALA A O 1
ATOM 6260 N N . GLN A 1 926 ? -14.988 -55.627 -23.471 1.00 44.34 926 GLN A N 1
ATOM 6261 C CA . GLN A 1 926 ? -15.894 -56.471 -22.680 1.00 44.34 926 GLN A CA 1
ATOM 6262 C C . GLN A 1 926 ? -16.608 -57.508 -23.555 1.00 44.34 926 GLN A C 1
ATOM 6264 O O . GLN A 1 926 ? -16.686 -58.671 -23.161 1.00 44.34 926 GLN A O 1
ATOM 6269 N N . ALA A 1 927 ? -17.054 -57.142 -24.763 1.00 43.59 927 ALA A N 1
ATOM 6270 C CA . ALA A 1 927 ? -17.694 -58.079 -25.687 1.00 43.59 927 ALA A CA 1
ATOM 6271 C C . ALA A 1 927 ? -16.733 -59.173 -26.185 1.00 43.59 927 ALA A C 1
ATOM 6273 O O . ALA A 1 927 ? -17.133 -60.331 -26.273 1.00 43.59 927 ALA A O 1
ATOM 6274 N N . TYR A 1 928 ? -15.462 -58.851 -26.447 1.00 43.34 928 TYR A N 1
ATOM 6275 C CA . TYR A 1 928 ? -14.464 -59.826 -26.898 1.00 43.34 928 TYR A CA 1
ATOM 6276 C C . TYR A 1 928 ? -13.995 -60.755 -25.764 1.00 43.34 928 TYR A C 1
ATOM 6278 O O . TYR A 1 928 ? -13.815 -61.952 -25.989 1.00 43.34 928 TYR A O 1
ATOM 6286 N N . SER A 1 929 ? -13.891 -60.251 -24.528 1.00 42.72 929 SER A N 1
ATOM 6287 C CA . SER A 1 929 ? -13.628 -61.066 -23.328 1.00 42.72 929 SER A CA 1
ATOM 6288 C C . SER A 1 929 ? -14.802 -62.005 -22.988 1.00 42.72 929 SER A C 1
ATOM 6290 O O . SER A 1 929 ? -14.591 -63.162 -22.625 1.00 42.72 929 SER A O 1
ATOM 6292 N N . LEU A 1 930 ? -16.048 -61.558 -23.206 1.00 44.97 930 LEU A N 1
ATOM 6293 C CA . LEU A 1 930 ? -17.264 -62.365 -23.019 1.00 44.97 930 LEU A CA 1
ATOM 6294 C C . LEU A 1 930 ? -17.528 -63.375 -24.154 1.00 44.97 930 LEU A C 1
ATOM 6296 O O . LEU A 1 930 ? -18.190 -64.382 -23.908 1.00 44.97 930 LEU A O 1
ATOM 6300 N N . LEU A 1 931 ? -17.018 -63.148 -25.375 1.00 43.81 931 LEU A N 1
ATOM 6301 C CA . LEU A 1 931 ? -17.190 -64.064 -26.518 1.00 43.81 931 LEU A CA 1
ATOM 6302 C C . LEU A 1 931 ? -16.085 -65.125 -26.675 1.00 43.81 931 LEU A C 1
ATOM 6304 O O . LEU A 1 931 ? -16.294 -66.074 -27.432 1.00 43.81 931 LEU A O 1
ATOM 6308 N N . THR A 1 932 ? -14.923 -64.995 -26.019 1.00 42.66 932 THR A N 1
ATOM 6309 C CA . THR A 1 932 ? -13.742 -65.843 -26.318 1.00 42.66 932 THR A CA 1
ATOM 6310 C C . THR A 1 932 ? -13.289 -66.799 -25.206 1.00 42.66 932 THR A C 1
ATOM 6312 O O . THR A 1 932 ? -12.359 -67.574 -25.432 1.00 42.66 932 THR A O 1
ATOM 6315 N N . ALA A 1 933 ? -13.959 -66.855 -24.048 1.00 34.69 933 ALA A N 1
ATOM 6316 C CA . ALA A 1 933 ? -13.654 -67.843 -23.003 1.00 34.69 933 ALA A CA 1
ATOM 6317 C C . ALA A 1 933 ? -14.532 -69.119 -23.124 1.00 34.69 933 ALA A C 1
ATOM 6319 O O . ALA A 1 933 ? -15.755 -69.031 -22.987 1.00 34.69 933 ALA A O 1
ATOM 6320 N N . PRO A 1 934 ? -13.961 -70.325 -23.341 1.00 36.44 934 PRO A N 1
ATOM 6321 C CA . PRO A 1 934 ? -14.728 -71.570 -23.396 1.00 36.44 934 PRO A CA 1
ATOM 6322 C C . PRO A 1 934 ? -15.203 -72.014 -22.003 1.00 36.44 934 PRO A C 1
ATOM 6324 O O . PRO A 1 934 ? -14.412 -72.158 -21.071 1.00 36.44 934 PRO A O 1
ATOM 6327 N N . LEU A 1 935 ? -16.499 -72.307 -21.880 1.00 42.78 935 LEU A N 1
ATOM 6328 C CA . LEU A 1 935 ? -17.098 -72.951 -20.711 1.00 42.78 935 LEU A CA 1
ATOM 6329 C C . LEU A 1 935 ? -16.689 -74.431 -20.627 1.00 42.78 935 LEU A C 1
ATOM 6331 O O . LEU A 1 935 ? -17.341 -75.273 -21.241 1.00 42.78 935 LEU A O 1
ATOM 6335 N N . THR A 1 936 ? -15.691 -74.772 -19.803 1.00 34.25 936 THR A N 1
ATOM 6336 C CA . THR A 1 936 ? -15.537 -76.134 -19.250 1.00 34.25 936 THR A CA 1
ATOM 6337 C C . THR A 1 936 ? -14.948 -76.146 -17.829 1.00 34.25 936 THR A C 1
ATOM 6339 O O . THR A 1 936 ? -13.768 -75.882 -17.636 1.00 34.25 936 THR A O 1
ATOM 6342 N N . SER A 1 937 ? -15.807 -76.527 -16.874 1.00 31.50 937 SER A N 1
ATOM 6343 C CA . SER A 1 937 ? -15.570 -77.300 -15.632 1.00 31.50 937 SER A CA 1
ATOM 6344 C C . SER A 1 937 ? -14.528 -76.880 -14.567 1.00 31.50 937 SER A C 1
ATOM 6346 O O . SER A 1 937 ? -13.330 -77.032 -14.757 1.00 31.50 937 SER A O 1
ATOM 6348 N N . SER A 1 938 ? -15.077 -76.569 -13.378 1.00 32.22 938 SER A N 1
ATOM 6349 C CA . SER A 1 938 ? -14.705 -76.972 -11.996 1.00 32.22 938 SER A CA 1
ATOM 6350 C C . SER A 1 938 ? -13.269 -76.824 -11.459 1.00 32.22 938 SER A C 1
ATOM 6352 O O . SER A 1 938 ? -12.384 -77.534 -11.920 1.00 32.22 938 SER A O 1
ATOM 6354 N N . PHE A 1 939 ? -13.111 -76.058 -10.364 1.00 25.77 939 PHE A N 1
ATOM 6355 C CA . PHE A 1 939 ? -12.682 -76.447 -8.986 1.00 25.77 939 PHE A CA 1
ATOM 6356 C C . PHE A 1 939 ? -12.293 -75.143 -8.233 1.00 25.77 939 PHE A C 1
ATOM 6358 O O . PHE A 1 939 ? -11.414 -74.434 -8.700 1.00 25.77 939 PHE A O 1
ATOM 6365 N N . VAL A 1 940 ? -13.073 -74.602 -7.285 1.00 29.25 940 VAL A N 1
ATOM 6366 C CA . VAL A 1 940 ? -13.232 -74.953 -5.848 1.00 29.25 940 VAL A CA 1
ATOM 6367 C C . VAL A 1 940 ? -12.053 -74.502 -4.951 1.00 29.25 940 VAL A C 1
ATOM 6369 O O . VAL A 1 940 ? -10.962 -75.045 -5.059 1.00 29.25 940 VAL A O 1
ATOM 6372 N N . GLU A 1 941 ? -12.400 -73.583 -4.023 1.00 30.80 941 GLU A N 1
ATOM 6373 C CA . GLU A 1 941 ? -11.845 -73.278 -2.673 1.00 30.80 941 GLU A CA 1
ATOM 6374 C C . GLU A 1 941 ? -10.455 -72.593 -2.563 1.00 30.80 941 GLU A C 1
ATOM 6376 O O . GLU A 1 941 ? -9.574 -72.836 -3.369 1.00 30.80 941 GLU A O 1
ATOM 6381 N N . SER A 1 942 ? -10.159 -71.679 -1.619 1.00 27.83 942 SER A N 1
ATOM 6382 C CA . SER A 1 942 ? -10.688 -71.443 -0.259 1.00 27.83 942 SER A CA 1
ATOM 6383 C C . SER A 1 942 ? -10.322 -70.051 0.325 1.00 27.83 942 SER A C 1
ATOM 6385 O O . SER A 1 942 ? -9.175 -69.629 0.220 1.00 27.83 942 SER A O 1
ATOM 6387 N N . ASN A 1 943 ? -11.273 -69.475 1.075 1.00 29.80 943 ASN A N 1
ATOM 6388 C CA . ASN A 1 943 ? -11.177 -68.740 2.358 1.00 29.80 943 ASN A CA 1
ATOM 6389 C C . ASN A 1 943 ? -10.518 -67.348 2.538 1.00 29.80 943 ASN A C 1
ATOM 6391 O O . ASN A 1 943 ? -9.305 -67.231 2.662 1.00 29.80 943 ASN A O 1
ATOM 6395 N N . ASN A 1 944 ? -11.427 -66.414 2.888 1.00 29.92 944 ASN A N 1
ATOM 6396 C CA . ASN A 1 944 ? -11.404 -65.406 3.975 1.00 29.92 944 ASN A CA 1
ATOM 6397 C C . ASN A 1 944 ? -10.488 -64.178 3.795 1.00 29.92 944 ASN A C 1
ATOM 6399 O O . ASN A 1 944 ? -9.277 -64.307 3.748 1.00 29.92 944 ASN A O 1
ATOM 6403 N N . ASP A 1 945 ? -11.007 -62.945 3.750 1.00 28.16 945 ASP A N 1
ATOM 6404 C CA . ASP A 1 945 ? -11.653 -62.299 4.903 1.00 28.16 945 ASP A CA 1
ATOM 6405 C C . ASP A 1 945 ? -12.504 -61.053 4.536 1.00 28.16 945 ASP A C 1
ATOM 6407 O O . ASP A 1 945 ? -12.253 -60.384 3.537 1.00 28.16 945 ASP A O 1
ATOM 6411 N N . PHE A 1 946 ? -13.438 -60.723 5.439 1.00 31.78 946 PHE A N 1
ATOM 6412 C CA . PHE A 1 946 ? -14.357 -59.566 5.529 1.00 31.78 946 PHE A CA 1
ATOM 6413 C C . PHE A 1 946 ? -15.745 -59.672 4.873 1.00 31.78 946 PHE A C 1
ATOM 6415 O O . PHE A 1 946 ? -15.979 -59.394 3.700 1.00 31.78 946 PHE A O 1
ATOM 6422 N N . GLY A 1 947 ? -16.699 -60.061 5.727 1.00 28.42 947 GLY A N 1
ATOM 6423 C CA . GLY A 1 947 ? -18.094 -60.324 5.413 1.00 28.42 947 GLY A CA 1
ATOM 6424 C C . GLY A 1 947 ? -19.020 -59.107 5.390 1.00 28.42 947 GLY A C 1
ATOM 6425 O O . GLY A 1 947 ? -18.897 -58.158 6.163 1.00 28.42 947 GLY A O 1
ATOM 6426 N N . ALA A 1 948 ? -20.033 -59.240 4.537 1.00 31.12 948 ALA A N 1
ATOM 6427 C CA . ALA A 1 948 ? -21.271 -58.481 4.534 1.00 31.12 948 ALA A CA 1
ATOM 6428 C C . ALA A 1 948 ? -22.412 -59.294 5.186 1.00 31.12 948 ALA A C 1
ATOM 6430 O O . ALA A 1 948 ? -22.507 -60.510 5.023 1.00 31.12 948 ALA A O 1
ATOM 6431 N N . LYS A 1 949 ? -23.335 -58.599 5.857 1.00 32.78 949 LYS A N 1
ATOM 6432 C CA . LYS A 1 949 ? -24.759 -58.965 6.008 1.00 32.78 949 LYS A CA 1
ATOM 6433 C C . LYS A 1 949 ? -25.510 -57.784 5.377 1.00 32.78 949 LYS A C 1
ATOM 6435 O O . LYS A 1 949 ? -25.408 -56.695 5.922 1.00 32.78 949 LYS A O 1
ATOM 6440 N N . GLY A 1 950 ? -26.107 -57.829 4.182 1.00 36.34 950 GLY A N 1
ATOM 6441 C CA . GLY A 1 950 ? -27.074 -58.778 3.608 1.00 36.34 950 GLY A CA 1
ATOM 6442 C C . GLY A 1 950 ? -28.476 -58.163 3.776 1.00 36.34 950 GLY A C 1
ATOM 6443 O O . GLY A 1 950 ? -28.816 -57.799 4.892 1.00 36.34 950 GLY A O 1
ATOM 6444 N N . GLY A 1 951 ? -29.353 -57.972 2.787 1.00 30.53 951 GLY A N 1
ATOM 6445 C CA . GLY A 1 951 ? -29.380 -58.221 1.342 1.00 30.53 951 GLY A CA 1
ATOM 6446 C C . GLY A 1 951 ? -30.805 -57.900 0.834 1.00 30.53 951 GLY A C 1
ATOM 6447 O O . GLY A 1 951 ? -31.754 -57.976 1.614 1.00 30.53 951 GLY A O 1
ATOM 6448 N N . ALA A 1 952 ? -30.977 -57.546 -0.444 1.00 28.97 952 ALA A N 1
ATOM 6449 C CA . ALA A 1 952 ? -32.290 -57.434 -1.095 1.00 28.97 952 ALA A CA 1
ATOM 6450 C C . ALA A 1 952 ? -32.250 -58.063 -2.502 1.00 28.97 952 ALA A C 1
ATOM 6452 O O . ALA A 1 952 ? -31.197 -58.132 -3.127 1.00 28.97 952 ALA A O 1
ATOM 6453 N N . GLN A 1 953 ? -33.393 -58.615 -2.914 1.00 33.16 953 GLN A N 1
ATOM 6454 C CA . GLN A 1 953 ? -33.561 -59.792 -3.775 1.00 33.16 953 GLN A CA 1
ATOM 6455 C C . GLN A 1 953 ? -33.301 -59.624 -5.284 1.00 33.16 953 GLN A C 1
ATOM 6457 O O . GLN A 1 953 ? -33.443 -58.548 -5.854 1.00 33.16 953 GLN A O 1
ATOM 6462 N N . ALA A 1 954 ? -33.003 -60.762 -5.924 1.00 30.81 954 ALA A N 1
ATOM 6463 C CA . ALA A 1 954 ? -32.854 -60.966 -7.364 1.00 30.81 954 ALA A CA 1
ATOM 6464 C C . ALA A 1 954 ? -34.207 -61.168 -8.078 1.00 30.81 954 ALA A C 1
ATOM 6466 O O . ALA A 1 954 ? -35.051 -61.910 -7.572 1.00 30.81 954 ALA A O 1
ATOM 6467 N N . GLY A 1 955 ? -34.376 -60.591 -9.282 1.00 46.50 955 GLY A N 1
ATOM 6468 C CA . GLY A 1 955 ? -35.463 -60.989 -10.192 1.00 46.50 955 GLY A CA 1
ATOM 6469 C C . GLY A 1 955 ? -36.073 -59.973 -11.176 1.00 46.50 955 GLY A C 1
ATOM 6470 O O . GLY A 1 955 ? -37.207 -60.202 -11.581 1.00 46.50 955 GLY A O 1
ATOM 6471 N N . GLY A 1 956 ? -35.403 -58.895 -11.606 1.00 33.56 956 GLY A N 1
ATOM 6472 C CA . GLY A 1 956 ? -35.960 -57.983 -12.628 1.00 33.56 956 GLY A CA 1
ATOM 6473 C C . GLY A 1 956 ? -34.905 -57.427 -13.598 1.00 33.56 956 GLY A C 1
ATOM 6474 O O . GLY A 1 956 ? -33.768 -57.232 -13.169 1.00 33.56 956 GLY A O 1
ATOM 6475 N N . PRO A 1 957 ? -35.236 -57.201 -14.888 1.00 36.78 957 PRO A N 1
ATOM 6476 C CA . PRO A 1 957 ? -34.292 -56.696 -15.886 1.00 36.78 957 PRO A CA 1
ATOM 6477 C C . PRO A 1 957 ? -34.018 -55.204 -15.656 1.00 36.78 957 PRO A C 1
ATOM 6479 O O . PRO A 1 957 ? -34.953 -54.427 -15.469 1.00 36.78 957 PRO A O 1
ATOM 6482 N N . LEU A 1 958 ? -32.744 -54.802 -15.668 1.00 35.00 958 LEU A N 1
ATOM 6483 C CA . LEU A 1 958 ? -32.357 -53.398 -15.540 1.00 35.00 958 LEU A CA 1
ATOM 6484 C C . LEU A 1 958 ? -32.292 -52.759 -16.935 1.00 35.00 958 LEU A C 1
ATOM 6486 O O . LEU A 1 958 ? -31.355 -52.989 -17.696 1.00 35.00 958 LEU A O 1
ATOM 6490 N N . ASP A 1 959 ? -33.337 -52.004 -17.255 1.00 34.34 959 ASP A N 1
ATOM 6491 C CA . ASP A 1 959 ? -33.481 -51.148 -18.434 1.00 34.34 959 ASP A CA 1
ATOM 6492 C C . ASP A 1 959 ? -32.715 -49.828 -18.207 1.00 34.34 959 ASP A C 1
ATOM 6494 O O . ASP A 1 959 ? -33.002 -49.102 -17.254 1.00 34.34 959 ASP A O 1
ATOM 6498 N N . LEU A 1 960 ? -31.708 -49.539 -19.042 1.00 35.59 960 LEU A N 1
ATOM 6499 C CA . LEU A 1 960 ? -30.842 -48.349 -18.958 1.00 35.59 960 LEU A CA 1
ATOM 6500 C C . LEU A 1 960 ? -31.222 -47.262 -19.984 1.00 35.59 960 LEU A C 1
ATOM 6502 O O . LEU A 1 960 ? -30.361 -46.596 -20.556 1.00 35.59 960 LEU A O 1
ATOM 6506 N N . ALA A 1 961 ? -32.517 -47.041 -20.208 1.00 30.66 961 ALA A N 1
ATOM 6507 C CA . ALA A 1 961 ? -33.014 -45.935 -21.024 1.00 30.66 961 ALA A CA 1
ATOM 6508 C C . ALA A 1 961 ? -33.725 -44.858 -20.188 1.00 30.66 961 ALA A C 1
ATOM 6510 O O . ALA A 1 961 ? -34.940 -44.722 -20.242 1.00 30.66 961 ALA A O 1
ATOM 6511 N N . ALA A 1 962 ? -32.959 -44.070 -19.433 1.00 29.39 962 ALA A N 1
ATOM 6512 C CA . ALA A 1 962 ? -33.252 -42.670 -19.094 1.00 29.39 962 ALA A CA 1
ATOM 6513 C C . ALA A 1 962 ? -32.073 -42.193 -18.243 1.00 29.39 962 ALA A C 1
ATOM 6515 O O . ALA A 1 962 ? -31.837 -42.706 -17.156 1.00 29.39 962 ALA A O 1
ATOM 6516 N N . VAL A 1 963 ? -31.223 -41.294 -18.719 1.00 29.06 963 VAL A N 1
ATOM 6517 C CA . VAL A 1 963 ? -31.335 -39.847 -18.495 1.00 29.06 963 VAL A CA 1
ATOM 6518 C C . VAL A 1 963 ? -29.960 -39.338 -18.979 1.00 29.06 963 VAL A C 1
ATOM 6520 O O . VAL A 1 963 ? -28.944 -39.850 -18.529 1.00 29.06 963 VAL A O 1
ATOM 6523 N N . HIS A 1 964 ? -29.807 -38.462 -19.970 1.00 27.55 964 HIS A N 1
ATOM 6524 C CA . HIS A 1 964 ? -30.047 -37.022 -19.872 1.00 27.55 964 HIS A CA 1
ATOM 6525 C C . HIS A 1 964 ? -29.711 -36.377 -21.229 1.00 27.55 964 HIS A C 1
ATOM 6527 O O . HIS A 1 964 ? -28.738 -36.801 -21.845 1.00 27.55 964 HIS A O 1
ATOM 6533 N N . LYS A 1 965 ? -30.418 -35.308 -21.622 1.00 26.23 965 LYS A N 1
ATOM 6534 C CA . LYS A 1 965 ? -29.854 -34.068 -22.207 1.00 26.23 965 LYS A CA 1
ATOM 6535 C C . LYS A 1 965 ? -30.937 -32.966 -22.216 1.00 26.23 965 LYS A C 1
ATOM 6537 O O . LYS A 1 965 ? -32.089 -33.305 -22.479 1.00 26.23 965 LYS A O 1
ATOM 6542 N N . PRO A 1 966 ? -30.585 -31.665 -22.146 1.00 45.91 966 PRO A N 1
ATOM 6543 C CA . PRO A 1 966 ? -29.462 -31.043 -21.417 1.00 45.91 966 PRO A CA 1
ATOM 6544 C C . PRO A 1 966 ? -29.833 -29.674 -20.758 1.00 45.91 966 PRO A C 1
ATOM 6546 O O . PRO A 1 966 ? -30.977 -29.240 -20.852 1.00 45.91 966 PRO A O 1
ATOM 6549 N N . HIS A 1 967 ? -28.817 -28.993 -20.194 1.00 25.31 967 HIS A N 1
ATOM 6550 C CA . HIS A 1 967 ? -28.744 -27.672 -19.516 1.00 25.31 967 HIS A CA 1
ATOM 6551 C C . HIS A 1 967 ? -28.819 -27.737 -17.974 1.00 25.31 967 HIS A C 1
ATOM 6553 O O . HIS A 1 967 ? -29.786 -28.266 -17.437 1.00 25.31 967 HIS A O 1
ATOM 6559 N N . ALA A 1 968 ? -27.851 -27.225 -17.203 1.00 29.67 968 ALA A N 1
ATOM 6560 C CA . ALA A 1 968 ? -26.700 -26.350 -17.487 1.00 29.67 968 ALA A CA 1
ATOM 6561 C C . ALA A 1 968 ? -25.368 -26.980 -17.057 1.00 29.67 968 ALA A C 1
ATOM 6563 O O . ALA A 1 968 ? -25.388 -27.765 -16.081 1.00 29.67 968 ALA A O 1
#

Sequence (968 aa):
MTTKTWNGGNADWYANSGGDWSPPGDPGRGDAVVVASGSVKLSSGDAAINVGSLTGTGGNFDIQDPGTIQSVTGNVALSGSGTVDLDGDNTDAGGGSNLTIGGNLTNTSTNSYGVFIGDIDDGITSADTVTVKGAGGLSNGVGSRITIAGGAGVQATLNVANAAAGFGAAGVETGTVILQGDALLEFKSGQITTVDGELWLDTSPFGVAGLKGNARVADAGSTSTNSALTGLASVSGEFWLENGSSVATTGNLSVTGAGALDLDGFNTGGLGYGGSNLTIGGNLTNSSASRYGVSVGRPSMPTADTLTVKGAGGLSNTGNITLEGSASGTGNLVVTNDVTSSGAIVVGPYGKLTAAAVDITRGSLQGDGTVVGALNITGGTVVGGLNGDPGALSVSGAYSQSGAGVLQTNVVPGVSPPQSSVVAVSGGPATPGSSGSVNLAGGTLLIDGELSLPLDTTYTVMTFGADHFYGQFADVETEGALGSHTGNGDSVNLGDGDTLEVFYNEASGQVQFEAVATSSATAYDWRVGGGTWNASSAADWSPPGDGTTPSQTSNVVIGAEGGGTVTLAQDETIASLSITSGYMLSGAAESVTATGNVSLASRGALSLDDMNVGGAFTDSGSAALAGVLTINAGGQFILSDGSLTGGGINGSGVFMTSPGATGALKNVTIYRGTTFTASNNATTNISGAIVDEGAIQVNGGRTGGRLNLAGATTLSGGGVVNMTSATGGGGAVLEGNGETLINNDVIQGTGTIGDGNLALTNTGTVDADVSAGALTLNGAGAIANAGVFEATNGGRLDVAGALSGAGRLEIGARSELELGGAASENATFLSASAAKLSIDNATTTTYGGLLASFAQGDVLELGNTNAISATPTLKGSDTTLTVELSGGGALHYTLAGNLTGDIFGVTHVGADSDIALSGADAAFAQAYSLLTAPLTSSFVESNNDFGAKGGAQAGGPLDLAAVHKPHA

Solvent-accessible surface area (backbone atoms only — not comparable to full-atom values): 42851 Å² total; per-residue (Å²): 109,51,68,30,34,43,72,41,58,78,44,48,66,75,53,60,55,63,72,31,31,41,63,61,38,64,80,44,76,46,15,33,36,32,30,54,41,42,32,40,28,41,48,68,88,62,79,66,50,42,25,24,24,42,34,19,49,34,5,37,43,36,34,50,23,54,82,41,64,31,33,28,61,25,40,38,40,27,24,53,52,2,23,40,31,29,48,44,88,62,99,69,49,52,39,24,21,33,41,39,29,44,17,31,40,37,37,49,4,67,24,87,53,18,34,25,33,20,17,66,78,85,22,22,72,29,49,21,38,41,38,25,48,9,72,74,14,39,26,28,30,82,71,10,25,39,40,28,15,6,8,79,90,21,46,8,35,44,33,24,64,53,13,60,26,37,26,69,46,82,19,31,42,40,12,34,40,38,24,27,2,15,6,36,42,34,21,45,37,60,36,30,31,29,36,56,19,35,45,37,29,23,6,31,39,64,68,42,91,90,48,66,32,54,31,32,46,12,16,68,88,42,69,93,41,34,52,17,41,29,52,33,34,38,30,46,16,35,41,35,26,23,41,43,20,64,46,52,24,62,40,43,36,35,29,30,59,66,2,26,40,31,25,26,24,83,86,56,94,65,73,50,44,20,40,10,35,40,37,32,43,16,30,40,37,36,51,7,74,24,88,49,16,34,22,29,20,27,72,78,13,65,29,43,18,39,42,36,30,54,11,89,77,9,33,41,33,59,16,28,37,39,21,16,13,24,100,63,7,34,2,31,41,41,32,69,24,41,34,42,28,47,16,41,37,36,30,27,52,46,4,33,43,35,27,53,31,39,38,29,57,26,43,34,41,32,10,40,13,37,41,38,28,28,39,38,27,52,11,27,38,38,34,15,13,55,98,74,44,54,24,48,21,35,31,48,12,14,41,36,32,22,68,65,9,31,45,39,27,29,38,50,70,91,47,89,74,66,44,37,6,17,42,37,34,37,59,70,65,85,52,92,79,28,37,11,12,38,38,26,76,23,16,35,39,35,41,35,20,81,47,68,72,58,66,82,45,74,41,53,44,32,39,38,43,63,90,24,71,44,80,47,41,49,28,27,34,34,29,69,59,53,38,86,39,73,31,41,44,50,37,28,67,62,51,101,51,32,28,36,40,48,44,82,38,45,85,80,12,34,34,33,34,30,31,39,76,47,81,79,64,48,66,36,34,30,50,46,49,58,49,41,63,80,77,53,58,47,82,36,38,42,64,51,30,94,84,55,69,86,40,57,52,17,36,37,34,43,48,75,48,86,38,32,47,36,30,51,84,55,68,45,48,24,27,23,40,34,33,27,60,48,17,29,46,36,16,78,87,21,34,42,37,23,62,27,41,33,37,30,31,55,64,5,35,38,34,26,16,33,36,38,30,39,24,44,36,40,28,24,18,39,41,32,30,67,38,40,42,36,26,36,75,89,8,30,41,33,21,53,47,7,33,45,34,40,22,33,40,40,43,73,22,49,34,33,24,35,66,71,26,49,14,34,43,28,40,30,32,36,33,69,79,20,52,42,30,24,26,37,41,7,37,29,31,36,25,42,51,34,35,31,40,21,34,37,38,29,30,16,12,70,45,33,4,27,44,32,38,79,35,52,28,36,42,29,68,67,15,37,39,42,27,35,57,44,89,61,84,19,43,9,36,37,31,18,82,62,27,44,41,36,34,46,21,36,38,35,28,20,26,36,44,12,81,46,34,17,20,40,39,33,58,19,39,41,33,6,50,32,63,85,32,47,24,35,36,58,20,75,30,63,39,35,36,57,21,38,43,28,6,28,65,24,2,26,22,38,32,52,46,45,50,43,70,75,19,41,34,39,24,20,44,50,4,29,38,35,33,50,25,36,35,53,44,35,36,36,42,73,40,66,42,46,14,32,44,35,30,38,42,44,91,79,25,52,62,69,25,46,36,30,65,78,37,54,50,24,35,46,34,26,27,75,28,57,63,73,44,49,46,56,38,76,54,87,71,24,17,38,35,40,31,37,34,75,87,63,65,69,49,69,43,40,34,61,39,80,50,60,89,58,52,49,43,74,45,74,58,89,61,23,22,37,36,28,43,49,72,79,61,75,64,56,67,53,50,51,60,69,71,67,67,83,93,76,84,90,85,86,88,85,86,86,88,88,86,85,84,87,87,84,86,90,89,78,87,87,81,88,85,82,86,88,87,85,88,132

Secondary structure (DSSP, 8-state):
--EEEE--SEEETTTTTTTSEESSS---TTPEEEE-SSEEEEETTPPPPEESEEEESSSEEEEE-TT-EEEESS-EEEEET-EEEES-SSS------EEEESS-EEEEE-STTSEEEE-SSS--SS--EEEE--TT-EEE-TT-EEEEE-BTTB-EEEEEEEEESBSSSBTEE-SEEEEESSEEEEEEE----EE-SEEEEE--GGG-TT-----EEEETT-TTTTGGGTT--EESSEEEEETT-EEEESS-EEE-TT-EEEES-SS--S------EEEESS-EEE---STTSEEE--TT-SS-EEEEE--TT-EEESSEEEE---SSS-EEEEESS-EEESSEEEE-TTEEEEEEEEEESSSEEEESSEEEEEEEESSSEEEEEETTEE-EEEE-S-EEE-TT-EEEEEEETTSSS-EE-EEEE-S--SSTTSTT-EEEES-EEEEEESSPPPBT--EEEEE--TT-EEEE-SEEEEEETT-SEEEETTEEEEETTEEEEEEEETTTTEEEEEEEEPPPPEEEEE-SSSEETTS--TTSEES--SS----TTEEEEE-SSS-EEEE-SS-EEESEEEE-TTEEEEETT--EEESS-EEE-TT-EEEES-EEESSEEEESSEEEESSEEEE-TT-EEEESS-EEESSEEESSSEEEEPTT-EEEEES-EE-TT-EEEE-TT-EEEEEEEEEESSEEEEE-BSS--EEEEEEEEEEESS-EEEEE--TTSB--EEEESS-EEEE-SEEEESEEE-SSS-EEEESSEEEE-STT-EEEE--SS-EEESSEEEE-TT-EEEE-SPEEES-EEEE-TT-EEEESS-B-SEEEE-SSSS-EEEETTTTTS-B-SEEES--TT-EEEETT--EEEEEEEEETTEEEEEEEETTS-EEEEEESS--TTS-EEEEEETTEEEEEE----HHHHHHHHHHH------------------------------------

Organism: NCBI:txid1473586

pLDDT: mean 88.55, std 15.48, range [25.31, 98.88]

Foldseek 3Di:
DEEWEFQDAADELPPPQCPGIVNGGRAAAAYEYEYAEHEYEHAAPDAAHHYQEYEFAYYEDEYHHAPHEHEHLEEYEYHEQYAYEQQEPDDPQAGRTHYEHNAEYAFHYLHQHRYYWFYQAQFHPAEYEYAHNHQQFAAAAANTEHEFEHFQVHEYEYHSQRYADDHSDHLEDHHAYEFEAQYEYEYQYAANQEYQYAYEFYQHRNLDPPRGHAGEYYYPVDRPANHNHQNHAEFADEYEFFQQYEDEHQEEHEQDEQGAYYQQFDPDPGPGQGNYEYHYNAEYEQPHQHQRSDGFHDEPHQAEYEYEHNHPVWYEEPYEYAWAYYPRYGREYHTAAEYEYQAEYEQEYRGEYEHQEYEHCHYEYEYQHEYHHEYEFQAYEYWAHPPLFAHEYEYFFEYEYDHAGEYEKRWDPDDVPTGIHEYEADDDDDDHRGTQAYYYPEHEYEYEYQADFDAPRKDFHYFTAAPRYYDFYQWYFYDHHLHTWIDGRAWTDSPPQKIKGWDDDRRRRTIMIGIHGHDAAAEKEQEDAEDEQQVDQLVRIVVSPPNDGAAQSYAYEYYDDDAHEYEYPEEGHYQEYEYEARYEYEYQAYEYEHLEEYEAYDNYEYHHAEYEHNAEYEFLYEYEYQEEYEYEPHHEYEDQVYEYEYYEYDYQHHAEYDALGEYEYENYEYAANDEYEQDANYEYEYEDEYAYLHEYEFAAALHGREDEHPAAYEYHNAYEYEWEHDPRPGGGEYEYAQYEYEYQYEYEEAHEDAPYQYEYAYQHEYEDQDAVGEYEYDHVYHYEDAEEYEYENLGEYHYQEAYHYAYEYEWYANYEYEDNAEYEYAYEYPDQHQTEYHYAQPVHHHYNYEYEPADAHYKYKYHLFAWDAWAWDDDPQWTWTWTAGPVGDTDTHIYGGDCNVWGWDWDDDPSMIITGTDDPPPVPVVVCVVPPDDDDDDDDDDDDDDDDDDDDDDDDDDDPPDDDDDDD

Mean predicted aligned error: 16.88 Å

Nearest PDB structures (foldseek):
  7koh-assembly1_A  TM=2.430E-01  e=2.423E-03  Escherichia coli O157:H7
  4kh3-assembly1_A  TM=2.531E-01  e=5.061E-03  Escherichia coli CFT073
  7kob-assembly1_A  TM=2.962E-01  e=2.109E-01  Escherichia coli CFT073
  4dn7-assembly1_B  TM=1.303E-01  e=2.109E-01  Methanosarcina mazei Go1
  5uyt-assembly1_A  TM=1.921E-01  e=4.611E+00  Flavobacteriaceae bacterium 3519-10

Radius of gyration: 45.18 Å; Cα contacts (8 Å, |Δi|>4): 3412; chains: 1; bounding box: 100×110×116 Å